Protein AF-0000000074056646 (afdb_homodimer)

Nearest PDB structures (foldseek):
  6ckj-assembly1_A  TM=7.928E-01  e=1.050E-10  Neisseria meningitidis
  6ifd-assembly2_C  TM=7.589E-01  e=8.535E-11  Vibrio cholerae
  6ifi-assembly1_B  TM=7.488E-01  e=2.287E-10  Vibrio cholerae
  1qwj-assembly2_D  TM=7.559E-01  e=3.289E-10  Mus musculus
  8sxv-assembly1_B  TM=5.810E-01  e=1.170E-05  Thermus thermophilus HB27

Organism: NCBI:txid44742

pLDDT: mean 87.41, std 14.79, range [32.69, 98.56]

Secondary structure (DSSP, 8-state):
-EEEEEEEEE-GGG-SSTTGGGSEETTEEHHHHHHHHHHTTS-GGGEEEEES-HHHHHHHHHHT-EEEE-TT----SS-HHHHTHHHHHHHTTTEEEEEEE-TT-TT--HHHHHHHHHHHHHHT-SEEEEEEEEEE-EEEEETTEEEESS---SS-TTSSS-EEEEEEEEEEEEEETHHHH-------SSS---------EEEEE--TT-----SHHHHHHHHHHHH--EEEEEE--BTTTBSHHHHHHHHHHHH--SSEEEEEE-TT-HHHHHHHHTTT-EEEE--SS-HHHHHHTT--SEEEEESS---HHHHHHHHHTT-EEEEES--SGGGGG-SEEEESS--SS---SSEEESGGG----HHHHSSPPPPPPSS--EEEEE-TTT-TT-HHHHHHHHHHHHHHHHT-EEEEEE-TT-TTHHHHHHHHHHHT-TTEEEEES-S-HHHHHTT-SEEEEESSTHHHHHHHHT--EEEEESSHHHHT--SSSGGGTEEEEEETTT--HHHHHHHHHHHTSHHHHHHHHHHHHT---TTHHHHHHHHHHHHHHTTT-/-EEEEEEEEE-GGG-SSTTGGGSEETTEEHHHHHHHHHHTTS-GGGEEEEES-HHHHHHHHHHT-EEEE-TT----SS-HHHHTHHHHHHHTTTEEEEEEE-TT-TT--HHHHHHHHHHHHHHT-SEEEEEEEEEE-EEEEETTEEEESS---SS-TTSSS-EEEEEEEEEEEEEETHHHH-------SSS---------EEEEE--TT-----SHHHHHHHHHHHH--EEEEEE--BTTTBSHHHHHHHHHHHH--SSEEEEEE-TT-HHHHHHHHTTT-EEEE--SS-HHHHHHTT--SEEEEESSPPPHHHHHHHHHTT-EEEEES--SGGGGG-SEEEESS--SS---SSEEESGGG----HHHHSSPPPPPPSS--EEEEE-TTT-TT-HHHHHHHHHHHHHHHHT-EEEEEE-TT-TTHHHHHHHHHHHT-TTEEEEES-S-HHHHHTT-SEEEEESSTHHHHHHHHT--EEEEESSHHHHT--SSSGGGTEEEEEETTT--HHHHHHHHHHHTSHHHHHHHHHHHHT---TTHHHHHHHHHHHHHHTTT-

Structure (mmCIF, N/CA/C/O backbone):
data_AF-0000000074056646-model_v1
#
loop_
_entity.id
_entity.type
_entity.pdbx_description
1 polymer "Cytidine 5'-phosphate N-acetylneuraminic acid synthetase"
#
loop_
_atom_site.group_PDB
_atom_site.id
_atom_site.type_symbol
_atom_site.label_atom_id
_atom_site.label_alt_id
_atom_site.label_comp_id
_atom_site.label_asym_id
_atom_site.label_entity_id
_atom_site.label_seq_id
_atom_site.pdbx_PDB_ins_code
_atom_site.Cartn_x
_atom_site.Cartn_y
_atom_site.Cartn_z
_atom_site.occupancy
_atom_site.B_iso_or_equiv
_atom_site.auth_seq_id
_atom_site.auth_comp_id
_atom_site.auth_asym_id
_atom_site.auth_atom_id
_atom_site.pdbx_PDB_model_num
ATOM 1 N N . MET A 1 1 ? -29.828 19 33.375 1 84.31 1 MET A N 1
ATOM 2 C CA . MET A 1 1 ? -28.641 18.203 33.094 1 84.31 1 MET A CA 1
ATOM 3 C C . MET A 1 1 ? -28.812 17.422 31.797 1 84.31 1 MET A C 1
ATOM 5 O O . MET A 1 1 ? -29.859 16.797 31.562 1 84.31 1 MET A O 1
ATOM 9 N N . LYS A 1 2 ? -27.891 17.656 30.875 1 93.75 2 LYS A N 1
ATOM 10 C CA . LYS A 1 2 ? -27.953 16.906 29.625 1 93.75 2 LYS A CA 1
ATOM 11 C C . LYS A 1 2 ? -27.547 15.453 29.812 1 93.75 2 LYS A C 1
ATOM 13 O O . LYS A 1 2 ? -26.891 15.109 30.797 1 93.75 2 LYS A O 1
ATOM 18 N N . GLU A 1 3 ? -27.984 14.664 28.953 1 94.12 3 GLU A N 1
ATOM 19 C CA . GLU A 1 3 ? -27.828 13.219 29.109 1 94.12 3 GLU A CA 1
ATOM 20 C C . GLU A 1 3 ? -26.359 12.812 28.938 1 94.12 3 GLU A C 1
ATOM 22 O O . GLU A 1 3 ? -25.812 12.117 29.797 1 94.12 3 GLU A O 1
ATOM 27 N N . ARG A 1 4 ? -25.812 13.219 27.812 1 95.88 4 ARG A N 1
ATOM 28 C CA . ARG A 1 4 ? -24.453 12.742 27.578 1 95.88 4 ARG A CA 1
ATOM 29 C C . ARG A 1 4 ? -23.625 13.766 26.812 1 95.88 4 ARG A C 1
ATOM 31 O O . ARG A 1 4 ? -24.188 14.625 26.125 1 95.88 4 ARG A O 1
ATOM 38 N N . CYS A 1 5 ? -22.297 13.703 26.984 1 97.5 5 CYS A N 1
ATOM 39 C CA . CYS A 1 5 ? -21.312 14.43 26.203 1 97.5 5 CYS A CA 1
ATOM 40 C C . CYS A 1 5 ? -20.234 13.5 25.672 1 97.5 5 CYS A C 1
ATOM 42 O O . CYS A 1 5 ? -20.156 12.336 26.078 1 97.5 5 CYS A O 1
ATOM 44 N N . ILE A 1 6 ? -19.516 13.961 24.672 1 98.19 6 ILE A N 1
ATOM 45 C CA . ILE A 1 6 ? -18.406 13.195 24.125 1 98.19 6 ILE A CA 1
ATOM 46 C C . ILE A 1 6 ? -17.094 13.969 24.328 1 98.19 6 ILE A C 1
ATOM 48 O O . ILE A 1 6 ? -17.031 15.164 24.062 1 98.19 6 ILE A O 1
ATOM 52 N N . VAL A 1 7 ? -16.125 13.305 24.859 1 97.88 7 VAL A N 1
ATOM 53 C CA . VAL A 1 7 ? -14.805 13.891 25.047 1 97.88 7 VAL A CA 1
ATOM 54 C C . VAL A 1 7 ? -13.781 13.141 24.203 1 97.88 7 VAL A C 1
ATOM 56 O O . VAL A 1 7 ? -13.75 11.914 24.188 1 97.88 7 VAL A O 1
ATOM 59 N N . ILE A 1 8 ? -12.953 13.852 23.453 1 97.38 8 ILE A N 1
ATOM 60 C CA . ILE A 1 8 ? -11.883 13.281 22.641 1 97.38 8 ILE A CA 1
ATOM 61 C C . ILE A 1 8 ? -10.531 13.789 23.141 1 97.38 8 ILE A C 1
ATOM 63 O O . ILE A 1 8 ? -10.156 14.93 22.875 1 97.38 8 ILE A O 1
ATOM 67 N N . PRO A 1 9 ? -9.844 12.992 23.859 1 95.5 9 PRO A N 1
ATOM 68 C CA . PRO A 1 9 ? -8.477 13.391 24.219 1 95.5 9 PRO A CA 1
ATOM 69 C C . PRO A 1 9 ? -7.523 13.352 23.016 1 95.5 9 PRO A C 1
ATOM 71 O O . PRO A 1 9 ? -7.398 12.32 22.359 1 95.5 9 PRO A O 1
ATOM 74 N N . ALA A 1 10 ? -6.922 14.414 22.719 1 94.69 10 ALA A N 1
ATOM 75 C CA . ALA A 1 10 ? -6.004 14.531 21.578 1 94.69 10 ALA A CA 1
ATOM 76 C C . ALA A 1 10 ? -4.711 15.227 22 1 94.69 10 ALA A C 1
ATOM 78 O O . ALA A 1 10 ? -4.527 16.422 21.734 1 94.69 10 ALA A O 1
ATOM 79 N N . ILE A 1 11 ? -3.855 14.461 22.562 1 92.19 11 ILE A N 1
ATOM 80 C CA . ILE A 1 11 ? -2.596 15 23.078 1 92.19 11 ILE A CA 1
ATOM 81 C C . ILE A 1 11 ? -1.459 14.641 22.125 1 92.19 11 ILE A C 1
ATOM 83 O O . ILE A 1 11 ? -1.054 13.477 22.047 1 92.19 11 ILE A O 1
ATOM 87 N N . LYS A 1 12 ? -0.835 15.547 21.453 1 87.19 12 LYS A N 1
ATOM 88 C CA . LYS A 1 12 ? 0.214 15.297 20.469 1 87.19 12 LYS A CA 1
ATOM 89 C C . LYS A 1 12 ? 1.461 14.719 21.125 1 87.19 12 LYS A C 1
ATOM 91 O O . LYS A 1 12 ? 2.121 13.844 20.562 1 87.19 12 LYS A O 1
ATOM 96 N N . LYS A 1 13 ? 1.748 15.125 22.344 1 77.94 13 LYS A N 1
ATOM 97 C CA . LYS A 1 13 ? 2.967 14.727 23.031 1 77.94 13 LYS A CA 1
ATOM 98 C C . LYS A 1 13 ? 2.93 13.242 23.391 1 77.94 13 LYS A C 1
ATOM 100 O O . LYS A 1 13 ? 3.969 12.641 23.672 1 77.94 13 LYS A O 1
ATOM 105 N N . ASN A 1 14 ? 1.774 12.656 23.359 1 71.94 14 ASN A N 1
ATOM 106 C CA . ASN A 1 14 ? 1.615 11.258 23.734 1 71.94 14 ASN A CA 1
ATOM 107 C C . ASN A 1 14 ? 1.487 10.359 22.516 1 71.94 14 ASN A C 1
ATOM 109 O O . ASN A 1 14 ? 1.26 9.156 22.641 1 71.94 14 ASN A O 1
ATOM 113 N N . ALA A 1 15 ? 1.748 10.961 21.391 1 73.19 15 ALA A N 1
ATOM 114 C CA . ALA A 1 15 ? 1.567 10.164 20.188 1 73.19 15 ALA A CA 1
ATOM 115 C C . ALA A 1 15 ? 2.783 9.273 19.922 1 73.19 15 ALA A C 1
ATOM 117 O O . ALA A 1 15 ? 3.904 9.625 20.297 1 73.19 15 ALA A O 1
ATOM 118 N N . VAL A 1 16 ? 2.527 8.125 19.375 1 79.25 16 VAL A N 1
ATOM 119 C CA . VAL A 1 16 ? 3.566 7.125 19.156 1 79.25 16 VAL A CA 1
ATOM 120 C C . VAL A 1 16 ? 4.242 7.387 17.812 1 79.25 16 VAL A C 1
ATOM 122 O O . VAL A 1 16 ? 5.445 7.156 17.656 1 79.25 16 VAL A O 1
ATOM 125 N N . ILE A 1 17 ? 3.496 7.816 16.875 1 86.88 17 ILE A N 1
ATOM 126 C CA . ILE A 1 17 ? 3.988 8.227 15.562 1 86.88 17 ILE A CA 1
ATOM 127 C C . ILE A 1 17 ? 4.039 9.75 15.484 1 86.88 17 ILE A C 1
ATOM 129 O O . ILE A 1 17 ? 3.146 10.43 15.992 1 86.88 17 ILE A O 1
ATOM 133 N N . PRO A 1 18 ? 5.117 10.242 14.844 1 83.94 18 PRO A N 1
ATOM 134 C CA . PRO A 1 18 ? 5.207 11.695 14.719 1 83.94 18 PRO A CA 1
ATOM 135 C C . PRO A 1 18 ? 3.953 12.312 14.094 1 83.94 18 PRO A C 1
ATOM 137 O O . PRO A 1 18 ? 3.549 11.922 13 1 83.94 18 PRO A O 1
ATOM 140 N N . ASP A 1 19 ? 3.35 13.258 14.836 1 88.62 19 ASP A N 1
ATOM 141 C CA . ASP A 1 19 ? 2.189 14.008 14.375 1 88.62 19 ASP A CA 1
ATOM 142 C C . ASP A 1 19 ? 1.026 13.078 14.039 1 88.62 19 ASP A C 1
ATOM 144 O O . ASP A 1 19 ? 0.239 13.359 13.133 1 88.62 19 ASP A O 1
ATOM 148 N N . GLN A 1 20 ? 0.941 12.102 14.758 1 91.44 20 GLN A N 1
ATOM 149 C CA . GLN A 1 20 ? -0.01 11.023 14.516 1 91.44 20 GLN A CA 1
ATOM 150 C C . GLN A 1 20 ? -1.428 11.57 14.352 1 91.44 20 GLN A C 1
ATOM 152 O O . GLN A 1 20 ? -2.119 11.234 13.391 1 91.44 20 GLN A O 1
ATOM 157 N N . LEU A 1 21 ? -1.844 12.43 15.18 1 93.56 21 LEU A N 1
ATOM 158 C CA . LEU A 1 21 ? -3.236 12.852 15.281 1 93.56 21 LEU A CA 1
ATOM 159 C C . LEU A 1 21 ? -3.625 13.734 14.102 1 93.56 21 LEU A C 1
ATOM 161 O O . LEU A 1 21 ? -4.805 13.828 13.75 1 93.56 21 LEU A O 1
ATOM 165 N N . VAL A 1 22 ? -2.619 14.391 13.508 1 92.81 22 VAL A N 1
ATOM 166 C CA . VAL A 1 22 ? -2.934 15.297 12.406 1 92.81 22 VAL A CA 1
ATOM 167 C C . VAL A 1 22 ? -2.393 14.727 11.102 1 92.81 22 VAL A C 1
ATOM 169 O O . VAL A 1 22 ? -2.332 15.422 10.086 1 92.81 22 VAL A O 1
ATOM 172 N N . LYS A 1 23 ? -1.97 13.484 11.156 1 92.75 23 LYS A N 1
ATOM 173 C CA . LYS A 1 23 ? -1.555 12.773 9.953 1 92.75 23 LYS A CA 1
ATOM 174 C C . LYS A 1 23 ? -2.754 12.164 9.234 1 92.75 23 LYS A C 1
ATOM 176 O O . LYS A 1 23 ? -3.691 11.68 9.875 1 92.75 23 LYS A O 1
ATOM 181 N N . LYS A 1 24 ? -2.68 12.172 7.949 1 93 24 LYS A N 1
ATOM 182 C CA . LYS A 1 24 ? -3.803 11.648 7.176 1 93 24 LYS A CA 1
ATOM 183 C C . LYS A 1 24 ? -3.707 10.133 7.031 1 93 24 LYS A C 1
ATOM 185 O O . LYS A 1 24 ? -2.674 9.609 6.609 1 93 24 LYS A O 1
ATOM 190 N N . LEU A 1 25 ? -4.695 9.492 7.496 1 94.38 25 LEU A N 1
ATOM 191 C CA . LEU A 1 25 ? -4.926 8.062 7.301 1 94.38 25 LEU A CA 1
ATOM 192 C C . LEU A 1 25 ? -6.039 7.824 6.281 1 94.38 25 LEU A C 1
ATOM 194 O O . LEU A 1 25 ? -7.203 8.125 6.551 1 94.38 25 LEU A O 1
ATOM 198 N N . ALA A 1 26 ? -5.652 7.273 5.148 1 92.5 26 ALA A N 1
ATOM 199 C CA . ALA A 1 26 ? -6.602 7.09 4.051 1 92.5 26 ALA A CA 1
ATOM 200 C C . ALA A 1 26 ? -7.285 8.406 3.689 1 92.5 26 ALA A C 1
ATOM 202 O O . ALA A 1 26 ? -8.508 8.461 3.559 1 92.5 26 ALA A O 1
ATOM 203 N N . GLY A 1 27 ? -6.559 9.461 3.732 1 90.06 27 GLY A N 1
ATOM 204 C CA . GLY A 1 27 ? -7.008 10.734 3.203 1 90.06 27 GLY A CA 1
ATOM 205 C C . GLY A 1 27 ? -7.605 11.648 4.262 1 90.06 27 GLY A C 1
ATOM 206 O O . GLY A 1 27 ? -7.855 12.828 4.008 1 90.06 27 GLY A O 1
ATOM 207 N N . VAL A 1 28 ? -7.816 11.141 5.465 1 93.31 28 VAL A N 1
ATOM 208 C CA . VAL A 1 28 ? -8.43 11.898 6.547 1 93.31 28 VAL A CA 1
ATOM 209 C C . VAL A 1 28 ? -7.566 11.797 7.805 1 93.31 28 VAL A C 1
ATOM 211 O O . VAL A 1 28 ? -7.059 10.719 8.133 1 93.31 28 VAL A O 1
ATOM 214 N N . THR A 1 29 ? -7.344 12.922 8.477 1 93.94 29 THR A N 1
ATOM 215 C CA . THR A 1 29 ? -6.527 12.867 9.68 1 93.94 29 THR A CA 1
ATOM 216 C C . THR A 1 29 ? -7.234 12.07 10.773 1 93.94 29 THR A C 1
ATOM 218 O O . THR A 1 29 ? -8.461 11.93 10.758 1 93.94 29 THR A O 1
ATOM 221 N N . LEU A 1 30 ? -6.477 11.547 11.711 1 95 30 LEU A N 1
ATOM 222 C CA . LEU A 1 30 ? -7.07 10.805 12.812 1 95 30 LEU A CA 1
ATOM 223 C C . LEU A 1 30 ? -8.047 11.672 13.602 1 95 30 LEU A C 1
ATOM 225 O O . LEU A 1 30 ? -9.125 11.219 13.977 1 95 30 LEU A O 1
ATOM 229 N N . MET A 1 31 ? -7.664 12.922 13.773 1 95.44 31 MET A N 1
ATOM 230 C CA . MET A 1 31 ? -8.5 13.836 14.547 1 95.44 31 MET A CA 1
ATOM 231 C C . MET A 1 31 ? -9.812 14.125 13.82 1 95.44 31 MET A C 1
ATOM 233 O O . MET A 1 31 ? -10.883 14.055 14.422 1 95.44 31 MET A O 1
ATOM 237 N N . GLU A 1 32 ? -9.703 14.414 12.609 1 94.88 32 GLU A N 1
ATOM 238 C CA . GLU A 1 32 ? -10.914 14.672 11.828 1 94.88 32 GLU A CA 1
ATOM 239 C C . GLU A 1 32 ? -11.836 13.461 11.82 1 94.88 32 GLU A C 1
ATOM 241 O O . GLU A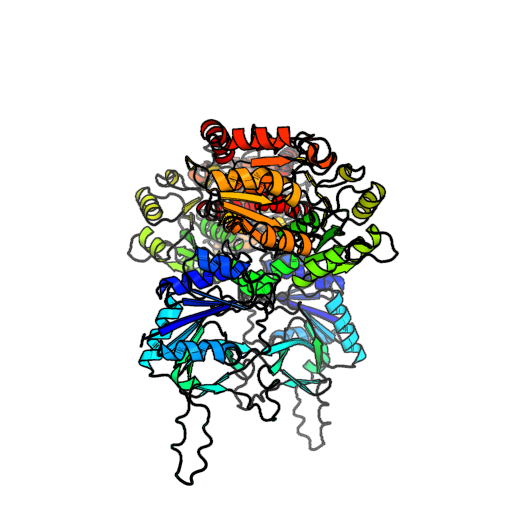 1 32 ? -13.055 13.602 11.914 1 94.88 32 GLU A O 1
ATOM 246 N N . ARG A 1 33 ? -11.281 12.336 11.703 1 95.62 33 ARG A N 1
ATOM 247 C CA . ARG A 1 33 ? -12.062 11.109 11.695 1 95.62 33 ARG A CA 1
ATOM 248 C C . ARG A 1 33 ? -12.812 10.93 13.016 1 95.62 33 ARG A C 1
ATOM 250 O O . ARG A 1 33 ? -14 10.578 13.016 1 95.62 33 ARG A O 1
ATOM 257 N N . ALA A 1 34 ? -12.133 11.117 14.086 1 96.44 34 ALA A N 1
ATOM 258 C CA . ALA A 1 34 ? -12.758 11.016 15.398 1 96.44 34 ALA A CA 1
ATOM 259 C C . ALA A 1 34 ? -13.883 12.031 15.555 1 96.44 34 ALA A C 1
ATOM 261 O O . ALA A 1 34 ? -14.961 11.703 16.062 1 96.44 34 ALA A O 1
ATOM 262 N N . ILE A 1 35 ? -13.672 13.242 15.109 1 97.44 35 ILE A N 1
ATOM 263 C CA . ILE A 1 35 ? -14.664 14.305 15.211 1 97.44 35 ILE A CA 1
ATOM 264 C C . ILE A 1 35 ? -15.883 13.953 14.359 1 97.44 35 ILE A C 1
ATOM 266 O O . ILE A 1 35 ? -17.016 14.133 14.781 1 97.44 35 ILE A O 1
ATOM 270 N N . HIS A 1 36 ? -15.625 13.453 13.172 1 96.19 36 HIS A N 1
ATOM 271 C CA . HIS A 1 36 ? -16.719 13.039 12.297 1 96.19 36 HIS A CA 1
ATOM 272 C C . HIS A 1 36 ? -17.578 11.969 12.953 1 96.19 36 HIS A C 1
ATOM 274 O O . HIS A 1 36 ? -18.812 12.031 12.906 1 96.19 36 HIS A O 1
ATOM 280 N N . THR A 1 37 ? -16.938 11.016 13.562 1 95.94 37 THR A N 1
ATOM 281 C CA . THR A 1 37 ? -17.641 9.953 14.266 1 95.94 37 THR A CA 1
ATOM 282 C C . THR A 1 37 ? -18.469 10.523 15.414 1 95.94 37 THR A C 1
ATOM 284 O O . THR A 1 37 ? -19.641 10.172 15.586 1 95.94 37 THR A O 1
ATOM 287 N N . ALA A 1 38 ? -17.891 11.406 16.141 1 97.5 38 ALA A N 1
ATOM 288 C CA . ALA A 1 38 ? -18.562 12.031 17.266 1 97.5 38 ALA A CA 1
ATOM 289 C C . ALA A 1 38 ? -19.766 12.859 16.797 1 97.5 38 ALA A C 1
ATOM 291 O O . ALA A 1 38 ? -20.844 12.781 17.375 1 97.5 38 ALA A O 1
ATOM 292 N N . ARG A 1 39 ? -19.578 13.594 15.75 1 97.06 39 ARG A N 1
ATOM 293 C CA . ARG A 1 39 ? -20.609 14.492 15.242 1 97.06 39 ARG A CA 1
ATOM 294 C C . ARG A 1 39 ? -21.797 13.703 14.672 1 97.06 39 ARG A C 1
ATOM 296 O O . ARG A 1 39 ? -22.906 14.227 14.586 1 97.06 39 ARG A O 1
ATOM 303 N N . ALA A 1 40 ? -21.547 12.531 14.305 1 96.38 40 ALA A N 1
ATOM 304 C CA . ALA A 1 40 ? -22.625 11.688 13.781 1 96.38 40 ALA A CA 1
ATOM 305 C C . ALA A 1 40 ? -23.578 11.266 14.891 1 96.38 40 ALA A C 1
ATOM 307 O O . ALA A 1 40 ? -24.719 10.883 14.617 1 96.38 40 ALA A O 1
ATOM 308 N N . VAL A 1 41 ? -23.172 11.359 16.156 1 96.44 41 VAL A N 1
ATOM 309 C CA . VAL A 1 41 ? -24 10.797 17.219 1 96.44 41 VAL A CA 1
ATOM 310 C C . VAL A 1 41 ? -24.359 11.898 18.219 1 96.44 41 VAL A C 1
ATOM 312 O O . VAL A 1 41 ? -25.219 11.695 19.078 1 96.44 41 VAL A O 1
ATOM 315 N N . ALA A 1 42 ? -23.703 13.078 18.109 1 96.25 42 ALA A N 1
ATOM 316 C CA . ALA A 1 42 ? -23.953 14.172 19.031 1 96.25 42 ALA A CA 1
ATOM 317 C C . ALA A 1 42 ? -23.766 15.523 18.359 1 96.25 42 ALA A C 1
ATOM 319 O O . ALA A 1 42 ? -22.969 15.648 17.422 1 96.25 42 ALA A O 1
ATOM 320 N N . PRO A 1 43 ? -24.531 16.5 18.844 1 96 43 PRO A N 1
ATOM 321 C CA . PRO A 1 43 ? -24.297 17.859 18.328 1 96 43 PRO A CA 1
ATOM 322 C C . PRO A 1 43 ? -22.922 18.406 18.719 1 96 43 PRO A C 1
ATOM 324 O O . PRO A 1 43 ? -22.359 18 19.734 1 96 43 PRO A O 1
ATOM 327 N N . GLY A 1 44 ? -22.406 19.328 18.016 1 95.38 44 GLY A N 1
ATOM 328 C CA . GLY A 1 44 ? -21.078 19.875 18.188 1 95.38 44 GLY A CA 1
ATOM 329 C C . GLY A 1 44 ? -20.859 20.5 19.562 1 95.38 44 GLY A C 1
ATOM 330 O O . GLY A 1 44 ? -19.766 20.438 20.109 1 95.38 44 GLY A O 1
ATOM 331 N N . GLU A 1 45 ? -21.875 21.047 20.094 1 94.38 45 GLU A N 1
ATOM 332 C CA . GLU A 1 45 ? -21.781 21.75 21.375 1 94.38 45 GLU A CA 1
ATOM 333 C C . GLU A 1 45 ? -21.562 20.75 22.516 1 94.38 45 GLU A C 1
ATOM 335 O O . GLU A 1 45 ? -21.109 21.141 23.594 1 94.38 45 GLU A O 1
ATOM 340 N N . ASP A 1 46 ? -21.938 19.516 22.281 1 97.25 46 ASP A N 1
ATOM 341 C CA . ASP A 1 46 ? -21.797 18.5 23.312 1 97.25 46 ASP A CA 1
ATOM 342 C C . ASP A 1 46 ? -20.516 17.672 23.109 1 97.25 46 ASP A C 1
ATOM 344 O O . ASP A 1 46 ? -20.344 16.625 23.719 1 97.25 46 ASP A O 1
ATOM 348 N N . ILE A 1 47 ? -19.656 18.094 22.203 1 98 47 ILE A N 1
ATOM 349 C CA . ILE A 1 47 ? -18.375 17.438 21.938 1 98 47 ILE A CA 1
ATOM 350 C C . ILE A 1 47 ? -17.234 18.359 22.391 1 98 47 ILE A C 1
ATOM 352 O O . ILE A 1 47 ? -17.203 19.531 22.047 1 98 47 ILE A O 1
ATOM 356 N N . VAL A 1 48 ? -16.328 17.797 23.141 1 97.56 48 VAL A N 1
ATOM 357 C CA . VAL A 1 48 ? -15.195 18.594 23.609 1 97.56 48 VAL A CA 1
ATOM 358 C C . VAL A 1 48 ? -13.891 17.844 23.328 1 97.56 48 VAL A C 1
ATOM 360 O O . VAL A 1 48 ? -13.75 16.672 23.688 1 97.56 48 VAL A O 1
ATOM 363 N N . VAL A 1 49 ? -12.953 18.531 22.719 1 97.56 49 VAL A N 1
ATOM 364 C CA . VAL A 1 49 ? -11.625 17.984 22.469 1 97.56 49 VAL A CA 1
ATOM 365 C C . VAL A 1 49 ? -10.633 18.562 23.469 1 97.56 49 VAL A C 1
ATOM 367 O O . VAL A 1 49 ? -10.562 19.766 23.656 1 97.56 49 VAL A O 1
ATOM 370 N N . LEU A 1 50 ? -9.984 17.672 24.188 1 96.81 50 LEU A N 1
ATOM 371 C CA . LEU A 1 50 ? -8.883 18.078 25.062 1 96.81 50 LEU A CA 1
ATOM 372 C C . LEU A 1 50 ? -7.547 17.969 24.328 1 96.81 50 LEU A C 1
ATOM 374 O O . LEU A 1 50 ? -7.164 16.875 23.906 1 96.81 50 LEU A O 1
ATOM 378 N N . THR A 1 51 ? -6.809 19.078 24.219 1 95.12 51 THR A N 1
ATOM 379 C CA . THR A 1 51 ? -5.621 19 23.375 1 95.12 51 THR A CA 1
ATOM 380 C C . THR A 1 51 ? -4.531 19.938 23.875 1 95.12 51 THR A C 1
ATOM 382 O O . THR A 1 51 ? -4.812 20.891 24.594 1 95.12 51 THR A O 1
ATOM 385 N N . ASP A 1 52 ? -3.328 19.609 23.562 1 92.5 52 ASP A N 1
ATOM 386 C CA . ASP A 1 52 ? -2.164 20.453 23.828 1 92.5 52 ASP A CA 1
ATOM 387 C C . ASP A 1 52 ? -1.714 21.188 22.578 1 92.5 52 ASP A C 1
ATOM 389 O O . ASP A 1 52 ? -0.673 21.844 22.562 1 92.5 52 ASP A O 1
ATOM 393 N N . SER A 1 53 ? -2.469 21.125 21.531 1 91.31 53 SER A N 1
ATOM 394 C CA . SER A 1 53 ? -2.002 21.578 20.219 1 91.31 53 SER A CA 1
ATOM 395 C C . SER A 1 53 ? -2.922 22.656 19.641 1 91.31 53 SER A C 1
ATOM 397 O O . SER A 1 53 ? -4.137 22.453 19.578 1 91.31 53 SER A O 1
ATOM 399 N N . GLN A 1 54 ? -2.264 23.734 19.203 1 89.75 54 GLN A N 1
ATOM 400 C CA . GLN A 1 54 ? -3.018 24.797 18.547 1 89.75 54 GLN A CA 1
ATOM 401 C C . GLN A 1 54 ? -3.572 24.312 17.203 1 89.75 54 GLN A C 1
ATOM 403 O O . GLN A 1 54 ? -4.676 24.688 16.812 1 89.75 54 GLN A O 1
ATOM 408 N N . GLU A 1 55 ? -2.812 23.547 16.594 1 90.06 55 GLU A N 1
ATOM 409 C CA . GLU A 1 55 ? -3.246 23 15.305 1 90.06 55 GLU A CA 1
ATOM 410 C C . GLU A 1 55 ? -4.543 22.203 15.461 1 90.06 55 GLU A C 1
ATOM 412 O O . GLU A 1 55 ? -5.465 22.359 14.656 1 90.06 55 GLU A O 1
ATOM 417 N N . ILE A 1 56 ? -4.621 21.406 16.453 1 94.06 56 ILE A N 1
ATOM 418 C CA . ILE A 1 56 ? -5.809 20.594 16.703 1 94.06 56 ILE A CA 1
ATOM 419 C C . ILE A 1 56 ? -6.973 21.5 17.109 1 94.06 56 ILE A C 1
ATOM 421 O O . ILE A 1 56 ? -8.117 21.281 16.703 1 94.06 56 ILE A O 1
ATOM 425 N N . SER A 1 57 ? -6.652 22.531 17.875 1 94.56 57 SER A N 1
ATOM 426 C CA . SER A 1 57 ? -7.688 23.5 18.234 1 94.56 57 SER A CA 1
ATOM 427 C C . SER A 1 57 ? -8.297 24.141 16.984 1 94.56 57 SER A C 1
ATOM 429 O O . SER A 1 57 ? -9.508 24.328 16.906 1 94.56 57 SER A O 1
ATOM 431 N N . LEU A 1 58 ? -7.445 24.406 16.047 1 92.94 58 LEU A N 1
ATOM 432 C CA . LEU A 1 58 ? -7.922 24.984 14.805 1 92.94 58 LEU A CA 1
ATOM 433 C C . LEU A 1 58 ? -8.836 24.016 14.062 1 92.94 58 LEU A C 1
ATOM 435 O O . LEU A 1 58 ? -9.875 24.422 13.531 1 92.94 58 LEU A O 1
ATOM 439 N N . ILE A 1 59 ? -8.484 22.766 14.039 1 92.56 59 ILE A N 1
ATOM 440 C CA . ILE A 1 59 ? -9.312 21.75 13.422 1 92.56 59 ILE A CA 1
ATOM 441 C C . ILE A 1 59 ? -10.688 21.719 14.094 1 92.56 59 ILE A C 1
ATOM 443 O O . ILE A 1 59 ? -11.711 21.609 13.414 1 92.56 59 ILE A O 1
ATOM 447 N N . CYS A 1 60 ? -10.719 21.828 15.367 1 94.75 60 CYS A N 1
ATOM 448 C CA . CYS A 1 60 ? -11.969 21.844 16.125 1 94.75 60 CYS A CA 1
ATOM 449 C C . CYS A 1 60 ? -12.836 23.031 15.734 1 94.75 60 CYS A C 1
ATOM 451 O O . CYS A 1 60 ? -14.031 22.891 15.492 1 94.75 60 CYS A O 1
ATOM 453 N N . GLU A 1 61 ? -12.195 24.172 15.672 1 92.44 61 GLU A N 1
ATOM 454 C CA . GLU A 1 61 ? -12.914 25.375 15.281 1 92.44 61 GLU A CA 1
ATOM 455 C C . GLU A 1 61 ? -13.562 25.219 13.906 1 92.44 61 GLU A C 1
ATOM 457 O O . GLU A 1 61 ? -14.742 25.531 13.727 1 92.44 61 GLU A O 1
ATOM 462 N N . ARG A 1 62 ? -12.82 24.688 13.047 1 91.31 62 ARG A N 1
ATOM 463 C CA . ARG A 1 62 ? -13.273 24.562 11.664 1 91.31 62 ARG A CA 1
ATOM 464 C C . ARG A 1 62 ? -14.367 23.5 11.539 1 91.31 62 ARG A C 1
ATOM 466 O O . ARG A 1 62 ? -15.195 23.562 10.625 1 91.31 62 ARG A O 1
ATOM 473 N N . THR A 1 63 ? -14.398 22.547 12.422 1 91.44 63 THR A N 1
ATOM 474 C CA . THR A 1 63 ? -15.383 21.484 12.359 1 91.44 63 THR A CA 1
ATOM 475 C C . THR A 1 63 ? -16.562 21.766 13.281 1 91.44 63 THR A C 1
ATOM 477 O O . THR A 1 63 ? -17.547 21.016 13.297 1 91.44 63 THR A O 1
ATOM 480 N N . GLY A 1 64 ? -16.5 22.75 14.008 1 91.75 64 GLY A N 1
ATOM 481 C CA . GLY A 1 64 ? -17.625 23.203 14.812 1 91.75 64 GLY A CA 1
ATOM 482 C C . GLY A 1 64 ? -17.781 22.422 16.109 1 91.75 64 GLY A C 1
ATOM 483 O O . GLY A 1 64 ? -18.891 22.156 16.547 1 91.75 64 GLY A O 1
ATOM 484 N N . VAL A 1 65 ? -16.656 21.969 16.672 1 96.19 65 VAL A N 1
ATOM 485 C CA . VAL A 1 65 ? -16.734 21.281 17.969 1 96.19 65 VAL A CA 1
ATOM 486 C C . VAL A 1 65 ? -15.969 22.078 19.016 1 96.19 65 VAL A C 1
ATOM 488 O O . VAL A 1 65 ? -15.125 22.906 18.688 1 96.19 65 VAL A O 1
ATOM 491 N N . GLY A 1 66 ? -16.359 21.875 20.281 1 95.75 66 GLY A N 1
ATOM 492 C CA . GLY A 1 66 ? -15.656 22.547 21.359 1 95.75 66 GLY A CA 1
ATOM 493 C C . GLY A 1 66 ? -14.281 21.969 21.641 1 95.75 66 GLY A C 1
ATOM 494 O O . GLY A 1 66 ? -13.977 20.859 21.203 1 95.75 66 GLY A O 1
ATOM 495 N N . PHE A 1 67 ? -13.414 22.812 22.281 1 95.88 67 PHE A N 1
ATOM 496 C CA . PHE A 1 67 ? -12.109 22.281 22.656 1 95.88 67 PHE A CA 1
ATOM 497 C C . PHE A 1 67 ? -11.586 22.969 23.922 1 95.88 67 PHE A C 1
ATOM 499 O O . PHE A 1 67 ? -12.039 24.062 24.266 1 95.88 67 PHE A O 1
ATOM 506 N N . HIS A 1 68 ? -10.859 22.266 24.641 1 95.31 68 HIS A N 1
ATOM 507 C CA . HIS A 1 68 ? -10.031 22.766 25.734 1 95.31 68 HIS A CA 1
ATOM 508 C C . HIS A 1 68 ? -8.547 22.656 25.406 1 95.31 68 HIS A C 1
ATOM 510 O O . HIS A 1 68 ? -8.008 21.547 25.359 1 95.31 68 HIS A O 1
ATOM 516 N N . TRP A 1 69 ? -7.934 23.797 25.188 1 93.06 69 TRP A N 1
ATOM 517 C CA . TRP A 1 69 ? -6.531 23.828 24.797 1 93.06 69 TRP A CA 1
ATOM 518 C C . TRP A 1 69 ? -5.641 24.203 25.984 1 93.06 69 TRP A C 1
ATOM 520 O O . TRP A 1 69 ? -5.902 25.188 26.672 1 93.06 69 TRP A O 1
ATOM 530 N N . ASN A 1 70 ? -4.707 23.344 26.234 1 91.12 70 ASN A N 1
ATOM 531 C CA . ASN A 1 70 ? -3.668 23.594 27.234 1 91.12 70 ASN A CA 1
ATOM 532 C C . ASN A 1 70 ? -2.295 23.156 26.734 1 91.12 70 ASN A C 1
ATOM 534 O O . ASN A 1 70 ? -2.033 21.953 26.609 1 91.12 70 ASN A O 1
ATOM 538 N N . LYS A 1 71 ? -1.428 24.094 26.578 1 86.38 71 LYS A N 1
ATOM 539 C CA . LYS A 1 71 ? -0.118 23.812 25.984 1 86.38 71 LYS A CA 1
ATOM 540 C C . LYS A 1 71 ? 0.716 22.922 26.891 1 86.38 71 LYS A C 1
ATOM 542 O O . LYS A 1 71 ? 1.62 22.219 26.422 1 86.38 71 LYS A O 1
ATOM 547 N N . ASP A 1 72 ? 0.395 22.875 28.125 1 86.5 72 ASP A N 1
ATOM 548 C CA . ASP A 1 72 ? 1.234 22.156 29.078 1 86.5 72 ASP A CA 1
ATOM 549 C C . ASP A 1 72 ? 0.632 20.797 29.422 1 86.5 72 ASP A C 1
ATOM 551 O O . ASP A 1 72 ? 1.143 20.094 30.297 1 86.5 72 ASP A O 1
ATOM 555 N N . LEU A 1 73 ? -0.432 20.531 28.766 1 87.75 73 LEU A N 1
ATOM 556 C CA . LEU A 1 73 ? -1.111 19.266 29.016 1 87.75 73 LEU A CA 1
ATOM 557 C C . LEU A 1 73 ? -0.208 18.078 28.672 1 87.75 73 LEU A C 1
ATOM 559 O O . LEU A 1 73 ? 0.453 18.094 27.625 1 87.75 73 LEU A O 1
ATOM 563 N N . ARG A 1 74 ? -0.033 17.109 29.609 1 83.25 74 ARG A N 1
ATOM 564 C CA . ARG A 1 74 ? 0.714 15.875 29.406 1 83.25 74 ARG A CA 1
ATOM 565 C C . ARG A 1 74 ? 0.092 14.727 30.188 1 83.25 74 ARG A C 1
ATOM 567 O O . ARG A 1 74 ? -0.21 14.859 31.375 1 83.25 74 ARG A O 1
ATOM 574 N N . PHE A 1 75 ? -0.142 13.719 29.422 1 83.31 75 PHE A N 1
ATOM 575 C CA . PHE A 1 75 ? -0.604 12.508 30.094 1 83.31 75 PHE A CA 1
ATOM 576 C C . PHE A 1 75 ? 0.577 11.672 30.562 1 83.31 75 PHE A C 1
ATOM 578 O O . PHE A 1 75 ? 1.521 11.438 29.812 1 83.31 75 PHE A O 1
ATOM 585 N N . THR A 1 76 ? 0.614 11.289 31.703 1 75.5 76 THR A N 1
ATOM 586 C CA . THR A 1 76 ? 1.741 10.562 32.281 1 75.5 76 THR A CA 1
ATOM 587 C C . THR A 1 76 ? 1.386 9.102 32.5 1 75.5 76 THR A C 1
ATOM 589 O O . THR A 1 76 ? 2.248 8.289 32.875 1 75.5 76 THR A O 1
ATOM 592 N N . SER A 1 77 ? 0.128 8.836 32.375 1 71.5 77 SER A N 1
ATOM 593 C CA . SER A 1 77 ? -0.301 7.457 32.562 1 71.5 77 SER A CA 1
ATOM 594 C C . SER A 1 77 ? -1.259 7.023 31.453 1 71.5 77 SER A C 1
ATOM 596 O O . SER A 1 77 ? -1.733 7.855 30.688 1 71.5 77 SER A O 1
ATOM 598 N N . LEU A 1 78 ? -1.463 5.781 31.469 1 70.5 78 LEU A N 1
ATOM 599 C CA . LEU A 1 78 ? -2.369 5.223 30.469 1 70.5 78 LEU A CA 1
ATOM 600 C C . LEU A 1 78 ? -3.816 5.301 30.938 1 70.5 78 LEU A C 1
ATOM 602 O O . LEU A 1 78 ? -4.742 4.992 30.188 1 70.5 78 LEU A O 1
ATOM 606 N N . ASP A 1 79 ? -3.936 5.695 32.125 1 78.56 79 ASP A N 1
ATOM 607 C CA . ASP A 1 79 ? -5.289 5.891 32.656 1 78.56 79 ASP A CA 1
ATOM 608 C C . ASP A 1 79 ? -5.855 7.238 32.219 1 78.56 79 ASP A C 1
ATOM 610 O O . ASP A 1 79 ? -5.719 8.242 32.906 1 78.56 79 ASP A O 1
ATOM 614 N N . ILE A 1 80 ? -6.578 7.23 31.234 1 84.81 80 ILE A N 1
ATOM 615 C CA . ILE A 1 80 ? -7.047 8.438 30.562 1 84.81 80 ILE A CA 1
ATOM 616 C C . ILE A 1 80 ? -8.086 9.141 31.422 1 84.81 80 ILE A C 1
ATOM 618 O O . ILE A 1 80 ? -8.148 10.367 31.453 1 84.81 80 ILE A O 1
ATOM 622 N N . VAL A 1 81 ? -8.836 8.383 32.156 1 86.62 81 VAL A N 1
ATOM 623 C CA . VAL A 1 81 ? -9.875 8.961 33 1 86.62 81 VAL A CA 1
ATOM 624 C C . VAL A 1 81 ? -9.242 9.75 34.125 1 86.62 81 VAL A C 1
ATOM 626 O O . VAL A 1 81 ? -9.656 10.875 34.438 1 86.62 81 VAL A O 1
ATOM 629 N N . ALA A 1 82 ? -8.234 9.102 34.625 1 84.31 82 ALA A N 1
ATOM 630 C CA . ALA A 1 82 ? -7.527 9.773 35.719 1 84.31 82 ALA A CA 1
ATOM 631 C C . ALA A 1 82 ? -6.863 11.062 35.219 1 84.31 82 ALA A C 1
ATOM 633 O O . ALA A 1 82 ? -6.871 12.078 35.938 1 84.31 82 ALA A O 1
ATOM 634 N N . GLU A 1 83 ? -6.383 11.039 34.062 1 86.06 83 GLU A N 1
ATOM 635 C CA . GLU A 1 83 ? -5.672 12.172 33.469 1 86.06 83 GLU A CA 1
ATOM 636 C C . GLU A 1 83 ? -6.633 13.312 33.156 1 86.06 83 GLU A C 1
ATOM 638 O O . GLU A 1 83 ? -6.25 14.484 33.188 1 86.06 83 GLU A O 1
ATOM 643 N N . MET A 1 84 ? -7.855 12.961 32.938 1 91.06 84 MET A N 1
ATOM 644 C CA . MET A 1 84 ? -8.836 13.961 32.531 1 91.06 84 MET A CA 1
ATOM 645 C C . MET A 1 84 ? -9.781 14.297 33.688 1 91.06 84 MET A C 1
ATOM 647 O O . MET A 1 84 ? -10.883 14.812 33.469 1 91.06 84 MET A O 1
ATOM 651 N N . ARG A 1 85 ? -9.469 14 34.812 1 88.75 85 ARG A N 1
ATOM 652 C CA . ARG A 1 85 ? -10.359 14.109 35.969 1 88.75 85 ARG A CA 1
ATOM 653 C C . ARG A 1 85 ? -10.906 15.523 36.125 1 88.75 85 ARG A C 1
ATOM 655 O O . ARG A 1 85 ? -12.094 15.711 36.375 1 88.75 85 ARG A O 1
ATOM 662 N N . ASP A 1 86 ? -10.031 16.531 35.938 1 89.19 86 ASP A N 1
ATOM 663 C CA . ASP A 1 86 ? -10.445 17.922 36.062 1 89.19 86 ASP A CA 1
ATOM 664 C C . ASP A 1 86 ? -11.508 18.297 35.031 1 89.19 86 ASP A C 1
ATOM 666 O O . ASP A 1 86 ? -12.547 18.859 35.375 1 89.19 86 ASP A O 1
ATOM 670 N N . LEU A 1 87 ? -11.203 17.969 33.875 1 92.81 87 LEU A N 1
ATOM 671 C CA . LEU A 1 87 ? -12.156 18.266 32.812 1 92.81 87 LEU A CA 1
ATOM 672 C C . LEU A 1 87 ? -13.469 17.516 33.031 1 92.81 87 LEU A C 1
ATOM 674 O O . LEU A 1 87 ? -14.547 18.109 32.906 1 92.81 87 LEU A O 1
ATOM 678 N N . LEU A 1 88 ? -13.422 16.25 33.406 1 93.5 88 LEU A N 1
ATOM 679 C CA . LEU A 1 88 ? -14.609 15.43 33.625 1 93.5 88 LEU A CA 1
ATOM 680 C C . LEU A 1 88 ? -15.422 15.945 34.812 1 93.5 88 LEU A C 1
ATOM 682 O O . LEU A 1 88 ? -16.656 15.891 34.781 1 93.5 88 LEU A O 1
ATOM 686 N N . GLY A 1 89 ? -14.734 16.391 35.781 1 91.19 89 GLY A N 1
ATOM 687 C CA . GLY A 1 89 ? -15.414 17.016 36.906 1 91.19 89 GLY A CA 1
ATOM 688 C C . GLY A 1 89 ? -16.234 18.219 36.5 1 91.19 89 GLY A C 1
ATOM 689 O O . GLY A 1 89 ? -17.375 18.391 36.969 1 91.19 89 GLY A O 1
ATOM 690 N N . ASP A 1 90 ? -15.672 19.016 35.688 1 92.5 90 ASP A N 1
ATOM 691 C CA . ASP A 1 90 ? -16.375 20.203 35.188 1 92.5 90 ASP A CA 1
ATOM 692 C C . ASP A 1 90 ? -17.594 19.812 34.375 1 92.5 90 ASP A C 1
ATOM 694 O O . ASP A 1 90 ? -18.656 20.422 34.469 1 92.5 90 ASP A O 1
ATOM 698 N N . LEU A 1 91 ? -17.469 18.797 33.625 1 93.94 91 LEU A N 1
ATOM 699 C CA . LEU A 1 91 ? -18.531 18.344 32.75 1 93.94 91 LEU A CA 1
ATOM 700 C C . LEU A 1 91 ? -19.656 17.703 33.562 1 93.94 91 LEU A C 1
ATOM 702 O O . LEU A 1 91 ? -20.812 17.719 33.125 1 93.94 91 LEU A O 1
ATOM 706 N N . ALA A 1 92 ? -19.328 17.156 34.656 1 93.19 92 ALA A N 1
ATOM 707 C CA . ALA A 1 92 ? -20.297 16.484 35.531 1 93.19 92 ALA A CA 1
ATOM 708 C C . ALA A 1 92 ? -21.391 17.438 36 1 93.19 92 ALA A C 1
ATOM 710 O O . ALA A 1 92 ? -22.484 17.016 36.406 1 93.19 92 ALA A O 1
ATOM 711 N N . ARG A 1 93 ? -21.125 18.703 35.969 1 92.31 93 ARG A N 1
ATOM 712 C CA . ARG A 1 93 ? -22.094 19.703 36.344 1 92.31 93 ARG A CA 1
ATOM 713 C C . ARG A 1 93 ? -23.172 19.875 35.281 1 92.31 93 ARG A C 1
ATOM 715 O O . ARG A 1 93 ? -24.281 20.344 35.594 1 92.31 93 ARG A O 1
ATOM 722 N N . ARG A 1 94 ? -22.891 19.469 34.156 1 94.88 94 ARG A N 1
ATOM 723 C CA . ARG A 1 94 ? -23.797 19.75 33.062 1 94.88 94 ARG A CA 1
ATOM 724 C C . ARG A 1 94 ? -24.328 18.453 32.438 1 94.88 94 ARG A C 1
ATOM 726 O O . ARG A 1 94 ? -25.406 18.438 31.844 1 94.88 94 ARG A O 1
ATOM 733 N N . TYR A 1 95 ? -23.578 17.375 32.562 1 96.31 95 TYR A N 1
ATOM 734 C CA . TYR A 1 95 ? -23.922 16.141 31.906 1 96.31 95 TYR A CA 1
ATOM 735 C C . TYR A 1 95 ? -23.984 14.977 32.906 1 96.31 95 TYR A C 1
ATOM 737 O O . TYR A 1 95 ? -23.281 14.984 33.906 1 96.31 95 TYR A O 1
ATOM 745 N N . GLU A 1 96 ? -24.812 13.961 32.594 1 95.81 96 GLU A N 1
ATOM 746 C CA . GLU A 1 96 ? -24.922 12.773 33.438 1 95.81 96 GLU A CA 1
ATOM 747 C C . GLU A 1 96 ? -23.875 11.727 33.062 1 95.81 96 GLU A C 1
ATOM 749 O O . GLU A 1 96 ? -23.312 11.062 33.938 1 95.81 96 GLU A O 1
ATOM 754 N N . HIS A 1 97 ? -23.719 11.523 31.766 1 96.5 97 HIS A N 1
ATOM 755 C CA . HIS A 1 97 ? -22.781 10.516 31.266 1 96.5 97 HIS A CA 1
ATOM 756 C C . HIS A 1 97 ? -21.766 11.141 30.328 1 96.5 97 HIS A C 1
ATOM 758 O O . HIS A 1 97 ? -22 12.219 29.766 1 96.5 97 HIS A O 1
ATOM 764 N N . CYS A 1 98 ? -20.609 10.461 30.203 1 96.94 98 CYS A N 1
ATOM 765 C CA . CYS A 1 98 ? -19.578 10.898 29.281 1 96.94 98 CYS A CA 1
ATOM 766 C C . CYS A 1 98 ? -19.078 9.734 28.422 1 96.94 98 CYS A C 1
ATOM 768 O O . CYS A 1 98 ? -18.859 8.633 28.922 1 96.94 98 CYS A O 1
ATOM 770 N N . ILE A 1 99 ? -19 9.984 27.141 1 97.38 99 ILE A N 1
ATOM 771 C CA . ILE A 1 99 ? -18.375 9.047 26.203 1 97.38 99 ILE A CA 1
ATOM 772 C C . ILE A 1 99 ? -16.984 9.555 25.828 1 97.38 99 ILE A C 1
ATOM 774 O O . ILE A 1 99 ? -16.844 10.656 25.281 1 97.38 99 ILE A O 1
ATOM 778 N N . ILE A 1 100 ? -16.016 8.812 26.125 1 96.25 100 ILE A N 1
ATOM 779 C CA . ILE A 1 100 ? -14.648 9.148 25.734 1 96.25 100 ILE A CA 1
ATOM 780 C C . ILE A 1 100 ? -14.273 8.398 24.469 1 96.25 100 ILE A C 1
ATOM 782 O O . ILE A 1 100 ? -14.25 7.164 24.453 1 96.25 100 ILE A O 1
ATOM 786 N N . LEU A 1 101 ? -14 9.141 23.453 1 95.56 101 LEU A N 1
ATOM 787 C CA . LEU A 1 101 ? -13.625 8.586 22.156 1 95.56 101 LEU A CA 1
ATOM 788 C C . LEU A 1 101 ? -12.141 8.805 21.891 1 95.56 101 LEU A C 1
ATOM 790 O O . LEU A 1 101 ? -11.641 9.93 22 1 95.56 101 LEU A O 1
ATOM 794 N N . ARG A 1 102 ? -11.469 7.77 21.516 1 93.19 102 ARG A N 1
ATOM 795 C CA . ARG A 1 102 ? -10.039 7.883 21.234 1 93.19 102 ARG A CA 1
ATOM 796 C C . ARG A 1 102 ? -9.789 8.039 19.734 1 93.19 102 ARG A C 1
ATOM 798 O O . ARG A 1 102 ? -10.188 7.188 18.938 1 93.19 102 ARG A O 1
ATOM 805 N N . ALA A 1 103 ? -9.016 9.07 19.406 1 94.56 103 ALA A N 1
ATOM 806 C CA . ALA A 1 103 ? -8.711 9.344 18.016 1 94.56 103 ALA A CA 1
ATOM 807 C C . ALA A 1 103 ? -7.727 8.32 17.453 1 94.56 103 ALA A C 1
ATOM 809 O O . ALA A 1 103 ? -7.645 8.125 16.234 1 94.56 103 ALA A O 1
ATOM 810 N N . SER A 1 104 ? -7.055 7.598 18.328 1 92.5 104 SER A N 1
ATOM 811 C CA . SER A 1 104 ? -6.047 6.625 17.906 1 92.5 104 SER A CA 1
ATOM 812 C C . SER A 1 104 ? -6.691 5.316 17.469 1 92.5 104 SER A C 1
ATOM 814 O O . SER A 1 104 ? -6 4.391 17.031 1 92.5 104 SER A O 1
ATOM 816 N N . CYS A 1 105 ? -8.031 5.195 17.594 1 92.94 105 CYS A N 1
ATOM 817 C CA . CYS A 1 105 ? -8.773 4.039 17.109 1 92.94 105 CYS A CA 1
ATOM 818 C C . CYS A 1 105 ? -9.672 4.422 15.938 1 92.94 105 CYS A C 1
ATOM 820 O O . CYS A 1 105 ? -10.891 4.5 16.094 1 92.94 105 CYS A O 1
ATOM 822 N N . PRO A 1 106 ? -9.102 4.477 14.781 1 94.44 106 PRO A N 1
ATOM 823 C CA . PRO A 1 106 ? -9.773 5.121 13.648 1 94.44 106 PRO A CA 1
ATOM 824 C C . PRO A 1 106 ? -10.859 4.242 13.031 1 94.44 106 PRO A C 1
ATOM 826 O O . PRO A 1 106 ? -11.648 4.719 12.211 1 94.44 106 PRO A O 1
ATOM 829 N N . LEU A 1 107 ? -10.977 2.984 13.391 1 93.81 107 LEU A N 1
ATOM 830 C CA . LEU A 1 107 ? -11.922 2.096 12.734 1 93.81 107 LEU A CA 1
ATOM 831 C C . LEU A 1 107 ? -13.273 2.121 13.445 1 93.81 107 LEU A C 1
ATOM 833 O O . LEU A 1 107 ? -14.242 1.52 12.969 1 93.81 107 LEU A O 1
ATOM 837 N N . LEU A 1 108 ? -13.344 2.766 14.594 1 92.88 108 LEU A N 1
ATOM 838 C CA . LEU A 1 108 ? -14.602 2.928 15.32 1 92.88 108 LEU A CA 1
ATOM 839 C C . LEU A 1 108 ? -15.602 3.73 14.492 1 92.88 108 LEU A C 1
ATOM 841 O O . LEU A 1 108 ? -15.258 4.766 13.922 1 92.88 108 LEU A O 1
ATOM 845 N N . THR A 1 109 ? -16.844 3.266 14.43 1 92.75 109 THR A N 1
ATOM 846 C CA . THR A 1 109 ? -17.875 3.949 13.656 1 92.75 109 THR A CA 1
ATOM 847 C C . THR A 1 109 ? -18.953 4.52 14.578 1 92.75 109 THR A C 1
ATOM 849 O O . THR A 1 109 ? -18.984 4.195 15.766 1 92.75 109 THR A O 1
ATOM 852 N N . TRP A 1 110 ? -19.734 5.359 13.945 1 94.38 110 TRP A N 1
ATOM 853 C CA . TRP A 1 110 ? -20.844 5.918 14.711 1 94.38 110 TRP A CA 1
ATOM 854 C C . TRP A 1 110 ? -21.812 4.824 15.148 1 94.38 110 TRP A C 1
ATOM 856 O O . TRP A 1 110 ? -22.453 4.926 16.203 1 94.38 110 TRP A O 1
ATOM 866 N N . VAL A 1 111 ? -21.906 3.746 14.367 1 94.06 111 VAL A N 1
ATOM 867 C CA . VAL A 1 111 ? -22.766 2.621 14.703 1 94.06 111 VAL A CA 1
ATOM 868 C C . VAL A 1 111 ? -22.281 1.954 15.984 1 94.06 111 VAL A C 1
ATOM 870 O O . VAL A 1 111 ? -23.078 1.592 16.859 1 94.06 111 VAL A O 1
ATOM 873 N N . ASP A 1 112 ? -20.953 1.81 16.078 1 93.19 112 ASP A N 1
ATOM 874 C CA . ASP A 1 112 ? -20.359 1.227 17.281 1 93.19 112 ASP A CA 1
ATOM 875 C C . ASP A 1 112 ? -20.688 2.07 18.516 1 93.19 112 ASP A C 1
ATOM 877 O O . ASP A 1 112 ? -21.016 1.532 19.562 1 93.19 112 ASP A O 1
ATOM 881 N N . VAL A 1 113 ? -20.562 3.371 18.359 1 95.25 113 VAL A N 1
ATOM 882 C CA . VAL A 1 113 ? -20.781 4.281 19.484 1 95.25 113 VAL A CA 1
ATOM 883 C C . VAL A 1 113 ? -22.234 4.199 19.938 1 95.25 113 VAL A C 1
ATOM 885 O O . VAL A 1 113 ? -22.5 4.066 21.141 1 95.25 113 VAL A O 1
ATOM 888 N N . GLU A 1 114 ? -23.172 4.172 19.016 1 96.19 114 GLU A N 1
ATOM 889 C CA . GLU A 1 114 ? -24.594 4.105 19.328 1 96.19 114 GLU A CA 1
ATOM 890 C C . GLU A 1 114 ? -24.953 2.76 19.953 1 96.19 114 GLU A C 1
ATOM 892 O O . GLU A 1 114 ? -25.734 2.699 20.906 1 96.19 114 GLU A O 1
ATOM 897 N N . ASP A 1 115 ? -24.406 1.785 19.359 1 95.25 115 ASP A N 1
ATOM 898 C CA . ASP A 1 115 ? -24.672 0.448 19.875 1 95.25 115 ASP A CA 1
ATOM 899 C C . ASP A 1 115 ? -24.141 0.289 21.297 1 95.25 115 ASP A C 1
ATOM 901 O O . ASP A 1 115 ? -24.812 -0.278 22.156 1 95.25 115 ASP A O 1
ATOM 905 N N . ALA A 1 116 ? -22.938 0.704 21.516 1 94.31 116 ALA A N 1
ATOM 906 C CA . ALA A 1 116 ? -22.344 0.662 22.859 1 94.31 116 ALA A CA 1
ATOM 907 C C . ALA A 1 116 ? -23.172 1.457 23.859 1 94.31 116 ALA A C 1
ATOM 909 O O . ALA A 1 116 ? -23.375 1.019 24.984 1 94.31 116 ALA A O 1
ATOM 910 N N . TRP A 1 117 ? -23.625 2.611 23.469 1 96.5 117 TRP A N 1
ATOM 911 C CA . TRP A 1 117 ? -24.453 3.461 24.328 1 96.5 117 TRP A CA 1
ATOM 912 C C . TRP A 1 117 ? -25.734 2.74 24.719 1 96.5 117 TRP A C 1
ATOM 914 O O . TRP A 1 117 ? -26.109 2.727 25.891 1 96.5 117 TRP A O 1
ATOM 924 N N . LYS A 1 118 ? -26.375 2.113 23.766 1 96.62 118 LYS A N 1
ATOM 925 C CA . LYS A 1 118 ? -27.609 1.367 24.016 1 96.62 118 LYS A CA 1
ATOM 926 C C . LYS A 1 118 ? -27.359 0.236 25 1 96.62 118 LYS A C 1
ATOM 928 O O . LYS A 1 118 ? -28.141 0.058 25.953 1 96.62 118 LYS A O 1
ATOM 933 N N . LYS A 1 119 ? -26.328 -0.41 24.828 1 94.94 119 LYS A N 1
ATOM 934 C CA . LYS A 1 119 ? -25.984 -1.52 25.719 1 94.94 119 LYS A CA 1
ATOM 935 C C . LYS A 1 119 ? -25.688 -1.021 27.125 1 94.94 119 LYS A C 1
ATOM 937 O O . LYS A 1 119 ? -26.062 -1.657 28.109 1 94.94 119 LYS A O 1
ATOM 942 N N . TYR A 1 120 ? -25 -0.035 27.219 1 94.31 120 TYR A N 1
ATOM 943 C CA . TYR A 1 120 ? -24.656 0.607 28.469 1 94.31 120 TYR A CA 1
ATOM 944 C C . TYR A 1 120 ? -25.906 0.986 29.25 1 94.31 120 TYR A C 1
ATOM 946 O O . TYR A 1 120 ? -26.016 0.688 30.453 1 94.31 120 TYR A O 1
ATOM 954 N N . LEU A 1 121 ? -26.875 1.559 28.562 1 95.38 121 LEU A N 1
ATOM 955 C CA . LEU A 1 121 ? -28.125 1.978 29.188 1 95.38 121 LEU A CA 1
ATOM 956 C C . LEU A 1 121 ? -28.969 0.77 29.594 1 95.38 121 LEU A C 1
ATOM 958 O O . LEU A 1 121 ? -29.516 0.726 30.703 1 95.38 121 LEU A O 1
ATOM 962 N N . GLU A 1 122 ? -29.016 -0.131 28.703 1 95.12 122 GLU A N 1
ATOM 963 C CA . GLU A 1 122 ? -29.828 -1.32 28.938 1 95.12 122 GLU A CA 1
ATOM 964 C C . GLU A 1 122 ? -29.312 -2.107 30.141 1 95.12 122 GLU A C 1
ATOM 966 O O . GLU A 1 122 ? -30.094 -2.658 30.922 1 95.12 122 GLU A O 1
ATOM 971 N N . ALA A 1 123 ? -28.062 -2.068 30.312 1 91.88 123 ALA A N 1
ATOM 972 C CA . ALA A 1 123 ? -27.453 -2.838 31.391 1 91.88 123 ALA A CA 1
ATOM 973 C C . ALA A 1 123 ? -27.484 -2.062 32.719 1 91.88 123 ALA A C 1
ATOM 975 O O . ALA A 1 123 ? -27.203 -2.621 33.781 1 91.88 123 ALA A O 1
ATOM 976 N N . GLY A 1 124 ? -27.844 -0.807 32.656 1 91.25 124 GLY A N 1
ATOM 977 C CA . GLY A 1 124 ? -27.734 0.019 33.844 1 91.25 124 GLY A CA 1
ATOM 978 C C . GLY A 1 124 ? -26.328 0.066 34.406 1 91.25 124 GLY A C 1
ATOM 979 O O . GLY A 1 124 ? -26.141 -0.049 35.625 1 91.25 124 GLY A O 1
ATOM 980 N N . ALA A 1 125 ? -25.359 0.1 33.5 1 90.81 125 ALA A N 1
ATOM 981 C CA . ALA A 1 125 ? -23.969 0.026 33.906 1 90.81 125 ALA A CA 1
ATOM 982 C C . ALA A 1 125 ? -23.453 1.378 34.406 1 90.81 125 ALA A C 1
ATOM 984 O O . ALA A 1 125 ? -24.094 2.408 34.156 1 90.81 125 ALA A O 1
ATOM 985 N N . ASP A 1 126 ? -22.344 1.251 35.125 1 89.5 126 ASP A N 1
ATOM 986 C CA . ASP A 1 126 ? -21.672 2.463 35.594 1 89.5 126 ASP A CA 1
ATOM 987 C C . ASP A 1 126 ? -20.578 2.875 34.594 1 89.5 126 ASP A C 1
ATOM 989 O O . ASP A 1 126 ? -20.234 4.059 34.5 1 89.5 126 ASP A O 1
ATOM 993 N N . SER A 1 127 ? -20.078 1.869 34 1 91.12 127 SER A N 1
ATOM 994 C CA . SER A 1 127 ? -19.062 2.141 32.969 1 91.12 127 SER A CA 1
ATOM 995 C C . SER A 1 127 ? -19.047 1.047 31.906 1 91.12 127 SER A C 1
ATOM 997 O O . SER A 1 127 ? -19.531 -0.063 32.125 1 91.12 127 SER A O 1
ATOM 999 N N . LEU A 1 128 ? -18.656 1.405 30.719 1 92.12 128 LEU A N 1
ATOM 1000 C CA . LEU A 1 128 ? -18.453 0.495 29.594 1 92.12 128 LEU A CA 1
ATOM 1001 C C . LEU A 1 128 ? -17.078 0.701 28.969 1 92.12 128 LEU A C 1
ATOM 1003 O O . LEU A 1 128 ? -16.641 1.839 28.781 1 92.12 128 LEU A O 1
ATOM 1007 N N . VAL A 1 129 ? -16.406 -0.447 28.75 1 87.75 129 VAL A N 1
ATOM 1008 C CA . VAL A 1 129 ? -15.094 -0.396 28.125 1 87.75 129 VAL A CA 1
ATOM 1009 C C . VAL A 1 129 ? -15.078 -1.327 26.906 1 87.75 129 VAL A C 1
ATOM 1011 O O . VAL A 1 129 ? -15.742 -2.363 26.906 1 87.75 129 VAL A O 1
ATOM 1014 N N . THR A 1 130 ? -14.305 -0.871 25.891 1 88.19 130 THR A N 1
ATOM 1015 C CA . THR A 1 130 ? -14.172 -1.71 24.703 1 88.19 130 THR A CA 1
ATOM 1016 C C . THR A 1 130 ? -13.07 -2.75 24.906 1 88.19 130 THR A C 1
ATOM 1018 O O . THR A 1 130 ? -12.016 -2.447 25.469 1 88.19 130 THR A O 1
ATOM 1021 N N . VAL A 1 131 ? -13.359 -3.99 24.422 1 82.31 131 VAL A N 1
ATOM 1022 C CA . VAL A 1 131 ? -12.414 -5.082 24.609 1 82.31 131 VAL A CA 1
ATOM 1023 C C . VAL A 1 131 ? -12.297 -5.898 23.328 1 82.31 131 VAL A C 1
ATOM 1025 O O . VAL A 1 131 ? -13.117 -5.758 22.422 1 82.31 131 VAL A O 1
ATOM 1028 N N . LYS A 1 132 ? -11.203 -6.633 23.234 1 79.38 132 LYS A N 1
ATOM 1029 C CA . LYS A 1 132 ? -10.992 -7.602 22.172 1 79.38 132 LYS A CA 1
ATOM 1030 C C . LYS A 1 132 ? -10.523 -8.945 22.719 1 79.38 132 LYS A C 1
ATOM 1032 O O . LYS A 1 132 ? -9.812 -8.992 23.719 1 79.38 132 LYS A O 1
ATOM 1037 N N . SER A 1 133 ? -10.969 -9.984 22.031 1 74.62 133 SER A N 1
ATOM 1038 C CA . SER A 1 133 ? -10.547 -11.328 22.406 1 74.62 133 SER A CA 1
ATOM 1039 C C . SER A 1 133 ? -9.242 -11.711 21.734 1 74.62 133 SER A C 1
ATOM 1041 O O . SER A 1 133 ? -9.07 -11.484 20.531 1 74.62 133 SER A O 1
ATOM 1043 N N . VAL A 1 134 ? -8.289 -12.172 22.547 1 69.69 134 VAL A N 1
ATOM 1044 C CA . VAL A 1 134 ? -7.008 -12.602 22 1 69.69 134 VAL A CA 1
ATOM 1045 C C . VAL A 1 134 ? -6.715 -14.039 22.438 1 69.69 134 VAL A C 1
ATOM 1047 O O . VAL A 1 134 ? -6.98 -14.414 23.578 1 69.69 134 VAL A O 1
ATOM 1050 N N . ARG A 1 135 ? -6.293 -14.812 21.484 1 64.44 135 ARG A N 1
ATOM 1051 C CA . ARG A 1 135 ? -5.859 -16.188 21.75 1 64.44 135 ARG A CA 1
ATOM 1052 C C . ARG A 1 135 ? -4.352 -16.328 21.562 1 64.44 135 ARG A C 1
ATOM 1054 O O . ARG A 1 135 ? -3.832 -16.062 20.469 1 64.44 135 ARG A O 1
ATOM 1061 N N . GLN A 1 136 ? -3.643 -16.5 22.609 1 62.12 136 GLN A N 1
ATOM 1062 C CA . GLN A 1 136 ? -2.195 -16.641 22.484 1 62.12 136 GLN A CA 1
ATOM 1063 C C . GLN A 1 136 ? -1.67 -17.734 23.422 1 62.12 136 GLN A C 1
ATOM 1065 O O . GLN A 1 136 ? -2.314 -18.078 24.406 1 62.12 136 GLN A O 1
ATOM 1070 N N . ARG A 1 137 ? -0.533 -18.422 22.953 1 59.88 137 ARG A N 1
ATOM 1071 C CA . ARG A 1 137 ? 0.24 -19.297 23.844 1 59.88 137 ARG A CA 1
ATOM 1072 C C . ARG A 1 137 ? 1.27 -18.5 24.625 1 59.88 137 ARG A C 1
ATOM 1074 O O . ARG A 1 137 ? 2.119 -17.812 24.047 1 59.88 137 ARG A O 1
ATOM 1081 N N . ILE A 1 138 ? 1.15 -18.5 25.891 1 60.62 138 ILE A N 1
ATOM 1082 C CA . ILE A 1 138 ? 1.96 -17.641 26.75 1 60.62 138 ILE A CA 1
ATOM 1083 C C . ILE A 1 138 ? 3.01 -18.484 27.469 1 60.62 138 ILE A C 1
ATOM 1085 O O . ILE A 1 138 ? 2.723 -19.594 27.922 1 60.62 138 ILE A O 1
ATOM 1089 N N . TRP A 1 139 ? 4.301 -18.062 27.266 1 59.59 139 TRP A N 1
ATOM 1090 C CA . TRP A 1 139 ? 5.406 -18.719 27.953 1 59.59 139 TRP A CA 1
ATOM 1091 C C . TRP A 1 139 ? 5.898 -17.859 29.125 1 59.59 139 TRP A C 1
ATOM 1093 O O . TRP A 1 139 ? 5.785 -16.641 29.109 1 59.59 139 TRP A O 1
ATOM 1103 N N . ASN A 1 140 ? 6.242 -18.5 30.203 1 58.34 140 ASN A N 1
ATOM 1104 C CA . ASN A 1 140 ? 6.918 -17.844 31.312 1 58.34 140 ASN A CA 1
ATOM 1105 C C . ASN A 1 140 ? 8.422 -18.094 31.281 1 58.34 140 ASN A C 1
ATOM 1107 O O . ASN A 1 140 ? 8.867 -19.172 30.922 1 58.34 140 ASN A O 1
ATOM 1111 N N . VAL A 1 141 ? 9.133 -16.984 31.391 1 56.78 141 VAL A N 1
ATOM 1112 C CA . VAL A 1 141 ? 10.586 -17.109 31.422 1 56.78 141 VAL A CA 1
ATOM 1113 C C . VAL A 1 141 ? 11.047 -17.469 32.844 1 56.78 141 VAL A C 1
ATOM 1115 O O . VAL A 1 141 ? 10.695 -16.781 33.781 1 56.78 141 VAL A O 1
ATOM 1118 N N . ARG A 1 142 ? 11.578 -18.625 33 1 54.59 142 ARG A N 1
ATOM 1119 C CA . ARG A 1 142 ? 12.266 -18.953 34.25 1 54.59 142 ARG A CA 1
ATOM 1120 C C . ARG A 1 142 ? 13.766 -19.078 34.031 1 54.59 142 ARG A C 1
ATOM 1122 O O . ARG A 1 142 ? 14.25 -20.109 33.562 1 54.59 142 ARG A O 1
ATOM 1129 N N . GLY A 1 143 ? 14.484 -18.125 34.312 1 55.53 143 GLY A N 1
ATOM 1130 C CA . GLY A 1 143 ? 15.914 -18.094 34.094 1 55.53 143 GLY A CA 1
ATOM 1131 C C . GLY A 1 143 ? 16.281 -18.062 32.625 1 55.53 143 GLY A C 1
ATOM 1132 O O . GLY A 1 143 ? 15.836 -17.172 31.891 1 55.53 143 GLY A O 1
ATOM 1133 N N . ASP A 1 144 ? 17.078 -19.062 32.281 1 59.78 144 ASP A N 1
ATOM 1134 C CA . ASP A 1 144 ? 17.531 -19.172 30.906 1 59.78 144 ASP A CA 1
ATOM 1135 C C . ASP A 1 144 ? 16.656 -20.156 30.109 1 59.78 144 ASP A C 1
ATOM 1137 O O . ASP A 1 144 ? 16.938 -20.453 28.953 1 59.78 144 ASP A O 1
ATOM 1141 N N . SER A 1 145 ? 15.688 -20.656 30.828 1 58.25 145 SER A N 1
ATOM 1142 C CA . SER A 1 145 ? 14.828 -21.672 30.219 1 58.25 145 SER A CA 1
ATOM 1143 C C . SER A 1 145 ? 13.383 -21.188 30.141 1 58.25 145 SER A C 1
ATOM 1145 O O . SER A 1 145 ? 12.984 -20.266 30.859 1 58.25 145 SER A O 1
ATOM 1147 N N . LEU A 1 146 ? 12.695 -21.594 29.141 1 59.97 146 LEU A N 1
ATOM 1148 C CA . LEU A 1 146 ? 11.281 -21.281 28.984 1 59.97 146 LEU A CA 1
ATOM 1149 C C . LEU A 1 146 ? 10.406 -22.359 29.609 1 59.97 146 LEU A C 1
ATOM 1151 O O . LEU A 1 146 ? 10.695 -23.547 29.484 1 59.97 146 LEU A O 1
ATOM 1155 N N . GLU A 1 147 ? 9.672 -22 30.578 1 56.56 147 GLU A N 1
ATOM 1156 C CA . GLU A 1 147 ? 8.656 -22.906 31.125 1 56.56 147 GLU A CA 1
ATOM 1157 C C . GLU A 1 147 ? 7.262 -22.516 30.625 1 56.56 147 GLU A C 1
ATOM 1159 O O . GLU A 1 147 ? 6.961 -21.328 30.469 1 56.56 147 GLU A O 1
ATOM 1164 N N . ARG A 1 148 ? 6.59 -23.516 30.141 1 53.12 148 ARG A N 1
ATOM 1165 C CA . ARG A 1 148 ? 5.23 -23.219 29.688 1 53.12 148 ARG A CA 1
ATOM 1166 C C . ARG A 1 148 ? 4.391 -22.641 30.828 1 53.12 148 ARG A C 1
ATOM 1168 O O . ARG A 1 148 ? 4.461 -23.125 31.969 1 53.12 148 ARG A O 1
ATOM 1175 N N . LEU A 1 149 ? 3.982 -21.453 30.844 1 45.16 149 LEU A N 1
ATOM 1176 C CA . LEU A 1 149 ? 3.213 -20.828 31.906 1 45.16 149 LEU A CA 1
ATOM 1177 C C . LEU A 1 149 ? 2.043 -21.719 32.312 1 45.16 149 LEU A C 1
ATOM 1179 O O . LEU A 1 149 ? 1.764 -21.875 33.5 1 45.16 149 LEU A O 1
ATOM 1183 N N . LEU A 1 150 ? 0.873 -21.734 31.594 1 40.91 150 LEU A N 1
ATOM 1184 C CA . LEU A 1 150 ? -0.33 -22.375 32.125 1 40.91 150 LEU A CA 1
ATOM 1185 C C . LEU A 1 150 ? -0.225 -23.891 32.031 1 40.91 150 LEU A C 1
ATOM 1187 O O . LEU A 1 150 ? 0.115 -24.438 30.984 1 40.91 150 LEU A O 1
ATOM 1191 N N . ASP A 1 151 ? 0.112 -24.453 33.094 1 38.25 151 ASP A N 1
ATOM 1192 C CA . ASP A 1 151 ? -0.016 -25.891 33.312 1 38.25 151 ASP A CA 1
ATOM 1193 C C . ASP A 1 151 ? -1.249 -26.453 32.625 1 38.25 151 ASP A C 1
ATOM 1195 O O . ASP A 1 151 ? -2.357 -25.953 32.781 1 38.25 151 ASP A O 1
ATOM 1199 N N . CYS A 1 152 ? -1.138 -27 31.406 1 36.47 152 CYS A N 1
ATOM 1200 C CA . CYS A 1 152 ? -2.217 -27.875 30.953 1 36.47 152 CYS A CA 1
ATOM 1201 C C . CYS A 1 152 ? -2.742 -28.719 32.094 1 36.47 152 CYS A C 1
ATOM 1203 O O . CYS A 1 152 ? -2.16 -29.766 32.438 1 36.47 152 CYS A O 1
ATOM 1205 N N . ALA A 1 153 ? -3.227 -28.156 33.094 1 32.91 153 ALA A N 1
ATOM 1206 C CA . ALA A 1 153 ? -3.744 -29.109 34.062 1 32.91 153 ALA A CA 1
ATOM 1207 C C . ALA A 1 153 ? -4.508 -30.25 33.406 1 32.91 153 ALA A C 1
ATOM 1209 O O . ALA A 1 153 ? -4.527 -31.375 33.875 1 32.91 153 ALA A O 1
ATOM 1210 N N . THR A 1 154 ? -5.789 -29.859 32.844 1 33.06 154 THR A N 1
ATOM 1211 C CA . THR A 1 154 ? -6.684 -30.969 32.562 1 33.06 154 THR A CA 1
ATOM 1212 C C . THR A 1 154 ? -6.133 -31.812 31.422 1 33.06 154 THR A C 1
ATOM 1214 O O . THR A 1 154 ? -5.363 -31.328 30.594 1 33.06 154 THR A O 1
ATOM 1217 N N . GLY A 1 155 ? -6.191 -33.156 31.422 1 32.81 155 GLY A N 1
ATOM 1218 C CA . GLY A 1 155 ? -5.941 -34.406 30.672 1 32.81 155 GLY A CA 1
ATOM 1219 C C . GLY A 1 155 ? -6.027 -34.219 29.172 1 32.81 155 GLY A C 1
ATOM 1220 O O . GLY A 1 155 ? -5.781 -35.156 28.406 1 32.81 155 GLY A O 1
ATOM 1221 N N . GLU A 1 156 ? -7.129 -33.562 28.656 1 33.66 156 GLU A N 1
ATOM 1222 C CA . GLU A 1 156 ? -7.309 -33.844 27.25 1 33.66 156 GLU A CA 1
ATOM 1223 C C . GLU A 1 156 ? -6.246 -33.156 26.391 1 33.66 156 GLU A C 1
ATOM 1225 O O . GLU A 1 156 ? -5.973 -31.969 26.578 1 33.66 156 GLU A O 1
ATOM 1230 N N . ALA A 1 157 ? -5.328 -33.875 25.797 1 35.34 157 ALA A N 1
ATOM 1231 C CA . ALA A 1 157 ? -4.184 -33.688 24.922 1 35.34 157 ALA A CA 1
ATOM 1232 C C . ALA A 1 157 ? -4.352 -32.406 24.078 1 35.34 157 ALA A C 1
ATOM 1234 O O . ALA A 1 157 ? -3.369 -31.75 23.75 1 35.34 157 ALA A O 1
ATOM 1235 N N . GLY A 1 158 ? -5.531 -32.125 23.406 1 37.69 158 GLY A N 1
ATOM 1236 C CA . GLY A 1 158 ? -5.758 -31.188 22.312 1 37.69 158 GLY A CA 1
ATOM 1237 C C . GLY A 1 158 ? -5.719 -29.734 22.75 1 37.69 158 GLY A C 1
ATOM 1238 O O . GLY A 1 158 ? -5.617 -28.828 21.906 1 37.69 158 GLY A O 1
ATOM 1239 N N . ALA A 1 159 ? -6.438 -29.203 23.906 1 38.84 159 ALA A N 1
ATOM 1240 C CA . ALA A 1 159 ? -6.887 -27.875 24.312 1 38.84 159 ALA A CA 1
ATOM 1241 C C . ALA A 1 159 ? -5.766 -27.109 25 1 38.84 159 ALA A C 1
ATOM 1243 O O . ALA A 1 159 ? -5.996 -26.031 25.578 1 38.84 159 ALA A O 1
ATOM 1244 N N . CYS A 1 160 ? -4.789 -27.562 25.469 1 41.34 160 CYS A N 1
ATOM 1245 C CA . CYS A 1 160 ? -3.812 -27 26.406 1 41.34 160 CYS A CA 1
ATOM 1246 C C . CYS A 1 160 ? -3.168 -25.75 25.828 1 41.34 160 CYS A C 1
ATOM 1248 O O . CYS A 1 160 ? -2.43 -25.047 26.531 1 41.34 160 CYS A O 1
ATOM 1250 N N . GLY A 1 161 ? -3.098 -25.438 24.516 1 48.34 161 GLY A N 1
ATOM 1251 C CA . GLY A 1 161 ? -2.055 -24.578 23.969 1 48.34 161 GLY A CA 1
ATOM 1252 C C . GLY A 1 161 ? -2.439 -23.109 23.953 1 48.34 161 GLY A C 1
ATOM 1253 O O . GLY A 1 161 ? -1.647 -22.25 24.344 1 48.34 161 GLY A O 1
ATOM 1254 N N . GLU A 1 162 ? -3.539 -22.781 23.406 1 57.88 162 GLU A N 1
ATOM 1255 C CA . GLU A 1 162 ? -3.859 -21.359 23.234 1 57.88 162 GLU A CA 1
ATOM 1256 C C . GLU A 1 162 ? -4.844 -20.891 24.297 1 57.88 162 GLU A C 1
ATOM 1258 O O . GLU A 1 162 ? -5.809 -21.594 24.609 1 57.88 162 GLU A O 1
ATOM 1263 N N . GLU A 1 163 ? -4.484 -20 25.219 1 61.31 163 GLU A N 1
ATOM 1264 C CA . GLU A 1 163 ? -5.383 -19.344 26.172 1 61.31 163 GLU A CA 1
ATOM 1265 C C . GLU A 1 163 ? -6.059 -18.125 25.547 1 61.31 163 GLU A C 1
ATOM 1267 O O . GLU A 1 163 ? -5.43 -17.391 24.781 1 61.31 163 GLU A O 1
ATOM 1272 N N . GLN A 1 164 ? -7.402 -18.141 25.703 1 65.25 164 GLN A N 1
ATOM 1273 C CA . GLN A 1 164 ? -8.164 -16.969 25.25 1 65.25 164 GLN A CA 1
ATOM 1274 C C . GLN A 1 164 ? -8.305 -15.938 26.359 1 65.25 164 GLN A C 1
ATOM 1276 O O . GLN A 1 164 ? -8.664 -16.281 27.5 1 65.25 164 GLN A O 1
ATOM 1281 N N . PHE A 1 165 ? -7.855 -14.75 26.203 1 69.31 165 PHE A N 1
ATOM 1282 C CA . PHE A 1 165 ? -8.055 -13.68 27.172 1 69.31 165 PHE A CA 1
ATOM 1283 C C . PHE A 1 165 ? -8.523 -12.398 26.484 1 69.31 165 PHE A C 1
ATOM 1285 O O . PHE A 1 165 ? -8.469 -12.297 25.266 1 69.31 165 PHE A O 1
ATOM 1292 N N . LEU A 1 166 ? -9.133 -11.508 27.375 1 73.75 166 LEU A N 1
ATOM 1293 C CA . LEU A 1 166 ? -9.648 -10.242 26.859 1 73.75 166 LEU A CA 1
ATOM 1294 C C . LEU A 1 166 ? -8.656 -9.109 27.109 1 73.75 166 LEU A C 1
ATOM 1296 O O . LEU A 1 166 ? -8.062 -9.031 28.188 1 73.75 166 LEU A O 1
ATOM 1300 N N . VAL A 1 167 ? -8.492 -8.383 26.078 1 75.44 167 VAL A N 1
ATOM 1301 C CA . VAL A 1 167 ? -7.629 -7.211 26.188 1 75.44 167 VAL A CA 1
ATOM 1302 C C . VAL A 1 167 ? -8.438 -5.945 25.906 1 75.44 167 VAL A C 1
ATOM 1304 O O . VAL A 1 167 ? -9.312 -5.938 25.031 1 75.44 167 VAL A O 1
ATOM 1307 N N . GLU A 1 168 ? -8.141 -4.926 26.719 1 76.56 168 GLU A N 1
ATOM 1308 C CA . GLU A 1 168 ? -8.812 -3.648 26.484 1 76.56 168 GLU A CA 1
ATOM 1309 C C . GLU A 1 168 ? -8.312 -2.98 25.219 1 76.56 168 GLU A C 1
ATOM 1311 O O . GLU A 1 168 ? -7.105 -2.926 24.969 1 76.56 168 GLU A O 1
ATOM 1316 N N . SER A 1 169 ? -9.258 -2.516 24.359 1 76.88 169 SER A N 1
ATOM 1317 C CA . SER A 1 169 ? -8.883 -1.812 23.125 1 76.88 169 SER A CA 1
ATOM 1318 C C . SER A 1 169 ? -8.867 -0.302 23.344 1 76.88 169 SER A C 1
ATOM 1320 O O . SER A 1 169 ? -8.289 0.439 22.547 1 76.88 169 SER A O 1
ATOM 1322 N N . ARG A 1 170 ? -9.477 0.191 24.375 1 78.06 170 ARG A N 1
ATOM 1323 C CA . ARG A 1 170 ? -9.469 1.587 24.797 1 78.06 170 ARG A CA 1
ATOM 1324 C C . ARG A 1 170 ? -10.055 2.49 23.719 1 78.06 170 ARG A C 1
ATOM 1326 O O . ARG A 1 170 ? -9.742 3.682 23.656 1 78.06 170 ARG A O 1
ATOM 1333 N N . ALA A 1 171 ? -10.852 1.948 22.812 1 87.94 171 ALA A N 1
ATOM 1334 C CA . ALA A 1 171 ? -11.422 2.727 21.719 1 87.94 171 ALA A CA 1
ATOM 1335 C C . ALA A 1 171 ? -12.508 3.672 22.234 1 87.94 171 ALA A C 1
ATOM 1337 O O . ALA A 1 171 ? -12.633 4.797 21.75 1 87.94 171 ALA A O 1
ATOM 1338 N N . LEU A 1 172 ? -13.203 3.174 23.125 1 91.94 172 LEU A N 1
ATOM 1339 C CA . LEU A 1 172 ? -14.375 3.881 23.641 1 91.94 172 LEU A CA 1
ATOM 1340 C C . LEU A 1 172 ? -14.609 3.541 25.109 1 91.94 172 LEU A C 1
ATOM 1342 O O . LEU A 1 172 ? -14.5 2.379 25.5 1 91.94 172 LEU A O 1
ATOM 1346 N N . ILE A 1 173 ? -14.789 4.559 25.922 1 92.56 173 ILE A N 1
ATOM 1347 C CA . ILE A 1 173 ? -15.156 4.402 27.328 1 92.56 173 ILE A CA 1
ATOM 1348 C C . ILE A 1 173 ? -16.422 5.215 27.625 1 92.56 173 ILE A C 1
ATOM 1350 O O . ILE A 1 173 ? -16.531 6.367 27.203 1 92.56 173 ILE A O 1
ATOM 1354 N N . ILE A 1 174 ? -17.359 4.598 28.25 1 95.44 174 ILE A N 1
ATOM 1355 C CA . ILE A 1 174 ? -18.547 5.301 28.734 1 95.44 174 ILE A CA 1
ATOM 1356 C C . ILE A 1 174 ? -18.594 5.262 30.25 1 95.44 174 ILE A C 1
ATOM 1358 O O . ILE A 1 174 ? -18.297 4.227 30.859 1 95.44 174 ILE A O 1
ATOM 1362 N N . LEU A 1 175 ? -18.875 6.367 30.797 1 93.69 175 LEU A N 1
ATOM 1363 C CA . LEU A 1 175 ? -18.922 6.348 32.25 1 93.69 175 LEU A CA 1
ATOM 1364 C C . LEU A 1 175 ? -19.969 7.328 32.781 1 93.69 175 LEU A C 1
ATOM 1366 O O . LEU A 1 175 ? -20.297 8.305 32.094 1 93.69 175 LEU A O 1
ATOM 1370 N N . ARG A 1 176 ? -20.469 7.023 33.906 1 94 176 ARG A N 1
ATOM 1371 C CA . ARG A 1 176 ? -21.312 7.934 34.688 1 94 176 ARG A CA 1
ATOM 1372 C C . ARG A 1 176 ? -20.469 8.977 35.406 1 94 176 ARG A C 1
ATOM 1374 O O . ARG A 1 176 ? -19.594 8.625 36.219 1 94 176 ARG A O 1
ATOM 1381 N N . LEU A 1 177 ? -20.75 10.203 35.156 1 92.81 177 LEU A N 1
ATOM 1382 C CA . LEU A 1 177 ? -19.875 11.258 35.656 1 92.81 177 LEU A CA 1
ATOM 1383 C C . LEU A 1 177 ? -20.031 11.445 37.156 1 92.81 177 LEU A C 1
ATOM 1385 O O . LEU A 1 177 ? -19.094 11.883 37.844 1 92.81 177 LEU A O 1
ATOM 1389 N N . ALA A 1 178 ? -21.141 11.078 37.719 1 86.31 178 ALA A N 1
ATOM 1390 C CA . ALA A 1 178 ? -21.391 11.211 39.156 1 86.31 178 ALA A CA 1
ATOM 1391 C C . ALA A 1 178 ? -20.422 10.367 39.969 1 86.31 178 ALA A C 1
ATOM 1393 O O . ALA A 1 178 ? -20.156 10.664 41.125 1 86.31 178 ALA A O 1
ATOM 1394 N N . LEU A 1 179 ? -19.922 9.344 39.312 1 81.12 179 LEU A N 1
ATOM 1395 C CA . LEU A 1 179 ? -19.016 8.438 40 1 81.12 179 LEU A CA 1
ATOM 1396 C C . LEU A 1 179 ? -17.672 9.109 40.281 1 81.12 179 LEU A C 1
ATOM 1398 O O . LEU A 1 179 ? -16.906 8.648 41.125 1 81.12 179 LEU A O 1
ATOM 1402 N N . LEU A 1 180 ? -17.344 10.086 39.562 1 78 180 LEU A N 1
ATOM 1403 C CA . LEU A 1 180 ? -16.047 10.742 39.688 1 78 180 LEU A CA 1
ATOM 1404 C C . LEU A 1 180 ? -16.062 11.734 40.844 1 78 180 LEU A C 1
ATOM 1406 O O . LEU A 1 180 ? -15.008 12.094 41.375 1 78 180 LEU A O 1
ATOM 1410 N N . ARG A 1 181 ? -17.188 12.266 41.25 1 65.25 181 ARG A N 1
ATOM 1411 C CA . ARG A 1 181 ? -17.312 13.219 42.344 1 65.25 181 ARG A CA 1
ATOM 1412 C C . ARG A 1 181 ? -17.062 12.539 43.688 1 65.25 181 ARG A C 1
ATOM 1414 O O . ARG A 1 181 ? -16.641 13.18 44.625 1 65.25 181 ARG A O 1
ATOM 1421 N N . GLU A 1 182 ? -17.547 11.32 43.812 1 56.03 182 GLU A N 1
ATOM 1422 C CA . GLU A 1 182 ? -17.516 10.719 45.156 1 56.03 182 GLU A CA 1
ATOM 1423 C C . GLU A 1 182 ? -16.094 10.445 45.625 1 56.03 182 GLU A C 1
ATOM 1425 O O . GLU A 1 182 ? -15.398 9.602 45.031 1 56.03 182 GLU A O 1
ATOM 1430 N N . THR A 1 183 ? -15.422 11.492 45.812 1 47 183 THR A N 1
ATOM 1431 C CA . THR A 1 183 ? -14.219 11.328 46.625 1 47 183 THR A CA 1
ATOM 1432 C C . THR A 1 183 ? -14.477 10.352 47.781 1 47 183 THR A C 1
ATOM 1434 O O . THR A 1 183 ? -15.523 10.414 48.438 1 47 183 THR A O 1
ATOM 1437 N N . PRO A 1 184 ? -13.781 9.258 47.781 1 40.97 184 PRO A N 1
ATOM 1438 C CA . PRO A 1 184 ? -13.992 8.516 49.031 1 40.97 184 PRO A CA 1
ATOM 1439 C C . PRO A 1 184 ? -14.016 9.422 50.25 1 40.97 184 PRO A C 1
ATOM 1441 O O . PRO A 1 184 ? -13.031 10.102 50.531 1 40.97 184 PRO A O 1
ATOM 1444 N N . GLN A 1 185 ? -14.992 10.227 50.406 1 35.22 185 GLN A N 1
ATOM 1445 C CA . GLN A 1 185 ? -15.047 10.844 51.75 1 35.22 185 GLN A CA 1
ATOM 1446 C C . GLN A 1 185 ? -14.883 9.797 52.844 1 35.22 185 GLN A C 1
ATOM 1448 O O . GLN A 1 185 ? -15.641 8.82 52.906 1 35.22 185 GLN A O 1
ATOM 1453 N N . VAL A 1 186 ? -13.68 9.719 53.344 1 34.72 186 VAL A N 1
ATOM 1454 C CA . VAL A 1 186 ? -13.422 9.062 54.625 1 34.72 186 VAL A CA 1
ATOM 1455 C C . VAL A 1 186 ? -14.43 9.539 55.688 1 34.72 186 VAL A C 1
ATOM 1457 O O . VAL A 1 186 ? -14.32 10.656 56.188 1 34.72 186 VAL A O 1
ATOM 1460 N N . VAL A 1 187 ? -15.703 9.422 55.469 1 33.38 187 VAL A N 1
ATOM 1461 C CA . VAL A 1 187 ? -16.484 9.688 56.656 1 33.38 187 VAL A CA 1
ATOM 1462 C C . VAL A 1 187 ? -16.094 8.711 57.75 1 33.38 187 VAL A C 1
ATOM 1464 O O . VAL A 1 187 ? -16.125 7.496 57.562 1 33.38 187 VAL A O 1
ATOM 1467 N N . SER A 1 188 ? -15.344 9.172 58.75 1 32.97 188 SER A N 1
ATOM 1468 C CA . SER A 1 188 ? -14.914 8.57 60 1 32.97 188 SER A CA 1
ATOM 1469 C C . SER A 1 188 ? -16.094 7.941 60.75 1 32.97 188 SER A C 1
ATOM 1471 O O . SER A 1 188 ? -15.93 7.387 61.844 1 32.97 188 SER A O 1
ATOM 1473 N N . GLY A 1 189 ? -17.359 8.492 60.656 1 34.91 189 GLY A N 1
ATOM 1474 C CA . GLY A 1 189 ? -18.172 8 61.75 1 34.91 189 GLY A CA 1
ATOM 1475 C C . GLY A 1 189 ? -18.516 6.527 61.625 1 34.91 189 GLY A C 1
ATOM 1476 O O . GLY A 1 189 ? -18.406 5.949 60.562 1 34.91 189 GLY A O 1
ATOM 1477 N N . PRO A 1 190 ? -18.719 5.773 62.844 1 35.19 190 PRO A N 1
ATOM 1478 C CA . PRO A 1 190 ? -18.938 4.332 63 1 35.19 190 PRO A CA 1
ATOM 1479 C C . PRO A 1 190 ? -20 3.797 62.031 1 35.19 190 PRO A C 1
ATOM 1481 O O . PRO A 1 190 ? -20.375 2.627 62.125 1 35.19 190 PRO A O 1
ATOM 1484 N N . GLY A 1 191 ? -20.875 4.676 61.656 1 34.41 191 GLY A N 1
ATOM 1485 C CA . GLY A 1 191 ? -21.938 3.998 60.938 1 34.41 191 GLY A CA 1
ATOM 1486 C C . GLY A 1 191 ? -21.484 3.385 59.625 1 34.41 191 GLY A C 1
ATOM 1487 O O . GLY A 1 191 ? -20.562 3.879 59 1 34.41 191 GLY A O 1
ATOM 1488 N N . ARG A 1 192 ? -21.891 2.045 59.5 1 37.31 192 ARG A N 1
ATOM 1489 C CA . ARG A 1 192 ? -21.609 1.179 58.344 1 37.31 192 ARG A CA 1
ATOM 1490 C C . ARG A 1 192 ? -21.812 1.919 57.031 1 37.31 192 ARG A C 1
ATOM 1492 O O . ARG A 1 192 ? -22.938 2.307 56.719 1 37.31 192 ARG A O 1
ATOM 1499 N N . ALA A 1 193 ? -20.984 2.738 56.75 1 38.03 193 ALA A N 1
ATOM 1500 C CA . ALA A 1 193 ? -21.016 3.4 55.469 1 38.03 193 ALA A CA 1
ATOM 1501 C C . ALA A 1 193 ? -21.469 2.439 54.375 1 38.03 193 ALA A C 1
ATOM 1503 O O . ALA A 1 193 ? -21.062 1.278 54.344 1 38.03 193 ALA A O 1
ATOM 1504 N N . PRO A 1 194 ? -22.734 2.648 53.75 1 39.25 194 PRO A N 1
ATOM 1505 C CA . PRO A 1 194 ? -23.141 1.682 52.75 1 39.25 194 PRO A CA 1
ATOM 1506 C C . PRO A 1 194 ? -21.969 1.264 51.844 1 39.25 194 PRO A C 1
ATOM 1508 O O . PRO A 1 194 ? -21.062 2.053 51.594 1 39.25 194 PRO A O 1
ATOM 1511 N N . GLU A 1 195 ? -21.516 0.059 52 1 43.09 195 GLU A N 1
ATOM 1512 C CA . GLU A 1 195 ? -20.516 -0.512 51.125 1 43.09 195 GLU A CA 1
ATOM 1513 C C . GLU A 1 195 ? -20.672 0.002 49.688 1 43.09 195 GLU A C 1
ATOM 1515 O O . GLU A 1 195 ? -21.781 -0.045 49.125 1 43.09 195 GLU A O 1
ATOM 1520 N N . PRO A 1 196 ? -19.953 0.971 49.281 1 47.84 196 PRO A N 1
ATOM 1521 C CA . PRO A 1 196 ? -20.047 1.463 47.906 1 47.84 196 PRO A CA 1
ATOM 1522 C C . PRO A 1 196 ? -20.312 0.35 46.875 1 47.84 196 PRO A C 1
ATOM 1524 O O . PRO A 1 196 ? -19.734 -0.736 47 1 47.84 196 PRO A O 1
ATOM 1527 N N . ARG A 1 197 ? -21.562 0.114 46.438 1 54.69 197 ARG A N 1
ATOM 1528 C CA . ARG A 1 197 ? -21.875 -0.845 45.375 1 54.69 197 ARG A CA 1
ATOM 1529 C C . ARG A 1 197 ? -20.75 -0.9 44.344 1 54.69 197 ARG A C 1
ATOM 1531 O O . ARG A 1 197 ? -20.172 0.132 44 1 54.69 197 ARG A O 1
ATOM 1538 N N . PRO A 1 198 ? -20.219 -2.047 44.156 1 63.38 198 PRO A N 1
ATOM 1539 C CA . PRO A 1 198 ? -19.156 -2.189 43.156 1 63.38 198 PRO A CA 1
ATOM 1540 C C . PRO A 1 198 ? -19.578 -1.676 41.781 1 63.38 198 PRO A C 1
ATOM 1542 O O . PRO A 1 198 ? -20.719 -1.87 41.375 1 63.38 198 PRO A O 1
ATOM 1545 N N . ASN A 1 199 ? -18.797 -0.719 41.188 1 75.62 199 ASN A N 1
ATOM 1546 C CA . ASN A 1 199 ? -19.031 -0.164 39.875 1 75.62 199 ASN A CA 1
ATOM 1547 C C . ASN A 1 199 ? -19.234 -1.264 38.844 1 75.62 199 ASN A C 1
ATOM 1549 O O . ASN A 1 199 ? -18.453 -2.207 38.75 1 75.62 199 ASN A O 1
ATOM 1553 N N . LYS A 1 200 ? -20.406 -1.368 38.281 1 85.31 200 LYS A N 1
ATOM 1554 C CA . LYS A 1 200 ? -20.719 -2.316 37.219 1 85.31 200 LYS A CA 1
ATOM 1555 C C . LYS A 1 200 ? -20.062 -1.907 35.906 1 85.31 200 LYS A C 1
ATOM 1557 O O . LYS A 1 200 ? -20.5 -0.965 35.25 1 85.31 200 LYS A O 1
ATOM 1562 N N . VAL A 1 201 ? -19.062 -2.607 35.625 1 86.5 201 VAL A N 1
ATOM 1563 C CA . VAL A 1 201 ? -18.344 -2.357 34.375 1 86.5 201 VAL A CA 1
ATOM 1564 C C . VAL A 1 201 ? -18.688 -3.436 33.344 1 86.5 201 VAL A C 1
ATOM 1566 O O . VAL A 1 201 ? -18.562 -4.629 33.625 1 86.5 201 VAL A O 1
ATOM 1569 N N . ILE A 1 202 ? -19.141 -3.035 32.125 1 88.44 202 ILE A N 1
ATOM 1570 C CA . ILE A 1 202 ? -19.5 -4.016 31.109 1 88.44 202 ILE A CA 1
ATOM 1571 C C . ILE A 1 202 ? -18.562 -3.893 29.906 1 88.44 202 ILE A C 1
ATOM 1573 O O . ILE A 1 202 ? -18.031 -2.812 29.641 1 88.44 202 ILE A O 1
ATOM 1577 N N . PRO A 1 203 ? -18.312 -5.016 29.219 1 88.31 203 PRO A N 1
ATOM 1578 C CA . PRO A 1 203 ? -17.469 -4.988 28.016 1 88.31 203 PRO A CA 1
ATOM 1579 C C . PRO A 1 203 ? -18.281 -4.742 26.75 1 88.31 203 PRO A C 1
ATOM 1581 O O . PRO A 1 203 ? -19.453 -5.109 26.672 1 88.31 203 PRO A O 1
ATOM 1584 N N . TYR A 1 204 ? -17.703 -4.055 25.891 1 89 204 TYR A N 1
ATOM 1585 C CA . TYR A 1 204 ? -18.172 -3.959 24.516 1 89 204 TYR A CA 1
ATOM 1586 C C . TYR A 1 204 ? -17.156 -4.539 23.531 1 89 204 TYR A C 1
ATOM 1588 O O . TYR A 1 204 ? -16.031 -4.051 23.453 1 89 204 TYR A O 1
ATOM 1596 N N . PHE A 1 205 ? -17.516 -5.566 22.875 1 85.31 205 PHE A N 1
ATOM 1597 C CA . PHE A 1 205 ? -16.609 -6.285 22 1 85.31 205 PHE A CA 1
ATOM 1598 C C . PHE A 1 205 ? -16.547 -5.625 20.625 1 85.31 205 PHE A C 1
ATOM 1600 O O . PHE A 1 205 ? -17.578 -5.449 19.984 1 85.31 205 PHE A O 1
ATOM 1607 N N . LEU A 1 206 ? -15.281 -5.184 20.406 1 83.06 206 LEU A N 1
ATOM 1608 C CA . LEU A 1 206 ? -15.023 -4.664 19.062 1 83.06 206 LEU A CA 1
ATOM 1609 C C . LEU A 1 206 ? -14.273 -5.691 18.219 1 83.06 206 LEU A C 1
ATOM 1611 O O . LEU A 1 206 ? -13.406 -6.402 18.734 1 83.06 206 LEU A O 1
ATOM 1615 N N . ASN A 1 207 ? -14.797 -6.426 17.391 1 69.81 207 ASN A N 1
ATOM 1616 C CA . ASN A 1 207 ? -14.156 -7.43 16.547 1 69.81 207 ASN A CA 1
ATOM 1617 C C . ASN A 1 207 ? -12.914 -6.863 15.859 1 69.81 207 ASN A C 1
ATOM 1619 O O . ASN A 1 207 ? -12.023 -6.328 16.516 1 69.81 207 ASN A O 1
ATOM 1623 N N . GLU A 1 208 ? -12.75 -6.918 14.625 1 69.38 208 GLU A N 1
ATOM 1624 C CA . GLU A 1 208 ? -11.602 -6.547 13.797 1 69.38 208 GLU A CA 1
ATOM 1625 C C . GLU A 1 208 ? -11.414 -5.035 13.766 1 69.38 208 GLU A C 1
ATOM 1627 O O . GLU A 1 208 ? -10.367 -4.543 13.328 1 69.38 208 GLU A O 1
ATOM 1632 N N . ARG A 1 209 ? -12.234 -4.422 14.516 1 77.81 209 ARG A N 1
ATOM 1633 C CA . ARG A 1 209 ? -12.172 -2.969 14.406 1 77.81 209 ARG A CA 1
ATOM 1634 C C . ARG A 1 209 ? -11.508 -2.359 15.641 1 77.81 209 ARG A C 1
ATOM 1636 O O . ARG A 1 209 ? -11.305 -1.145 15.703 1 77.81 209 ARG A O 1
ATOM 1643 N N . ALA A 1 210 ? -11.188 -3.236 16.5 1 78.94 210 ALA A N 1
ATOM 1644 C CA . ALA A 1 210 ? -10.609 -2.732 17.734 1 78.94 210 ALA A CA 1
ATOM 1645 C C . ALA A 1 210 ? -9.094 -2.586 17.625 1 78.94 210 ALA A C 1
ATOM 1647 O O . ALA A 1 210 ? -8.336 -3.293 18.281 1 78.94 210 ALA A O 1
ATOM 1648 N N . ILE A 1 211 ? -8.641 -1.734 16.734 1 86.81 211 ILE A N 1
ATOM 1649 C CA . ILE A 1 211 ? -7.195 -1.553 16.594 1 86.81 211 ILE A CA 1
ATOM 1650 C C . ILE A 1 211 ? -6.805 -0.15 17.047 1 86.81 211 ILE A C 1
ATOM 1652 O O . ILE A 1 211 ? -7.281 0.846 16.5 1 86.81 211 ILE A O 1
ATOM 1656 N N . GLU A 1 212 ? -6.016 -0.102 18.078 1 88.31 212 GLU A N 1
ATOM 1657 C CA . GLU A 1 212 ? -5.383 1.141 18.5 1 88.31 212 GLU A CA 1
ATOM 1658 C C . GLU A 1 212 ? -4.035 1.345 17.812 1 88.31 212 GLU A C 1
ATOM 1660 O O . GLU A 1 212 ? -3.193 0.444 17.812 1 88.31 212 GLU A O 1
ATOM 1665 N N . ILE A 1 213 ? -3.834 2.494 17.297 1 91.12 213 ILE A N 1
ATOM 1666 C CA . ILE A 1 213 ? -2.561 2.77 16.641 1 91.12 213 ILE A CA 1
ATOM 1667 C C . ILE A 1 213 ? -1.471 2.971 17.688 1 91.12 213 ILE A C 1
ATOM 1669 O O . ILE A 1 213 ? -1.456 3.986 18.391 1 91.12 213 ILE A O 1
ATOM 1673 N N . GLN A 1 214 ? -0.61 2.016 17.75 1 86.69 214 GLN A N 1
ATOM 1674 C CA . GLN A 1 214 ? 0.507 2.072 18.688 1 86.69 214 GLN A CA 1
ATOM 1675 C C . GLN A 1 214 ? 1.842 2.119 17.953 1 86.69 214 GLN A C 1
ATOM 1677 O O . GLN A 1 214 ? 2.904 2.115 18.578 1 86.69 214 GLN A O 1
ATOM 1682 N N . GLY A 1 215 ? 1.725 2.137 16.719 1 89.44 215 GLY A N 1
ATOM 1683 C CA . GLY A 1 215 ? 2.887 2.205 15.844 1 89.44 215 GLY A CA 1
ATOM 1684 C C . GLY A 1 215 ? 2.531 2.168 14.375 1 89.44 215 GLY A C 1
ATOM 1685 O O . GLY A 1 215 ? 1.353 2.146 14.016 1 89.44 215 GLY A O 1
ATOM 1686 N N . TYR A 1 216 ? 3.557 2.129 13.602 1 90.81 216 TYR A N 1
ATOM 1687 C CA . TYR A 1 216 ? 3.328 2.182 12.164 1 90.81 216 TYR A CA 1
ATOM 1688 C C . TYR A 1 216 ? 2.65 0.909 11.672 1 90.81 216 TYR A C 1
ATOM 1690 O O . TYR A 1 216 ? 1.876 0.941 10.711 1 90.81 216 TYR A O 1
ATOM 1698 N N . GLN A 1 217 ? 2.883 -0.24 12.289 1 90.62 217 GLN A N 1
ATOM 1699 C CA . GLN A 1 217 ? 2.244 -1.484 11.867 1 90.62 217 GLN A CA 1
ATOM 1700 C C . GLN A 1 217 ? 0.727 -1.39 11.984 1 90.62 217 GLN A C 1
ATOM 1702 O O . GLN A 1 217 ? 0.003 -1.771 11.062 1 90.62 217 GLN A O 1
ATOM 1707 N N . ASP A 1 218 ? 0.32 -0.846 13.109 1 91.56 218 ASP A N 1
ATOM 1708 C CA . ASP A 1 218 ? -1.114 -0.631 13.273 1 91.56 218 ASP A CA 1
ATOM 1709 C C . ASP A 1 218 ? -1.645 0.365 12.25 1 91.56 218 ASP A C 1
ATOM 1711 O O . ASP A 1 218 ? -2.744 0.194 11.719 1 91.56 218 ASP A O 1
ATOM 1715 N N . TRP A 1 219 ? -0.792 1.388 12.039 1 94.31 219 TRP A N 1
ATOM 1716 C CA . TRP A 1 219 ? -1.166 2.395 11.055 1 94.31 219 TRP A CA 1
ATOM 1717 C C . TRP A 1 219 ? -1.423 1.756 9.695 1 94.31 219 TRP A C 1
ATOM 1719 O O . TRP A 1 219 ? -2.453 2.014 9.062 1 94.31 219 TRP A O 1
ATOM 1729 N N . TRP A 1 220 ? -0.58 0.849 9.305 1 94.56 220 TRP A N 1
ATOM 1730 C CA . TRP A 1 220 ? -0.671 0.211 7.996 1 94.56 220 TRP A CA 1
ATOM 1731 C C . TRP A 1 220 ? -1.916 -0.666 7.906 1 94.56 220 TRP A C 1
ATOM 1733 O O . TRP A 1 220 ? -2.604 -0.674 6.883 1 94.56 220 TRP A O 1
ATOM 1743 N N . ILE A 1 221 ? -2.197 -1.351 8.945 1 94.06 221 ILE A N 1
ATOM 1744 C CA . ILE A 1 221 ? -3.365 -2.223 8.969 1 94.06 221 ILE A CA 1
ATOM 1745 C C . ILE A 1 221 ? -4.637 -1.387 8.836 1 94.06 221 ILE A C 1
ATOM 1747 O O . ILE A 1 221 ? -5.504 -1.692 8.016 1 94.06 221 ILE A O 1
ATOM 1751 N N . CYS A 1 222 ? -4.688 -0.308 9.617 1 94.44 222 CYS A N 1
ATOM 1752 C CA . CYS A 1 222 ? -5.871 0.545 9.586 1 94.44 222 CYS A CA 1
ATOM 1753 C C . CYS A 1 222 ? -6.055 1.176 8.211 1 94.44 222 CYS A C 1
ATOM 1755 O O . CYS A 1 222 ? -7.18 1.277 7.715 1 94.44 222 CYS A O 1
ATOM 1757 N N . GLU A 1 223 ? -4.969 1.571 7.664 1 94.56 223 GLU A N 1
ATOM 1758 C CA . GLU A 1 223 ? -5.039 2.18 6.34 1 94.56 223 GLU A CA 1
ATOM 1759 C C . GLU A 1 223 ? -5.598 1.2 5.312 1 94.56 223 GLU A C 1
ATOM 1761 O O . GLU A 1 223 ? -6.469 1.557 4.516 1 94.56 223 GLU A O 1
ATOM 1766 N N . ARG A 1 224 ? -5.121 -0.025 5.312 1 93.81 224 ARG A N 1
ATOM 1767 C CA . ARG A 1 224 ? -5.582 -1.049 4.379 1 93.81 224 ARG A CA 1
ATOM 1768 C C . ARG A 1 224 ? -7.055 -1.375 4.609 1 93.81 224 ARG A C 1
ATOM 1770 O O . ARG A 1 224 ? -7.816 -1.521 3.652 1 93.81 224 ARG A O 1
ATOM 1777 N N . LEU A 1 225 ? -7.422 -1.47 5.844 1 93.38 225 LEU A N 1
ATOM 1778 C CA . LEU A 1 225 ? -8.805 -1.808 6.164 1 93.38 225 LEU A CA 1
ATOM 1779 C C . LEU A 1 225 ? -9.75 -0.698 5.723 1 93.38 225 LEU A C 1
ATOM 1781 O O . LEU A 1 225 ? -10.852 -0.973 5.234 1 93.38 225 LEU A O 1
ATOM 1785 N N . LEU A 1 226 ? -9.312 0.551 5.883 1 93.25 226 LEU A N 1
ATOM 1786 C CA . LEU A 1 226 ? -10.148 1.687 5.508 1 93.25 226 LEU A CA 1
ATOM 1787 C C . LEU A 1 226 ? -10.273 1.794 3.99 1 93.25 226 LEU A C 1
ATOM 1789 O O . LEU A 1 226 ? -11.289 2.268 3.479 1 93.25 226 LEU A O 1
ATOM 1793 N N . ARG A 1 227 ? -9.242 1.312 3.285 1 93.25 227 ARG A N 1
ATOM 1794 C CA . ARG A 1 227 ? -9.242 1.412 1.83 1 93.25 227 ARG A CA 1
ATOM 1795 C C . ARG A 1 227 ? -9.773 0.134 1.191 1 93.25 227 ARG A C 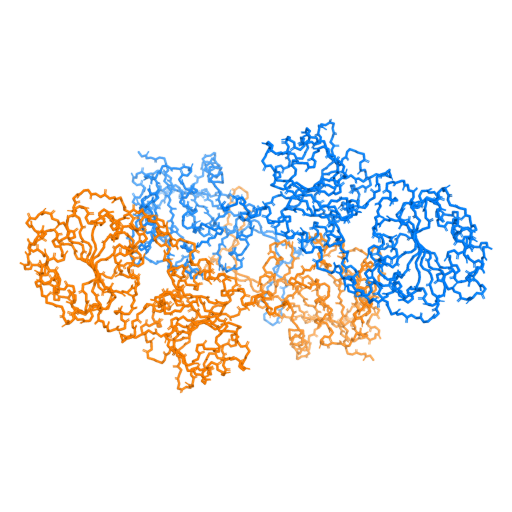1
ATOM 1797 O O . ARG A 1 227 ? -9.906 0.054 -0.032 1 93.25 227 ARG A O 1
ATOM 1804 N N . ARG A 1 228 ? -10.055 -0.851 1.946 1 93.19 228 ARG A N 1
ATOM 1805 C CA . ARG A 1 228 ? -10.469 -2.164 1.461 1 93.19 228 ARG A CA 1
ATOM 1806 C C . ARG A 1 228 ? -11.82 -2.088 0.753 1 93.19 228 ARG A C 1
ATOM 1808 O O . ARG A 1 228 ? -12.75 -1.452 1.25 1 93.19 228 ARG A O 1
ATOM 1815 N N . ARG A 1 229 ? -11.906 -2.662 -0.41 1 95.94 229 ARG A N 1
ATOM 1816 C CA . ARG A 1 229 ? -13.117 -2.754 -1.223 1 95.94 229 ARG A CA 1
ATOM 1817 C C . ARG A 1 229 ? -13.508 -4.207 -1.459 1 95.94 229 ARG A C 1
ATOM 1819 O O . ARG A 1 229 ? -12.812 -5.125 -1.021 1 95.94 229 ARG A O 1
ATOM 1826 N N . HIS A 1 230 ? -14.688 -4.398 -1.949 1 97 230 HIS A N 1
ATOM 1827 C CA . HIS A 1 230 ? -15.195 -5.746 -2.164 1 97 230 HIS A CA 1
ATOM 1828 C C . HIS A 1 230 ? -15.227 -6.094 -3.648 1 97 230 HIS A C 1
ATOM 1830 O O . HIS A 1 230 ? -16 -5.504 -4.41 1 97 230 HIS A O 1
ATOM 1836 N N . VAL A 1 231 ? -14.398 -7.051 -4.055 1 97.88 231 VAL A N 1
ATOM 1837 C CA . VAL A 1 231 ? -14.344 -7.543 -5.426 1 97.88 231 VAL A CA 1
ATOM 1838 C C . VAL A 1 231 ? -15.102 -8.867 -5.535 1 97.88 231 VAL A C 1
ATOM 1840 O O . VAL A 1 231 ? -14.789 -9.828 -4.828 1 97.88 231 VAL A O 1
ATOM 1843 N N . VAL A 1 232 ? -16.047 -8.906 -6.391 1 98.31 232 VAL A N 1
ATOM 1844 C CA . VAL A 1 232 ? -16.859 -10.117 -6.574 1 98.31 232 VAL A CA 1
ATOM 1845 C C . VAL A 1 232 ? -16.578 -10.711 -7.953 1 98.31 232 VAL A C 1
ATOM 1847 O O . VAL A 1 232 ? -16.766 -10.047 -8.977 1 98.31 232 VAL A O 1
ATOM 1850 N N . PHE A 1 233 ? -16.125 -11.93 -7.965 1 98.06 233 PHE A N 1
ATOM 1851 C CA . PHE A 1 233 ? -15.922 -12.672 -9.203 1 98.06 233 PHE A CA 1
ATOM 1852 C C . PHE A 1 233 ? -17.141 -13.516 -9.539 1 98.06 233 PHE A C 1
ATOM 1854 O O . PHE A 1 233 ? -17.594 -14.32 -8.719 1 98.06 233 PHE A O 1
ATOM 1861 N N . VAL A 1 234 ? -17.688 -13.289 -10.68 1 97.69 234 VAL A N 1
ATOM 1862 C CA . VAL A 1 234 ? -18.812 -14.094 -11.156 1 97.69 234 VAL A CA 1
ATOM 1863 C C . VAL A 1 234 ? -18.344 -15.07 -12.227 1 97.69 234 VAL A C 1
ATOM 1865 O O . VAL A 1 234 ? -17.859 -14.656 -13.281 1 97.69 234 VAL A O 1
ATOM 1868 N N . VAL A 1 235 ? -18.531 -16.328 -11.945 1 95.38 235 VAL A N 1
ATOM 1869 C CA . VAL A 1 235 ? -17.969 -17.312 -12.859 1 95.38 235 VAL A CA 1
ATOM 1870 C C . VAL A 1 235 ? -18.984 -18.406 -13.148 1 95.38 235 VAL A C 1
ATOM 1872 O O . VAL A 1 235 ? -19.953 -18.578 -12.398 1 95.38 235 VAL A O 1
ATOM 1875 N N . ALA A 1 236 ? -18.766 -18.984 -14.273 1 89 236 ALA A N 1
ATOM 1876 C CA . ALA A 1 236 ? -19.5 -20.188 -14.664 1 89 236 ALA A CA 1
ATOM 1877 C C . ALA A 1 236 ? -18.547 -21.328 -14.977 1 89 236 ALA A C 1
ATOM 1879 O O . ALA A 1 236 ? -17.484 -21.125 -15.57 1 89 236 ALA A O 1
ATOM 1880 N N . GLY A 1 237 ? -18.812 -22.5 -14.43 1 79.31 237 GLY A N 1
ATOM 1881 C CA . GLY A 1 237 ? -18.031 -23.703 -14.695 1 79.31 237 GLY A CA 1
ATOM 1882 C C . GLY A 1 237 ? -18.859 -24.969 -14.695 1 79.31 237 GLY A C 1
ATOM 1883 O O . GLY A 1 237 ? -19.281 -25.438 -13.641 1 79.31 237 GLY A O 1
ATOM 1884 N N . TYR A 1 238 ? -19.156 -25.453 -15.797 1 76.44 238 TYR A N 1
ATOM 1885 C CA . TYR A 1 238 ? -19.844 -26.719 -16.031 1 76.44 238 TYR A CA 1
ATOM 1886 C C . TYR A 1 238 ? -19.359 -27.375 -17.312 1 76.44 238 TYR A C 1
ATOM 1888 O O . TYR A 1 238 ? -18.625 -26.766 -18.094 1 76.44 238 TYR A O 1
ATOM 1896 N N . PRO A 1 239 ? -19.516 -28.562 -17.531 1 68.56 239 PRO A N 1
ATOM 1897 C CA . PRO A 1 239 ? -18.906 -29.328 -18.609 1 68.56 239 PRO A CA 1
ATOM 1898 C C . PRO A 1 239 ? -19.047 -28.641 -19.969 1 68.56 239 PRO A C 1
ATOM 1900 O O . PRO A 1 239 ? -18.109 -28.656 -20.766 1 68.56 239 PRO A O 1
ATOM 1903 N N . ALA A 1 240 ? -20.109 -27.984 -20.281 1 68.44 240 ALA A N 1
ATOM 1904 C CA . ALA A 1 240 ? -20.344 -27.391 -21.594 1 68.44 240 ALA A CA 1
ATOM 1905 C C . ALA A 1 240 ? -19.469 -26.141 -21.781 1 68.44 240 ALA A C 1
ATOM 1907 O O . ALA A 1 240 ? -18.984 -25.891 -22.891 1 68.44 240 ALA A O 1
ATOM 1908 N N . ILE A 1 241 ? -19.234 -25.438 -20.734 1 73.25 241 ILE A N 1
ATOM 1909 C CA . ILE A 1 241 ? -18.5 -24.172 -20.844 1 73.25 241 ILE A CA 1
ATOM 1910 C C . ILE A 1 241 ? -17.031 -24.406 -20.484 1 73.25 241 ILE A C 1
ATOM 1912 O O . ILE A 1 241 ? -16.156 -23.656 -20.938 1 73.25 241 ILE A O 1
ATOM 1916 N N . GLY A 1 242 ? -16.75 -25.406 -19.703 1 73.19 242 GLY A N 1
ATOM 1917 C CA . GLY A 1 242 ? -15.375 -25.688 -19.297 1 73.19 242 GLY A CA 1
ATOM 1918 C C . GLY A 1 242 ? -14.977 -24.969 -18.016 1 73.19 242 GLY A C 1
ATOM 1919 O O . GLY A 1 242 ? -15.789 -24.281 -17.391 1 73.19 242 GLY A O 1
ATOM 1920 N N . MET A 1 243 ? -13.719 -25.156 -17.578 1 78.62 243 MET A N 1
ATOM 1921 C CA . MET A 1 243 ? -13.227 -24.641 -16.312 1 78.62 243 MET A CA 1
ATOM 1922 C C . MET A 1 243 ? -12.242 -23.5 -16.531 1 78.62 243 MET A C 1
ATOM 1924 O O . MET A 1 243 ? -11.719 -22.938 -15.562 1 78.62 243 MET A O 1
ATOM 1928 N N . GLY A 1 244 ? -11.984 -23.156 -17.734 1 81.38 244 GLY A N 1
ATOM 1929 C CA . GLY A 1 244 ? -11.008 -22.125 -18.047 1 81.38 244 GLY A CA 1
ATOM 1930 C C . GLY A 1 244 ? -11.297 -20.797 -17.391 1 81.38 244 GLY A C 1
ATOM 1931 O O . GLY A 1 244 ? -10.398 -20.141 -16.859 1 81.38 244 GLY A O 1
ATOM 1932 N N . HIS A 1 245 ? -12.578 -20.438 -17.328 1 86.5 245 HIS A N 1
ATOM 1933 C CA . HIS A 1 245 ? -12.992 -19.172 -16.734 1 86.5 245 HIS A CA 1
ATOM 1934 C C . HIS A 1 245 ? -12.789 -19.172 -15.219 1 86.5 245 HIS A C 1
ATOM 1936 O O . HIS A 1 245 ? -12.391 -18.172 -14.633 1 86.5 245 HIS A O 1
ATOM 1942 N N . VAL A 1 246 ? -13.062 -20.297 -14.641 1 87.81 246 VAL A N 1
ATOM 1943 C CA . VAL A 1 246 ? -12.898 -20.438 -13.195 1 87.81 246 VAL A CA 1
ATOM 1944 C C . VAL A 1 246 ? -11.422 -20.297 -12.828 1 87.81 246 VAL A C 1
ATOM 1946 O O . VAL A 1 246 ? -11.07 -19.547 -11.906 1 87.81 246 VAL A O 1
ATOM 1949 N N . PHE A 1 247 ? -10.609 -20.922 -13.602 1 85.62 247 PHE A N 1
ATOM 1950 C CA . PHE A 1 247 ? -9.18 -20.906 -13.297 1 85.62 247 PHE A CA 1
ATOM 1951 C C . PHE A 1 247 ? -8.594 -19.516 -13.508 1 85.62 247 PHE A C 1
ATOM 1953 O O . PHE A 1 247 ? -7.723 -19.078 -12.75 1 85.62 247 PHE A O 1
ATOM 1960 N N . ARG A 1 248 ? -9.07 -18.859 -14.523 1 90.69 248 ARG A N 1
ATOM 1961 C CA . ARG A 1 248 ? -8.609 -17.484 -14.727 1 90.69 248 ARG A CA 1
ATOM 1962 C C . ARG A 1 248 ? -9.023 -16.594 -13.562 1 90.69 248 ARG A C 1
ATOM 1964 O O . ARG A 1 248 ? -8.211 -15.812 -13.055 1 90.69 248 ARG A O 1
ATOM 1971 N N . ALA A 1 249 ? -10.25 -16.719 -13.195 1 93.88 249 ALA A N 1
ATOM 1972 C CA . ALA A 1 249 ? -10.75 -15.906 -12.086 1 93.88 249 ALA A CA 1
ATOM 1973 C C . ALA A 1 249 ? -9.945 -16.172 -10.812 1 93.88 249 ALA A C 1
ATOM 1975 O O . ALA A 1 249 ? -9.602 -15.234 -10.094 1 93.88 249 ALA A O 1
ATOM 1976 N N . LEU A 1 250 ? -9.641 -17.422 -10.617 1 91.62 250 LEU A N 1
ATOM 1977 C CA . LEU A 1 250 ? -8.859 -17.797 -9.445 1 91.62 250 LEU A CA 1
ATOM 1978 C C . LEU A 1 250 ? -7.453 -17.203 -9.531 1 91.62 250 LEU A C 1
ATOM 1980 O O . LEU A 1 250 ? -6.914 -16.734 -8.523 1 91.62 250 LEU A O 1
ATOM 1984 N N . MET A 1 251 ? -6.926 -17.25 -10.656 1 92.62 251 MET A N 1
ATOM 1985 C CA . MET A 1 251 ? -5.59 -16.703 -10.875 1 92.62 251 MET A CA 1
ATOM 1986 C C . MET A 1 251 ? -5.57 -15.195 -10.602 1 92.62 251 MET A C 1
ATOM 1988 O O . MET A 1 251 ? -4.648 -14.695 -9.953 1 92.62 251 MET A O 1
ATOM 1992 N N . LEU A 1 252 ? -6.551 -14.531 -11.055 1 95.44 252 LEU A N 1
ATOM 1993 C CA . LEU A 1 252 ? -6.648 -13.094 -10.82 1 95.44 252 LEU A CA 1
ATOM 1994 C C . LEU A 1 252 ? -6.883 -12.789 -9.352 1 95.44 252 LEU A C 1
ATOM 1996 O O . LEU A 1 252 ? -6.25 -11.891 -8.781 1 95.44 252 LEU A O 1
ATOM 2000 N N . ALA A 1 253 ? -7.77 -13.539 -8.734 1 95.19 253 ALA A N 1
ATOM 2001 C CA . ALA A 1 253 ? -8.062 -13.375 -7.316 1 95.19 253 ALA A CA 1
ATOM 2002 C C . ALA A 1 253 ? -6.812 -13.586 -6.469 1 95.19 253 ALA A C 1
ATOM 2004 O O . ALA A 1 253 ? -6.602 -12.891 -5.477 1 95.19 253 ALA A O 1
ATOM 2005 N N . HIS A 1 254 ? -6.027 -14.492 -6.922 1 93.31 254 HIS A N 1
ATOM 2006 C CA . HIS A 1 254 ? -4.773 -14.828 -6.25 1 93.31 254 HIS A CA 1
ATOM 2007 C C . HIS A 1 254 ? -3.869 -13.609 -6.129 1 93.31 254 HIS A C 1
ATOM 2009 O O . HIS A 1 254 ? -3.135 -13.469 -5.148 1 93.31 254 HIS A O 1
ATOM 2015 N N . GLU A 1 255 ? -3.961 -12.727 -7.027 1 94 255 GLU A N 1
ATOM 2016 C CA . GLU A 1 255 ? -3.078 -11.562 -7.082 1 94 255 GLU A CA 1
ATOM 2017 C C . GLU A 1 255 ? -3.598 -10.438 -6.195 1 94 255 GLU A C 1
ATOM 2019 O O . GLU A 1 255 ? -2.879 -9.477 -5.922 1 94 255 GLU A O 1
ATOM 2024 N N . ILE A 1 256 ? -4.781 -10.539 -5.777 1 94.06 256 ILE A N 1
ATOM 2025 C CA . ILE A 1 256 ? -5.402 -9.461 -5.023 1 94.06 256 ILE A CA 1
ATOM 2026 C C . ILE A 1 256 ? -5.395 -9.805 -3.533 1 94.06 256 ILE A C 1
ATOM 2028 O O . ILE A 1 256 ? -6.117 -10.695 -3.088 1 94.06 256 ILE A O 1
ATOM 2032 N N . THR A 1 257 ? -4.641 -9.086 -2.748 1 92.5 257 THR A N 1
ATOM 2033 C CA . THR A 1 257 ? -4.539 -9.359 -1.319 1 92.5 257 THR A CA 1
ATOM 2034 C C . THR A 1 257 ? -5.098 -8.195 -0.506 1 92.5 257 THR A C 1
ATOM 2036 O O . THR A 1 257 ? -5.344 -8.328 0.694 1 92.5 257 THR A O 1
ATOM 2039 N N . SER A 1 258 ? -5.305 -7.09 -1.12 1 92.38 258 SER A N 1
ATOM 2040 C CA . SER A 1 258 ? -5.652 -5.863 -0.41 1 92.38 258 SER A CA 1
ATOM 2041 C C . SER A 1 258 ? -7.164 -5.711 -0.272 1 92.38 258 SER A C 1
ATOM 2043 O O . SER A 1 258 ? -7.645 -4.879 0.499 1 92.38 258 SER A O 1
ATOM 2045 N N . HIS A 1 259 ? -7.941 -6.445 -1.006 1 94.88 259 HIS A N 1
ATOM 2046 C CA . HIS A 1 259 ? -9.391 -6.297 -1.026 1 94.88 259 HIS A CA 1
ATOM 2047 C C . HIS A 1 259 ? -10.086 -7.605 -0.654 1 94.88 259 HIS A C 1
ATOM 2049 O O . HIS A 1 259 ? -9.461 -8.672 -0.685 1 94.88 259 HIS A O 1
ATOM 2055 N N . LYS A 1 260 ? -11.305 -7.484 -0.22 1 94 260 LYS A N 1
ATOM 2056 C CA . LYS A 1 260 ? -12.141 -8.656 0.038 1 94 260 LYS A CA 1
ATOM 2057 C C . LYS A 1 260 ? -12.586 -9.305 -1.266 1 94 260 LYS A C 1
ATOM 2059 O O . LYS A 1 260 ? -12.961 -8.617 -2.217 1 94 260 LYS A O 1
ATOM 2064 N N . ILE A 1 261 ? -12.516 -10.648 -1.319 1 95.69 261 ILE A N 1
ATOM 2065 C CA . ILE A 1 261 ? -12.883 -11.367 -2.535 1 95.69 261 ILE A CA 1
ATOM 2066 C C . ILE A 1 261 ? -14.023 -12.336 -2.238 1 95.69 261 ILE A C 1
ATOM 2068 O O . ILE A 1 261 ? -13.992 -13.062 -1.242 1 95.69 261 ILE A O 1
ATOM 2072 N N . THR A 1 262 ? -15.023 -12.328 -3.014 1 96.31 262 THR A N 1
ATOM 2073 C CA . THR A 1 262 ? -16.109 -13.305 -2.996 1 96.31 262 THR A CA 1
ATOM 2074 C C . THR A 1 262 ? -16.359 -13.844 -4.398 1 96.31 262 THR A C 1
ATOM 2076 O O . THR A 1 262 ? -16.328 -13.102 -5.379 1 96.31 262 THR A O 1
ATOM 2079 N N . PHE A 1 263 ? -16.594 -15.156 -4.469 1 96.62 263 PHE A N 1
ATOM 2080 C CA . PHE A 1 263 ? -16.969 -15.773 -5.734 1 96.62 263 PHE A CA 1
ATOM 2081 C C . PHE A 1 263 ? -18.453 -16.062 -5.793 1 96.62 263 PHE A C 1
ATOM 2083 O O . PHE A 1 263 ? -19.047 -16.547 -4.82 1 96.62 263 PHE A O 1
ATOM 2090 N N . VAL A 1 264 ? -19.078 -15.68 -6.867 1 96.75 264 VAL A N 1
ATOM 2091 C CA . VAL A 1 264 ? -20.453 -16.062 -7.156 1 96.75 264 VAL A CA 1
ATOM 2092 C C . VAL A 1 264 ? -20.484 -17.016 -8.359 1 96.75 264 VAL A C 1
ATOM 2094 O O . VAL A 1 264 ? -19.984 -16.672 -9.438 1 96.75 264 VAL A O 1
ATOM 2097 N N . CYS A 1 265 ? -21 -18.172 -8.164 1 94.56 265 CYS A N 1
ATOM 2098 C CA . CYS A 1 265 ? -21.109 -19.156 -9.227 1 94.56 265 CYS A CA 1
ATOM 2099 C C . CYS A 1 265 ? -22.547 -19.234 -9.75 1 94.56 265 CYS A C 1
ATOM 2101 O O . CYS A 1 265 ? -23.5 -19.188 -8.977 1 94.56 265 CYS A O 1
ATOM 2103 N N . THR A 1 266 ? -22.625 -19.359 -11.031 1 92.56 266 THR A N 1
ATOM 2104 C CA . THR A 1 266 ? -23.953 -19.5 -11.617 1 92.56 266 THR A CA 1
ATOM 2105 C C . THR A 1 266 ? -24.609 -20.797 -11.156 1 92.56 266 THR A C 1
ATOM 2107 O O . THR A 1 266 ? -23.938 -21.688 -10.625 1 92.56 266 THR A O 1
ATOM 2110 N N . ARG A 1 267 ? -25.859 -20.984 -11.414 1 87.06 267 ARG A N 1
ATOM 2111 C CA . ARG A 1 267 ? -26.688 -22.062 -10.875 1 87.06 267 ARG A CA 1
ATOM 2112 C C . ARG A 1 267 ? -26.172 -23.422 -11.328 1 87.06 267 ARG A C 1
ATOM 2114 O O . ARG A 1 267 ? -26.141 -24.375 -10.539 1 87.06 267 ARG A O 1
ATOM 2121 N N . GLU A 1 268 ? -25.656 -23.562 -12.523 1 84.06 268 GLU A N 1
ATOM 2122 C CA . GLU A 1 268 ? -25.266 -24.844 -13.102 1 84.06 268 GLU A CA 1
ATOM 2123 C C . GLU A 1 268 ? -23.797 -25.156 -12.812 1 84.06 268 GLU A C 1
ATOM 2125 O O . GLU A 1 268 ? -23.297 -26.188 -13.25 1 84.06 268 GLU A O 1
ATOM 2130 N N . SER A 1 269 ? -23.188 -24.391 -12.008 1 84.38 269 SER A N 1
ATOM 2131 C CA . SER A 1 269 ? -21.734 -24.438 -11.922 1 84.38 269 SER A CA 1
ATOM 2132 C C . SER A 1 269 ? -21.281 -25.234 -10.695 1 84.38 269 SER A C 1
ATOM 2134 O O . SER A 1 269 ? -20.484 -24.75 -9.891 1 84.38 269 SER A O 1
ATOM 2136 N N . GLU A 1 270 ? -21.562 -26.453 -10.562 1 79.88 270 GLU A N 1
ATOM 2137 C CA . GLU A 1 270 ? -21.188 -27.297 -9.422 1 79.88 270 GLU A CA 1
ATOM 2138 C C . GLU A 1 270 ? -19.688 -27.547 -9.398 1 79.88 270 GLU A C 1
ATOM 2140 O O . GLU A 1 270 ? -19.062 -27.484 -8.336 1 79.88 270 GLU A O 1
ATOM 2145 N N . LEU A 1 271 ? -19.172 -27.828 -10.516 1 76.62 271 LEU A N 1
ATOM 2146 C CA . LEU A 1 271 ? -17.75 -28.094 -10.609 1 76.62 271 LEU A CA 1
ATOM 2147 C C . LEU A 1 271 ? -16.938 -26.875 -10.188 1 76.62 271 LEU A C 1
ATOM 2149 O O . LEU A 1 271 ? -15.914 -27.016 -9.508 1 76.62 271 LEU A O 1
ATOM 2153 N N . ALA A 1 272 ? -17.391 -25.75 -10.57 1 80.19 272 ALA A N 1
ATOM 2154 C CA . ALA A 1 272 ? -16.719 -24.516 -10.195 1 80.19 272 ALA A CA 1
ATOM 2155 C C . ALA A 1 272 ? -16.703 -24.344 -8.68 1 80.19 272 ALA A C 1
ATOM 2157 O O . ALA A 1 272 ? -15.672 -23.953 -8.117 1 80.19 272 ALA A O 1
ATOM 2158 N N . VAL A 1 273 ? -17.719 -24.641 -8.062 1 81.62 273 VAL A N 1
ATOM 2159 C CA . VAL A 1 273 ? -17.844 -24.484 -6.613 1 81.62 273 VAL A CA 1
ATOM 2160 C C . VAL A 1 273 ? -16.797 -25.344 -5.906 1 81.62 273 VAL A C 1
ATOM 2162 O O . VAL A 1 273 ? -16.125 -24.891 -4.992 1 81.62 273 VAL A O 1
ATOM 2165 N N . GLU A 1 274 ? -16.656 -26.453 -6.363 1 79.56 274 GLU A N 1
ATOM 2166 C CA . GLU A 1 274 ? -15.703 -27.375 -5.738 1 79.56 274 GLU A CA 1
ATOM 2167 C C . GLU A 1 274 ? -14.266 -26.859 -5.891 1 79.56 274 GLU A C 1
ATOM 2169 O O . GLU A 1 274 ? -13.492 -26.891 -4.938 1 79.56 274 GLU A O 1
ATOM 2174 N N . SER A 1 275 ? -13.992 -26.469 -7.051 1 78.38 275 SER A N 1
ATOM 2175 C CA . SER A 1 275 ? -12.641 -26 -7.336 1 78.38 275 SER A CA 1
ATOM 2176 C C . SER A 1 275 ? -12.305 -24.75 -6.516 1 78.38 275 SER A C 1
ATOM 2178 O O . SER A 1 275 ? -11.188 -24.625 -6.008 1 78.38 275 SER A O 1
ATOM 2180 N N . ILE A 1 276 ? -13.234 -23.906 -6.363 1 83.5 276 ILE A N 1
ATOM 2181 C CA . ILE A 1 276 ? -13.023 -22.656 -5.648 1 83.5 276 ILE A CA 1
ATOM 2182 C C . ILE A 1 276 ? -12.961 -22.922 -4.148 1 83.5 276 ILE A C 1
ATOM 2184 O O . ILE A 1 276 ? -12.156 -22.312 -3.436 1 83.5 276 ILE A O 1
ATOM 2188 N N . ALA A 1 277 ? -13.75 -23.781 -3.693 1 76.69 277 ALA A N 1
ATOM 2189 C CA . ALA A 1 277 ? -13.773 -24.141 -2.279 1 76.69 277 ALA A CA 1
ATOM 2190 C C . ALA A 1 277 ? -12.422 -24.703 -1.834 1 76.69 277 ALA A C 1
ATOM 2192 O O . ALA A 1 277 ? -11.977 -24.438 -0.712 1 76.69 277 ALA A O 1
ATOM 2193 N N . ARG A 1 278 ? -11.836 -25.312 -2.746 1 73.25 278 ARG A N 1
ATOM 2194 C CA . ARG A 1 278 ? -10.531 -25.906 -2.451 1 73.25 278 ARG A CA 1
ATOM 2195 C C . ARG A 1 278 ? -9.484 -24.828 -2.201 1 73.25 278 ARG A C 1
ATOM 2197 O O . ARG A 1 278 ? -8.477 -25.078 -1.53 1 73.25 278 ARG A O 1
ATOM 2204 N N . LYS A 1 279 ? -9.773 -23.719 -2.676 1 78.62 279 LYS A N 1
ATOM 2205 C CA . LYS A 1 279 ? -8.805 -22.641 -2.527 1 78.62 279 LYS A CA 1
ATOM 2206 C C . LYS A 1 279 ? -9.18 -21.703 -1.378 1 78.62 279 LYS A C 1
ATOM 2208 O O . LYS A 1 279 ? -8.539 -20.672 -1.174 1 78.62 279 LYS A O 1
ATOM 2213 N N . ASP A 1 280 ? -10.203 -21.984 -0.595 1 78.81 280 ASP A N 1
ATOM 2214 C CA . ASP A 1 280 ? -10.602 -21.328 0.652 1 78.81 280 ASP A CA 1
ATOM 2215 C C . ASP A 1 280 ? -11.102 -19.906 0.4 1 78.81 280 ASP A C 1
ATOM 2217 O O . ASP A 1 280 ? -10.836 -19 1.191 1 78.81 280 ASP A O 1
ATOM 2221 N N . TYR A 1 281 ? -11.672 -19.672 -0.785 1 87.56 281 TYR A N 1
ATOM 2222 C CA . TYR A 1 281 ? -12.359 -18.422 -1.038 1 87.56 281 TYR A CA 1
ATOM 2223 C C . TYR A 1 281 ? -13.828 -18.516 -0.625 1 87.56 281 TYR A C 1
ATOM 2225 O O . TYR A 1 281 ? -14.406 -19.594 -0.606 1 87.56 281 TYR A O 1
ATOM 2233 N N . ARG A 1 282 ? -14.344 -17.359 -0.247 1 89.81 282 ARG A N 1
ATOM 2234 C CA . ARG A 1 282 ? -15.781 -17.312 -0.014 1 89.81 282 ARG A CA 1
ATOM 2235 C C . ARG A 1 282 ? -16.562 -17.516 -1.312 1 89.81 282 ARG A C 1
ATOM 2237 O O . ARG A 1 282 ? -16.266 -16.875 -2.324 1 89.81 282 ARG A O 1
ATOM 2244 N N . ILE A 1 283 ? -17.562 -18.469 -1.25 1 93.38 283 ILE A N 1
ATOM 2245 C CA . ILE A 1 283 ? -18.297 -18.812 -2.459 1 93.38 283 ILE A CA 1
ATOM 2246 C C . ILE A 1 283 ? -19.797 -18.719 -2.186 1 93.38 283 ILE A C 1
ATOM 2248 O O . ILE A 1 283 ? -20.266 -19.125 -1.117 1 93.38 283 ILE A O 1
ATOM 2252 N N . VAL A 1 284 ? -20.5 -18.094 -3.111 1 94.06 284 VAL A N 1
ATOM 2253 C CA . VAL A 1 284 ? -21.969 -18.031 -3.102 1 94.06 284 VAL A CA 1
ATOM 2254 C C . VAL A 1 284 ? -22.516 -18.609 -4.402 1 94.06 284 VAL A C 1
ATOM 2256 O O . VAL A 1 284 ? -22.109 -18.203 -5.492 1 94.06 284 VAL A O 1
ATOM 2259 N N . ARG A 1 285 ? -23.344 -19.547 -4.281 1 93 285 ARG A N 1
ATOM 2260 C CA . ARG A 1 285 ? -23.984 -20.109 -5.465 1 93 285 ARG A CA 1
ATOM 2261 C C . ARG A 1 285 ? -25.312 -19.422 -5.746 1 93 285 ARG A C 1
ATOM 2263 O O . ARG A 1 285 ? -26.094 -19.156 -4.828 1 93 285 ARG A O 1
ATOM 2270 N N . GLN A 1 286 ? -25.516 -19.25 -7.035 1 93.19 286 GLN A N 1
ATOM 2271 C CA . GLN A 1 286 ? -26.781 -18.625 -7.438 1 93.19 286 GLN A CA 1
ATOM 2272 C C . GLN A 1 286 ? -27.969 -19.516 -7.098 1 93.19 286 GLN A C 1
ATOM 2274 O O . GLN A 1 286 ? -27.969 -20.703 -7.422 1 93.19 286 GLN A O 1
ATOM 2279 N N . GLY A 1 287 ? -28.922 -18.875 -6.434 1 89.19 287 GLY A N 1
ATOM 2280 C CA . GLY A 1 287 ? -30.156 -19.594 -6.164 1 89.19 287 GLY A CA 1
ATOM 2281 C C . GLY A 1 287 ? -31.172 -19.453 -7.277 1 89.19 287 GLY A C 1
ATOM 2282 O O . GLY A 1 287 ? -30.828 -19.594 -8.453 1 89.19 287 GLY A O 1
ATOM 2283 N N . HIS A 1 288 ? -32.469 -19.297 -6.918 1 90.19 288 HIS A N 1
ATOM 2284 C CA . HIS A 1 288 ? -33.562 -19.172 -7.867 1 90.19 288 HIS A CA 1
ATOM 2285 C C . HIS A 1 288 ? -33.688 -17.734 -8.367 1 90.19 288 HIS A C 1
ATOM 2287 O O . HIS A 1 288 ? -34.312 -17.5 -9.398 1 90.19 288 HIS A O 1
ATOM 2293 N N . GLU A 1 289 ? -33.062 -16.859 -7.738 1 91.56 289 GLU A N 1
ATOM 2294 C CA . GLU A 1 289 ? -33.156 -15.445 -8.094 1 91.56 289 GLU A CA 1
ATOM 2295 C C . GLU A 1 289 ? -32.312 -15.125 -9.312 1 91.56 289 GLU A C 1
ATOM 2297 O O . GLU A 1 289 ? -31.578 -15.984 -9.805 1 91.56 289 GLU A O 1
ATOM 2302 N N . ASP A 1 290 ? -32.5 -13.898 -9.805 1 94.06 290 ASP A N 1
ATOM 2303 C CA . ASP A 1 290 ? -31.656 -13.414 -10.906 1 94.06 290 ASP A CA 1
ATOM 2304 C C . ASP A 1 290 ? -30.203 -13.273 -10.477 1 94.06 290 ASP A C 1
ATOM 2306 O O . ASP A 1 290 ? -29.922 -12.945 -9.32 1 94.06 290 ASP A O 1
ATOM 2310 N N . LEU A 1 291 ? -29.344 -13.555 -11.344 1 95.69 291 LEU A N 1
ATOM 2311 C CA . LEU A 1 291 ? -27.922 -13.508 -11.062 1 95.69 291 LEU A CA 1
ATOM 2312 C C . LEU A 1 291 ? -27.516 -12.148 -10.5 1 95.69 291 LEU A C 1
ATOM 2314 O O . LEU A 1 291 ? -26.75 -12.078 -9.539 1 95.69 291 LEU A O 1
ATOM 2318 N N . ALA A 1 292 ? -28.078 -11.102 -11.078 1 97.12 292 ALA A N 1
ATOM 2319 C CA . ALA A 1 292 ? -27.75 -9.75 -10.641 1 97.12 292 ALA A CA 1
ATOM 2320 C C . ALA A 1 292 ? -28.094 -9.547 -9.172 1 97.12 292 ALA A C 1
ATOM 2322 O O . ALA A 1 292 ? -27.359 -8.883 -8.438 1 97.12 292 ALA A O 1
ATOM 2323 N N . ASP A 1 293 ? -29.156 -10.094 -8.75 1 96.62 293 ASP A N 1
ATOM 2324 C CA . ASP A 1 293 ? -29.594 -9.961 -7.359 1 96.62 293 ASP A CA 1
ATOM 2325 C C . ASP A 1 293 ? -28.625 -10.672 -6.418 1 96.62 293 ASP A C 1
ATOM 2327 O O . ASP A 1 293 ? -28.297 -10.156 -5.348 1 96.62 293 ASP A O 1
ATOM 2331 N N . THR A 1 294 ? -28.234 -11.828 -6.82 1 96.62 294 THR A N 1
ATOM 2332 C CA . THR A 1 294 ? -27.281 -12.586 -6.023 1 96.62 294 THR A CA 1
ATOM 2333 C C . THR A 1 294 ? -25.969 -11.812 -5.887 1 96.62 294 THR A C 1
ATOM 2335 O O . THR A 1 294 ? -25.391 -11.758 -4.801 1 96.62 294 THR A O 1
ATOM 2338 N N . VAL A 1 295 ? -25.562 -11.219 -6.941 1 97.88 295 VAL A N 1
ATOM 2339 C CA . VAL A 1 295 ? -24.312 -10.469 -6.965 1 97.88 295 VAL A CA 1
ATOM 2340 C C . VAL A 1 295 ? -24.453 -9.219 -6.102 1 97.88 295 VAL A C 1
ATOM 2342 O O . VAL A 1 295 ? -23.594 -8.953 -5.25 1 97.88 295 VAL A O 1
ATOM 2345 N N . LEU A 1 296 ? -25.516 -8.461 -6.281 1 97.31 296 LEU A N 1
ATOM 2346 C CA . LEU A 1 296 ? -25.703 -7.195 -5.586 1 97.31 296 LEU A CA 1
ATOM 2347 C C . LEU A 1 296 ? -25.891 -7.422 -4.09 1 97.31 296 LEU A C 1
ATOM 2349 O O . LEU A 1 296 ? -25.594 -6.543 -3.281 1 97.31 296 LEU A O 1
ATOM 2353 N N . ALA A 1 297 ? -26.391 -8.625 -3.727 1 96.56 297 ALA A N 1
ATOM 2354 C CA . ALA A 1 297 ? -26.547 -8.961 -2.316 1 96.56 297 ALA A CA 1
ATOM 2355 C C . ALA A 1 297 ? -25.203 -8.977 -1.598 1 96.56 297 ALA A C 1
ATOM 2357 O O . ALA A 1 297 ? -25.141 -8.844 -0.373 1 96.56 297 ALA A O 1
ATOM 2358 N N . GLN A 1 298 ? -24.125 -9.133 -2.361 1 96.62 298 GLN A N 1
ATOM 2359 C CA . GLN A 1 298 ? -22.797 -9.141 -1.76 1 96.62 298 GLN A CA 1
ATOM 2360 C C . GLN A 1 298 ? -22.266 -7.719 -1.59 1 96.62 298 GLN A C 1
ATOM 2362 O O . GLN A 1 298 ? -21.172 -7.52 -1.054 1 96.62 298 GLN A O 1
ATOM 2367 N N . ARG A 1 299 ? -22.922 -6.676 -2.111 1 96.31 299 ARG A N 1
ATOM 2368 C CA . ARG A 1 299 ? -22.547 -5.27 -2.041 1 96.31 299 ARG A CA 1
ATOM 2369 C C . ARG A 1 299 ? -21.172 -5.039 -2.652 1 96.31 299 ARG A C 1
ATOM 2371 O O . ARG A 1 299 ? -20.281 -4.488 -2 1 96.31 299 ARG A O 1
ATOM 2378 N N . PRO A 1 300 ? -21.016 -5.367 -3.934 1 97.69 300 PRO A N 1
ATOM 2379 C CA . PRO A 1 300 ? -19.719 -5.273 -4.586 1 97.69 300 PRO A CA 1
ATOM 2380 C C . PRO A 1 300 ? -19.344 -3.844 -4.965 1 97.69 300 PRO A C 1
ATOM 2382 O O . PRO A 1 300 ? -20.219 -3.041 -5.297 1 97.69 300 PRO A O 1
ATOM 2385 N N . ASP A 1 301 ? -18.016 -3.5 -4.82 1 97.19 301 ASP A N 1
ATOM 2386 C CA . ASP A 1 301 ? -17.484 -2.287 -5.426 1 97.19 301 ASP A CA 1
ATOM 2387 C C . ASP A 1 301 ? -17.031 -2.545 -6.867 1 97.19 301 ASP A C 1
ATOM 2389 O O . ASP A 1 301 ? -17.125 -1.654 -7.715 1 97.19 301 ASP A O 1
ATOM 2393 N N . LEU A 1 302 ? -16.578 -3.748 -7.113 1 97.88 302 LEU A N 1
ATOM 2394 C CA . LEU A 1 302 ? -16.125 -4.199 -8.422 1 97.88 302 LEU A CA 1
ATOM 2395 C C . LEU A 1 302 ? -16.641 -5.605 -8.719 1 97.88 302 LEU A C 1
ATOM 2397 O O . LEU A 1 302 ? -16.547 -6.496 -7.875 1 97.88 302 LEU A O 1
ATOM 2401 N N . VAL A 1 303 ? -17.234 -5.777 -9.844 1 98.56 303 VAL A N 1
ATOM 2402 C CA . VAL A 1 303 ? -17.703 -7.086 -10.289 1 98.56 303 VAL A CA 1
ATOM 2403 C C . VAL A 1 303 ? -16.891 -7.547 -11.492 1 98.56 303 VAL A C 1
ATOM 2405 O O . VAL A 1 303 ? -16.766 -6.824 -12.484 1 98.56 303 VAL A O 1
ATOM 2408 N N . VAL A 1 304 ? -16.297 -8.688 -11.398 1 98.44 304 VAL A N 1
ATOM 2409 C CA . VAL A 1 304 ? -15.539 -9.289 -12.484 1 98.44 304 VAL A CA 1
ATOM 2410 C C . VAL A 1 304 ? -16.328 -10.453 -13.086 1 98.44 304 VAL A C 1
ATOM 2412 O O . VAL A 1 304 ? -16.422 -11.523 -12.477 1 98.44 304 VAL A O 1
ATOM 2415 N N . ASN A 1 305 ? -16.844 -10.211 -14.227 1 97.94 305 ASN A N 1
ATOM 2416 C CA . ASN A 1 305 ? -17.625 -11.242 -14.914 1 97.94 305 ASN A CA 1
ATOM 2417 C C . ASN A 1 305 ? -16.734 -12.094 -15.828 1 97.94 305 ASN A C 1
ATOM 2419 O O . ASN A 1 305 ? -16.141 -11.586 -16.766 1 97.94 305 ASN A O 1
ATOM 2423 N N . ASP A 1 306 ? -16.719 -13.344 -15.555 1 94.56 306 ASP A N 1
ATOM 2424 C CA . ASP A 1 306 ? -15.953 -14.281 -16.375 1 94.56 306 ASP A CA 1
ATOM 2425 C C . ASP A 1 306 ? -16.766 -15.531 -16.688 1 94.56 306 ASP A C 1
ATOM 2427 O O . ASP A 1 306 ? -16.438 -16.625 -16.25 1 94.56 306 ASP A O 1
ATOM 2431 N N . PHE A 1 307 ? -17.828 -15.281 -17.422 1 90.56 307 PHE A N 1
ATOM 2432 C CA . PHE A 1 307 ? -18.703 -16.375 -17.828 1 90.56 307 PHE A CA 1
ATOM 2433 C C . PHE A 1 307 ? -19.203 -16.172 -19.25 1 90.56 307 PHE A C 1
ATOM 2435 O O . PHE A 1 307 ? -20.375 -16.453 -19.547 1 90.56 307 PHE A O 1
ATOM 2442 N N . LEU A 1 308 ? -18.344 -15.523 -20.016 1 87.5 308 LEU A N 1
ATOM 2443 C CA . LEU A 1 308 ? -18.547 -15.297 -21.453 1 87.5 308 LEU A CA 1
ATOM 2444 C C . LEU A 1 308 ? -19.469 -14.094 -21.672 1 87.5 308 LEU A C 1
ATOM 2446 O O . LEU A 1 308 ? -19.172 -12.992 -21.219 1 87.5 308 LEU A O 1
ATOM 2450 N N . ASN A 1 309 ? -20.656 -14.219 -22.312 1 90.88 309 ASN A N 1
ATOM 2451 C CA . ASN A 1 309 ? -21.469 -13.086 -22.734 1 90.88 309 ASN A CA 1
ATOM 2452 C C . ASN A 1 309 ? -22.422 -12.641 -21.625 1 90.88 309 ASN A C 1
ATOM 2454 O O . ASN A 1 309 ? -23.141 -13.461 -21.047 1 90.88 309 ASN A O 1
ATOM 2458 N N . THR A 1 310 ? -22.453 -11.375 -21.438 1 94.94 310 THR A N 1
ATOM 2459 C CA . THR A 1 310 ? -23.391 -10.789 -20.484 1 94.94 310 THR A CA 1
ATOM 2460 C C . THR A 1 310 ? -24.547 -10.117 -21.203 1 94.94 310 THR A C 1
ATOM 2462 O O . THR A 1 310 ? -24.406 -9.664 -22.344 1 94.94 310 THR A O 1
ATOM 2465 N N . GLY A 1 311 ? -25.703 -10.156 -20.547 1 96.06 311 GLY A N 1
ATOM 2466 C CA . GLY A 1 311 ? -26.859 -9.445 -21.062 1 96.06 311 GLY A CA 1
ATOM 2467 C C . GLY A 1 311 ? -26.891 -7.984 -20.641 1 96.06 311 GLY A C 1
ATOM 2468 O O . GLY A 1 311 ? -26.328 -7.617 -19.609 1 96.06 311 GLY A O 1
ATOM 2469 N N . ALA A 1 312 ? -27.578 -7.18 -21.438 1 96.62 312 ALA A N 1
ATOM 2470 C CA . ALA A 1 312 ? -27.688 -5.758 -21.141 1 96.62 312 ALA A CA 1
ATOM 2471 C C . ALA A 1 312 ? -28.438 -5.531 -19.828 1 96.62 312 ALA A C 1
ATOM 2473 O O . ALA A 1 312 ? -28.031 -4.695 -19.016 1 96.62 312 ALA A O 1
ATOM 2474 N N . ALA A 1 313 ? -29.438 -6.312 -19.625 1 96.5 313 ALA A N 1
ATOM 2475 C CA . ALA A 1 313 ? -30.25 -6.152 -18.422 1 96.5 313 ALA A CA 1
ATOM 2476 C C . ALA A 1 313 ? -29.422 -6.461 -17.172 1 96.5 313 ALA A C 1
ATOM 2478 O O . ALA A 1 313 ? -29.516 -5.746 -16.172 1 96.5 313 ALA A O 1
ATOM 2479 N N . TYR A 1 314 ? -28.672 -7.406 -17.266 1 96.75 314 TYR A N 1
ATOM 2480 C CA . TYR A 1 314 ? -27.812 -7.82 -16.172 1 96.75 314 TYR A CA 1
ATOM 2481 C C . TYR A 1 314 ? -26.797 -6.727 -15.82 1 96.75 314 TYR A C 1
ATOM 2483 O O . TYR A 1 314 ? -26.672 -6.336 -14.664 1 96.75 314 TYR A O 1
ATOM 2491 N N . MET A 1 315 ? -26.188 -6.176 -16.75 1 97.81 315 MET A N 1
ATOM 2492 C CA . MET A 1 315 ? -25.156 -5.156 -16.547 1 97.81 315 MET A CA 1
ATOM 2493 C C . MET A 1 315 ? -25.766 -3.848 -16.062 1 97.81 315 MET A C 1
ATOM 2495 O O . MET A 1 315 ? -25.188 -3.16 -15.227 1 97.81 315 MET A O 1
ATOM 2499 N N . GLU A 1 316 ? -26.906 -3.477 -16.625 1 97.38 316 GLU A N 1
ATOM 2500 C CA . GLU A 1 316 ? -27.609 -2.266 -16.188 1 97.38 316 GLU A CA 1
ATOM 2501 C C . GLU A 1 316 ? -27.953 -2.326 -14.711 1 97.38 316 GLU A C 1
ATOM 2503 O O . GLU A 1 316 ? -27.828 -1.333 -13.992 1 97.38 316 GLU A O 1
ATOM 2508 N N . ARG A 1 317 ? -28.375 -3.424 -14.297 1 97.12 317 ARG A N 1
ATOM 2509 C CA . ARG A 1 317 ? -28.734 -3.609 -12.891 1 97.12 317 ARG A CA 1
ATOM 2510 C C . ARG A 1 317 ? -27.5 -3.445 -12 1 97.12 317 ARG A C 1
ATOM 2512 O O . ARG A 1 317 ? -27.578 -2.82 -10.938 1 97.12 317 ARG A O 1
ATOM 2519 N N . LEU A 1 318 ? -26.406 -4.012 -12.367 1 97.69 318 LEU A N 1
ATOM 2520 C CA . LEU A 1 318 ? -25.188 -3.893 -11.586 1 97.69 318 LEU A CA 1
ATOM 2521 C C . LEU A 1 318 ? -24.734 -2.438 -11.5 1 97.69 318 LEU A C 1
ATOM 2523 O O . LEU A 1 318 ? -24.344 -1.962 -10.43 1 97.69 318 LEU A O 1
ATOM 2527 N N . ARG A 1 319 ? -24.844 -1.75 -12.609 1 95.81 319 ARG A N 1
ATOM 2528 C CA . ARG A 1 319 ? -24.453 -0.342 -12.648 1 95.81 319 ARG A CA 1
ATOM 2529 C C . ARG A 1 319 ? -25.375 0.502 -11.766 1 95.81 319 ARG A C 1
ATOM 2531 O O . ARG A 1 319 ? -24.906 1.394 -11.055 1 95.81 319 ARG A O 1
ATOM 2538 N N . ALA A 1 320 ? -26.578 0.211 -11.867 1 96 320 ALA A N 1
ATOM 2539 C CA . ALA A 1 320 ? -27.547 0.927 -11.039 1 96 320 ALA A CA 1
ATOM 2540 C C . ALA A 1 320 ? -27.266 0.699 -9.555 1 96 320 ALA A C 1
ATOM 2542 O O . ALA A 1 320 ? -27.547 1.57 -8.727 1 96 320 ALA A O 1
ATOM 2543 N N . GLY A 1 321 ? -26.75 -0.445 -9.305 1 95.62 321 GLY A N 1
ATOM 2544 C CA . GLY A 1 321 ? -26.391 -0.76 -7.934 1 95.62 321 GLY A CA 1
ATOM 2545 C C . GLY A 1 321 ? -25.094 -0.118 -7.492 1 95.62 321 GLY A C 1
ATOM 2546 O O . GLY A 1 321 ? -24.703 -0.225 -6.324 1 95.62 321 GLY A O 1
ATOM 2547 N N . GLY A 1 322 ? -24.344 0.532 -8.43 1 94 322 GLY A N 1
ATOM 2548 C CA . GLY A 1 322 ? -23.141 1.285 -8.086 1 94 322 GLY A CA 1
ATOM 2549 C C . GLY A 1 322 ? -21.859 0.504 -8.312 1 94 322 GLY A C 1
ATOM 2550 O O . GLY A 1 322 ? -20.781 0.981 -7.988 1 94 322 GLY A O 1
ATOM 2551 N N . ALA A 1 323 ? -21.984 -0.682 -8.82 1 95.88 323 ALA A N 1
ATOM 2552 C CA . ALA A 1 323 ? -20.797 -1.513 -8.992 1 95.88 323 ALA A CA 1
ATOM 2553 C C . ALA A 1 323 ? -20.094 -1.183 -10.305 1 95.88 323 ALA A C 1
ATOM 2555 O O . ALA A 1 323 ? -20.734 -0.938 -11.328 1 95.88 323 ALA A O 1
ATOM 2556 N N . ARG A 1 324 ? -18.781 -1.12 -10.305 1 97 324 ARG A N 1
ATOM 2557 C CA . ARG A 1 324 ? -17.984 -1.123 -11.531 1 97 324 ARG A CA 1
ATOM 2558 C C . ARG A 1 324 ? -17.828 -2.539 -12.078 1 97 324 ARG A C 1
ATOM 2560 O O . ARG A 1 324 ? -17.812 -3.504 -11.312 1 97 324 ARG A O 1
ATOM 2567 N N . CYS A 1 325 ? -17.688 -2.67 -13.367 1 97.94 325 CYS A N 1
ATOM 2568 C CA . CYS A 1 325 ? -17.703 -4.008 -13.945 1 97.94 325 CYS A CA 1
ATOM 2569 C C . CYS A 1 325 ? -16.531 -4.223 -14.883 1 97.94 325 CYS A C 1
ATOM 2571 O O . CYS A 1 325 ? -16.188 -3.344 -15.68 1 97.94 325 CYS A O 1
ATOM 2573 N N . VAL A 1 326 ? -15.914 -5.352 -14.766 1 98.12 326 VAL A N 1
ATOM 2574 C CA . VAL A 1 326 ? -14.906 -5.867 -15.688 1 98.12 326 VAL A CA 1
ATOM 2575 C C . VAL A 1 326 ? -15.383 -7.184 -16.297 1 98.12 326 VAL A C 1
ATOM 2577 O O . VAL A 1 326 ? -15.766 -8.109 -15.57 1 98.12 326 VAL A O 1
ATOM 2580 N N . ASN A 1 327 ? -15.398 -7.242 -17.562 1 97.38 327 ASN A N 1
ATOM 2581 C CA . ASN A 1 327 ? -15.844 -8.453 -18.25 1 97.38 327 ASN A CA 1
ATOM 2582 C C . ASN A 1 327 ? -14.703 -9.125 -19 1 97.38 327 ASN A C 1
ATOM 2584 O O . ASN A 1 327 ? -13.914 -8.453 -19.672 1 97.38 327 ASN A O 1
ATOM 2588 N N . PHE A 1 328 ? -14.703 -10.414 -18.875 1 94.81 328 PHE A N 1
ATOM 2589 C CA . PHE A 1 328 ? -13.719 -11.188 -19.625 1 94.81 328 PHE A CA 1
ATOM 2590 C C . PHE A 1 328 ? -14.391 -11.961 -20.75 1 94.81 328 PHE A C 1
ATOM 2592 O O . PHE A 1 328 ? -15.406 -12.625 -20.531 1 94.81 328 PHE A O 1
ATOM 2599 N N . GLU A 1 329 ? -13.812 -11.875 -21.969 1 89.25 329 GLU A N 1
ATOM 2600 C CA . GLU A 1 329 ? -14.258 -12.594 -23.156 1 89.25 329 GLU A CA 1
ATOM 2601 C C . GLU A 1 329 ? -15.75 -12.391 -23.391 1 89.25 329 GLU A C 1
ATOM 2603 O O . GLU A 1 329 ? -16.484 -13.352 -23.672 1 89.25 329 GLU A O 1
ATOM 2608 N N . ASP A 1 330 ? -16.172 -11.188 -23.188 1 91.31 330 ASP A N 1
ATOM 2609 C CA . ASP A 1 330 ? -17.578 -10.82 -23.344 1 91.31 330 ASP A CA 1
ATOM 2610 C C . ASP A 1 330 ? -17.828 -10.133 -24.688 1 91.31 330 ASP A C 1
ATOM 2612 O O . ASP A 1 330 ? -17.312 -9.039 -24.922 1 91.31 330 ASP A O 1
ATOM 2616 N N . GLU A 1 331 ? -18.609 -10.758 -25.453 1 87.19 331 GLU A N 1
ATOM 2617 C CA . GLU A 1 331 ? -19 -10.172 -26.734 1 87.19 331 GLU A CA 1
ATOM 2618 C C . GLU A 1 331 ? -20.516 -10 -26.797 1 87.19 331 GLU A C 1
ATOM 2620 O O . GLU A 1 331 ? -21.078 -9.836 -27.891 1 87.19 331 GLU A O 1
ATOM 2625 N N . GLY A 1 332 ? -21.172 -10.055 -25.688 1 91.56 332 GLY A N 1
ATOM 2626 C CA . GLY A 1 332 ? -22.625 -9.906 -25.625 1 91.56 332 GLY A CA 1
ATOM 2627 C C . GLY A 1 332 ? -23.062 -8.461 -25.547 1 91.56 332 GLY A C 1
ATOM 2628 O O . GLY A 1 332 ? -22.234 -7.547 -25.547 1 91.56 332 GLY A O 1
ATOM 2629 N N . PRO A 1 333 ? -24.312 -8.305 -25.484 1 94.38 333 PRO A N 1
ATOM 2630 C CA . PRO A 1 333 ? -24.875 -6.953 -25.438 1 94.38 333 PRO A CA 1
ATOM 2631 C C . PRO A 1 333 ? -24.484 -6.191 -24.172 1 94.38 333 PRO A C 1
ATOM 2633 O O . PRO A 1 333 ? -24.469 -4.957 -24.172 1 94.38 333 PRO A O 1
ATOM 2636 N N . GLY A 1 334 ? -24.141 -6.859 -23.172 1 95.75 334 GLY A N 1
ATOM 2637 C CA . GLY A 1 334 ? -23.766 -6.207 -21.922 1 95.75 334 GLY A CA 1
ATOM 2638 C C . GLY A 1 334 ? -22.344 -5.664 -21.922 1 95.75 334 GLY A C 1
ATOM 2639 O O . GLY A 1 334 ? -21.984 -4.859 -21.062 1 95.75 334 GLY A O 1
ATOM 2640 N N . ALA A 1 335 ? -21.578 -6.051 -22.844 1 93.75 335 ALA A N 1
ATOM 2641 C CA . ALA A 1 335 ? -20.172 -5.66 -22.922 1 93.75 335 ALA A CA 1
ATOM 2642 C C . ALA A 1 335 ? -20.016 -4.145 -23.016 1 93.75 335 ALA A C 1
ATOM 2644 O O . ALA A 1 335 ? -19.078 -3.568 -22.453 1 93.75 335 ALA A O 1
ATOM 2645 N N . ALA A 1 336 ? -20.922 -3.5 -23.609 1 93.44 336 ALA A N 1
ATOM 2646 C CA . ALA A 1 336 ? -20.875 -2.059 -23.828 1 93.44 336 ALA A CA 1
ATOM 2647 C C . ALA A 1 336 ? -21.047 -1.291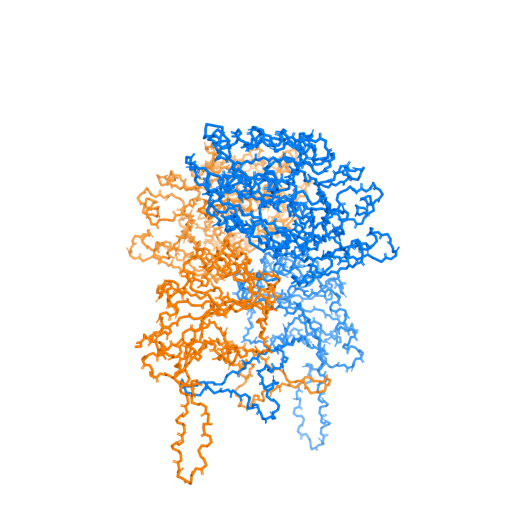 -22.531 1 93.44 336 ALA A C 1
ATOM 2649 O O . ALA A 1 336 ? -20.688 -0.118 -22.438 1 93.44 336 ALA A O 1
ATOM 2650 N N . LEU A 1 337 ? -21.609 -1.924 -21.578 1 95.62 337 LEU A N 1
ATOM 2651 C CA . LEU A 1 337 ? -21.906 -1.258 -20.312 1 95.62 337 LEU A CA 1
ATOM 2652 C C . LEU A 1 337 ? -20.812 -1.519 -19.281 1 95.62 337 LEU A C 1
ATOM 2654 O O . LEU A 1 337 ? -20.828 -0.962 -18.188 1 95.62 337 LEU A O 1
ATOM 2658 N N . ALA A 1 338 ? -19.828 -2.334 -19.609 1 96.5 338 ALA A N 1
ATOM 2659 C CA . ALA A 1 338 ? -18.719 -2.627 -18.688 1 96.5 338 ALA A CA 1
ATOM 2660 C C . ALA A 1 338 ? -17.719 -1.474 -18.656 1 96.5 338 ALA A C 1
ATOM 2662 O O . ALA A 1 338 ? -17.594 -0.721 -19.625 1 96.5 338 ALA A O 1
ATOM 2663 N N . ASN A 1 339 ? -17.078 -1.285 -17.516 1 96.5 339 ASN A N 1
ATOM 2664 C CA . ASN A 1 339 ? -16.016 -0.289 -17.406 1 96.5 339 ASN A CA 1
ATOM 2665 C C . ASN A 1 339 ? -14.742 -0.738 -18.125 1 96.5 339 ASN A C 1
ATOM 2667 O O . ASN A 1 339 ? -13.961 0.093 -18.594 1 96.5 339 ASN A O 1
ATOM 2671 N N . LEU A 1 340 ? -14.531 -2.027 -18.203 1 96.5 340 LEU A N 1
ATOM 2672 C CA . LEU A 1 340 ? -13.383 -2.643 -18.859 1 96.5 340 LEU A CA 1
ATOM 2673 C C . LEU A 1 340 ? -13.734 -4.023 -19.391 1 96.5 340 LEU A C 1
ATOM 2675 O O . LEU A 1 340 ? -14.375 -4.816 -18.703 1 96.5 340 LEU A O 1
ATOM 2679 N N . VAL A 1 341 ? -13.414 -4.305 -20.609 1 96 341 VAL A N 1
ATOM 2680 C CA . VAL A 1 341 ? -13.547 -5.625 -21.203 1 96 341 VAL A CA 1
ATOM 2681 C C . VAL A 1 341 ? -12.18 -6.137 -21.641 1 96 341 VAL A C 1
ATOM 2683 O O . VAL A 1 341 ? -11.43 -5.438 -22.328 1 96 341 VAL A O 1
ATOM 2686 N N . VAL A 1 342 ? -11.859 -7.301 -21.203 1 94.88 342 VAL A N 1
ATOM 2687 C CA . VAL A 1 342 ? -10.578 -7.906 -21.547 1 94.88 342 VAL A CA 1
ATOM 2688 C C . VAL A 1 342 ? -10.812 -9.133 -22.438 1 94.88 342 VAL A C 1
ATOM 2690 O O . VAL A 1 342 ? -11.414 -10.117 -21.984 1 94.88 342 VAL A O 1
ATOM 2693 N N . ASN A 1 343 ? -10.359 -9.078 -23.625 1 90.38 343 ASN A N 1
ATOM 2694 C CA . ASN A 1 343 ? -10.477 -10.172 -24.578 1 90.38 343 ASN A CA 1
ATOM 2695 C C . ASN A 1 343 ? -9.109 -10.586 -25.125 1 90.38 343 ASN A C 1
ATOM 2697 O O . ASN A 1 343 ? -8.688 -10.109 -26.188 1 90.38 343 ASN A O 1
ATOM 2701 N N . ALA A 1 344 ? -8.594 -11.492 -24.484 1 87.62 344 ALA A N 1
ATOM 2702 C CA . ALA A 1 344 ? -7.254 -11.898 -24.906 1 87.62 344 ALA A CA 1
ATOM 2703 C C . ALA A 1 344 ? -7.309 -12.805 -26.125 1 87.62 344 ALA A C 1
ATOM 2705 O O . ALA A 1 344 ? -6.387 -12.812 -26.953 1 87.62 344 ALA A O 1
ATOM 2706 N N . LEU A 1 345 ? -8.352 -13.562 -26.297 1 82.19 345 LEU A N 1
ATOM 2707 C CA . LEU A 1 345 ? -8.406 -14.609 -27.297 1 82.19 345 LEU A CA 1
ATOM 2708 C C . LEU A 1 345 ? -9 -14.086 -28.594 1 82.19 345 LEU A C 1
ATOM 2710 O O . LEU A 1 345 ? -8.805 -14.672 -29.672 1 82.19 345 LEU A O 1
ATOM 2714 N N . TYR A 1 346 ? -9.797 -13.023 -28.438 1 74.56 346 TYR A N 1
ATOM 2715 C CA . TYR A 1 346 ? -10.5 -12.516 -29.609 1 74.56 346 TYR A CA 1
ATOM 2716 C C . TYR A 1 346 ? -9.828 -11.25 -30.141 1 74.56 346 TYR A C 1
ATOM 2718 O O . TYR A 1 346 ? -9.602 -10.305 -29.391 1 74.56 346 TYR A O 1
ATOM 2726 N N . GLU A 1 347 ? -9.211 -11.305 -31.297 1 66.88 347 GLU A N 1
ATOM 2727 C CA . GLU A 1 347 ? -8.531 -10.133 -31.844 1 66.88 347 GLU A CA 1
ATOM 2728 C C . GLU A 1 347 ? -9.477 -9.305 -32.719 1 66.88 347 GLU A C 1
ATOM 2730 O O . GLU A 1 347 ? -9.031 -8.578 -33.594 1 66.88 347 GLU A O 1
ATOM 2735 N N . SER A 1 348 ? -10.711 -9.438 -32.562 1 60.25 348 SER A N 1
ATOM 2736 C CA . SER A 1 348 ? -11.586 -8.805 -33.531 1 60.25 348 SER A CA 1
ATOM 2737 C C . SER A 1 348 ? -11.5 -7.281 -33.469 1 60.25 348 SER A C 1
ATOM 2739 O O . SER A 1 348 ? -11.82 -6.582 -34.438 1 60.25 348 SER A O 1
ATOM 2741 N N . GLY A 1 349 ? -10.961 -6.73 -32.344 1 62.56 349 GLY A N 1
ATOM 2742 C CA . GLY A 1 349 ? -11.125 -5.285 -32.312 1 62.56 349 GLY A CA 1
ATOM 2743 C C . GLY A 1 349 ? -9.883 -4.551 -31.859 1 62.56 349 GLY A C 1
ATOM 2744 O O . GLY A 1 349 ? -8.844 -5.172 -31.609 1 62.56 349 GLY A O 1
ATOM 2745 N N . ARG A 1 350 ? -9.859 -3.184 -32.094 1 69.75 350 ARG A N 1
ATOM 2746 C CA . ARG A 1 350 ? -8.812 -2.281 -31.625 1 69.75 350 ARG A CA 1
ATOM 2747 C C . ARG A 1 350 ? -8.969 -1.998 -30.141 1 69.75 350 ARG A C 1
ATOM 2749 O O . ARG A 1 350 ? -10.086 -1.78 -29.656 1 69.75 350 ARG A O 1
ATOM 2756 N N . THR A 1 351 ? -7.867 -2.266 -29.5 1 77.44 351 THR A N 1
ATOM 2757 C CA . THR A 1 351 ? -7.816 -1.947 -28.078 1 77.44 351 THR A CA 1
ATOM 2758 C C . THR A 1 351 ? -8.211 -0.495 -27.844 1 77.44 351 THR A C 1
ATOM 2760 O O . THR A 1 351 ? -7.809 0.399 -28.594 1 77.44 351 THR A O 1
ATOM 2763 N N . THR A 1 352 ? -9.18 -0.297 -27.031 1 83 352 THR A N 1
ATOM 2764 C CA . THR A 1 352 ? -9.578 1.019 -26.547 1 83 352 THR A CA 1
ATOM 2765 C C . THR A 1 352 ? -9.414 1.104 -25.031 1 83 352 THR A C 1
ATOM 2767 O O . THR A 1 352 ? -8.875 0.189 -24.406 1 83 352 THR A O 1
ATOM 2770 N N . GLU A 1 353 ? -9.719 2.271 -24.547 1 82.81 353 GLU A N 1
ATOM 2771 C CA . GLU A 1 353 ? -9.625 2.463 -23.109 1 82.81 353 GLU A CA 1
ATOM 2772 C C . GLU A 1 353 ? -10.516 1.479 -22.359 1 82.81 353 GLU A C 1
ATOM 2774 O O . GLU A 1 353 ? -10.148 0.985 -21.281 1 82.81 353 GLU A O 1
ATOM 2779 N N . ARG A 1 354 ? -11.57 1.13 -22.953 1 90 354 ARG A N 1
ATOM 2780 C CA . ARG A 1 354 ? -12.531 0.261 -22.281 1 90 354 ARG A CA 1
ATOM 2781 C C . ARG A 1 354 ? -12.375 -1.184 -22.75 1 90 354 ARG A C 1
ATOM 2783 O O . ARG A 1 354 ? -12.82 -2.109 -22.062 1 90 354 ARG A O 1
ATOM 2790 N N . LEU A 1 355 ? -11.805 -1.359 -23.906 1 90.94 355 LEU A N 1
ATOM 2791 C CA . LEU A 1 355 ? -11.617 -2.697 -24.453 1 90.94 355 LEU A CA 1
ATOM 2792 C C . LEU A 1 355 ? -10.133 -3.008 -24.625 1 90.94 355 LEU A C 1
ATOM 2794 O O . LEU A 1 355 ? -9.43 -2.301 -25.359 1 90.94 355 LEU A O 1
ATOM 2798 N N . ARG A 1 356 ? -9.656 -4 -23.953 1 92.25 356 ARG A N 1
ATOM 2799 C CA . ARG A 1 356 ? -8.281 -4.48 -24.078 1 92.25 356 ARG A CA 1
ATOM 2800 C C . ARG A 1 356 ? -8.242 -5.859 -24.719 1 92.25 356 ARG A C 1
ATOM 2802 O O . ARG A 1 356 ? -8.688 -6.844 -24.125 1 92.25 356 ARG A O 1
ATOM 2809 N N . CYS A 1 357 ? -7.68 -5.922 -25.953 1 90 357 CYS A N 1
ATOM 2810 C CA . CYS A 1 357 ? -7.707 -7.168 -26.703 1 90 357 CYS A CA 1
ATOM 2811 C C . CYS A 1 357 ? -6.305 -7.574 -27.141 1 90 357 CYS A C 1
ATOM 2813 O O . CYS A 1 357 ? -5.418 -6.723 -27.266 1 90 357 CYS A O 1
ATOM 2815 N N . GLY A 1 358 ? -6.188 -8.914 -27.234 1 89.19 358 GLY A N 1
ATOM 2816 C CA . GLY A 1 358 ? -4.953 -9.414 -27.828 1 89.19 358 GLY A CA 1
ATOM 2817 C C . GLY A 1 358 ? -4.078 -10.148 -26.828 1 89.19 358 GLY A C 1
ATOM 2818 O O . GLY A 1 358 ? -4.414 -10.234 -25.641 1 89.19 358 GLY A O 1
ATOM 2819 N N . ALA A 1 359 ? -2.988 -10.617 -27.344 1 90.69 359 ALA A N 1
ATOM 2820 C CA . ALA A 1 359 ? -2.092 -11.5 -26.609 1 90.69 359 ALA A CA 1
ATOM 2821 C C . ALA A 1 359 ? -1.447 -10.766 -25.438 1 90.69 359 ALA A C 1
ATOM 2823 O O . ALA A 1 359 ? -1.081 -11.391 -24.438 1 90.69 359 ALA A O 1
ATOM 2824 N N . ASP A 1 360 ? -1.401 -9.469 -25.5 1 91.56 360 ASP A N 1
ATOM 2825 C CA . ASP A 1 360 ? -0.778 -8.656 -24.453 1 91.56 360 ASP A CA 1
ATOM 2826 C C . ASP A 1 360 ? -1.6 -8.695 -23.172 1 91.56 360 ASP A C 1
ATOM 2828 O O . ASP A 1 360 ? -1.127 -8.281 -22.109 1 91.56 360 ASP A O 1
ATOM 2832 N N . TYR A 1 361 ? -2.779 -9.258 -23.25 1 93.31 361 TYR A N 1
ATOM 2833 C CA . TYR A 1 361 ? -3.658 -9.273 -22.094 1 93.31 361 TYR A CA 1
ATOM 2834 C C . TYR A 1 361 ? -3.98 -10.695 -21.656 1 93.31 361 TYR A C 1
ATOM 2836 O O . TYR A 1 361 ? -4.902 -10.922 -20.875 1 93.31 361 TYR A O 1
ATOM 2844 N N . PHE A 1 362 ? -3.234 -11.625 -22.266 1 93.5 362 PHE A N 1
ATOM 2845 C CA . PHE A 1 362 ? -3.322 -13 -21.781 1 93.5 362 PHE A CA 1
ATOM 2846 C C . PHE A 1 362 ? -2.619 -13.156 -20.438 1 93.5 362 PHE A C 1
ATOM 2848 O O . PHE A 1 362 ? -1.439 -12.82 -20.312 1 93.5 362 PHE A O 1
ATOM 2855 N N . CYS A 1 363 ? -3.344 -13.68 -19.484 1 94.19 363 CYS A N 1
ATOM 2856 C CA . CYS A 1 363 ? -2.777 -13.844 -18.156 1 94.19 363 CYS A CA 1
ATOM 2857 C C . CYS A 1 363 ? -2.061 -15.188 -18.031 1 94.19 363 CYS A C 1
ATOM 2859 O O . CYS A 1 363 ? -2.703 -16.234 -17.953 1 94.19 363 CYS A O 1
ATOM 2861 N N . LEU A 1 364 ? -0.781 -15.094 -17.984 1 94.69 364 LEU A N 1
ATOM 2862 C CA . LEU A 1 364 ? 0.062 -16.281 -17.859 1 94.69 364 LEU A CA 1
ATOM 2863 C C . LEU A 1 364 ? 0.06 -16.812 -16.438 1 94.69 364 LEU A C 1
ATOM 2865 O O . LEU A 1 364 ? 0.2 -16.047 -15.484 1 94.69 364 LEU A O 1
ATOM 2869 N N . ARG A 1 365 ? -0.136 -18.125 -16.234 1 91.5 365 ARG A N 1
ATOM 2870 C CA . ARG A 1 365 ? -0.088 -18.734 -14.922 1 91.5 365 ARG A CA 1
ATOM 2871 C C . ARG A 1 365 ? 1.302 -18.609 -14.305 1 91.5 365 ARG A C 1
ATOM 2873 O O . ARG A 1 365 ? 2.307 -18.625 -15.016 1 91.5 365 ARG A O 1
ATOM 2880 N N . ASP A 1 366 ? 1.424 -18.625 -13.047 1 89.94 366 ASP A N 1
ATOM 2881 C CA . ASP A 1 366 ? 2.658 -18.375 -12.305 1 89.94 366 ASP A CA 1
ATOM 2882 C C . ASP A 1 366 ? 3.688 -19.469 -12.57 1 89.94 366 ASP A C 1
ATOM 2884 O O . ASP A 1 366 ? 4.891 -19.203 -12.625 1 89.94 366 ASP A O 1
ATOM 2888 N N . GLU A 1 367 ? 3.246 -20.672 -12.727 1 90 367 GLU A N 1
ATOM 2889 C CA . GLU A 1 367 ? 4.176 -21.781 -12.906 1 90 367 GLU A CA 1
ATOM 2890 C C . GLU A 1 367 ? 5.039 -21.578 -14.148 1 90 367 GLU A C 1
ATOM 2892 O O . GLU A 1 367 ? 6.145 -22.125 -14.242 1 90 367 GLU A O 1
ATOM 2897 N N . PHE A 1 368 ? 4.496 -20.797 -15.102 1 94.12 368 PHE A N 1
ATOM 2898 C CA . PHE A 1 368 ? 5.211 -20.609 -16.359 1 94.12 368 PHE A CA 1
ATOM 2899 C C . PHE A 1 368 ? 6.219 -19.469 -16.25 1 94.12 368 PHE A C 1
ATOM 2901 O O . PHE A 1 368 ? 7.16 -19.375 -17.031 1 94.12 368 PHE A O 1
ATOM 2908 N N . VAL A 1 369 ? 6.059 -18.594 -15.305 1 89.94 369 VAL A N 1
ATOM 2909 C CA . VAL A 1 369 ? 6.965 -17.469 -15.109 1 89.94 369 VAL A CA 1
ATOM 2910 C C . VAL A 1 369 ? 8.336 -17.984 -14.688 1 89.94 369 VAL A C 1
ATOM 2912 O O . VAL A 1 369 ? 9.367 -17.5 -15.164 1 89.94 369 VAL A O 1
ATOM 2915 N N . ASP A 1 370 ? 8.359 -19.047 -13.914 1 86.12 370 ASP A N 1
ATOM 2916 C CA . ASP A 1 370 ? 9.617 -19.562 -13.391 1 86.12 370 ASP A CA 1
ATOM 2917 C C . ASP A 1 370 ? 10.094 -20.766 -14.211 1 86.12 370 ASP A C 1
ATOM 2919 O O . ASP A 1 370 ? 11.117 -21.375 -13.891 1 86.12 370 ASP A O 1
ATOM 2923 N N . ALA A 1 371 ? 9.375 -21.078 -15.234 1 93.19 371 ALA A N 1
ATOM 2924 C CA . ALA A 1 371 ? 9.727 -22.234 -16.062 1 93.19 371 ALA A CA 1
ATOM 2925 C C . ALA A 1 371 ? 10.891 -21.922 -16.984 1 93.19 371 ALA A C 1
ATOM 2927 O O . ALA A 1 371 ? 11.102 -20.766 -17.359 1 93.19 371 ALA A O 1
ATOM 2928 N N . ARG A 1 372 ? 11.633 -22.953 -17.266 1 92.62 372 ARG A N 1
ATOM 2929 C CA . ARG A 1 372 ? 12.703 -22.812 -18.25 1 92.62 372 ARG A CA 1
ATOM 2930 C C . ARG A 1 372 ? 12.148 -22.875 -19.672 1 92.62 372 ARG A C 1
ATOM 2932 O O . ARG A 1 372 ? 11.586 -23.906 -20.062 1 92.62 372 ARG A O 1
ATOM 2939 N N . ARG A 1 373 ? 12.312 -21.875 -20.438 1 96.19 373 ARG A N 1
ATOM 2940 C CA . ARG A 1 373 ? 11.867 -21.859 -21.828 1 96.19 373 ARG A CA 1
ATOM 2941 C C . ARG A 1 373 ? 12.727 -22.797 -22.672 1 96.19 373 ARG A C 1
ATOM 2943 O O . ARG A 1 373 ? 13.938 -22.891 -22.484 1 96.19 373 ARG A O 1
ATOM 2950 N N . ASN A 1 374 ? 12.094 -23.375 -23.609 1 97.44 374 ASN A N 1
ATOM 2951 C CA . ASN A 1 374 ? 12.75 -24.469 -24.344 1 97.44 374 ASN A CA 1
ATOM 2952 C C . ASN A 1 374 ? 13.719 -23.922 -25.391 1 97.44 374 ASN A C 1
ATOM 2954 O O . ASN A 1 374 ? 13.391 -23 -26.125 1 97.44 374 ASN A O 1
ATOM 2958 N N . PRO A 1 375 ? 14.906 -24.5 -25.453 1 96.38 375 PRO A N 1
ATOM 2959 C CA . PRO A 1 375 ? 15.789 -24.219 -26.578 1 96.38 375 PRO A CA 1
ATOM 2960 C C . PRO A 1 375 ? 15.375 -24.938 -27.859 1 96.38 375 PRO A C 1
ATOM 2962 O O . PRO A 1 375 ? 14.555 -25.859 -27.812 1 96.38 375 PRO A O 1
ATOM 2965 N N . LEU A 1 376 ? 15.906 -24.453 -28.984 1 96.19 376 LEU A N 1
ATOM 2966 C CA . LEU A 1 376 ? 15.664 -25.141 -30.25 1 96.19 376 LEU A CA 1
ATOM 2967 C C . LEU A 1 376 ? 16.625 -26.312 -30.422 1 96.19 376 LEU A C 1
ATOM 2969 O O . LEU A 1 376 ? 17.844 -26.125 -30.406 1 96.19 376 LEU A O 1
ATOM 2973 N N . ARG A 1 377 ? 16.062 -27.469 -30.531 1 95.19 377 ARG A N 1
ATOM 2974 C CA . ARG A 1 377 ? 16.844 -28.656 -30.844 1 95.19 377 ARG A CA 1
ATOM 2975 C C . ARG A 1 377 ? 16.734 -29.016 -32.312 1 95.19 377 ARG A C 1
ATOM 2977 O O . ARG A 1 377 ? 15.664 -28.875 -32.938 1 95.19 377 ARG A O 1
ATOM 2984 N N . PRO A 1 378 ? 17.797 -29.531 -32.812 1 93.94 378 PRO A N 1
ATOM 2985 C CA . PRO A 1 378 ? 17.734 -29.859 -34.25 1 93.94 378 PRO A CA 1
ATOM 2986 C C . PRO A 1 378 ? 16.734 -30.969 -34.562 1 93.94 378 PRO A C 1
ATOM 2988 O O . PRO A 1 378 ? 15.992 -30.875 -35.531 1 93.94 378 PRO A O 1
ATOM 2991 N N . ASP A 1 379 ? 16.75 -32 -33.719 1 95.38 379 ASP A N 1
ATOM 2992 C CA . ASP A 1 379 ? 15.812 -33.094 -33.906 1 95.38 379 ASP A CA 1
ATOM 2993 C C . ASP A 1 379 ? 14.727 -33.094 -32.844 1 95.38 379 ASP A C 1
ATOM 2995 O O . ASP A 1 379 ? 14.977 -32.719 -31.688 1 95.38 379 ASP A O 1
ATOM 2999 N N . VAL A 1 380 ? 13.578 -33.531 -33.281 1 97.31 380 VAL A N 1
ATOM 3000 C CA . VAL A 1 380 ? 12.469 -33.656 -32.344 1 97.31 380 VAL A CA 1
ATOM 3001 C C . VAL A 1 380 ? 12.672 -34.906 -31.469 1 97.31 380 VAL A C 1
ATOM 3003 O O . VAL A 1 380 ? 12.828 -36 -31.969 1 97.31 380 VAL A O 1
ATOM 3006 N N . ARG A 1 381 ? 12.703 -34.688 -30.234 1 97.5 381 ARG A N 1
ATOM 3007 C CA . ARG A 1 381 ? 12.867 -35.781 -29.297 1 97.5 381 ARG A CA 1
ATOM 3008 C C . ARG A 1 381 ? 11.586 -36.062 -28.516 1 97.5 381 ARG A C 1
ATOM 3010 O O . ARG A 1 381 ? 11.305 -37.188 -28.141 1 97.5 381 ARG A O 1
ATOM 3017 N N . THR A 1 382 ? 10.906 -35.031 -28.297 1 98.12 382 THR A N 1
ATOM 3018 C CA . THR A 1 382 ? 9.703 -35.156 -27.484 1 98.12 382 THR A CA 1
ATOM 3019 C C . THR A 1 382 ? 8.547 -34.375 -28.094 1 98.12 382 THR A C 1
ATOM 3021 O O . THR A 1 382 ? 8.711 -33.188 -28.422 1 98.12 382 THR A O 1
ATOM 3024 N N . VAL A 1 383 ? 7.375 -35.031 -28.234 1 98.5 383 VAL A N 1
ATOM 3025 C CA . VAL A 1 383 ? 6.145 -34.406 -28.703 1 98.5 383 VAL A CA 1
ATOM 3026 C C . VAL A 1 383 ? 5.121 -34.375 -27.562 1 98.5 383 VAL A C 1
ATOM 3028 O O . VAL A 1 383 ? 4.844 -35.375 -26.938 1 98.5 383 VAL A O 1
ATOM 3031 N N . LEU A 1 384 ? 4.633 -33.156 -27.266 1 98.44 384 LEU A N 1
ATOM 3032 C CA . LEU A 1 384 ? 3.578 -33 -26.266 1 98.44 384 LEU A CA 1
ATOM 3033 C C . LEU A 1 384 ? 2.203 -33.031 -26.938 1 98.44 384 LEU A C 1
ATOM 3035 O O . LEU A 1 384 ? 1.953 -32.281 -27.891 1 98.44 384 LEU A O 1
ATOM 3039 N N . LEU A 1 385 ? 1.384 -33.875 -26.5 1 97.94 385 LEU A N 1
ATOM 3040 C CA . LEU A 1 385 ? 0.012 -34 -26.984 1 97.94 385 LEU A CA 1
ATOM 3041 C C . LEU A 1 385 ? -0.982 -33.656 -25.891 1 97.94 385 LEU A C 1
ATOM 3043 O O . LEU A 1 385 ? -1.027 -34.281 -24.844 1 97.94 385 LEU A O 1
ATOM 3047 N N . THR A 1 386 ? -1.771 -32.531 -26.062 1 95.56 386 THR A N 1
ATOM 3048 C CA . THR A 1 386 ? -2.729 -32.125 -25.047 1 95.56 386 THR A CA 1
ATOM 3049 C C . THR A 1 386 ? -3.922 -31.422 -25.688 1 95.56 386 THR A C 1
ATOM 3051 O O . THR A 1 386 ? -3.748 -30.5 -26.484 1 95.56 386 THR A O 1
ATOM 3054 N N . PHE A 1 387 ? -5.109 -31.812 -25.453 1 92.12 387 PHE A N 1
ATOM 3055 C CA . PHE A 1 387 ? -6.312 -31.234 -26.047 1 92.12 387 PHE A CA 1
ATOM 3056 C C . PHE A 1 387 ? -7.23 -30.672 -24.969 1 92.12 387 PHE A C 1
ATOM 3058 O O . PHE A 1 387 ? -8.453 -30.828 -25.031 1 92.12 387 PHE A O 1
ATOM 3065 N N . GLY A 1 388 ? -6.621 -30.078 -23.891 1 80.5 388 GLY A N 1
ATOM 3066 C CA . GLY A 1 388 ? -7.359 -29.328 -22.891 1 80.5 388 GLY A CA 1
ATOM 3067 C C . GLY A 1 388 ? -7.879 -30.188 -21.766 1 80.5 388 GLY A C 1
ATOM 3068 O O . GLY A 1 388 ? -7.43 -31.312 -21.578 1 80.5 388 GLY A O 1
ATOM 3069 N N . GLY A 1 389 ? -8.867 -29.625 -21.016 1 76.81 389 GLY A N 1
ATOM 3070 C CA . GLY A 1 389 ? -9.344 -30.234 -19.781 1 76.81 389 GLY A CA 1
ATOM 3071 C C . GLY A 1 389 ? -10.344 -31.344 -20.016 1 76.81 389 GLY A C 1
ATOM 3072 O O . GLY A 1 389 ? -10.359 -32.344 -19.266 1 76.81 389 GLY A O 1
ATOM 3073 N N . THR A 1 390 ? -11.117 -31.266 -21 1 77.19 390 THR A N 1
ATOM 3074 C CA . THR A 1 390 ? -12.203 -32.219 -21.141 1 77.19 390 THR A CA 1
ATOM 3075 C C . THR A 1 390 ? -11.969 -33.125 -22.359 1 77.19 390 THR A C 1
ATOM 3077 O O . THR A 1 390 ? -12.211 -34.344 -22.297 1 77.19 390 THR A O 1
ATOM 3080 N N . ASP A 1 391 ? -11.484 -32.594 -23.594 1 86.19 391 ASP A N 1
ATOM 3081 C CA . ASP A 1 391 ? -11.281 -33.344 -24.828 1 86.19 391 ASP A CA 1
ATOM 3082 C C . ASP A 1 391 ? -12.445 -34.312 -25.062 1 86.19 391 ASP A C 1
ATOM 3084 O O . ASP A 1 391 ? -12.234 -35.531 -25.234 1 86.19 391 ASP A O 1
ATOM 3088 N N . GLN A 1 392 ? -13.625 -33.75 -25.094 1 79.19 392 GLN A N 1
ATOM 3089 C CA . GLN A 1 392 ? -14.875 -34.5 -25.156 1 79.19 392 GLN A CA 1
ATOM 3090 C C . GLN A 1 392 ? -14.875 -35.469 -26.344 1 79.19 392 GLN A C 1
ATOM 3092 O O . GLN A 1 392 ? -15.414 -36.562 -26.266 1 79.19 392 GLN A O 1
ATOM 3097 N N . ARG A 1 393 ? -14.258 -35.156 -27.438 1 84.69 393 ARG A N 1
ATOM 3098 C CA . ARG A 1 393 ? -14.305 -35.938 -28.656 1 84.69 393 ARG A CA 1
ATOM 3099 C C . ARG A 1 393 ? -13.117 -36.906 -28.734 1 84.69 393 ARG A C 1
ATOM 3101 O O . ARG A 1 393 ? -12.883 -37.531 -29.766 1 84.69 393 ARG A O 1
ATOM 3108 N N . ASP A 1 394 ? -12.352 -36.969 -27.75 1 92 394 ASP A N 1
ATOM 3109 C CA . ASP A 1 394 ? -11.195 -37.875 -27.641 1 92 394 ASP A CA 1
ATOM 3110 C C . ASP A 1 394 ? -10.211 -37.625 -28.781 1 92 394 ASP A C 1
ATOM 3112 O O . ASP A 1 394 ? -9.789 -38.562 -29.453 1 92 394 ASP A O 1
ATOM 3116 N N . CYS A 1 395 ? -9.953 -36.406 -29.047 1 93.19 395 CYS A N 1
ATOM 3117 C CA . CYS A 1 395 ? -8.977 -36.031 -30.062 1 93.19 395 CYS A CA 1
ATOM 3118 C C . CYS A 1 395 ? -7.598 -36.594 -29.734 1 93.19 395 CYS A C 1
ATOM 3120 O O . CYS A 1 395 ? -6.824 -36.938 -30.641 1 93.19 395 CYS A O 1
ATOM 3122 N N . SER A 1 396 ? -7.332 -36.75 -28.516 1 95.81 396 SER A N 1
ATOM 3123 C CA . SER A 1 396 ? -6.055 -37.312 -28.062 1 95.81 396 SER A CA 1
ATOM 3124 C C . SER A 1 396 ? -5.809 -38.688 -28.656 1 95.81 396 SER A C 1
ATOM 3126 O O . SER A 1 396 ? -4.727 -38.969 -29.172 1 95.81 396 SER A O 1
ATOM 3128 N N . ARG A 1 397 ? -6.82 -39.531 -28.609 1 96.19 397 ARG A N 1
ATOM 3129 C CA . ARG A 1 397 ? -6.699 -40.875 -29.125 1 96.19 397 ARG A CA 1
ATOM 3130 C C . ARG A 1 397 ? -6.484 -40.875 -30.625 1 96.19 397 ARG A C 1
ATOM 3132 O O . ARG A 1 397 ? -5.605 -41.562 -31.141 1 96.19 397 ARG A O 1
ATOM 3139 N N . ARG A 1 398 ? -7.258 -40.094 -31.281 1 96.25 398 ARG A N 1
ATOM 3140 C CA . ARG A 1 398 ? -7.168 -40.031 -32.719 1 96.25 398 ARG A CA 1
ATOM 3141 C C . ARG A 1 398 ? -5.773 -39.594 -33.156 1 96.25 398 ARG A C 1
ATOM 3143 O O . ARG A 1 398 ? -5.152 -40.25 -34 1 96.25 398 ARG A O 1
ATOM 3150 N N . ILE A 1 399 ? -5.332 -38.531 -32.594 1 97.19 399 ILE A N 1
ATOM 3151 C CA . ILE A 1 399 ? -4.043 -37.969 -33 1 97.19 399 ILE A CA 1
ATOM 3152 C C . ILE A 1 399 ? -2.922 -38.938 -32.625 1 97.19 399 ILE A C 1
ATOM 3154 O O . ILE A 1 399 ? -1.986 -39.156 -33.375 1 97.19 399 ILE A O 1
ATOM 3158 N N . LEU A 1 400 ? -3.025 -39.5 -31.453 1 97.81 400 LEU A N 1
ATOM 3159 C CA . LEU A 1 400 ? -2.021 -40.469 -31.016 1 97.81 400 LEU A CA 1
ATOM 3160 C C . LEU A 1 400 ? -1.899 -41.625 -32.031 1 97.81 400 LEU A C 1
ATOM 3162 O O . LEU A 1 400 ? -0.791 -42 -32.406 1 97.81 400 LEU A O 1
ATOM 3166 N N . ASP A 1 401 ? -3.004 -42.094 -32.469 1 97.19 401 ASP A N 1
ATOM 3167 C CA . ASP A 1 401 ? -3.008 -43.219 -33.406 1 97.19 401 ASP A CA 1
ATOM 3168 C C . ASP A 1 401 ? -2.318 -42.844 -34.719 1 97.19 401 ASP A C 1
ATOM 3170 O O . ASP A 1 401 ? -1.703 -43.688 -35.375 1 97.19 401 ASP A O 1
ATOM 3174 N N . ILE A 1 402 ? -2.484 -41.656 -35.062 1 97.25 402 ILE A N 1
ATOM 3175 C CA . ILE A 1 402 ? -1.942 -41.156 -36.344 1 97.25 402 ILE A CA 1
ATOM 3176 C C . ILE A 1 402 ? -0.431 -40.969 -36.219 1 97.25 402 ILE A C 1
ATOM 3178 O O . ILE A 1 402 ? 0.322 -41.375 -37.125 1 97.25 402 ILE A O 1
ATOM 3182 N N . ILE A 1 403 ? 0.05 -40.469 -35.094 1 97.56 403 ILE A N 1
ATOM 3183 C CA . ILE A 1 403 ? 1.44 -40.031 -35.062 1 97.56 403 ILE A CA 1
ATOM 3184 C C . ILE A 1 403 ? 2.305 -41.125 -34.406 1 97.56 403 ILE A C 1
ATOM 3186 O O . ILE A 1 403 ? 3.527 -41.125 -34.594 1 97.56 403 ILE A O 1
ATOM 3190 N N . GLU A 1 404 ? 1.717 -42 -33.625 1 97.56 404 GLU A N 1
ATOM 3191 C CA . GLU A 1 404 ? 2.453 -42.969 -32.844 1 97.56 404 GLU A CA 1
ATOM 3192 C C . GLU A 1 404 ? 3.365 -43.812 -33.719 1 97.56 404 GLU A C 1
ATOM 3194 O O . GLU A 1 404 ? 4.543 -44 -33.406 1 97.56 404 GLU A O 1
ATOM 3199 N N . PRO A 1 405 ? 2.896 -44.344 -34.812 1 96.69 405 PRO A N 1
ATOM 3200 C CA . PRO A 1 405 ? 3.785 -45.156 -35.656 1 96.69 405 PRO A CA 1
ATOM 3201 C C . PRO A 1 405 ? 4.988 -44.344 -36.188 1 96.69 405 PRO A C 1
ATOM 3203 O O . PRO A 1 405 ? 6.086 -44.906 -36.312 1 96.69 405 PRO A O 1
ATOM 3206 N N . ILE A 1 406 ? 4.777 -43.188 -36.469 1 97.19 406 ILE A N 1
ATOM 3207 C CA . ILE A 1 406 ? 5.852 -42.312 -36.969 1 97.19 406 ILE A CA 1
ATOM 3208 C C . ILE A 1 406 ? 6.848 -42.062 -35.844 1 97.19 406 ILE A C 1
ATOM 3210 O O . ILE A 1 406 ? 8.055 -42.188 -36.031 1 97.19 406 ILE A O 1
ATOM 3214 N N . CYS A 1 407 ? 6.359 -41.75 -34.688 1 97.69 407 CYS A N 1
ATOM 3215 C CA . CYS A 1 407 ? 7.199 -41.469 -33.531 1 97.69 407 CYS A CA 1
ATOM 3216 C C . CYS A 1 407 ? 8.008 -42.688 -33.125 1 97.69 407 CYS A C 1
ATOM 3218 O O . CYS A 1 407 ? 9.188 -42.594 -32.781 1 97.69 407 CYS A O 1
ATOM 3220 N N . ARG A 1 408 ? 7.371 -43.844 -33.188 1 96.56 408 ARG A N 1
ATOM 3221 C CA . ARG A 1 408 ? 8.055 -45.094 -32.875 1 96.56 408 ARG A CA 1
ATOM 3222 C C . ARG A 1 408 ? 9.211 -45.312 -33.844 1 96.56 408 ARG A C 1
ATOM 3224 O O . ARG A 1 408 ? 10.312 -45.688 -33.438 1 96.56 408 ARG A O 1
ATOM 3231 N N . ALA A 1 409 ? 8.953 -45.031 -35.094 1 96.12 409 ALA A N 1
ATOM 3232 C CA . ALA A 1 409 ? 9.961 -45.25 -36.125 1 96.12 409 ALA A CA 1
ATOM 3233 C C . ALA A 1 409 ? 11.141 -44.312 -35.938 1 96.12 409 ALA A C 1
ATOM 3235 O O . ALA A 1 409 ? 12.289 -44.688 -36.219 1 96.12 409 ALA A O 1
ATOM 3236 N N . TYR A 1 410 ? 10.93 -43.156 -35.469 1 95.94 410 TYR A N 1
ATOM 3237 C CA . TYR A 1 410 ? 11.969 -42.125 -35.375 1 95.94 410 TYR A CA 1
ATOM 3238 C C . TYR A 1 410 ? 12.523 -42.062 -33.969 1 95.94 410 TYR A C 1
ATOM 3240 O O . TYR A 1 410 ? 13.438 -41.281 -33.688 1 95.94 410 TYR A O 1
ATOM 3248 N N . GLY A 1 411 ? 11.977 -42.781 -33.031 1 96.81 411 GLY A N 1
ATOM 3249 C CA . GLY A 1 411 ? 12.422 -42.781 -31.656 1 96.81 411 GLY A CA 1
ATOM 3250 C C . GLY A 1 411 ? 12.016 -41.5 -30.906 1 96.81 411 GLY A C 1
ATOM 3251 O O . GLY A 1 411 ? 12.789 -41 -30.094 1 96.81 411 GLY A O 1
ATOM 3252 N N . ILE A 1 412 ? 10.852 -40.969 -31.25 1 97.94 412 ILE A N 1
ATOM 3253 C CA . ILE A 1 412 ? 10.344 -39.75 -30.641 1 97.94 412 ILE A CA 1
ATOM 3254 C C . ILE A 1 412 ? 9.422 -40.094 -29.469 1 97.94 412 ILE A C 1
ATOM 3256 O O . ILE A 1 412 ? 8.516 -40.906 -29.625 1 97.94 412 ILE A O 1
ATOM 3260 N N . SER A 1 413 ? 9.742 -39.5 -28.328 1 98.19 413 SER A N 1
ATOM 3261 C CA . SER A 1 413 ? 8.875 -39.719 -27.172 1 98.19 413 SER A CA 1
ATOM 3262 C C . SER A 1 413 ? 7.602 -38.875 -27.281 1 98.19 413 SER A C 1
ATOM 3264 O O . SER A 1 413 ? 7.633 -37.75 -27.766 1 98.19 413 SER A O 1
ATOM 3266 N N . VAL A 1 414 ? 6.449 -39.469 -26.828 1 98.25 414 VAL A N 1
ATOM 3267 C CA . VAL A 1 414 ? 5.164 -38.781 -26.844 1 98.25 414 VAL A CA 1
ATOM 3268 C C . VAL A 1 414 ? 4.668 -38.594 -25.406 1 98.25 414 VAL A C 1
ATOM 3270 O O . VAL A 1 414 ? 4.445 -39.562 -24.688 1 98.25 414 VAL A O 1
ATOM 3273 N N . ARG A 1 415 ? 4.539 -37.344 -24.969 1 98 415 ARG A N 1
ATOM 3274 C CA . ARG A 1 415 ? 3.922 -37 -23.703 1 98 415 ARG A CA 1
ATOM 3275 C C . ARG A 1 415 ? 2.451 -36.625 -23.891 1 98 415 ARG A C 1
ATOM 3277 O O . ARG A 1 415 ? 2.133 -35.562 -24.375 1 98 415 ARG A O 1
ATOM 3284 N N . LEU A 1 416 ? 1.653 -37.562 -23.516 1 97.88 416 LEU A N 1
ATOM 3285 C CA . LEU A 1 416 ? 0.213 -37.344 -23.625 1 97.88 416 LEU A CA 1
ATOM 3286 C C . LEU A 1 416 ? -0.369 -36.875 -22.312 1 97.88 416 LEU A C 1
ATOM 3288 O O . LEU A 1 416 ? -0.288 -37.562 -21.297 1 97.88 416 LEU A O 1
ATOM 3292 N N . VAL A 1 417 ? -0.938 -35.625 -22.281 1 96 417 VAL A N 1
ATOM 3293 C CA . VAL A 1 417 ? -1.491 -35.031 -21.062 1 96 417 VAL A CA 1
ATOM 3294 C C . VAL A 1 417 ? -2.986 -34.781 -21.25 1 96 417 VAL A C 1
ATOM 3296 O O . VAL A 1 417 ? -3.402 -34.125 -22.188 1 96 417 VAL A O 1
ATOM 3299 N N . ALA A 1 418 ? -3.762 -35.344 -20.359 1 93.25 418 ALA A N 1
ATOM 3300 C CA . ALA A 1 418 ? -5.207 -35.125 -20.375 1 93.25 418 ALA A CA 1
ATOM 3301 C C . ALA A 1 418 ? -5.66 -34.406 -19.094 1 93.25 418 ALA A C 1
ATOM 3303 O O . ALA A 1 418 ? -5.02 -34.531 -18.047 1 93.25 418 ALA A O 1
ATOM 3304 N N . GLY A 1 419 ? -6.719 -33.656 -19.219 1 84.19 419 GLY A N 1
ATOM 3305 C CA . GLY A 1 419 ? -7.238 -32.938 -18.078 1 84.19 419 GLY A CA 1
ATOM 3306 C C . GLY A 1 419 ? -8.148 -33.781 -17.188 1 84.19 419 GLY A C 1
ATOM 3307 O O . GLY A 1 419 ? -8.414 -34.938 -17.5 1 84.19 419 GLY A O 1
ATOM 3308 N N . PRO A 1 420 ? -8.57 -33.188 -16.141 1 78.38 420 PRO A N 1
ATOM 3309 C CA . PRO A 1 420 ? -9.406 -33.906 -15.18 1 78.38 420 PRO A CA 1
ATOM 3310 C C . PRO A 1 420 ? -10.781 -34.281 -15.742 1 78.38 420 PRO A C 1
ATOM 3312 O O . PRO A 1 420 ? -11.398 -35.25 -15.305 1 78.38 420 PRO A O 1
ATOM 3315 N N . GLY A 1 421 ? -11.227 -33.594 -16.703 1 77.25 421 GLY A N 1
ATOM 3316 C CA . GLY A 1 421 ? -12.523 -33.844 -17.297 1 77.25 421 GLY A CA 1
ATOM 3317 C C . GLY A 1 421 ? -12.469 -34.844 -18.438 1 77.25 421 GLY A C 1
ATOM 3318 O O . GLY A 1 421 ? -13.469 -35.094 -19.109 1 77.25 421 GLY A O 1
ATOM 3319 N N . TYR A 1 422 ? -11.367 -35.438 -18.703 1 87.12 422 TYR A N 1
ATOM 3320 C CA . TYR A 1 422 ? -11.188 -36.438 -19.766 1 87.12 422 TYR A CA 1
ATOM 3321 C C . TYR A 1 422 ? -11.93 -37.719 -19.453 1 87.12 422 TYR A C 1
ATOM 3323 O O . TYR A 1 422 ? -11.469 -38.531 -18.641 1 87.12 422 TYR A O 1
ATOM 3331 N N . ALA A 1 423 ? -13.016 -38 -20.141 1 85.62 423 ALA A N 1
ATOM 3332 C CA . ALA A 1 423 ? -13.922 -39.094 -19.844 1 85.62 423 ALA A CA 1
ATOM 3333 C C . ALA A 1 423 ? -13.359 -40.406 -20.344 1 85.62 423 ALA A C 1
ATOM 3335 O O . ALA A 1 423 ? -13.805 -41.5 -19.938 1 85.62 423 ALA A O 1
ATOM 3336 N N . HIS A 1 424 ? -12.328 -40.406 -21.203 1 93.31 424 HIS A N 1
ATOM 3337 C CA . HIS A 1 424 ? -11.828 -41.625 -21.875 1 93.31 424 HIS A CA 1
ATOM 3338 C C . HIS A 1 424 ? -10.547 -42.125 -21.219 1 93.31 424 HIS A C 1
ATOM 3340 O O . HIS A 1 424 ? -9.742 -42.781 -21.875 1 93.31 424 HIS A O 1
ATOM 3346 N N . LYS A 1 425 ? -10.367 -41.781 -20.016 1 94.38 425 LYS A N 1
ATOM 3347 C CA . LYS A 1 425 ? -9.117 -42.125 -19.328 1 94.38 425 LYS A CA 1
ATOM 3348 C C . LYS A 1 425 ? -8.867 -43.625 -19.344 1 94.38 425 LYS A C 1
ATOM 3350 O O . LYS A 1 425 ? -7.801 -44.094 -19.75 1 94.38 425 LYS A O 1
ATOM 3355 N N . GLU A 1 426 ? -9.812 -44.406 -18.922 1 95.5 426 GLU A N 1
ATOM 3356 C CA . GLU A 1 426 ? -9.672 -45.875 -18.828 1 95.5 426 GLU A CA 1
ATOM 3357 C C . GLU A 1 426 ? -9.43 -46.5 -20.203 1 95.5 426 GLU A C 1
ATOM 3359 O O . GLU A 1 426 ? -8.586 -47.375 -20.359 1 95.5 426 GLU A O 1
ATOM 3364 N N . ALA A 1 427 ? -10.227 -45.969 -21.125 1 96.06 427 ALA A N 1
ATOM 3365 C CA . ALA A 1 427 ? -10.062 -46.469 -22.5 1 96.06 427 ALA A CA 1
ATOM 3366 C C . ALA A 1 427 ? -8.664 -46.125 -23.031 1 96.06 427 ALA A C 1
ATOM 3368 O O . ALA A 1 427 ? -8.062 -46.938 -23.734 1 96.06 427 ALA A O 1
ATOM 3369 N N . MET A 1 428 ? -8.195 -44.969 -22.75 1 96.5 428 MET A N 1
ATOM 3370 C CA . MET A 1 428 ? -6.859 -44.562 -23.188 1 96.5 428 MET A CA 1
ATOM 3371 C C . MET A 1 428 ? -5.785 -45.438 -22.547 1 96.5 428 MET A C 1
ATOM 3373 O O . MET A 1 428 ? -4.871 -45.906 -23.234 1 96.5 428 MET A O 1
ATOM 3377 N N . GLU A 1 429 ? -5.906 -45.719 -21.266 1 96.38 429 GLU A N 1
ATOM 3378 C CA . GLU A 1 429 ? -4.949 -46.562 -20.562 1 96.38 429 GLU A CA 1
ATOM 3379 C C . GLU A 1 429 ? -4.926 -47.969 -21.141 1 96.38 429 GLU A C 1
ATOM 3381 O O . GLU A 1 429 ? -3.859 -48.562 -21.312 1 96.38 429 GLU A O 1
ATOM 3386 N N . ALA A 1 430 ? -6.117 -48.469 -21.406 1 96.69 430 ALA A N 1
ATOM 3387 C CA . ALA A 1 430 ? -6.215 -49.781 -22.031 1 96.69 430 ALA A CA 1
ATOM 3388 C C . ALA A 1 430 ? -5.543 -49.781 -23.406 1 96.69 430 ALA A C 1
ATOM 3390 O O . ALA A 1 430 ? -4.859 -50.75 -23.766 1 96.69 430 ALA A O 1
ATOM 3391 N N . HIS A 1 431 ? -5.824 -48.75 -24.109 1 96.81 431 HIS A N 1
ATOM 3392 C CA . HIS A 1 431 ? -5.238 -48.625 -25.438 1 96.81 431 HIS A CA 1
ATOM 3393 C C . HIS A 1 431 ? -3.715 -48.594 -25.359 1 96.81 431 HIS A C 1
ATOM 3395 O O . HIS A 1 431 ? -3.041 -49.219 -26.172 1 96.81 431 HIS A O 1
ATOM 3401 N N . LEU A 1 432 ? -3.164 -47.875 -24.453 1 96.56 432 LEU A N 1
ATOM 3402 C CA . LEU A 1 432 ? -1.72 -47.75 -24.312 1 96.56 432 LEU A CA 1
ATOM 3403 C C . LEU A 1 432 ? -1.083 -49.062 -23.906 1 96.56 432 LEU A C 1
ATOM 3405 O O . LEU A 1 432 ? 0.032 -49.375 -24.328 1 96.56 432 LEU A O 1
ATOM 3409 N N . ARG A 1 433 ? -1.773 -49.781 -23.031 1 95.81 433 ARG A N 1
ATOM 3410 C CA . ARG A 1 433 ? -1.287 -51.125 -22.656 1 95.81 433 ARG A CA 1
ATOM 3411 C C . ARG A 1 433 ? -1.161 -52.031 -23.859 1 95.81 433 ARG A C 1
ATOM 3413 O O . ARG A 1 433 ? -0.191 -52.781 -23.984 1 95.81 433 ARG A O 1
ATOM 3420 N N . LYS A 1 434 ? -2.115 -51.906 -24.703 1 95.69 434 LYS A N 1
ATOM 3421 C CA . LYS A 1 434 ? -2.113 -52.75 -25.906 1 95.69 434 LYS A CA 1
ATOM 3422 C C . LYS A 1 434 ? -1.02 -52.281 -26.875 1 95.69 434 LYS A C 1
ATOM 3424 O O . LYS A 1 434 ? -0.426 -53.125 -27.578 1 95.69 434 LYS A O 1
ATOM 3429 N N . LEU A 1 435 ? -0.9 -51 -26.953 1 94.12 435 LEU A N 1
ATOM 3430 C CA . LEU A 1 435 ? 0.105 -50.438 -27.844 1 94.12 435 LEU A CA 1
ATOM 3431 C C . LEU A 1 435 ? 1.506 -50.906 -27.438 1 94.12 435 LEU A C 1
ATOM 3433 O O . LEU A 1 435 ? 2.387 -51.031 -28.297 1 94.12 435 LEU A O 1
ATOM 3437 N N . GLU A 1 436 ? 1.808 -51.125 -26.125 1 94.19 436 GLU A N 1
ATOM 3438 C CA . GLU A 1 436 ? 3.076 -51.562 -25.562 1 94.19 436 GLU A CA 1
ATOM 3439 C C . GLU A 1 436 ? 4.242 -50.719 -26.094 1 94.19 436 GLU A C 1
ATOM 3441 O O . GLU A 1 436 ? 5.242 -51.281 -26.562 1 94.19 436 GLU A O 1
ATOM 3446 N N . ASN A 1 437 ? 4.094 -49.5 -26.266 1 95.62 437 ASN A N 1
ATOM 3447 C CA . ASN A 1 437 ? 5.129 -48.594 -26.703 1 95.62 437 ASN A CA 1
ATOM 3448 C C . ASN A 1 437 ? 5.695 -47.781 -25.516 1 95.62 437 ASN A C 1
ATOM 3450 O O . ASN A 1 437 ? 5.027 -46.906 -24.984 1 95.62 437 ASN A O 1
ATOM 3454 N N . PRO A 1 438 ? 6.879 -48.031 -25.094 1 95.19 438 PRO A N 1
ATOM 3455 C CA . PRO A 1 438 ? 7.465 -47.375 -23.922 1 95.19 438 PRO A CA 1
ATOM 3456 C C . PRO A 1 438 ? 7.746 -45.906 -24.156 1 95.19 438 PRO A C 1
ATOM 3458 O O . PRO A 1 438 ? 8.047 -45.156 -23.203 1 95.19 438 PRO A O 1
ATOM 3461 N N . LEU A 1 439 ? 7.609 -45.406 -25.328 1 96.88 439 LEU A N 1
ATOM 3462 C CA . LEU A 1 439 ? 7.906 -44.031 -25.641 1 96.88 439 LEU A CA 1
ATOM 3463 C C . LEU A 1 439 ? 6.699 -43.125 -25.359 1 96.88 439 LEU A C 1
ATOM 3465 O O . LEU A 1 439 ? 6.801 -41.906 -25.406 1 96.88 439 LEU A O 1
ATOM 3469 N N . VAL A 1 440 ? 5.594 -43.75 -25.094 1 97.69 440 VAL A N 1
ATOM 3470 C CA . VAL A 1 440 ? 4.379 -42.969 -24.844 1 97.69 440 VAL A CA 1
ATOM 3471 C C . VAL A 1 440 ? 4.102 -42.906 -23.344 1 97.69 440 VAL A C 1
ATOM 3473 O O . VAL A 1 440 ? 3.953 -43.938 -22.688 1 97.69 440 VAL A O 1
ATOM 3476 N N . GLU A 1 441 ? 4.137 -41.75 -22.844 1 96.31 441 GLU A N 1
ATOM 3477 C CA . GLU A 1 441 ? 3.807 -41.5 -21.438 1 96.31 441 GLU A CA 1
ATOM 3478 C C . GLU A 1 441 ? 2.484 -40.75 -21.297 1 96.31 441 GLU A C 1
ATOM 3480 O O . GLU A 1 441 ? 2.279 -39.719 -21.922 1 96.31 441 GLU A O 1
ATOM 3485 N N . PHE A 1 442 ? 1.6 -41.312 -20.453 1 96.38 442 PHE A N 1
ATOM 3486 C CA . PHE A 1 442 ? 0.28 -40.719 -20.25 1 96.38 442 PHE A CA 1
ATOM 3487 C C . PHE A 1 442 ? 0.164 -40.125 -18.859 1 96.38 442 PHE A C 1
ATOM 3489 O O . PHE A 1 442 ? 0.4 -40.812 -17.859 1 96.38 442 PHE A O 1
ATOM 3496 N N . THR A 1 443 ? -0.088 -38.812 -18.797 1 94.69 443 THR A N 1
ATOM 3497 C CA . THR A 1 443 ? -0.32 -38.094 -17.547 1 94.69 443 THR A CA 1
ATOM 3498 C C . THR A 1 443 ? -1.736 -37.531 -17.5 1 94.69 443 THR A C 1
ATOM 3500 O O . THR A 1 443 ? -2.168 -36.844 -18.422 1 94.69 443 THR A O 1
ATOM 3503 N N . TRP A 1 444 ? -2.449 -37.875 -16.484 1 92.12 444 TRP A N 1
ATOM 3504 C CA . TRP A 1 444 ? -3.822 -37.406 -16.312 1 92.12 444 TRP A CA 1
ATOM 3505 C C . TRP A 1 444 ? -3.926 -36.438 -15.148 1 92.12 444 TRP A C 1
ATOM 3507 O O . TRP A 1 444 ? -3.377 -36.688 -14.07 1 92.12 444 TRP A O 1
ATOM 3517 N N . ALA A 1 445 ? -4.582 -35.312 -15.336 1 84.75 445 ALA A N 1
ATOM 3518 C CA . ALA A 1 445 ? -4.953 -34.312 -14.32 1 84.75 445 ALA A CA 1
ATOM 3519 C C . ALA A 1 445 ? -3.729 -33.812 -13.562 1 84.75 445 ALA A C 1
ATOM 3521 O O . ALA A 1 445 ? -3.707 -33.812 -12.328 1 84.75 445 ALA A O 1
ATOM 3522 N N . THR A 1 446 ? -2.785 -33.312 -14.305 1 85.94 446 THR A N 1
ATOM 3523 C CA . THR A 1 446 ? -1.591 -32.75 -13.68 1 85.94 446 THR A CA 1
ATOM 3524 C C . THR A 1 446 ? -1.812 -31.297 -13.305 1 85.94 446 THR A C 1
ATOM 3526 O O . THR A 1 446 ? -2.518 -30.578 -14.008 1 85.94 446 THR A O 1
ATOM 3529 N N . ASN A 1 447 ? -1.195 -30.906 -12.172 1 81.81 447 ASN A N 1
ATOM 3530 C CA . ASN A 1 447 ? -1.246 -29.5 -11.75 1 81.81 447 ASN A CA 1
ATOM 3531 C C . ASN A 1 447 ? 0.037 -28.766 -12.109 1 81.81 447 ASN A C 1
ATOM 3533 O O . ASN A 1 447 ? 0.244 -27.625 -11.68 1 81.81 447 ASN A O 1
ATOM 3537 N N . VAL A 1 448 ? 0.87 -29.453 -12.945 1 88.88 448 VAL A N 1
ATOM 3538 C CA . VAL A 1 448 ? 2.133 -28.828 -13.32 1 88.88 448 VAL A CA 1
ATOM 3539 C C . VAL A 1 448 ? 2.328 -28.922 -14.836 1 88.88 448 VAL A C 1
ATOM 3541 O O . VAL A 1 448 ? 3.299 -29.531 -15.297 1 88.88 448 VAL A O 1
ATOM 3544 N N . MET A 1 449 ? 1.594 -28.219 -15.539 1 91.62 449 MET A N 1
ATOM 3545 C CA . MET A 1 449 ? 1.629 -28.25 -17 1 91.62 449 MET A CA 1
ATOM 3546 C C . MET A 1 449 ? 2.947 -27.688 -17.531 1 91.62 449 MET A C 1
ATOM 3548 O O . MET A 1 449 ? 3.434 -28.125 -18.578 1 91.62 449 MET A O 1
ATOM 3552 N N . SER A 1 450 ? 3.535 -26.688 -16.828 1 94.44 450 SER A N 1
ATOM 3553 C CA . SER A 1 450 ? 4.801 -26.109 -17.25 1 94.44 450 SER A CA 1
ATOM 3554 C C . SER A 1 450 ? 5.898 -27.172 -17.328 1 94.44 450 SER A C 1
ATOM 3556 O O . SER A 1 450 ? 6.695 -27.172 -18.266 1 94.44 450 SER A O 1
ATOM 3558 N N . ARG A 1 451 ? 5.863 -28.078 -16.375 1 93.12 451 ARG A N 1
ATOM 3559 C CA . ARG A 1 451 ? 6.84 -29.156 -16.359 1 93.12 451 ARG A CA 1
ATOM 3560 C C . ARG A 1 451 ? 6.664 -30.062 -17.578 1 93.12 451 ARG A C 1
ATOM 3562 O O . ARG A 1 451 ? 7.641 -30.562 -18.125 1 93.12 451 ARG A O 1
ATOM 3569 N N . MET A 1 452 ? 5.418 -30.266 -17.953 1 94.38 452 MET A N 1
ATOM 3570 C CA . MET A 1 452 ? 5.117 -31.094 -19.109 1 94.38 452 MET A CA 1
ATOM 3571 C C . MET A 1 452 ? 5.609 -30.438 -20.391 1 94.38 452 MET A C 1
ATOM 3573 O O . MET A 1 452 ? 5.996 -31.125 -21.344 1 94.38 452 MET A O 1
ATOM 3577 N N . MET A 1 453 ? 5.594 -29.141 -20.391 1 96.81 453 MET A N 1
ATOM 3578 C CA . MET A 1 453 ? 5.992 -28.406 -21.578 1 96.81 453 MET A CA 1
ATOM 3579 C C . MET A 1 453 ? 7.508 -28.297 -21.672 1 96.81 453 MET A C 1
ATOM 3581 O O . MET A 1 453 ? 8.062 -28.188 -22.766 1 96.81 453 MET A O 1
ATOM 3585 N N . GLU A 1 454 ? 8.156 -28.281 -20.5 1 96.12 454 GLU A N 1
ATOM 3586 C CA . GLU A 1 454 ? 9.617 -28.219 -20.484 1 96.12 454 GLU A CA 1
ATOM 3587 C C . GLU A 1 454 ? 10.227 -29.422 -21.203 1 96.12 454 GLU A C 1
ATOM 3589 O O . GLU A 1 454 ? 9.836 -30.562 -20.953 1 96.12 454 GLU A O 1
ATOM 3594 N N . GLY A 1 455 ? 11.094 -29.172 -22.125 1 95.19 455 GLY A N 1
ATOM 3595 C CA . GLY A 1 455 ? 11.781 -30.234 -22.844 1 95.19 455 GLY A CA 1
ATOM 3596 C C . GLY A 1 455 ? 11.023 -30.719 -24.078 1 95.19 455 GLY A C 1
ATOM 3597 O O . GLY A 1 455 ? 11.547 -31.516 -24.859 1 95.19 455 GLY A O 1
ATOM 3598 N N . ALA A 1 456 ? 9.805 -30.234 -24.281 1 97.62 456 ALA A N 1
ATOM 3599 C CA . ALA A 1 456 ? 9.062 -30.594 -25.484 1 97.62 456 ALA A CA 1
ATOM 3600 C C . ALA A 1 456 ? 9.578 -29.828 -26.703 1 97.62 456 ALA A C 1
ATOM 3602 O O . ALA A 1 456 ? 9.906 -28.656 -26.609 1 97.62 456 ALA A O 1
ATOM 3603 N N . ASP A 1 457 ? 9.641 -30.547 -27.812 1 97.94 457 ASP A N 1
ATOM 3604 C CA . ASP A 1 457 ? 10.148 -29.938 -29.031 1 97.94 457 ASP A CA 1
ATOM 3605 C C . ASP A 1 457 ? 9.008 -29.547 -29.969 1 97.94 457 ASP A C 1
ATOM 3607 O O . ASP A 1 457 ? 9.18 -28.703 -30.844 1 97.94 457 ASP A O 1
ATOM 3611 N N . LEU A 1 458 ? 7.996 -30.219 -29.828 1 98.06 458 LEU A N 1
ATOM 3612 C CA . LEU A 1 458 ? 6.797 -30.016 -30.641 1 98.06 458 LEU A CA 1
ATOM 3613 C C . LEU A 1 458 ? 5.539 -30.297 -29.828 1 98.06 458 LEU A C 1
ATOM 3615 O O . LEU A 1 458 ? 5.547 -31.172 -28.953 1 98.06 458 LEU A O 1
ATOM 3619 N N . ALA A 1 459 ? 4.492 -29.516 -30.125 1 98.44 459 ALA A N 1
ATOM 3620 C CA . ALA A 1 459 ? 3.236 -29.75 -29.422 1 98.44 459 ALA A CA 1
ATOM 3621 C C . ALA A 1 459 ? 2.074 -29.906 -30.391 1 98.44 459 ALA A C 1
ATOM 3623 O O . ALA A 1 459 ? 2.1 -29.328 -31.484 1 98.44 459 ALA A O 1
ATOM 3624 N N . ILE A 1 460 ? 1.147 -30.688 -30.062 1 98.06 460 ILE A N 1
ATOM 3625 C CA . ILE A 1 460 ? -0.134 -30.812 -30.75 1 98.06 460 ILE A CA 1
ATOM 3626 C C . ILE A 1 460 ? -1.273 -30.562 -29.766 1 98.06 460 ILE A C 1
ATOM 3628 O O . ILE A 1 460 ? -1.405 -31.266 -28.766 1 98.06 460 ILE A O 1
ATOM 3632 N N . CYS A 1 461 ? -2.031 -29.562 -30 1 95.94 461 CYS A N 1
ATOM 3633 C CA . CYS A 1 461 ? -3.025 -29.172 -29.016 1 95.94 461 CYS A CA 1
ATOM 3634 C C . CYS A 1 461 ? -4.227 -28.5 -29.672 1 95.94 461 CYS A C 1
ATOM 3636 O O . CYS A 1 461 ? -4.293 -28.422 -30.906 1 95.94 461 CYS A O 1
ATOM 3638 N N . SER A 1 462 ? -5.195 -28.172 -28.875 1 92.31 462 SER A N 1
ATOM 3639 C CA . SER A 1 462 ? -6.355 -27.438 -29.359 1 92.31 462 SER A CA 1
ATOM 3640 C C . SER A 1 462 ? -6.066 -25.938 -29.438 1 92.31 462 SER A C 1
ATOM 3642 O O . SER A 1 462 ? -5.016 -25.484 -28.969 1 92.31 462 SER A O 1
ATOM 3644 N N . ALA A 1 463 ? -7 -25.234 -30.062 1 89.31 463 ALA A N 1
ATOM 3645 C CA . ALA A 1 463 ? -6.816 -23.812 -30.281 1 89.31 463 ALA A CA 1
ATOM 3646 C C . ALA A 1 463 ? -7.348 -23 -29.109 1 89.31 463 ALA A C 1
ATOM 3648 O O . ALA A 1 463 ? -8.047 -22 -29.297 1 89.31 463 ALA A O 1
ATOM 3649 N N . GLY A 1 464 ? -7.062 -23.453 -27.891 1 85.88 464 GLY A N 1
ATOM 3650 C CA . GLY A 1 464 ? -7.477 -22.75 -26.688 1 85.88 464 GLY A CA 1
ATOM 3651 C C . GLY A 1 464 ? -6.371 -21.922 -26.078 1 85.88 464 GLY A C 1
ATOM 3652 O O . GLY A 1 464 ? -5.551 -21.344 -26.797 1 85.88 464 GLY A O 1
ATOM 3653 N N . ARG A 1 465 ? -6.398 -21.797 -24.781 1 87.38 465 ARG A N 1
ATOM 3654 C CA . ARG A 1 465 ? -5.465 -20.953 -24.047 1 87.38 465 ARG A CA 1
ATOM 3655 C C . ARG A 1 465 ? -4.078 -21.578 -24 1 87.38 465 ARG A C 1
ATOM 3657 O O . ARG A 1 465 ? -3.078 -20.891 -23.812 1 87.38 465 ARG A O 1
ATOM 3664 N N . THR A 1 466 ? -4.02 -22.828 -24.234 1 91.62 466 THR A N 1
ATOM 3665 C CA . THR A 1 466 ? -2.773 -23.578 -24.156 1 91.62 466 THR A CA 1
ATOM 3666 C C . THR A 1 466 ? -1.756 -23.062 -25.172 1 91.62 466 THR A C 1
ATOM 3668 O O . THR A 1 466 ? -0.549 -23.094 -24.922 1 91.62 466 THR A O 1
ATOM 3671 N N . VAL A 1 467 ? -2.232 -22.531 -26.266 1 94.31 467 VAL A N 1
ATOM 3672 C CA . VAL A 1 467 ? -1.341 -22.062 -27.328 1 94.31 467 VAL A CA 1
ATOM 3673 C C . VAL A 1 467 ? -0.483 -20.906 -26.812 1 94.31 467 VAL A C 1
ATOM 3675 O O . VAL A 1 467 ? 0.682 -20.781 -27.188 1 94.31 467 VAL A O 1
ATOM 3678 N N . TYR A 1 468 ? -1.021 -20.094 -25.922 1 94.75 468 TYR A N 1
ATOM 3679 C CA . TYR A 1 468 ? -0.265 -18.969 -25.375 1 94.75 468 TYR A CA 1
ATOM 3680 C C . TYR A 1 468 ? 0.843 -19.469 -24.453 1 94.75 468 TYR A C 1
ATOM 3682 O O . TYR A 1 468 ? 1.959 -18.938 -24.469 1 94.75 468 TYR A O 1
ATOM 3690 N N . GLU A 1 469 ? 0.549 -20.438 -23.734 1 95.31 469 GLU A N 1
ATOM 3691 C CA . GLU A 1 469 ? 1.539 -21.047 -22.844 1 95.31 469 GLU A CA 1
ATOM 3692 C C . GLU A 1 469 ? 2.658 -21.719 -23.641 1 95.31 469 GLU A C 1
ATOM 3694 O O . GLU A 1 469 ? 3.836 -21.562 -23.297 1 95.31 469 GLU A O 1
ATOM 3699 N N . LEU A 1 470 ? 2.254 -22.359 -24.672 1 97.19 470 LEU A N 1
ATOM 3700 C CA . LEU A 1 470 ? 3.232 -23 -25.547 1 97.19 470 LEU A CA 1
ATOM 3701 C C . LEU A 1 470 ? 4.133 -21.953 -26.203 1 97.19 470 LEU A C 1
ATOM 3703 O O . LEU A 1 470 ? 5.352 -22.125 -26.25 1 97.19 470 LEU A O 1
ATOM 3707 N N . ALA A 1 471 ? 3.484 -20.922 -26.688 1 97.38 471 ALA A N 1
ATOM 3708 C CA . ALA A 1 471 ? 4.262 -19.859 -27.312 1 97.38 471 ALA A CA 1
ATOM 3709 C C . ALA A 1 471 ? 5.254 -19.25 -26.328 1 97.38 471 ALA A C 1
ATOM 3711 O O . ALA A 1 471 ? 6.418 -19.031 -26.672 1 97.38 471 ALA A O 1
ATOM 3712 N N . HIS A 1 472 ? 4.801 -19.031 -25.125 1 97.25 472 HIS A N 1
ATOM 3713 C CA . HIS A 1 472 ? 5.68 -18.5 -24.094 1 97.25 472 HIS A CA 1
ATOM 3714 C C . HIS A 1 472 ? 6.852 -19.453 -23.828 1 97.25 472 HIS A C 1
ATOM 3716 O O . HIS A 1 472 ? 7.984 -19 -23.625 1 97.25 472 HIS A O 1
ATOM 3722 N N . MET A 1 473 ? 6.613 -20.734 -23.875 1 97.69 473 MET A N 1
ATOM 3723 C CA . MET A 1 473 ? 7.609 -21.75 -23.562 1 97.69 473 MET A CA 1
ATOM 3724 C C . MET A 1 473 ? 8.453 -22.078 -24.797 1 97.69 473 MET A C 1
ATOM 3726 O O . MET A 1 473 ? 9.383 -22.875 -24.734 1 97.69 473 MET A O 1
ATOM 3730 N N . ARG A 1 474 ? 8.148 -21.469 -25.938 1 97.94 474 ARG A N 1
ATOM 3731 C CA . ARG A 1 474 ? 8.852 -21.656 -27.203 1 97.94 474 ARG A CA 1
ATOM 3732 C C . ARG A 1 474 ? 8.727 -23.109 -27.688 1 97.94 474 ARG A C 1
ATOM 3734 O O . ARG A 1 474 ? 9.727 -23.75 -28.016 1 97.94 474 ARG A O 1
ATOM 3741 N N . VAL A 1 475 ? 7.484 -23.531 -27.734 1 98.25 475 VAL A N 1
ATOM 3742 C CA . VAL A 1 475 ? 7.188 -24.875 -28.25 1 98.25 475 VAL A CA 1
ATOM 3743 C C . VAL A 1 475 ? 6.328 -24.75 -29.5 1 98.25 475 VAL A C 1
ATOM 3745 O O . VAL A 1 475 ? 5.102 -24.672 -29.422 1 98.25 475 VAL A O 1
ATOM 3748 N N . PRO A 1 476 ? 6.973 -24.859 -30.641 1 97.94 476 PRO A N 1
ATOM 3749 C CA . PRO A 1 476 ? 6.16 -24.859 -31.859 1 97.94 476 PRO A CA 1
ATOM 3750 C C . PRO A 1 476 ? 5.074 -25.938 -31.828 1 97.94 476 PRO A C 1
ATOM 3752 O O . PRO A 1 476 ? 5.23 -26.953 -31.156 1 97.94 476 PRO A O 1
ATOM 3755 N N . GLY A 1 477 ? 3.979 -25.641 -32.562 1 96.62 477 GLY A N 1
ATOM 3756 C CA . GLY A 1 477 ? 2.904 -26.609 -32.406 1 96.62 477 GLY A CA 1
ATOM 3757 C C . GLY A 1 477 ? 1.986 -26.703 -33.594 1 96.62 477 GLY A C 1
ATOM 3758 O O . GLY A 1 477 ? 2.002 -25.828 -34.469 1 96.62 477 GLY A O 1
ATOM 3759 N N . MET A 1 478 ? 1.343 -27.859 -33.719 1 96.62 478 MET A N 1
ATOM 3760 C CA . MET A 1 478 ? 0.202 -28.109 -34.594 1 96.62 478 MET A CA 1
ATOM 3761 C C . MET A 1 478 ? -1.111 -27.969 -33.844 1 96.62 478 MET A C 1
ATOM 3763 O O . MET A 1 478 ? -1.27 -28.547 -32.75 1 96.62 478 MET A O 1
ATOM 3767 N N . VAL A 1 479 ? -2.01 -27.172 -34.375 1 96.75 479 VAL A N 1
ATOM 3768 C CA . VAL A 1 479 ? -3.195 -26.828 -33.594 1 96.75 479 VAL A CA 1
ATOM 3769 C C . VAL A 1 479 ? -4.453 -27.219 -34.375 1 96.75 479 VAL A C 1
ATOM 3771 O O . VAL A 1 479 ? -4.559 -26.969 -35.562 1 96.75 479 VAL A O 1
ATOM 3774 N N . LEU A 1 480 ? -5.305 -27.875 -33.719 1 94.81 480 LEU A N 1
ATOM 3775 C CA . LEU A 1 480 ? -6.621 -28.234 -34.25 1 94.81 480 LEU A CA 1
ATOM 3776 C C . LEU A 1 480 ? -7.727 -27.641 -33.375 1 94.81 480 LEU A C 1
ATOM 3778 O O . LEU A 1 480 ? -7.625 -27.641 -32.125 1 94.81 480 LEU A O 1
ATOM 3782 N N . ALA A 1 481 ? -8.797 -27.141 -33.969 1 91.62 481 ALA A N 1
ATOM 3783 C CA . ALA A 1 481 ? -9.891 -26.531 -33.219 1 91.62 481 ALA A CA 1
ATOM 3784 C C . ALA A 1 481 ? -10.984 -27.547 -32.938 1 91.62 481 ALA A C 1
ATOM 3786 O O . ALA A 1 481 ? -11.32 -28.375 -33.781 1 91.62 481 ALA A O 1
ATOM 3787 N N . HIS A 1 482 ? -11.492 -27.453 -31.734 1 84.94 482 HIS A N 1
ATOM 3788 C CA . HIS A 1 482 ? -12.586 -28.328 -31.359 1 84.94 482 HIS A CA 1
ATOM 3789 C C . HIS A 1 482 ? -13.883 -27.938 -32.031 1 84.94 482 HIS A C 1
ATOM 3791 O O . HIS A 1 482 ? -14.695 -28.797 -32.375 1 84.94 482 HIS A O 1
ATOM 3797 N N . HIS A 1 483 ? -14.164 -26.594 -32.062 1 82.5 483 HIS A N 1
ATOM 3798 C CA . HIS A 1 483 ? -15.398 -26.031 -32.594 1 82.5 483 HIS A CA 1
ATOM 3799 C C . HIS A 1 483 ? -15.133 -24.734 -33.344 1 82.5 483 HIS A C 1
ATOM 3801 O O . HIS A 1 483 ? -14.008 -24.219 -33.312 1 82.5 483 HIS A O 1
ATOM 3807 N N . GLU A 1 484 ? -16.156 -24.297 -33.875 1 83.12 484 GLU A N 1
ATOM 3808 C CA . GLU A 1 484 ? -16.062 -23.125 -34.719 1 83.12 484 GLU A CA 1
ATOM 3809 C C . GLU A 1 484 ? -15.602 -21.906 -33.938 1 83.12 484 GLU A C 1
ATOM 3811 O O . GLU A 1 484 ? -14.836 -21.078 -34.469 1 83.12 484 GLU A O 1
ATOM 3816 N N . ARG A 1 485 ? -15.984 -21.812 -32.781 1 76.69 485 ARG A N 1
ATOM 3817 C CA . ARG A 1 485 ? -15.609 -20.672 -31.969 1 76.69 485 ARG A CA 1
ATOM 3818 C C . ARG A 1 485 ? -14.102 -20.656 -31.703 1 76.69 485 ARG A C 1
ATOM 3820 O O . ARG A 1 485 ? -13.469 -19.609 -31.766 1 76.69 485 ARG A O 1
ATOM 3827 N N . GLU A 1 486 ? -13.594 -21.812 -31.469 1 81.81 486 GLU A N 1
ATOM 3828 C CA . GLU A 1 486 ? -12.156 -21.938 -31.234 1 81.81 486 GLU A CA 1
ATOM 3829 C C . GLU A 1 486 ? -11.359 -21.625 -32.5 1 81.81 486 GLU A C 1
ATOM 3831 O O . GLU A 1 486 ? -10.242 -21.109 -32.406 1 81.81 486 GLU A O 1
ATOM 3836 N N . ALA A 1 487 ? -11.992 -21.922 -33.594 1 85.44 487 ALA A N 1
ATOM 3837 C CA . ALA A 1 487 ? -11.328 -21.672 -34.875 1 85.44 487 ALA A CA 1
ATOM 3838 C C . ALA A 1 487 ? -11.156 -20.172 -35.125 1 85.44 487 ALA A C 1
ATOM 3840 O O . ALA A 1 487 ? -10.32 -19.766 -35.938 1 85.44 487 ALA A O 1
ATOM 3841 N N . ARG A 1 488 ? -11.867 -19.438 -34.344 1 80.5 488 ARG A N 1
ATOM 3842 C CA . ARG A 1 488 ? -11.812 -17.984 -34.5 1 80.5 488 ARG A CA 1
ATOM 3843 C C . ARG A 1 488 ? -10.648 -17.391 -33.719 1 80.5 488 ARG A C 1
ATOM 3845 O O . ARG A 1 488 ? -10.328 -16.203 -33.875 1 80.5 488 ARG A O 1
ATOM 3852 N N . HIS A 1 489 ? -10.047 -18.188 -32.969 1 84.38 489 HIS A N 1
ATOM 3853 C CA . HIS A 1 489 ? -8.852 -17.703 -32.281 1 84.38 489 HIS A CA 1
ATOM 3854 C C . HIS A 1 489 ? -7.68 -17.562 -33.25 1 84.38 489 HIS A C 1
ATOM 3856 O O . HIS A 1 489 ? -7.145 -18.562 -33.719 1 84.38 489 HIS A O 1
ATOM 3862 N N . THR A 1 490 ? -7.207 -16.406 -33.438 1 85.81 490 THR A N 1
ATOM 3863 C CA . THR A 1 490 ? -6.281 -16.141 -34.531 1 85.81 490 THR A CA 1
ATOM 3864 C C . THR A 1 490 ? -4.836 -16.188 -34.031 1 85.81 490 THR A C 1
ATOM 3866 O O . THR A 1 490 ? -3.902 -16.031 -34.844 1 85.81 490 THR A O 1
ATOM 3869 N N . PHE A 1 491 ? -4.641 -16.469 -32.812 1 91.94 491 PHE A N 1
ATOM 3870 C CA . PHE A 1 491 ? -3.275 -16.484 -32.281 1 91.94 491 PHE A CA 1
ATOM 3871 C C . PHE A 1 491 ? -2.516 -17.703 -32.781 1 91.94 491 PHE A C 1
ATOM 3873 O O . PHE A 1 491 ? -1.343 -17.609 -33.156 1 91.94 491 PHE A O 1
ATOM 3880 N N . ALA A 1 492 ? -3.203 -18.828 -32.875 1 92.75 492 ALA A N 1
ATOM 3881 C CA . ALA A 1 492 ? -2.568 -20.094 -33.25 1 92.75 492 ALA A CA 1
ATOM 3882 C C . ALA A 1 492 ? -2.348 -20.156 -34.75 1 92.75 492 ALA A C 1
ATOM 3884 O O . ALA A 1 492 ? -2.895 -21.031 -35.438 1 92.75 492 ALA A O 1
ATOM 3885 N N . ARG A 1 493 ? -1.535 -19.266 -35.25 1 93.81 493 ARG A N 1
ATOM 3886 C CA . ARG A 1 493 ? -1.214 -19.156 -36.656 1 93.81 493 ARG A CA 1
ATOM 3887 C C . ARG A 1 493 ? 0.295 -19.141 -36.875 1 93.81 493 ARG A C 1
ATOM 3889 O O . ARG A 1 493 ? 1.065 -19 -35.938 1 93.81 493 ARG A O 1
ATOM 3896 N N . PRO A 1 494 ? 0.692 -19.281 -38.094 1 94.75 494 PRO A N 1
ATOM 3897 C CA . PRO A 1 494 ? 2.127 -19.344 -38.406 1 94.75 494 PRO A CA 1
ATOM 3898 C C . PRO A 1 494 ? 2.891 -18.125 -37.906 1 94.75 494 PRO A C 1
ATOM 3900 O O . PRO A 1 494 ? 4.047 -18.234 -37.5 1 94.75 494 PRO A O 1
ATOM 3903 N N . ARG A 1 495 ? 2.277 -17.016 -37.844 1 94.44 495 ARG A N 1
ATOM 3904 C CA . ARG A 1 495 ? 2.936 -15.781 -37.406 1 94.44 495 ARG A CA 1
ATOM 3905 C C . ARG A 1 495 ? 3.348 -15.867 -35.938 1 94.44 495 ARG A C 1
ATOM 3907 O O . ARG A 1 495 ? 4.227 -15.133 -35.469 1 94.44 495 ARG A O 1
ATOM 3914 N N . ASN A 1 496 ? 2.719 -16.766 -35.219 1 95.69 496 ASN A N 1
ATOM 3915 C CA . ASN A 1 496 ? 3.055 -16.938 -33.812 1 95.69 496 ASN A CA 1
ATOM 3916 C C . ASN A 1 496 ? 3.633 -18.328 -33.562 1 95.69 496 ASN A C 1
ATOM 3918 O O . ASN A 1 496 ? 3.66 -18.781 -32.406 1 95.69 496 ASN A O 1
ATOM 3922 N N . GLY A 1 497 ? 3.953 -19.016 -34.625 1 96.94 497 GLY A N 1
ATOM 3923 C CA . GLY A 1 497 ? 4.703 -20.25 -34.5 1 96.94 497 GLY A CA 1
ATOM 3924 C C . GLY A 1 497 ? 3.82 -21.469 -34.406 1 96.94 497 GLY A C 1
ATOM 3925 O O . GLY A 1 497 ? 4.18 -22.453 -33.75 1 96.94 497 GLY A O 1
ATOM 3926 N N . PHE A 1 498 ? 2.68 -21.422 -35.031 1 97.5 498 PHE A N 1
ATOM 3927 C CA . PHE A 1 498 ? 1.775 -22.578 -35 1 97.5 498 PHE A CA 1
ATOM 3928 C C . PHE A 1 498 ? 1.288 -22.922 -36.406 1 97.5 498 PHE A C 1
ATOM 3930 O O . PHE A 1 498 ? 1.103 -22.031 -37.25 1 97.5 498 PHE A O 1
ATOM 3937 N N . ALA A 1 499 ? 1.165 -24.188 -36.656 1 97 499 ALA A N 1
ATOM 3938 C CA . ALA A 1 499 ? 0.487 -24.672 -37.844 1 97 499 ALA A CA 1
ATOM 3939 C C . ALA A 1 499 ? -0.973 -25.016 -37.562 1 97 499 ALA A C 1
ATOM 3941 O O . ALA A 1 499 ? -1.264 -26.016 -36.906 1 97 499 ALA A O 1
ATOM 3942 N N . PHE A 1 500 ? -1.82 -24.172 -38.031 1 95.81 500 PHE A N 1
ATOM 3943 C CA . PHE A 1 500 ? -3.242 -24.438 -37.844 1 95.81 500 PHE A CA 1
ATOM 3944 C C . PHE A 1 500 ? -3.74 -25.438 -38.875 1 95.81 500 PHE A C 1
ATOM 3946 O O . PHE A 1 500 ? -3.691 -25.172 -40.094 1 95.81 500 PHE A O 1
ATOM 3953 N N . VAL A 1 501 ? -4.246 -26.562 -38.406 1 95.31 501 VAL A N 1
ATOM 3954 C CA . VAL A 1 501 ? -4.594 -27.672 -39.281 1 95.31 501 VAL A CA 1
ATOM 3955 C C . VAL A 1 501 ? -6.055 -27.547 -39.719 1 95.31 501 VAL A C 1
ATOM 3957 O O . VAL A 1 501 ? -6.398 -27.828 -40.875 1 95.31 501 VAL A O 1
ATOM 3960 N N . GLY A 1 502 ? -6.906 -27.141 -38.781 1 92.69 502 GLY A N 1
ATOM 3961 C CA . GLY A 1 502 ? -8.32 -27 -39.094 1 92.69 502 GLY A CA 1
ATOM 3962 C C . GLY A 1 502 ? -9.219 -27.484 -37.969 1 92.69 502 GLY A C 1
ATOM 3963 O O . GLY A 1 502 ? -8.773 -27.625 -36.812 1 92.69 502 GLY A O 1
ATOM 3964 N N . LEU A 1 503 ? -10.523 -27.656 -38.312 1 92.5 503 LEU A N 1
ATOM 3965 C CA . LEU A 1 503 ? -11.5 -28.203 -37.375 1 92.5 503 LEU A CA 1
ATOM 3966 C C . LEU A 1 503 ? -11.359 -29.719 -37.281 1 92.5 503 LEU A C 1
ATOM 3968 O O . LEU A 1 503 ? -11.344 -30.422 -38.281 1 92.5 503 LEU A O 1
ATOM 3972 N N . MET A 1 504 ? -11.312 -30.141 -36.094 1 88.06 504 MET A N 1
ATOM 3973 C CA . MET A 1 504 ? -11.016 -31.531 -35.812 1 88.06 504 MET A CA 1
ATOM 3974 C C . MET A 1 504 ? -11.969 -32.469 -36.562 1 88.06 504 MET A C 1
ATOM 3976 O O . MET A 1 504 ? -11.555 -33.531 -37.031 1 88.06 504 MET A O 1
ATOM 3980 N N . ASP A 1 505 ? -13.211 -32.062 -36.656 1 87.81 505 ASP A N 1
ATOM 3981 C CA . ASP A 1 505 ? -14.211 -32.938 -37.25 1 87.81 505 ASP A CA 1
ATOM 3982 C C . ASP A 1 505 ? -14.195 -32.844 -38.781 1 87.81 505 ASP A C 1
ATOM 3984 O O . ASP A 1 505 ? -14.812 -33.656 -39.469 1 87.81 505 ASP A O 1
ATOM 3988 N N . ARG A 1 506 ? -13.438 -31.938 -39.344 1 90.94 506 ARG A N 1
ATOM 3989 C CA . ARG A 1 506 ? -13.477 -31.703 -40.781 1 90.94 506 ARG A CA 1
ATOM 3990 C C . ARG A 1 506 ? -12.148 -32.062 -41.406 1 90.94 506 ARG A C 1
ATOM 3992 O O . ARG A 1 506 ? -12.047 -32.125 -42.656 1 90.94 506 ARG A O 1
ATOM 3999 N N . VAL A 1 507 ? -11.195 -32.281 -40.625 1 92.94 507 VAL A N 1
ATOM 4000 C CA . VAL A 1 507 ? -9.867 -32.562 -41.188 1 92.94 507 VAL A CA 1
ATOM 4001 C C . VAL A 1 507 ? -9.625 -34.062 -41.25 1 92.94 507 VAL A C 1
ATOM 4003 O O . VAL A 1 507 ? -9.992 -34.812 -40.344 1 92.94 507 VAL A O 1
ATOM 4006 N N . ASP A 1 508 ? -9.078 -34.5 -42.344 1 93.31 508 ASP A N 1
ATOM 4007 C CA . ASP A 1 508 ? -8.82 -35.938 -42.5 1 93.31 508 ASP A CA 1
ATOM 4008 C C . ASP A 1 508 ? -7.469 -36.312 -41.906 1 93.31 508 ASP A C 1
ATOM 4010 O O . ASP A 1 508 ? -6.629 -35.438 -41.656 1 93.31 508 ASP A O 1
ATOM 4014 N N . ASP A 1 509 ? -7.242 -37.594 -41.75 1 96 509 ASP A N 1
ATOM 4015 C CA . ASP A 1 509 ? -6.059 -38.156 -41.094 1 96 509 ASP A CA 1
ATOM 4016 C C . ASP A 1 509 ? -4.809 -37.938 -41.938 1 96 509 ASP A C 1
ATOM 4018 O O . ASP A 1 509 ? -3.717 -37.719 -41.406 1 96 509 ASP A O 1
ATOM 4022 N N . VAL A 1 510 ? -4.969 -37.969 -43.188 1 96.12 510 VAL A N 1
ATOM 4023 C CA . VAL A 1 510 ? -3.842 -37.812 -44.094 1 96.12 510 VAL A CA 1
ATOM 4024 C C . VAL A 1 510 ? -3.26 -36.406 -43.969 1 96.12 510 VAL A C 1
ATOM 4026 O O . VAL A 1 510 ? -2.039 -36.219 -43.906 1 96.12 510 VAL A O 1
ATOM 4029 N N . LYS A 1 511 ? -4.164 -35.5 -43.844 1 96.12 511 LYS A N 1
ATOM 4030 C CA . LYS A 1 511 ? -3.717 -34.125 -43.688 1 96.12 511 LYS A CA 1
ATOM 4031 C C . LYS A 1 511 ? -2.975 -33.938 -42.375 1 96.12 511 LYS A C 1
ATOM 4033 O O . LYS A 1 511 ? -1.935 -33.281 -42.344 1 96.12 511 LYS A O 1
ATOM 4038 N N . ILE A 1 512 ? -3.496 -34.469 -41.344 1 96.75 512 ILE A N 1
ATOM 4039 C CA . ILE A 1 512 ? -2.871 -34.406 -40.031 1 96.75 512 ILE A CA 1
ATOM 4040 C C . ILE A 1 512 ? -1.476 -35.031 -40.094 1 96.75 512 ILE A C 1
ATOM 4042 O O . ILE A 1 512 ? -0.508 -34.406 -39.594 1 96.75 512 ILE A O 1
ATOM 4046 N N . ARG A 1 513 ? -1.365 -36.156 -40.719 1 97.25 513 ARG A N 1
ATOM 4047 C CA . ARG A 1 513 ? -0.093 -36.844 -40.844 1 97.25 513 ARG A CA 1
ATOM 4048 C C . ARG A 1 513 ? 0.917 -36.031 -41.625 1 97.25 513 ARG A C 1
ATOM 4050 O O . ARG A 1 513 ? 2.078 -35.906 -41.219 1 97.25 513 ARG A O 1
ATOM 4057 N N . ASN A 1 514 ? 0.458 -35.438 -42.688 1 96.94 514 ASN A N 1
ATOM 4058 C CA . ASN A 1 514 ? 1.345 -34.625 -43.531 1 96.94 514 ASN A CA 1
ATOM 4059 C C . ASN A 1 514 ? 1.875 -33.406 -42.781 1 96.94 514 ASN A C 1
ATOM 4061 O O . ASN A 1 514 ? 3.055 -33.062 -42.906 1 96.94 514 ASN A O 1
ATOM 4065 N N . VAL A 1 515 ? 1.009 -32.781 -42.094 1 96.88 515 VAL A N 1
ATOM 4066 C CA . VAL A 1 515 ? 1.421 -31.594 -41.344 1 96.88 515 VAL A CA 1
ATOM 4067 C C . VAL A 1 515 ? 2.408 -32 -40.25 1 96.88 515 VAL A C 1
ATOM 4069 O O . VAL A 1 515 ? 3.396 -31.297 -40.031 1 96.88 515 VAL A O 1
ATOM 4072 N N . PHE A 1 516 ? 2.166 -33.125 -39.656 1 97.38 516 PHE A N 1
ATOM 4073 C CA . PHE A 1 516 ? 3.064 -33.625 -38.625 1 97.38 516 PHE A CA 1
ATOM 4074 C C . PHE A 1 516 ? 4.457 -33.875 -39.188 1 97.38 516 PHE A C 1
ATOM 4076 O O . PHE A 1 516 ? 5.457 -33.438 -38.594 1 97.38 516 PHE A O 1
ATOM 4083 N N . LEU A 1 517 ? 4.473 -34.531 -40.25 1 97 517 LEU A N 1
ATOM 4084 C CA . LEU A 1 517 ? 5.746 -34.812 -40.906 1 97 517 LEU A CA 1
ATOM 4085 C C . LEU A 1 517 ? 6.465 -33.531 -41.281 1 97 517 LEU A C 1
ATOM 4087 O O . LEU A 1 517 ? 7.688 -33.406 -41.156 1 97 517 LEU A O 1
ATOM 4091 N N . ALA A 1 518 ? 5.711 -32.594 -41.719 1 96.44 518 ALA A N 1
ATOM 4092 C CA . ALA A 1 518 ? 6.293 -31.312 -42.094 1 96.44 518 ALA A CA 1
ATOM 4093 C C . ALA A 1 518 ? 6.879 -30.609 -40.844 1 96.44 518 ALA A C 1
ATOM 4095 O O . ALA A 1 518 ? 7.922 -29.969 -40.938 1 96.44 518 ALA A O 1
ATOM 4096 N N . MET A 1 519 ? 6.262 -30.766 -39.719 1 96.81 519 MET A N 1
ATOM 4097 C CA . MET A 1 519 ? 6.676 -30.109 -38.5 1 96.81 519 MET A CA 1
ATOM 4098 C C . MET A 1 519 ? 7.922 -30.781 -37.906 1 96.81 519 MET A C 1
ATOM 4100 O O . MET A 1 519 ? 8.609 -30.188 -37.062 1 96.81 519 MET A O 1
ATOM 4104 N N . LEU A 1 520 ? 8.227 -31.969 -38.344 1 96.25 520 LEU A N 1
ATOM 4105 C CA . LEU A 1 520 ? 9.422 -32.656 -37.875 1 96.25 520 LEU A CA 1
ATOM 4106 C C . LEU A 1 520 ? 10.672 -32.094 -38.531 1 96.25 520 LEU A C 1
ATOM 4108 O O . LEU A 1 520 ? 11.789 -32.312 -38.062 1 96.25 520 LEU A O 1
ATOM 4112 N N . LYS A 1 521 ? 10.391 -31.359 -39.625 1 95 521 LYS A N 1
ATOM 4113 C CA . LYS A 1 521 ? 11.523 -30.75 -40.312 1 95 521 LYS A CA 1
ATOM 4114 C C . LYS A 1 521 ? 12.078 -29.578 -39.5 1 95 521 LYS A C 1
ATOM 4116 O O . LYS A 1 521 ? 11.32 -28.734 -39.031 1 95 521 LYS A O 1
ATOM 4121 N N . GLN A 1 522 ? 13.336 -29.531 -39.469 1 94.06 522 GLN A N 1
ATOM 4122 C CA . GLN A 1 522 ? 14.008 -28.547 -38.625 1 94.06 522 GLN A CA 1
ATOM 4123 C C . GLN A 1 522 ? 13.758 -27.125 -39.125 1 94.06 522 GLN A C 1
ATOM 4125 O O . GLN A 1 522 ? 13.57 -26.203 -38.344 1 94.06 522 GLN A O 1
ATOM 4130 N N . ALA A 1 523 ? 13.781 -26.953 -40.375 1 95.12 523 ALA A N 1
ATOM 4131 C CA . ALA A 1 523 ? 13.656 -25.625 -40.938 1 95.12 523 ALA A CA 1
ATOM 4132 C C . ALA A 1 523 ? 12.344 -24.953 -40.531 1 95.12 523 ALA A C 1
ATOM 4134 O O . ALA A 1 523 ? 12.32 -23.797 -40.156 1 95.12 523 ALA A O 1
ATOM 4135 N N . ARG A 1 524 ? 11.352 -25.672 -40.625 1 94.94 524 ARG A N 1
ATOM 4136 C CA . ARG A 1 524 ? 10.039 -25.141 -40.281 1 94.94 524 ARG A CA 1
ATOM 4137 C C . ARG A 1 524 ? 9.938 -24.891 -38.781 1 94.94 524 ARG A C 1
ATOM 4139 O O . ARG A 1 524 ? 9.469 -23.828 -38.375 1 94.94 524 ARG A O 1
ATOM 4146 N N . ARG A 1 525 ? 10.383 -25.75 -38.031 1 96.31 525 ARG A N 1
ATOM 4147 C CA . ARG A 1 525 ? 10.328 -25.594 -36.562 1 96.31 525 ARG A CA 1
ATOM 4148 C C . ARG A 1 525 ? 11.156 -24.406 -36.094 1 96.31 525 ARG A C 1
ATOM 4150 O O . ARG A 1 525 ? 10.758 -23.688 -35.188 1 96.31 525 ARG A O 1
ATOM 4157 N N . ALA A 1 526 ? 12.281 -24.297 -36.719 1 97.19 526 ALA A N 1
ATOM 4158 C CA . ALA A 1 526 ? 13.164 -23.172 -36.375 1 97.19 526 ALA A CA 1
ATOM 4159 C C . ALA A 1 526 ? 12.477 -21.844 -36.625 1 97.19 526 ALA A C 1
ATOM 4161 O O . ALA A 1 526 ? 12.609 -20.906 -35.812 1 97.19 526 ALA A O 1
ATOM 4162 N N . ARG A 1 527 ? 11.812 -21.75 -37.719 1 97.06 527 ARG A N 1
ATOM 4163 C CA . ARG A 1 527 ? 11.078 -20.531 -38.031 1 97.06 527 ARG A CA 1
ATOM 4164 C C . ARG A 1 527 ? 10 -20.25 -36.969 1 97.06 527 ARG A C 1
ATOM 4166 O O . ARG A 1 527 ? 9.844 -19.125 -36.531 1 97.06 527 ARG A O 1
ATOM 4173 N N . PHE A 1 528 ? 9.336 -21.25 -36.625 1 97.75 528 PHE A N 1
ATOM 4174 C CA . PHE A 1 528 ? 8.281 -21.125 -35.625 1 97.75 528 PHE A CA 1
ATOM 4175 C C . PHE A 1 528 ? 8.859 -20.781 -34.281 1 97.75 528 PHE A C 1
ATOM 4177 O O . PHE A 1 528 ? 8.344 -19.906 -33.562 1 97.75 528 PHE A O 1
ATOM 4184 N N . TRP A 1 529 ? 9.891 -21.406 -33.938 1 97.5 529 TRP A N 1
ATOM 4185 C CA . TRP A 1 529 ? 10.578 -21.156 -32.688 1 97.5 529 TRP A CA 1
ATOM 4186 C C . TRP A 1 529 ? 11.031 -19.703 -32.594 1 97.5 529 TRP A C 1
ATOM 4188 O O . TRP A 1 529 ? 10.859 -19.062 -31.547 1 97.5 529 TRP A O 1
ATOM 4198 N N . GLU A 1 530 ? 11.578 -19.172 -33.625 1 97.56 530 GLU A N 1
ATOM 4199 C CA . GLU A 1 530 ? 12.055 -17.781 -33.656 1 97.56 530 GLU A CA 1
ATOM 4200 C C . GLU A 1 530 ? 10.914 -16.797 -33.438 1 97.56 530 GLU A C 1
ATOM 4202 O O . GLU A 1 530 ? 11.094 -15.789 -32.75 1 97.56 530 GLU A O 1
ATOM 4207 N N . ARG A 1 531 ? 9.828 -17.125 -34 1 97.31 531 ARG A N 1
ATOM 4208 C CA . ARG A 1 531 ? 8.656 -16.281 -33.812 1 97.31 531 ARG A CA 1
ATOM 4209 C C . ARG A 1 531 ? 8.203 -16.281 -32.344 1 97.31 531 ARG A C 1
ATOM 4211 O O . ARG A 1 531 ? 7.84 -15.25 -31.797 1 97.31 531 ARG A O 1
ATOM 4218 N N . GLN A 1 532 ? 8.258 -17.391 -31.766 1 97.75 532 GLN A N 1
ATOM 4219 C CA . GLN A 1 532 ? 7.832 -17.531 -30.391 1 97.75 532 GLN A CA 1
ATOM 4220 C C . GLN A 1 532 ? 8.859 -16.922 -29.422 1 97.75 532 GLN A C 1
ATOM 4222 O O . GLN A 1 532 ? 8.5 -16.422 -28.359 1 97.75 532 GLN A O 1
ATOM 4227 N N . ASN A 1 533 ? 10.078 -17 -29.812 1 96.75 533 ASN A N 1
ATOM 4228 C CA . ASN A 1 533 ? 11.156 -16.438 -29 1 96.75 533 ASN A CA 1
ATOM 4229 C C . ASN A 1 533 ? 10.992 -14.93 -28.812 1 96.75 533 ASN A C 1
ATOM 4231 O O . ASN A 1 533 ? 11.523 -14.352 -27.859 1 96.75 533 ASN A O 1
ATOM 4235 N N . ARG A 1 534 ? 10.211 -14.281 -29.625 1 95.38 534 ARG A N 1
ATOM 4236 C CA . ARG A 1 534 ? 9.984 -12.844 -29.562 1 95.38 534 ARG A CA 1
ATOM 4237 C C . ARG A 1 534 ? 8.828 -12.516 -28.609 1 95.38 534 ARG A C 1
ATOM 4239 O O . ARG A 1 534 ? 8.594 -11.352 -28.281 1 95.38 534 ARG A O 1
ATOM 4246 N N . LEU A 1 535 ? 8.188 -13.508 -28.172 1 95.31 535 LEU A N 1
ATOM 4247 C CA . LEU A 1 535 ? 7.008 -13.305 -27.344 1 95.31 535 LEU A CA 1
ATOM 4248 C C . LEU A 1 535 ? 7.348 -13.492 -25.859 1 95.31 535 LEU A C 1
ATOM 4250 O O . LEU A 1 535 ? 8.148 -14.359 -25.516 1 95.31 535 LEU A O 1
ATOM 4254 N N . ASP A 1 536 ? 6.785 -12.602 -24.984 1 94.25 536 ASP A N 1
ATOM 4255 C CA . ASP A 1 536 ? 6.914 -12.688 -23.531 1 94.25 536 ASP A CA 1
ATOM 4256 C C . ASP A 1 536 ? 5.641 -12.211 -22.844 1 94.25 536 ASP A C 1
ATOM 4258 O O . ASP A 1 536 ? 5.258 -11.047 -22.969 1 94.25 536 ASP A O 1
ATOM 4262 N N . PHE A 1 537 ? 5.023 -13.094 -22.094 1 95.62 537 PHE A N 1
ATOM 4263 C CA . PHE A 1 537 ? 3.738 -12.758 -21.5 1 95.62 537 PHE A CA 1
ATOM 4264 C C . PHE A 1 537 ? 3.871 -12.562 -20 1 95.62 537 PHE A C 1
ATOM 4266 O O . PHE A 1 537 ? 2.869 -12.461 -19.281 1 95.62 537 PHE A O 1
ATOM 4273 N N . THR A 1 538 ? 5.035 -12.422 -19.391 1 94.25 538 THR A N 1
ATOM 4274 C CA . THR A 1 538 ? 5.309 -12.422 -17.969 1 94.25 538 THR A CA 1
ATOM 4275 C C . THR A 1 538 ? 4.664 -11.219 -17.281 1 94.25 538 THR A C 1
ATOM 4277 O O . THR A 1 538 ? 4.191 -11.312 -16.156 1 94.25 538 THR A O 1
ATOM 4280 N N . ALA A 1 539 ? 4.555 -10.156 -17.906 1 93.62 539 ALA A N 1
ATOM 4281 C CA . ALA A 1 539 ? 4.086 -8.914 -17.297 1 93.62 539 ALA A CA 1
ATOM 4282 C C . ALA A 1 539 ? 2.58 -8.742 -17.484 1 93.62 539 ALA A C 1
ATOM 4284 O O . ALA A 1 539 ? 1.977 -7.836 -16.906 1 93.62 539 ALA A O 1
ATOM 4285 N N . ASN A 1 540 ? 1.925 -9.609 -18.281 1 95.56 540 ASN A N 1
ATOM 4286 C CA . ASN A 1 540 ? 0.546 -9.414 -18.719 1 95.56 540 ASN A CA 1
ATOM 4287 C C . ASN A 1 540 ? -0.425 -9.445 -17.547 1 95.56 540 ASN A C 1
ATOM 4289 O O . ASN A 1 540 ? -1.283 -8.57 -17.422 1 95.56 540 ASN A O 1
ATOM 4293 N N . LYS A 1 541 ? -0.276 -10.43 -16.734 1 95.5 541 LYS A N 1
ATOM 4294 C CA . LYS A 1 541 ? -1.204 -10.617 -15.625 1 95.5 541 LYS A CA 1
ATOM 4295 C C . LYS A 1 541 ? -1.204 -9.406 -14.703 1 95.5 541 LYS A C 1
ATOM 4297 O O . LYS A 1 541 ? -2.266 -8.906 -14.32 1 95.5 541 LYS A O 1
ATOM 4302 N N . ALA A 1 542 ? -0.023 -8.969 -14.352 1 93.94 542 ALA A N 1
ATOM 4303 C CA . ALA A 1 542 ? 0.1 -7.785 -13.508 1 93.94 542 ALA A CA 1
ATOM 4304 C C . ALA A 1 542 ? -0.562 -6.574 -14.156 1 93.94 542 ALA A C 1
ATOM 4306 O O . ALA A 1 542 ? -1.196 -5.766 -13.477 1 93.94 542 ALA A O 1
ATOM 4307 N N . ARG A 1 543 ? -0.395 -6.438 -15.406 1 94.75 543 ARG A N 1
ATOM 4308 C CA . ARG A 1 543 ? -1.006 -5.352 -16.172 1 94.75 543 ARG A CA 1
ATOM 4309 C C . ARG A 1 543 ? -2.527 -5.402 -16.062 1 94.75 543 ARG A C 1
ATOM 4311 O O . ARG A 1 543 ? -3.17 -4.391 -15.781 1 94.75 543 ARG A O 1
ATOM 4318 N N . VAL A 1 544 ? -3.07 -6.578 -16.312 1 96.44 544 VAL A N 1
ATOM 4319 C CA . VAL A 1 544 ? -4.52 -6.75 -16.281 1 96.44 544 VAL A CA 1
ATOM 4320 C C . VAL A 1 544 ? -5.047 -6.457 -14.883 1 96.44 544 VAL A C 1
ATOM 4322 O O . VAL A 1 544 ? -6.027 -5.73 -14.719 1 96.44 544 VAL A O 1
ATOM 4325 N N . VAL A 1 545 ? -4.418 -6.977 -13.883 1 96.5 545 VAL A N 1
ATOM 4326 C CA . VAL A 1 545 ? -4.824 -6.754 -12.5 1 96.5 545 VAL A CA 1
ATOM 4327 C C . VAL A 1 545 ? -4.75 -5.266 -12.172 1 96.5 545 VAL A C 1
ATOM 4329 O O . VAL A 1 545 ? -5.637 -4.723 -11.516 1 96.5 545 VAL A O 1
ATOM 4332 N N . GLY A 1 546 ? -3.654 -4.621 -12.625 1 94.75 546 GLY A N 1
ATOM 4333 C CA . GLY A 1 546 ? -3.527 -3.184 -12.438 1 94.75 546 GLY A CA 1
ATOM 4334 C C . GLY A 1 546 ? -4.684 -2.398 -13.023 1 94.75 546 GLY A C 1
ATOM 4335 O O . GLY A 1 546 ? -5.227 -1.5 -12.375 1 94.75 546 GLY A O 1
ATOM 4336 N N . LEU A 1 547 ? -5.09 -2.758 -14.188 1 95.19 547 LEU A N 1
ATOM 4337 C CA . LEU A 1 547 ? -6.207 -2.098 -14.852 1 95.19 547 LEU A CA 1
ATOM 4338 C C . LEU A 1 547 ? -7.5 -2.295 -14.07 1 95.19 547 LEU A C 1
ATOM 4340 O O . LEU A 1 547 ? -8.297 -1.361 -13.93 1 95.19 547 LEU A O 1
ATOM 4344 N N . MET A 1 548 ? -7.703 -3.479 -13.57 1 95.94 548 MET A N 1
ATOM 4345 C CA . MET A 1 548 ? -8.898 -3.795 -12.789 1 95.94 548 MET A CA 1
ATOM 4346 C C . MET A 1 548 ? -8.953 -2.955 -11.516 1 95.94 548 MET A C 1
ATOM 4348 O O . MET A 1 548 ? -9.969 -2.324 -11.227 1 95.94 548 MET A O 1
ATOM 4352 N N . LEU A 1 549 ? -7.879 -2.906 -10.828 1 94.44 549 LEU A N 1
ATOM 4353 C CA . LEU A 1 549 ? -7.848 -2.254 -9.523 1 94.44 549 LEU A CA 1
ATOM 4354 C C . LEU A 1 549 ? -7.875 -0.736 -9.672 1 94.44 549 LEU A C 1
ATOM 4356 O O . LEU A 1 549 ? -8.352 -0.029 -8.781 1 94.44 549 LEU A O 1
ATOM 4360 N N . ASP A 1 550 ? -7.336 -0.209 -10.781 1 93.06 550 ASP A N 1
ATOM 4361 C CA . ASP A 1 550 ? -7.402 1.222 -11.062 1 93.06 550 ASP A CA 1
ATOM 4362 C C . ASP A 1 550 ? -8.852 1.711 -11.086 1 93.06 550 ASP A C 1
ATOM 4364 O O . ASP A 1 550 ? -9.125 2.875 -10.789 1 93.06 550 ASP A O 1
ATOM 4368 N N . LEU A 1 551 ? -9.758 0.876 -11.438 1 94 551 LEU A N 1
ATOM 4369 C CA . LEU A 1 551 ? -11.172 1.235 -11.492 1 94 551 LEU A CA 1
ATOM 4370 C C . LEU A 1 551 ? -11.711 1.538 -10.094 1 94 551 LEU A C 1
ATOM 4372 O O . LEU A 1 551 ? -12.711 2.24 -9.953 1 94 551 LEU A O 1
ATOM 4376 N N . LEU A 1 552 ? -11.102 0.924 -9.102 1 92 552 LEU A N 1
ATOM 4377 C CA . LEU A 1 552 ? -11.531 1.146 -7.727 1 92 552 LEU A CA 1
ATOM 4378 C C . LEU A 1 552 ? -11 2.475 -7.203 1 92 552 LEU A C 1
ATOM 4380 O O . LEU A 1 552 ? -11.602 3.084 -6.316 1 92 552 LEU A O 1
ATOM 4384 N N . ASP A 1 553 ? -9.773 2.967 -7.633 1 80.25 553 ASP A N 1
ATOM 4385 C CA . ASP A 1 553 ? -9.133 4.188 -7.148 1 80.25 553 ASP A CA 1
ATOM 4386 C C . ASP A 1 553 ? -9.766 5.426 -7.773 1 80.25 553 ASP A C 1
ATOM 4388 O O . ASP A 1 553 ? -9.805 6.492 -7.156 1 80.25 553 ASP A O 1
ATOM 4392 N N . ARG A 1 554 ? -10.203 5.445 -9 1 64.5 554 ARG A N 1
ATOM 4393 C CA . ARG A 1 554 ? -10.75 6.598 -9.711 1 64.5 554 ARG A CA 1
ATOM 4394 C C . ARG A 1 554 ? -12.031 7.094 -9.039 1 64.5 554 ARG A C 1
ATOM 4396 O O . ARG A 1 554 ? -12.391 8.266 -9.172 1 64.5 554 ARG A O 1
ATOM 4403 N N . ASP A 1 555 ? -12.664 6.301 -8.406 1 53.53 555 ASP A N 1
ATOM 4404 C CA . ASP A 1 555 ? -13.867 6.789 -7.742 1 53.53 555 ASP A CA 1
ATOM 4405 C C . ASP A 1 555 ? -13.516 7.734 -6.594 1 53.53 555 ASP A C 1
ATOM 4407 O O . ASP A 1 555 ? -14.305 8.617 -6.25 1 53.53 555 ASP A O 1
ATOM 4411 N N . GLU A 1 556 ? -12.383 7.566 -5.984 1 46.53 556 GLU A N 1
ATOM 4412 C CA . GLU A 1 556 ? -12.062 8.398 -4.828 1 46.53 556 GLU A CA 1
ATOM 4413 C C . GLU A 1 556 ? -11.562 9.773 -5.258 1 46.53 556 GLU A C 1
ATOM 4415 O O . GLU A 1 556 ? -11.602 10.727 -4.473 1 46.53 556 GLU A O 1
ATOM 4420 N N . ALA A 1 557 ? -11.055 9.969 -6.438 1 39.16 557 ALA A N 1
ATOM 4421 C CA . ALA A 1 557 ? -10.648 11.297 -6.879 1 39.16 557 ALA A CA 1
ATOM 4422 C C . ALA A 1 557 ? -11.844 12.109 -7.371 1 39.16 557 ALA A C 1
ATOM 4424 O O . ALA A 1 557 ? -12.719 11.578 -8.055 1 39.16 557 ALA A O 1
ATOM 4425 N N . MET B 1 1 ? 27.469 -39.375 10.266 1 84.19 1 MET B N 1
ATOM 4426 C CA . MET B 1 1 ? 26.281 -38.594 10.555 1 84.19 1 MET B CA 1
ATOM 4427 C C . MET B 1 1 ? 26.531 -37.094 10.312 1 84.19 1 MET B C 1
ATOM 4429 O O . MET B 1 1 ? 27.562 -36.562 10.742 1 84.19 1 MET B O 1
ATOM 4433 N N . LYS B 1 2 ? 25.719 -36.531 9.469 1 93.81 2 LYS B N 1
ATOM 4434 C CA . LYS B 1 2 ? 25.875 -35.094 9.203 1 93.81 2 LYS B CA 1
ATOM 4435 C C . LYS B 1 2 ? 25.391 -34.281 10.391 1 93.81 2 LYS B C 1
ATOM 4437 O O . LYS B 1 2 ? 24.609 -34.75 11.219 1 93.81 2 LYS B O 1
ATOM 4442 N N . GLU B 1 3 ? 25.875 -33.125 10.461 1 94.12 3 GLU B N 1
ATOM 4443 C CA . GLU B 1 3 ? 25.625 -32.281 11.633 1 94.12 3 GLU B CA 1
ATOM 4444 C C . GLU B 1 3 ? 24.172 -31.828 11.68 1 94.12 3 GLU B C 1
ATOM 4446 O O . GLU B 1 3 ? 23.5 -31.984 12.703 1 94.12 3 GLU B O 1
ATOM 4451 N N . ARG B 1 4 ? 23.766 -31.203 10.586 1 95.88 4 ARG B N 1
ATOM 4452 C CA . ARG B 1 4 ? 22.422 -30.656 10.664 1 95.88 4 ARG B CA 1
ATOM 4453 C C . ARG B 1 4 ? 21.734 -30.719 9.305 1 95.88 4 ARG B C 1
ATOM 4455 O O . ARG B 1 4 ? 22.391 -30.797 8.266 1 95.88 4 ARG B O 1
ATOM 4462 N N . CYS B 1 5 ? 20.375 -30.75 9.344 1 97.44 5 CYS B N 1
ATOM 4463 C CA . CYS B 1 5 ? 19.516 -30.578 8.18 1 97.44 5 CYS B CA 1
ATOM 4464 C C . CYS B 1 5 ? 18.453 -29.531 8.438 1 97.44 5 CYS B C 1
ATOM 4466 O O . CYS B 1 5 ? 18.281 -29.078 9.57 1 97.44 5 CYS B O 1
ATOM 4468 N N . ILE B 1 6 ? 17.875 -29.047 7.359 1 98.12 6 ILE B N 1
ATOM 4469 C CA . ILE B 1 6 ? 16.781 -28.078 7.465 1 98.12 6 ILE B CA 1
ATOM 4470 C C . ILE B 1 6 ? 15.5 -28.672 6.891 1 98.12 6 ILE B C 1
ATOM 4472 O O . ILE B 1 6 ? 15.516 -29.25 5.801 1 98.12 6 ILE B O 1
ATOM 4476 N N . VAL B 1 7 ? 14.461 -28.594 7.633 1 97.88 7 VAL B N 1
ATOM 4477 C CA . VAL B 1 7 ? 13.148 -29.047 7.18 1 97.88 7 VAL B CA 1
ATOM 4478 C C . VAL B 1 7 ? 12.188 -27.875 7.082 1 97.88 7 VAL B C 1
ATOM 4480 O O . VAL B 1 7 ? 12.102 -27.062 8 1 97.88 7 VAL B O 1
ATOM 4483 N N . ILE B 1 8 ? 11.461 -27.75 5.984 1 97.38 8 ILE B N 1
ATOM 4484 C CA . ILE B 1 8 ? 10.461 -26.703 5.773 1 97.38 8 ILE B CA 1
ATOM 4485 C C . ILE B 1 8 ? 9.086 -27.344 5.578 1 97.38 8 ILE B C 1
ATOM 4487 O O . ILE B 1 8 ? 8.789 -27.891 4.508 1 97.38 8 ILE B O 1
ATOM 4491 N N . PRO B 1 9 ? 8.305 -27.328 6.574 1 95.44 9 PRO B N 1
ATOM 4492 C CA . PRO B 1 9 ? 6.93 -27.797 6.363 1 95.44 9 PRO B CA 1
ATOM 4493 C C . PRO B 1 9 ? 6.105 -26.828 5.52 1 95.44 9 PRO B C 1
ATOM 4495 O O . PRO B 1 9 ? 6.004 -25.641 5.855 1 95.44 9 PRO B O 1
ATOM 4498 N N . ALA B 1 10 ? 5.582 -27.266 4.457 1 94.62 10 ALA B N 1
ATOM 4499 C CA . ALA B 1 10 ? 4.789 -26.438 3.541 1 94.62 10 ALA B CA 1
ATOM 4500 C C . ALA B 1 10 ? 3.498 -27.156 3.15 1 94.62 10 ALA B C 1
ATOM 4502 O O . ALA B 1 10 ? 3.4 -27.719 2.061 1 94.62 10 ALA B O 1
ATOM 4503 N N . ILE B 1 11 ? 2.549 -27.031 4.008 1 92.19 11 ILE B N 1
ATOM 4504 C CA . ILE B 1 11 ? 1.272 -27.719 3.803 1 92.19 11 ILE B CA 1
ATOM 4505 C C . ILE B 1 11 ? 0.223 -26.703 3.34 1 92.19 11 ILE B C 1
ATOM 4507 O O . ILE B 1 11 ? -0.222 -25.859 4.121 1 92.19 11 ILE B O 1
ATOM 4511 N N . LYS B 1 12 ? -0.284 -26.766 2.154 1 87.25 12 LYS B N 1
ATOM 4512 C CA . LYS B 1 12 ? -1.235 -25.812 1.596 1 87.25 12 LYS B CA 1
ATOM 4513 C C . LYS B 1 12 ? -2.57 -25.875 2.334 1 87.25 12 LYS B C 1
ATOM 4515 O O . LYS B 1 12 ? -3.205 -24.844 2.559 1 87.25 12 LYS B O 1
ATOM 4520 N N . LYS B 1 13 ? -2.963 -27.031 2.783 1 78 13 LYS B N 1
ATOM 4521 C CA . LYS B 1 13 ? -4.262 -27.234 3.416 1 78 13 LYS B CA 1
ATOM 4522 C C . LYS B 1 13 ? -4.328 -26.531 4.773 1 78 13 LYS B C 1
ATOM 4524 O O . LYS B 1 13 ? -5.418 -26.297 5.301 1 78 13 LYS B O 1
ATOM 4529 N N . ASN B 1 14 ? -3.203 -26.172 5.301 1 72.38 14 ASN B N 1
ATOM 4530 C CA . ASN B 1 14 ? -3.146 -25.547 6.617 1 72.38 14 ASN B CA 1
ATOM 4531 C C . ASN B 1 14 ? -2.928 -24.047 6.516 1 72.38 14 ASN B C 1
ATOM 4533 O O . ASN B 1 14 ? -2.768 -23.375 7.531 1 72.38 14 ASN B O 1
ATOM 4537 N N . ALA B 1 15 ? -3.043 -23.594 5.309 1 74.06 15 ALA B N 1
ATOM 4538 C CA . ALA B 1 15 ? -2.777 -22.156 5.145 1 74.06 15 ALA B CA 1
ATOM 4539 C C . ALA B 1 15 ? -3.998 -21.328 5.52 1 74.06 15 ALA B C 1
ATOM 4541 O O . ALA B 1 15 ? -5.137 -21.797 5.395 1 74.06 15 ALA B O 1
ATOM 4542 N N . VAL B 1 16 ? -3.75 -20.172 6.062 1 79.62 16 VAL B N 1
ATOM 4543 C CA . VAL B 1 16 ? -4.805 -19.297 6.555 1 79.62 16 VAL B CA 1
ATOM 4544 C C . VAL B 1 16 ? -5.328 -18.422 5.414 1 79.62 16 VAL B C 1
ATOM 4546 O O . VAL B 1 16 ? -6.52 -18.094 5.367 1 79.62 16 VAL B O 1
ATOM 4549 N N . ILE B 1 17 ? -4.477 -18.031 4.559 1 86.94 17 ILE B N 1
ATOM 4550 C CA . ILE B 1 17 ? -4.816 -17.281 3.35 1 86.94 17 ILE B CA 1
ATOM 4551 C C . ILE B 1 17 ? -4.785 -18.219 2.145 1 86.94 17 ILE B C 1
ATOM 4553 O O . ILE B 1 17 ? -3.918 -19.094 2.051 1 86.94 17 ILE B O 1
ATOM 4557 N N . PRO B 1 18 ? -5.766 -18.016 1.254 1 83.88 18 PRO B N 1
ATOM 4558 C CA . PRO B 1 18 ? -5.77 -18.875 0.068 1 83.88 18 PRO B CA 1
ATOM 4559 C C . PRO B 1 18 ? -4.434 -18.875 -0.672 1 83.88 18 PRO B C 1
ATOM 4561 O O . PRO B 1 18 ? -3.941 -17.797 -1.052 1 83.88 18 PRO B O 1
ATOM 4564 N N . ASP B 1 19 ? -3.863 -20.078 -0.848 1 88.62 19 ASP B N 1
ATOM 4565 C CA . ASP B 1 19 ? -2.627 -20.281 -1.6 1 88.62 19 ASP B CA 1
ATOM 4566 C C . ASP B 1 19 ? -1.481 -19.469 -0.993 1 88.62 19 ASP B C 1
ATOM 4568 O O . ASP B 1 19 ? -0.591 -19.016 -1.71 1 88.62 19 ASP B O 1
ATOM 4572 N N . GLN B 1 20 ? -1.513 -19.375 0.216 1 91.38 20 GLN B N 1
ATOM 4573 C CA . GLN B 1 20 ? -0.592 -18.531 0.969 1 91.38 20 GLN B CA 1
ATOM 4574 C C . GLN B 1 20 ? 0.857 -18.828 0.601 1 91.38 20 GLN B C 1
ATOM 4576 O O . GLN B 1 20 ? 1.629 -17.922 0.298 1 91.38 20 GLN B O 1
ATOM 4581 N N . LEU B 1 21 ? 1.223 -20.031 0.528 1 93.56 21 LEU B N 1
ATOM 4582 C CA . LEU B 1 21 ? 2.615 -20.453 0.421 1 93.56 21 LEU B CA 1
ATOM 4583 C C . LEU B 1 21 ? 3.166 -20.172 -0.971 1 93.56 21 LEU B C 1
ATOM 4585 O O . LEU B 1 21 ? 4.379 -20.031 -1.146 1 93.56 21 LEU B O 1
ATOM 4589 N N . VAL B 1 22 ? 2.25 -20.109 -1.946 1 92.81 22 VAL B N 1
ATOM 4590 C CA . VAL B 1 22 ? 2.723 -19.891 -3.309 1 92.81 22 VAL B CA 1
ATOM 4591 C C . VAL B 1 22 ? 2.295 -18.5 -3.785 1 92.81 22 VAL B C 1
ATOM 4593 O O . VAL B 1 22 ? 2.379 -18.188 -4.977 1 92.81 22 VAL B O 1
ATOM 4596 N N . LYS B 1 23 ? 1.811 -17.719 -2.861 1 92.75 23 LYS B N 1
ATOM 4597 C CA . LYS B 1 23 ? 1.49 -16.312 -3.145 1 92.75 23 LYS B CA 1
ATOM 4598 C C . LYS B 1 23 ? 2.73 -15.43 -3.033 1 92.75 23 LYS B C 1
ATOM 4600 O O . LYS B 1 23 ? 3.576 -15.648 -2.162 1 92.75 23 LYS B O 1
ATOM 4605 N N . LYS B 1 24 ? 2.783 -14.461 -3.885 1 93.06 24 LYS B N 1
ATOM 4606 C CA . LYS B 1 24 ? 3.953 -13.594 -3.875 1 93.06 24 LYS B CA 1
ATOM 4607 C C . LYS B 1 24 ? 3.803 -12.484 -2.834 1 93.06 24 LYS B C 1
ATOM 4609 O O . LYS B 1 24 ? 2.801 -11.766 -2.822 1 93.06 24 LYS B O 1
ATOM 4614 N N . LEU B 1 25 ? 4.707 -12.469 -1.941 1 94.38 25 LEU B N 1
ATOM 4615 C CA . LEU B 1 25 ? 4.891 -11.398 -0.97 1 94.38 25 LEU B CA 1
ATOM 4616 C C . LEU B 1 25 ? 6.086 -10.523 -1.339 1 94.38 25 LEU B C 1
ATOM 4618 O O . LEU B 1 25 ? 7.23 -10.984 -1.279 1 94.38 25 LEU B O 1
ATOM 4622 N N . ALA B 1 26 ? 5.793 -9.289 -1.697 1 92.5 26 ALA B N 1
ATOM 4623 C CA . ALA B 1 26 ? 6.836 -8.383 -2.172 1 92.5 26 ALA B CA 1
ATOM 4624 C C . ALA B 1 26 ? 7.613 -9.008 -3.328 1 92.5 26 ALA B C 1
ATOM 4626 O O . ALA B 1 26 ? 8.852 -9 -3.332 1 92.5 26 ALA B O 1
ATOM 4627 N N . GLY B 1 27 ? 6.941 -9.695 -4.18 1 90.06 27 GLY B N 1
ATOM 4628 C CA . GLY B 1 27 ? 7.5 -10.156 -5.438 1 90.06 27 GLY B CA 1
ATOM 4629 C C . GLY B 1 27 ? 8.023 -11.578 -5.371 1 90.06 27 GLY B C 1
ATOM 4630 O O . GLY B 1 27 ? 8.359 -12.172 -6.402 1 90.06 27 GLY B O 1
ATOM 4631 N N . VAL B 1 28 ? 8.094 -12.156 -4.184 1 93.31 28 VAL B N 1
ATOM 4632 C CA . VAL B 1 28 ? 8.633 -13.5 -3.992 1 93.31 28 VAL B CA 1
ATOM 4633 C C . VAL B 1 28 ? 7.641 -14.344 -3.191 1 93.31 28 VAL B C 1
ATOM 4635 O O . VAL B 1 28 ? 7.051 -13.867 -2.219 1 93.31 28 VAL B O 1
ATOM 4638 N N . THR B 1 29 ? 7.398 -15.578 -3.627 1 93.94 29 THR B N 1
ATOM 4639 C CA . THR B 1 29 ? 6.461 -16.406 -2.883 1 93.94 29 THR B CA 1
ATOM 4640 C C . THR B 1 29 ? 7.016 -16.75 -1.5 1 93.94 29 THR B C 1
ATOM 4642 O O . THR B 1 29 ? 8.227 -16.703 -1.283 1 93.94 29 THR B O 1
ATOM 4645 N N . LEU B 1 30 ? 6.145 -17.078 -0.583 1 94.94 30 LEU B N 1
ATOM 4646 C CA . LEU B 1 30 ? 6.586 -17.438 0.758 1 94.94 30 LEU B CA 1
ATOM 4647 C C . LEU B 1 30 ? 7.512 -18.656 0.712 1 94.94 30 LEU B C 1
ATOM 4649 O O . LEU B 1 30 ? 8.523 -18.688 1.414 1 94.94 30 LEU B O 1
ATOM 4653 N N . MET B 1 31 ? 7.176 -19.578 -0.16 1 95.44 31 MET B N 1
ATOM 4654 C CA . MET B 1 31 ? 7.969 -20.797 -0.263 1 95.44 31 MET B CA 1
ATOM 4655 C C . MET B 1 31 ? 9.359 -20.5 -0.814 1 95.44 31 MET B C 1
ATOM 4657 O O . MET B 1 31 ? 10.359 -20.969 -0.263 1 95.44 31 MET B O 1
ATOM 4661 N N . GLU B 1 32 ? 9.391 -19.781 -1.835 1 94.81 32 GLU B N 1
ATOM 4662 C CA . GLU B 1 32 ? 10.68 -19.422 -2.412 1 94.81 32 GLU B CA 1
ATOM 4663 C C . GLU B 1 32 ? 11.539 -18.672 -1.408 1 94.81 32 GLU B C 1
ATOM 4665 O O . GLU B 1 32 ? 12.75 -18.891 -1.323 1 94.81 32 GLU B O 1
ATOM 4670 N N . ARG B 1 33 ? 10.945 -17.812 -0.689 1 95.56 33 ARG B N 1
ATOM 4671 C CA . ARG B 1 33 ? 11.672 -17.047 0.314 1 95.56 33 ARG B CA 1
ATOM 4672 C C . ARG B 1 33 ? 12.273 -17.953 1.376 1 95.56 33 ARG B C 1
ATOM 4674 O O . ARG B 1 33 ? 13.438 -17.781 1.762 1 95.56 33 ARG B O 1
ATOM 4681 N N . ALA B 1 34 ? 11.5 -18.844 1.861 1 96.38 34 ALA B N 1
ATOM 4682 C CA . ALA B 1 34 ? 11.984 -19.797 2.859 1 96.38 34 ALA B CA 1
ATOM 4683 C C . ALA B 1 34 ? 13.133 -20.641 2.309 1 96.38 34 ALA B C 1
ATOM 4685 O O . ALA B 1 34 ? 14.125 -20.859 2.998 1 96.38 34 ALA B O 1
ATOM 4686 N N . ILE B 1 35 ? 13.016 -21.094 1.092 1 97.38 35 ILE B N 1
ATOM 4687 C CA . ILE B 1 35 ? 14.039 -21.906 0.462 1 97.38 35 ILE B CA 1
ATOM 4688 C C . ILE B 1 35 ? 15.32 -21.094 0.293 1 97.38 35 ILE B C 1
ATOM 4690 O O . ILE B 1 35 ? 16.422 -21.594 0.547 1 97.38 35 ILE B O 1
ATOM 4694 N N . HIS B 1 36 ? 15.164 -19.859 -0.134 1 96.12 36 HIS B N 1
ATOM 4695 C CA . HIS B 1 36 ? 16.328 -18.984 -0.279 1 96.12 36 HIS B CA 1
ATOM 4696 C C . HIS B 1 36 ? 17.062 -18.812 1.047 1 96.12 36 HIS B C 1
ATOM 4698 O O . HIS B 1 36 ? 18.281 -18.875 1.094 1 96.12 36 HIS B O 1
ATOM 4704 N N . THR B 1 37 ? 16.312 -18.609 2.1 1 95.94 37 THR B N 1
ATOM 4705 C CA . THR B 1 37 ? 16.891 -18.484 3.43 1 95.94 37 THR B CA 1
ATOM 4706 C C . THR B 1 37 ? 17.625 -19.766 3.83 1 95.94 37 THR B C 1
ATOM 4708 O O . THR B 1 37 ? 18.75 -19.719 4.324 1 95.94 37 THR B O 1
ATOM 4711 N N . ALA B 1 38 ? 17.016 -20.859 3.566 1 97.5 38 ALA B N 1
ATOM 4712 C CA . ALA B 1 38 ? 17.594 -22.141 3.896 1 97.5 38 ALA B CA 1
ATOM 4713 C C . ALA B 1 38 ? 18.875 -22.391 3.092 1 97.5 38 ALA B C 1
ATOM 4715 O O . ALA B 1 38 ? 19.891 -22.844 3.641 1 97.5 38 ALA B O 1
ATOM 4716 N N . ARG B 1 39 ? 18.828 -22.078 1.845 1 97.06 39 ARG B N 1
ATOM 4717 C CA . ARG B 1 39 ? 19.953 -22.344 0.944 1 97.06 39 ARG B CA 1
ATOM 4718 C C . ARG B 1 39 ? 21.141 -21.453 1.287 1 97.06 39 ARG B C 1
ATOM 4720 O O . ARG B 1 39 ? 22.281 -21.797 0.951 1 97.06 39 ARG B O 1
ATOM 4727 N N . ALA B 1 40 ? 20.891 -20.391 1.901 1 96.31 40 ALA B N 1
ATOM 4728 C CA . ALA B 1 40 ? 21.969 -19.5 2.307 1 96.31 40 ALA B CA 1
ATOM 4729 C C . ALA B 1 40 ? 22.781 -20.094 3.445 1 96.31 40 ALA B C 1
ATOM 4731 O O . ALA B 1 40 ? 23.922 -19.703 3.674 1 96.31 40 ALA B O 1
ATOM 4732 N N . VAL B 1 41 ? 22.25 -21.094 4.156 1 96.38 41 VAL B N 1
ATOM 4733 C CA . VAL B 1 41 ? 22.938 -21.578 5.352 1 96.38 41 VAL B CA 1
ATOM 4734 C C . VAL B 1 41 ? 23.25 -23.062 5.211 1 96.38 41 VAL B C 1
ATOM 4736 O O . VAL B 1 41 ? 23.984 -23.625 6.016 1 96.38 41 VAL B O 1
ATOM 4739 N N . ALA B 1 42 ? 22.641 -23.719 4.188 1 96.25 42 ALA B N 1
ATOM 4740 C CA . ALA B 1 42 ? 22.859 -25.141 3.994 1 96.25 42 ALA B CA 1
ATOM 4741 C C . ALA B 1 42 ? 22.812 -25.516 2.514 1 96.25 42 ALA B C 1
ATOM 4743 O O . ALA B 1 42 ? 22.109 -24.859 1.729 1 96.25 42 ALA B O 1
ATOM 4744 N N . PRO B 1 43 ? 23.547 -26.578 2.172 1 95.94 43 PRO B N 1
ATOM 4745 C CA . PRO B 1 43 ? 23.438 -27.062 0.795 1 95.94 43 PRO B CA 1
ATOM 4746 C C . PRO B 1 43 ? 22.062 -27.641 0.49 1 95.94 43 PRO B C 1
ATOM 4748 O O . PRO B 1 43 ? 21.375 -28.109 1.397 1 95.94 43 PRO B O 1
ATOM 4751 N N . GLY B 1 44 ? 21.656 -27.672 -0.708 1 95.25 44 GLY B N 1
ATOM 4752 C CA . GLY B 1 44 ? 20.344 -28.109 -1.149 1 95.25 44 GLY B CA 1
ATOM 4753 C C . GLY B 1 44 ? 20.031 -29.531 -0.75 1 95.25 44 GLY B C 1
ATOM 4754 O O . GLY B 1 44 ? 18.875 -29.859 -0.454 1 95.25 44 GLY B O 1
ATOM 4755 N N . GLU B 1 45 ? 21 -30.344 -0.728 1 94.31 45 GLU B N 1
ATOM 4756 C CA . GLU B 1 45 ? 20.812 -31.766 -0.422 1 94.31 45 GLU B CA 1
ATOM 4757 C C . GLU B 1 45 ? 20.422 -31.969 1.041 1 94.31 45 GLU B C 1
ATOM 4759 O O . GLU B 1 45 ? 19.891 -33 1.406 1 94.31 45 GLU B O 1
ATOM 4764 N N . ASP B 1 46 ? 20.766 -31 1.858 1 97.19 46 ASP B N 1
ATOM 4765 C CA . ASP B 1 46 ? 20.484 -31.094 3.287 1 97.19 46 ASP B CA 1
ATOM 4766 C C . ASP B 1 46 ? 19.203 -30.344 3.643 1 97.19 46 ASP B C 1
ATOM 4768 O O . ASP B 1 46 ? 18.922 -30.109 4.82 1 97.19 46 ASP B O 1
ATOM 4772 N N . ILE B 1 47 ? 18.453 -29.891 2.654 1 97.94 47 ILE B N 1
ATOM 4773 C CA . ILE B 1 47 ? 17.188 -29.203 2.846 1 97.94 47 ILE B CA 1
ATOM 4774 C C . ILE B 1 47 ? 16.047 -30.094 2.334 1 97.94 47 ILE B C 1
ATOM 4776 O O . ILE B 1 47 ? 16.109 -30.609 1.215 1 97.94 47 ILE B O 1
ATOM 4780 N N . VAL B 1 48 ? 15.039 -30.25 3.143 1 97.56 48 VAL B N 1
ATOM 4781 C CA . VAL B 1 48 ? 13.906 -31.062 2.744 1 97.56 48 VAL B CA 1
ATOM 4782 C C . VAL B 1 48 ? 12.602 -30.312 2.992 1 97.56 48 VAL B C 1
ATOM 4784 O O . VAL B 1 48 ? 12.367 -29.812 4.094 1 97.56 48 VAL B O 1
ATOM 4787 N N . VAL B 1 49 ? 11.766 -30.25 1.979 1 97.5 49 VAL B N 1
ATOM 4788 C CA . VAL B 1 49 ? 10.445 -29.641 2.092 1 97.5 49 VAL B CA 1
ATOM 4789 C C . VAL B 1 49 ? 9.375 -30.719 2.215 1 97.5 49 VAL B C 1
ATOM 4791 O O . VAL B 1 49 ? 9.344 -31.672 1.415 1 97.5 49 VAL B O 1
ATOM 4794 N N . LEU B 1 50 ? 8.625 -30.656 3.275 1 96.81 50 LEU B N 1
ATOM 4795 C CA . LEU B 1 50 ? 7.465 -31.516 3.42 1 96.81 50 LEU B CA 1
ATOM 4796 C C . LEU B 1 50 ? 6.207 -30.828 2.902 1 96.81 50 LEU B C 1
ATOM 4798 O O . LEU B 1 50 ? 5.816 -29.781 3.408 1 96.81 50 LEU B O 1
ATOM 4802 N N . THR B 1 51 ? 5.527 -31.453 1.913 1 95.12 51 THR B N 1
ATOM 4803 C CA . THR B 1 51 ? 4.43 -30.703 1.312 1 95.12 51 THR B CA 1
ATOM 4804 C C . THR B 1 51 ? 3.338 -31.641 0.815 1 95.12 51 THR B C 1
ATOM 4806 O O . THR B 1 51 ? 3.59 -32.844 0.586 1 95.12 51 THR B O 1
ATOM 4809 N N . ASP B 1 52 ? 2.162 -31.141 0.729 1 92.44 52 ASP B N 1
ATOM 4810 C CA . ASP B 1 52 ? 1.019 -31.844 0.151 1 92.44 52 ASP B CA 1
ATOM 4811 C C . ASP B 1 52 ? 0.737 -31.344 -1.269 1 92.44 52 ASP B C 1
ATOM 4813 O O . ASP B 1 52 ? -0.264 -31.734 -1.875 1 92.44 52 ASP B O 1
ATOM 4817 N N . SER B 1 53 ? 1.586 -30.562 -1.83 1 91.38 53 SER B N 1
ATOM 4818 C CA . SER B 1 53 ? 1.279 -29.859 -3.068 1 91.38 53 SER B CA 1
ATOM 4819 C C . SER B 1 53 ? 2.301 -30.172 -4.156 1 91.38 53 SER B C 1
ATOM 4821 O O . SER B 1 53 ? 3.508 -30.047 -3.936 1 91.38 53 SER B O 1
ATOM 4823 N N . GLN B 1 54 ? 1.747 -30.516 -5.32 1 89.75 54 GLN B N 1
ATOM 4824 C CA . GLN B 1 54 ? 2.613 -30.75 -6.473 1 89.75 54 GLN B CA 1
ATOM 4825 C C . GLN B 1 54 ? 3.279 -29.453 -6.926 1 89.75 54 GLN B C 1
ATOM 4827 O O . GLN B 1 54 ? 4.434 -29.453 -7.359 1 89.75 54 GLN B O 1
ATOM 4832 N N . GLU B 1 55 ? 2.549 -28.453 -6.828 1 90.12 55 GLU B N 1
ATOM 4833 C CA . GLU B 1 55 ? 3.084 -27.156 -7.203 1 90.12 55 GLU B CA 1
ATOM 4834 C C . GLU B 1 55 ? 4.32 -26.812 -6.375 1 90.12 55 GLU B C 1
ATOM 4836 O O . GLU B 1 55 ? 5.328 -26.344 -6.918 1 90.12 55 GLU B O 1
ATOM 4841 N N . ILE B 1 56 ? 4.258 -27.031 -5.113 1 94.06 56 ILE B N 1
ATOM 4842 C CA . ILE B 1 56 ? 5.379 -26.75 -4.223 1 94.06 56 ILE B CA 1
ATOM 4843 C C . ILE B 1 56 ? 6.531 -27.703 -4.52 1 94.06 56 ILE B C 1
ATOM 4845 O O . ILE B 1 56 ? 7.699 -27.297 -4.488 1 94.06 56 ILE B O 1
ATOM 4849 N N . SER B 1 57 ? 6.188 -28.938 -4.832 1 94.56 57 SER B N 1
ATOM 4850 C CA . SER B 1 57 ? 7.227 -29.875 -5.227 1 94.56 57 SER B CA 1
ATOM 4851 C C . SER B 1 57 ? 7.992 -29.391 -6.449 1 94.56 57 SER B C 1
ATOM 4853 O O . SER B 1 57 ? 9.211 -29.531 -6.52 1 94.56 57 SER B O 1
ATOM 4855 N N . LEU B 1 58 ? 7.25 -28.828 -7.348 1 92.94 58 LEU B N 1
ATOM 4856 C CA . LEU B 1 58 ? 7.879 -28.297 -8.547 1 92.94 58 LEU B CA 1
ATOM 4857 C C . LEU B 1 58 ? 8.82 -27.141 -8.203 1 92.94 58 LEU B C 1
ATOM 4859 O O . LEU B 1 58 ? 9.922 -27.062 -8.75 1 92.94 58 LEU B O 1
ATOM 4863 N N . ILE B 1 59 ? 8.406 -26.297 -7.316 1 92.5 59 ILE B N 1
ATOM 4864 C CA . ILE B 1 59 ? 9.25 -25.188 -6.859 1 92.5 59 ILE B CA 1
ATOM 4865 C C . ILE B 1 59 ? 10.539 -25.734 -6.262 1 92.5 59 ILE B C 1
ATOM 4867 O O . ILE B 1 59 ? 11.625 -25.203 -6.512 1 92.5 59 ILE B O 1
ATOM 4871 N N . CYS B 1 60 ? 10.445 -26.781 -5.516 1 94.69 60 CYS B N 1
ATOM 4872 C CA . CYS B 1 60 ? 11.609 -27.422 -4.902 1 94.69 60 CYS B CA 1
ATOM 4873 C C . CYS B 1 60 ? 12.562 -27.953 -5.969 1 94.69 60 CYS B C 1
ATOM 4875 O O . CYS B 1 60 ? 13.773 -27.719 -5.891 1 94.69 60 CYS B O 1
ATOM 4877 N N . GLU B 1 61 ? 12 -28.609 -6.938 1 92.38 61 GLU B N 1
ATOM 4878 C CA . GLU B 1 61 ? 12.812 -29.141 -8.023 1 92.38 61 GLU B CA 1
ATOM 4879 C C . GLU B 1 61 ? 13.586 -28.031 -8.727 1 92.38 61 GLU B C 1
ATOM 4881 O O . GLU B 1 61 ? 14.789 -28.156 -8.969 1 92.38 61 GLU B O 1
ATOM 4886 N N . ARG B 1 62 ? 12.891 -27 -8.953 1 91.25 62 ARG B N 1
ATOM 4887 C CA . ARG B 1 62 ? 13.477 -25.891 -9.711 1 91.25 62 ARG B CA 1
ATOM 4888 C C . ARG B 1 62 ? 14.531 -25.156 -8.891 1 91.25 62 ARG B C 1
ATOM 4890 O O . ARG B 1 62 ? 15.453 -24.562 -9.445 1 91.25 62 ARG B O 1
ATOM 4897 N N . THR B 1 63 ? 14.438 -25.203 -7.59 1 91.38 63 THR B N 1
ATOM 4898 C CA . THR B 1 63 ? 15.367 -24.5 -6.723 1 91.38 63 THR B CA 1
ATOM 4899 C C . THR B 1 63 ? 16.469 -25.438 -6.223 1 91.38 63 THR B C 1
ATOM 4901 O O . THR B 1 63 ? 17.391 -25 -5.547 1 91.38 63 THR B O 1
ATOM 4904 N N . GLY B 1 64 ? 16.359 -26.625 -6.492 1 91.69 64 GLY B N 1
ATOM 4905 C CA . GLY B 1 64 ? 17.422 -27.578 -6.199 1 91.69 64 GLY B CA 1
ATOM 4906 C C . GLY B 1 64 ? 17.406 -28.062 -4.762 1 91.69 64 GLY B C 1
ATOM 4907 O O . GLY B 1 64 ? 18.453 -28.266 -4.156 1 91.69 64 GLY B O 1
ATOM 4908 N N . VAL B 1 65 ? 16.219 -28.125 -4.148 1 96.12 65 VAL B N 1
ATOM 4909 C CA . VAL B 1 65 ? 16.125 -28.656 -2.789 1 96.12 65 VAL B CA 1
ATOM 4910 C C . VAL B 1 65 ? 15.297 -29.938 -2.781 1 96.12 65 VAL B C 1
ATOM 4912 O O . VAL B 1 65 ? 14.539 -30.203 -3.717 1 96.12 65 VAL B O 1
ATOM 4915 N N . GLY B 1 66 ? 15.539 -30.766 -1.783 1 95.69 66 GLY B N 1
ATOM 4916 C CA . GLY B 1 66 ? 14.766 -31.984 -1.656 1 95.69 66 GLY B CA 1
ATOM 4917 C C . GLY B 1 66 ? 13.344 -31.75 -1.173 1 95.69 66 GLY B C 1
ATOM 4918 O O . GLY B 1 66 ? 13.039 -30.672 -0.653 1 95.69 66 GLY B O 1
ATOM 4919 N N . PHE B 1 67 ? 12.453 -32.75 -1.484 1 95.88 67 PHE B N 1
ATOM 4920 C CA . PHE B 1 67 ? 11.094 -32.625 -0.967 1 95.88 67 PHE B CA 1
ATOM 4921 C C . PHE B 1 67 ? 10.484 -34 -0.723 1 95.88 67 PHE B C 1
ATOM 4923 O O . PHE B 1 67 ? 10.945 -35 -1.275 1 95.88 67 PHE B O 1
ATOM 4930 N N . HIS B 1 68 ? 9.648 -34.062 0.207 1 95.25 68 HIS B N 1
ATOM 4931 C CA . HIS B 1 68 ? 8.742 -35.156 0.456 1 95.25 68 HIS B CA 1
ATOM 4932 C C . HIS B 1 68 ? 7.297 -34.781 0.179 1 95.25 68 HIS B C 1
ATOM 4934 O O . HIS B 1 68 ? 6.711 -33.969 0.926 1 95.25 68 HIS B O 1
ATOM 4940 N N . TRP B 1 69 ? 6.754 -35.344 -0.899 1 93.06 69 TRP B N 1
ATOM 4941 C CA . TRP B 1 69 ? 5.402 -35 -1.322 1 93.06 69 TRP B CA 1
ATOM 4942 C C . TRP B 1 69 ? 4.414 -36.094 -0.929 1 93.06 69 TRP B C 1
ATOM 4944 O O . TRP B 1 69 ? 4.648 -37.281 -1.194 1 93.06 69 TRP B O 1
ATOM 4954 N N . ASN B 1 70 ? 3.428 -35.656 -0.21 1 91.19 70 ASN B N 1
ATOM 4955 C CA . ASN B 1 70 ? 2.303 -36.531 0.135 1 91.19 70 ASN B CA 1
ATOM 4956 C C . ASN B 1 70 ? 0.972 -35.781 0.005 1 91.19 70 ASN B C 1
ATOM 4958 O O . ASN B 1 70 ? 0.67 -34.906 0.799 1 91.19 70 ASN B O 1
ATOM 4962 N N . LYS B 1 71 ? 0.168 -36.25 -0.9 1 86.44 71 LYS B N 1
ATOM 4963 C CA . LYS B 1 71 ? -1.084 -35.562 -1.212 1 86.44 71 LYS B CA 1
ATOM 4964 C C . LYS B 1 71 ? -2.047 -35.625 -0.03 1 86.44 71 LYS B C 1
ATOM 4966 O O . LYS B 1 71 ? -2.928 -34.75 0.098 1 86.44 71 LYS B O 1
ATOM 4971 N N . ASP B 1 72 ? -1.856 -36.531 0.835 1 86.38 72 ASP B N 1
ATOM 4972 C CA . ASP B 1 72 ? -2.82 -36.75 1.911 1 86.38 72 ASP B CA 1
ATOM 4973 C C . ASP B 1 72 ? -2.32 -36.125 3.221 1 86.38 72 ASP B C 1
ATOM 4975 O O . ASP B 1 72 ? -2.955 -36.281 4.266 1 86.38 72 ASP B O 1
ATOM 4979 N N . LEU B 1 73 ? -1.212 -35.531 3.107 1 87.69 73 LEU B N 1
ATOM 4980 C CA . LEU B 1 73 ? -0.619 -34.906 4.293 1 87.69 73 LEU B CA 1
ATOM 4981 C C . LEU B 1 73 ? -1.533 -33.812 4.859 1 87.69 73 LEU B C 1
ATOM 4983 O O . LEU B 1 73 ? -2.088 -33.031 4.109 1 87.69 73 LEU B O 1
ATOM 4987 N N . ARG B 1 74 ? -1.856 -33.875 6.18 1 83.12 74 ARG B N 1
ATOM 4988 C CA . ARG B 1 74 ? -2.629 -32.875 6.898 1 83.12 74 ARG B CA 1
ATOM 4989 C C . ARG B 1 74 ? -2.143 -32.719 8.336 1 83.12 74 ARG B C 1
ATOM 4991 O O . ARG B 1 74 ? -1.953 -33.719 9.031 1 83.12 74 ARG B O 1
ATOM 4998 N N . PHE B 1 75 ? -1.872 -31.531 8.633 1 83 75 PHE B N 1
ATOM 4999 C CA . PHE B 1 75 ? -1.536 -31.266 10.023 1 83 75 PHE B CA 1
ATOM 5000 C C . PHE B 1 75 ? -2.795 -31.016 10.844 1 83 75 PHE B C 1
ATOM 5002 O O . PHE B 1 75 ? -3.666 -30.234 10.445 1 83 75 PHE B O 1
ATOM 5009 N N . THR B 1 76 ? -2.975 -31.625 11.859 1 75.38 76 THR B N 1
ATOM 5010 C CA . THR B 1 76 ? -4.188 -31.531 12.672 1 75.38 76 THR B CA 1
ATOM 5011 C C . THR B 1 76 ? -3.926 -30.75 13.953 1 75.38 76 THR B C 1
ATOM 5013 O O . THR B 1 76 ? -4.855 -30.438 14.695 1 75.38 76 THR B O 1
ATOM 5016 N N . SER B 1 77 ? -2.658 -30.547 14.203 1 71.25 77 SER B N 1
ATOM 5017 C CA . SER B 1 77 ? -2.316 -29.797 15.414 1 71.25 77 SER B CA 1
ATOM 5018 C C . SER B 1 77 ? -1.27 -28.734 15.117 1 71.25 77 SER B C 1
ATOM 5020 O O . SER B 1 77 ? -0.677 -28.719 14.039 1 71.25 77 SER B O 1
ATOM 5022 N N . LEU B 1 78 ? -1.135 -27.938 16.078 1 70.44 78 LEU B N 1
ATOM 5023 C CA . LEU B 1 78 ? -0.155 -26.859 15.945 1 70.44 78 LEU B CA 1
ATOM 5024 C C . LEU B 1 78 ? 1.235 -27.344 16.344 1 70.44 78 LEU B C 1
ATOM 5026 O O . LEU B 1 78 ? 2.219 -26.609 16.188 1 70.44 78 LEU B O 1
ATOM 5030 N N . ASP B 1 79 ? 1.241 -28.516 16.828 1 78.31 79 ASP B N 1
ATOM 5031 C CA . ASP B 1 79 ? 2.541 -29.094 17.156 1 78.31 79 ASP B CA 1
ATOM 5032 C C . ASP B 1 79 ? 3.211 -29.656 15.906 1 78.31 79 ASP B C 1
ATOM 5034 O O . ASP B 1 79 ? 3.051 -30.844 15.602 1 78.31 79 ASP B O 1
ATOM 5038 N N . ILE B 1 80 ? 4.02 -28.953 15.359 1 84.62 80 ILE B N 1
ATOM 5039 C CA . ILE B 1 80 ? 4.613 -29.266 14.062 1 84.62 80 ILE B CA 1
ATOM 5040 C C . ILE B 1 80 ? 5.594 -30.422 14.195 1 84.62 80 ILE B C 1
ATOM 5042 O O . ILE B 1 80 ? 5.707 -31.25 13.297 1 84.62 80 ILE B O 1
ATOM 5046 N N . VAL B 1 81 ? 6.23 -30.516 15.312 1 86.56 81 VAL B N 1
ATOM 5047 C CA . VAL B 1 81 ? 7.203 -31.578 15.531 1 86.56 81 VAL B CA 1
ATOM 5048 C C . VAL B 1 81 ? 6.488 -32.938 15.617 1 86.56 81 VAL B C 1
ATOM 5050 O O . VAL B 1 81 ? 6.922 -33.906 15 1 86.56 81 VAL B O 1
ATOM 5053 N N . ALA B 1 82 ? 5.406 -32.812 16.312 1 84.12 82 ALA B N 1
ATOM 5054 C CA . ALA B 1 82 ? 4.621 -34.062 16.438 1 84.12 82 ALA B CA 1
ATOM 5055 C C . ALA B 1 82 ? 4.074 -34.5 15.078 1 84.12 82 ALA B C 1
ATOM 5057 O O . ALA B 1 82 ? 4.062 -35.688 14.766 1 84.12 82 ALA B O 1
ATOM 5058 N N . GLU B 1 83 ? 3.721 -33.562 14.297 1 85.94 83 GLU B N 1
ATOM 5059 C CA . GLU B 1 83 ? 3.129 -33.844 12.992 1 85.94 83 GLU B CA 1
ATOM 5060 C C . GLU B 1 83 ? 4.172 -34.375 12.016 1 85.94 83 GLU B C 1
ATOM 5062 O O . GLU B 1 83 ? 3.842 -35.156 11.109 1 85.94 83 GLU B O 1
ATOM 5067 N N . MET B 1 84 ? 5.395 -34.062 12.281 1 90.94 84 MET B N 1
ATOM 5068 C CA . MET B 1 84 ? 6.457 -34.469 11.359 1 90.94 84 MET B CA 1
ATOM 5069 C C . MET B 1 84 ? 7.297 -35.594 11.953 1 90.94 84 MET B C 1
ATOM 5071 O O . MET B 1 84 ? 8.43 -35.812 11.523 1 90.94 84 MET B O 1
ATOM 5075 N N . ARG B 1 85 ? 6.848 -36.25 12.875 1 88.56 85 ARG B N 1
ATOM 5076 C CA . ARG B 1 85 ? 7.617 -37.25 13.633 1 88.56 85 ARG B CA 1
ATOM 5077 C C . ARG B 1 85 ? 8.211 -38.281 12.711 1 88.56 85 ARG B C 1
ATOM 5079 O O . ARG B 1 85 ? 9.375 -38.688 12.867 1 88.56 85 ARG B O 1
ATOM 5086 N N . ASP B 1 86 ? 7.41 -38.75 11.734 1 89 86 ASP B N 1
ATOM 5087 C CA . ASP B 1 86 ? 7.867 -39.812 10.828 1 89 86 ASP B CA 1
ATOM 5088 C C . ASP B 1 86 ? 9.047 -39.312 9.984 1 89 86 ASP B C 1
ATOM 5090 O O . ASP B 1 86 ? 10.07 -40 9.891 1 89 86 ASP B O 1
ATOM 5094 N N . LEU B 1 87 ? 8.852 -38.188 9.445 1 92.69 87 LEU B N 1
ATOM 5095 C CA . LEU B 1 87 ? 9.93 -37.625 8.633 1 92.69 87 LEU B CA 1
ATOM 5096 C C . LEU B 1 87 ? 11.172 -37.375 9.477 1 92.69 87 LEU B C 1
ATOM 5098 O O . LEU B 1 87 ? 12.281 -37.719 9.062 1 92.69 87 LEU B O 1
ATOM 5102 N N . LEU B 1 88 ? 11.031 -36.844 10.672 1 93.31 88 LEU B N 1
ATOM 5103 C CA . LEU B 1 88 ? 12.148 -36.531 11.547 1 93.31 88 LEU B CA 1
ATOM 5104 C C . LEU B 1 88 ? 12.859 -37.781 12.008 1 93.31 88 LEU B C 1
ATOM 5106 O O . LEU B 1 88 ? 14.078 -37.812 12.164 1 93.31 88 LEU B O 1
ATOM 5110 N N . GLY B 1 89 ? 12.094 -38.781 12.234 1 91.12 89 GLY B N 1
ATOM 5111 C CA . GLY B 1 89 ? 12.68 -40.062 12.57 1 91.12 89 GLY B CA 1
ATOM 5112 C C . GLY B 1 89 ? 13.594 -40.594 11.484 1 91.12 89 GLY B C 1
ATOM 5113 O O . GLY B 1 89 ? 14.68 -41.125 11.773 1 91.12 89 GLY B O 1
ATOM 5114 N N . ASP B 1 90 ? 13.156 -40.469 10.297 1 92.5 90 ASP B N 1
ATOM 5115 C CA . ASP B 1 90 ? 13.961 -40.906 9.156 1 92.5 90 ASP B CA 1
ATOM 5116 C C . ASP B 1 90 ? 15.234 -40.094 9.039 1 92.5 90 ASP B C 1
ATOM 5118 O O . ASP B 1 90 ? 16.312 -40.625 8.758 1 92.5 90 ASP B O 1
ATOM 5122 N N . LEU B 1 91 ? 15.133 -38.875 9.312 1 93.88 91 LEU B N 1
ATOM 5123 C CA . LEU B 1 91 ? 16.266 -37.969 9.18 1 93.88 91 LEU B CA 1
ATOM 5124 C C . LEU B 1 91 ? 17.266 -38.188 10.305 1 93.88 91 LEU B C 1
ATOM 5126 O O . LEU B 1 91 ? 18.469 -37.938 10.133 1 93.88 91 LEU B O 1
ATOM 5130 N N . ALA B 1 92 ? 16.812 -38.656 11.406 1 93.19 92 ALA B N 1
ATOM 5131 C CA . ALA B 1 92 ? 17.656 -38.906 12.57 1 93.19 92 ALA B CA 1
ATOM 5132 C C . ALA B 1 92 ? 18.734 -39.938 12.25 1 93.19 92 ALA B C 1
ATOM 5134 O O . ALA B 1 92 ? 19.75 -40.031 12.945 1 93.19 92 ALA B O 1
ATOM 5135 N N . ARG B 1 93 ? 18.516 -40.719 11.258 1 92.19 93 ARG B N 1
ATOM 5136 C CA . ARG B 1 93 ? 19.484 -41.75 10.852 1 92.19 93 ARG B CA 1
ATOM 5137 C C . ARG B 1 93 ? 20.688 -41.094 10.156 1 92.19 93 ARG B C 1
ATOM 5139 O O . ARG B 1 93 ? 21.766 -41.688 10.102 1 92.19 93 ARG B O 1
ATOM 5146 N N . ARG B 1 94 ? 20.5 -39.969 9.727 1 94.94 94 ARG B N 1
ATOM 5147 C CA . ARG B 1 94 ? 21.531 -39.375 8.891 1 94.94 94 ARG B CA 1
ATOM 5148 C C . ARG B 1 94 ? 22.062 -38.062 9.523 1 94.94 94 ARG B C 1
ATOM 5150 O O . ARG B 1 94 ? 23.188 -37.656 9.25 1 94.94 94 ARG B O 1
ATOM 5157 N N . TYR B 1 95 ? 21.234 -37.438 10.32 1 96.25 95 TYR B N 1
ATOM 5158 C CA . TYR B 1 95 ? 21.594 -36.125 10.852 1 96.25 95 TYR B CA 1
ATOM 5159 C C . TYR B 1 95 ? 21.516 -36.125 12.375 1 96.25 95 TYR B C 1
ATOM 5161 O O . TYR B 1 95 ? 20.703 -36.844 12.961 1 96.25 95 TYR B O 1
ATOM 5169 N N . GLU B 1 96 ? 22.312 -35.25 13.016 1 95.81 96 GLU B N 1
ATOM 5170 C CA . GLU B 1 96 ? 22.297 -35.094 14.469 1 95.81 96 GLU B CA 1
ATOM 5171 C C . GLU B 1 96 ? 21.25 -34.094 14.914 1 95.81 96 GLU B C 1
ATOM 5173 O O . GLU B 1 96 ? 20.578 -34.281 15.922 1 95.81 96 GLU B O 1
ATOM 5178 N N . HIS B 1 97 ? 21.219 -32.969 14.219 1 96.44 97 HIS B N 1
ATOM 5179 C CA . HIS B 1 97 ? 20.297 -31.891 14.555 1 96.44 97 HIS B CA 1
ATOM 5180 C C . HIS B 1 97 ? 19.391 -31.547 13.367 1 96.44 97 HIS B C 1
ATOM 5182 O O . HIS B 1 97 ? 19.734 -31.844 12.219 1 96.44 97 HIS B O 1
ATOM 5188 N N . CYS B 1 98 ? 18.234 -30.969 13.688 1 96.88 98 CYS B N 1
ATOM 5189 C CA . CYS B 1 98 ? 17.312 -30.5 12.656 1 96.88 98 CYS B CA 1
ATOM 5190 C C . CYS B 1 98 ? 16.859 -29.078 12.922 1 96.88 98 CYS B C 1
ATOM 5192 O O . CYS B 1 98 ? 16.547 -28.719 14.055 1 96.88 98 CYS B O 1
ATOM 5194 N N . ILE B 1 99 ? 16.922 -28.266 11.906 1 97.31 99 ILE B N 1
ATOM 5195 C CA . ILE B 1 99 ? 16.344 -26.922 11.938 1 97.31 99 ILE B CA 1
ATOM 5196 C C . ILE B 1 99 ? 15.031 -26.891 11.172 1 97.31 99 ILE B C 1
ATOM 5198 O O . ILE B 1 99 ? 15 -27.203 9.977 1 97.31 99 ILE B O 1
ATOM 5202 N N . ILE B 1 100 ? 14.016 -26.594 11.82 1 96.12 100 ILE B N 1
ATOM 5203 C CA . ILE B 1 100 ? 12.711 -26.469 11.18 1 96.12 100 ILE B CA 1
ATOM 5204 C C . ILE B 1 100 ? 12.43 -24.984 10.883 1 96.12 100 ILE B C 1
ATOM 5206 O O . ILE B 1 100 ? 12.352 -24.172 11.797 1 96.12 100 ILE B O 1
ATOM 5210 N N . LEU B 1 101 ? 12.297 -24.703 9.633 1 95.5 101 LEU B N 1
ATOM 5211 C CA . LEU B 1 101 ? 12.023 -23.344 9.172 1 95.5 101 LEU B CA 1
ATOM 5212 C C . LEU B 1 101 ? 10.594 -23.203 8.68 1 95.5 101 LEU B C 1
ATOM 5214 O O . LEU B 1 101 ? 10.141 -24 7.855 1 95.5 101 LEU B O 1
ATOM 5218 N N . ARG B 1 102 ? 9.914 -22.219 9.148 1 93.06 102 ARG B N 1
ATOM 5219 C CA . ARG B 1 102 ? 8.531 -22.016 8.734 1 93.06 102 ARG B CA 1
ATOM 5220 C C . ARG B 1 102 ? 8.438 -20.984 7.613 1 93.06 102 ARG B C 1
ATOM 5222 O O . ARG B 1 102 ? 8.883 -19.844 7.781 1 93.06 102 ARG B O 1
ATOM 5229 N N . ALA B 1 103 ? 7.75 -21.375 6.551 1 94.56 103 ALA B N 1
ATOM 5230 C CA . ALA B 1 103 ? 7.609 -20.484 5.402 1 94.56 103 ALA B CA 1
ATOM 5231 C C . ALA B 1 103 ? 6.645 -19.344 5.707 1 94.56 103 ALA B C 1
ATOM 5233 O O . ALA B 1 103 ? 6.684 -18.297 5.055 1 94.56 103 ALA B O 1
ATOM 5234 N N . SER B 1 104 ? 5.859 -19.484 6.754 1 92.5 104 SER B N 1
ATOM 5235 C CA . SER B 1 104 ? 4.855 -18.484 7.109 1 92.5 104 SER B CA 1
ATOM 5236 C C . SER B 1 104 ? 5.48 -17.328 7.879 1 92.5 104 SER B C 1
ATOM 5238 O O . SER B 1 104 ? 4.797 -16.359 8.227 1 92.5 104 SER B O 1
ATOM 5240 N N . CYS B 1 105 ? 6.793 -17.406 8.188 1 93 105 CYS B N 1
ATOM 5241 C CA . CYS B 1 105 ? 7.531 -16.312 8.82 1 93 105 CYS B CA 1
ATOM 5242 C C . CYS B 1 105 ? 8.562 -15.727 7.863 1 93 105 CYS B C 1
ATOM 5244 O O . CYS B 1 105 ? 9.758 -15.945 8.023 1 93 105 CYS B O 1
ATOM 5246 N N . PRO B 1 106 ? 8.117 -14.867 7.008 1 94.44 106 PRO B N 1
ATOM 5247 C CA . PRO B 1 106 ? 8.93 -14.461 5.855 1 94.44 106 PRO B CA 1
ATOM 5248 C C . PRO B 1 106 ? 10.031 -13.469 6.23 1 94.44 106 PRO B C 1
ATOM 5250 O O . PRO B 1 106 ? 10.922 -13.211 5.422 1 94.44 106 PRO B O 1
ATOM 5253 N N . LEU B 1 107 ? 10.047 -12.93 7.434 1 93.75 107 LEU B N 1
ATOM 5254 C CA . LEU B 1 107 ? 11.016 -11.898 7.773 1 93.75 107 LEU B CA 1
ATOM 5255 C C . LEU B 1 107 ? 12.281 -12.516 8.352 1 93.75 107 LEU B C 1
ATOM 5257 O O . LEU B 1 107 ? 13.266 -11.812 8.602 1 93.75 107 LEU B O 1
ATOM 5261 N N . LEU B 1 108 ? 12.273 -13.812 8.609 1 92.75 108 LEU B N 1
ATOM 5262 C CA . LEU B 1 108 ? 13.453 -14.523 9.086 1 92.75 108 LEU B CA 1
ATOM 5263 C C . LEU B 1 108 ? 14.57 -14.484 8.047 1 92.75 108 LEU B C 1
ATOM 5265 O O . LEU B 1 108 ? 14.328 -14.719 6.863 1 92.75 108 LEU B O 1
ATOM 5269 N N . THR B 1 109 ? 15.773 -14.18 8.484 1 92.62 109 THR B N 1
ATOM 5270 C CA . THR B 1 109 ? 16.906 -14.094 7.57 1 92.62 109 THR B CA 1
ATOM 5271 C C . THR B 1 109 ? 17.906 -15.219 7.852 1 92.62 109 THR B C 1
ATOM 5273 O O . THR B 1 109 ? 17.812 -15.898 8.875 1 92.62 109 THR B O 1
ATOM 5276 N N . TRP B 1 110 ? 18.797 -15.328 6.879 1 94.31 110 TRP B N 1
ATOM 5277 C CA . TRP B 1 110 ? 19.859 -16.328 7.07 1 94.31 110 TRP B CA 1
ATOM 5278 C C . TRP B 1 110 ? 20.719 -15.977 8.273 1 94.31 110 TRP B C 1
ATOM 5280 O O . TRP B 1 110 ? 21.25 -16.875 8.945 1 94.31 110 TRP B O 1
ATOM 5290 N N . VAL B 1 111 ? 20.844 -14.695 8.586 1 94.06 111 VAL B N 1
ATOM 5291 C CA . VAL B 1 111 ? 21.609 -14.25 9.742 1 94.06 111 VAL B CA 1
ATOM 5292 C C . VAL B 1 111 ? 20.969 -14.75 11.031 1 94.06 111 VAL B C 1
ATOM 5294 O O . VAL B 1 111 ? 21.656 -15.203 11.945 1 94.06 111 VAL B O 1
ATOM 5297 N N . ASP B 1 112 ? 19.625 -14.664 11.062 1 92.94 112 ASP B N 1
ATOM 5298 C CA . ASP B 1 112 ? 18.891 -15.156 12.227 1 92.94 112 ASP B CA 1
ATOM 5299 C C . ASP B 1 112 ? 19.125 -16.656 12.422 1 92.94 112 ASP B C 1
ATOM 5301 O O . ASP B 1 112 ? 19.328 -17.109 13.547 1 92.94 112 ASP B O 1
ATOM 5305 N N . VAL B 1 113 ? 19.078 -17.391 11.328 1 95.12 113 VAL B N 1
ATOM 5306 C CA . VAL B 1 113 ? 19.219 -18.844 11.398 1 95.12 113 VAL B CA 1
ATOM 5307 C C . VAL B 1 113 ? 20.609 -19.203 11.906 1 95.12 113 VAL B C 1
ATOM 5309 O O . VAL B 1 113 ? 20.75 -20.031 12.805 1 95.12 113 VAL B O 1
ATOM 5312 N N . GLU B 1 114 ? 21.641 -18.531 11.414 1 96.06 114 GLU B N 1
ATOM 5313 C CA . GLU B 1 114 ? 23.016 -18.797 11.812 1 96.06 114 GLU B CA 1
ATOM 5314 C C . GLU B 1 114 ? 23.25 -18.391 13.266 1 96.06 114 GLU B C 1
ATOM 5316 O O . GLU B 1 114 ? 23.922 -19.109 14.016 1 96.06 114 GLU B O 1
ATOM 5321 N N . ASP B 1 115 ? 22.703 -17.281 13.57 1 95.19 115 ASP B N 1
ATOM 5322 C CA . ASP B 1 115 ? 22.859 -16.812 14.938 1 95.19 115 ASP B CA 1
ATOM 5323 C C . ASP B 1 115 ? 22.172 -17.75 15.93 1 95.19 115 ASP B C 1
ATOM 5325 O O . ASP B 1 115 ? 22.719 -18.062 16.984 1 95.19 115 ASP B O 1
ATOM 5329 N N . ALA B 1 116 ? 20.984 -18.141 15.633 1 94.25 116 ALA B N 1
ATOM 5330 C CA . ALA B 1 116 ? 20.25 -19.078 16.469 1 94.25 116 ALA B CA 1
ATOM 5331 C C . ALA B 1 116 ? 21.016 -20.391 16.609 1 94.25 116 ALA B C 1
ATOM 5333 O O . ALA B 1 116 ? 21.078 -20.969 17.688 1 94.25 116 ALA B O 1
ATOM 5334 N N . TRP B 1 117 ? 21.562 -20.891 15.531 1 96.5 117 TRP B N 1
ATOM 5335 C CA . TRP B 1 117 ? 22.344 -22.125 15.531 1 96.5 117 TRP B CA 1
ATOM 5336 C C . TRP B 1 117 ? 23.547 -22.016 16.469 1 96.5 117 TRP B C 1
ATOM 5338 O O . TRP B 1 117 ? 23.797 -22.906 17.281 1 96.5 117 TRP B O 1
ATOM 5348 N N . LYS B 1 118 ? 24.25 -20.906 16.375 1 96.62 118 LYS B N 1
ATOM 5349 C CA . LYS B 1 118 ? 25.406 -20.656 17.234 1 96.62 118 LYS B CA 1
ATOM 5350 C C . LYS B 1 118 ? 25.016 -20.656 18.703 1 96.62 118 LYS B C 1
ATOM 5352 O O . LYS B 1 118 ? 25.672 -21.281 19.531 1 96.62 118 LYS B O 1
ATOM 5357 N N . LYS B 1 119 ? 23.953 -20.047 18.969 1 94.94 119 LYS B N 1
ATOM 5358 C CA . LYS B 1 119 ? 23.484 -19.969 20.344 1 94.94 119 LYS B CA 1
ATOM 5359 C C . LYS B 1 119 ? 23.062 -21.344 20.859 1 94.94 119 LYS B C 1
ATOM 5361 O O . LYS B 1 119 ? 23.312 -21.688 22.016 1 94.94 119 LYS B O 1
ATOM 5366 N N . TYR B 1 120 ? 22.438 -22.031 20.109 1 94.38 120 TYR B N 1
ATOM 5367 C CA . TYR B 1 120 ? 21.984 -23.391 20.406 1 94.38 120 TYR B CA 1
ATOM 5368 C C . TYR B 1 120 ? 23.156 -24.297 20.75 1 94.38 120 TYR B C 1
ATOM 5370 O O . TYR B 1 120 ? 23.125 -25 21.75 1 94.38 120 TYR B O 1
ATOM 5378 N N . LEU B 1 121 ? 24.219 -24.188 19.969 1 95.31 121 LEU B N 1
ATOM 5379 C CA . LEU B 1 121 ? 25.422 -25 20.188 1 95.31 121 LEU B CA 1
ATOM 5380 C C . LEU B 1 121 ? 26.156 -24.547 21.453 1 95.31 121 LEU B C 1
ATOM 5382 O O . LEU B 1 121 ? 26.578 -25.375 22.25 1 95.31 121 LEU B O 1
ATOM 5386 N N . GLU B 1 122 ? 26.25 -23.281 21.547 1 95.06 122 GLU B N 1
ATOM 5387 C CA . GLU B 1 122 ? 26.969 -22.719 22.688 1 95.06 122 GLU B CA 1
ATOM 5388 C C . GLU B 1 122 ? 26.297 -23.094 24 1 95.06 122 GLU B C 1
ATOM 5390 O O . GLU B 1 122 ? 26.969 -23.359 25 1 95.06 122 GLU B O 1
ATOM 5395 N N . ALA B 1 123 ? 25.062 -23.188 23.969 1 91.81 123 ALA B N 1
ATOM 5396 C CA . ALA B 1 123 ? 24.297 -23.469 25.188 1 91.81 123 ALA B CA 1
ATOM 5397 C C . ALA B 1 123 ? 24.219 -24.969 25.453 1 91.81 123 ALA B C 1
ATOM 5399 O O . ALA B 1 123 ? 23.812 -25.391 26.531 1 91.81 123 ALA B O 1
ATOM 5400 N N . GLY B 1 124 ? 24.656 -25.75 24.516 1 91.19 124 GLY B N 1
ATOM 5401 C CA . GLY B 1 124 ? 24.469 -27.188 24.656 1 91.19 124 GLY B CA 1
ATOM 5402 C C . GLY B 1 124 ? 23.016 -27.578 24.844 1 91.19 124 GLY B C 1
ATOM 5403 O O . GLY B 1 124 ? 22.688 -28.406 25.688 1 91.19 124 GLY B O 1
ATOM 5404 N N . ALA B 1 125 ? 22.141 -26.875 24.125 1 90.75 125 ALA B N 1
ATOM 5405 C CA . ALA B 1 125 ? 20.703 -27.062 24.297 1 90.75 125 ALA B CA 1
ATOM 5406 C C . ALA B 1 125 ? 20.219 -28.312 23.562 1 90.75 125 ALA B C 1
ATOM 5408 O O . ALA B 1 125 ? 20.922 -28.844 22.703 1 90.75 125 ALA B O 1
ATOM 5409 N N . ASP B 1 126 ? 19.031 -28.719 24.016 1 89.5 126 ASP B N 1
ATOM 5410 C CA . ASP B 1 126 ? 18.359 -29.812 23.328 1 89.5 126 ASP B CA 1
ATOM 5411 C C . ASP B 1 126 ? 17.391 -29.297 22.266 1 89.5 126 ASP B C 1
ATOM 5413 O O . ASP B 1 126 ? 17.125 -29.969 21.281 1 89.5 126 ASP B O 1
ATOM 5417 N N . SER B 1 127 ? 16.922 -28.141 22.562 1 91.06 127 SER B N 1
ATOM 5418 C CA . SER B 1 127 ? 16.031 -27.516 21.594 1 91.06 127 SER B CA 1
ATOM 5419 C C . SER B 1 127 ? 16.062 -25.984 21.734 1 91.06 127 SER B C 1
ATOM 5421 O O . SER B 1 127 ? 16.469 -25.469 22.766 1 91.06 127 SER B O 1
ATOM 5423 N N . LEU B 1 128 ? 15.82 -25.312 20.656 1 92.12 128 LEU B N 1
ATOM 5424 C CA . LEU B 1 128 ? 15.695 -23.859 20.578 1 92.12 128 LEU B CA 1
ATOM 5425 C C . LEU B 1 128 ? 14.398 -23.453 19.875 1 92.12 128 LEU B C 1
ATOM 5427 O O . LEU B 1 128 ? 14.039 -24.047 18.859 1 92.12 128 LEU B O 1
ATOM 5431 N N . VAL B 1 129 ? 13.695 -22.516 20.531 1 87.75 129 VAL B N 1
ATOM 5432 C CA . VAL B 1 129 ? 12.461 -22 19.953 1 87.75 129 VAL B CA 1
ATOM 5433 C C . VAL B 1 129 ? 12.523 -20.484 19.859 1 87.75 129 VAL B C 1
ATOM 5435 O O . VAL B 1 129 ? 13.133 -19.828 20.719 1 87.75 129 VAL B O 1
ATOM 5438 N N . THR B 1 130 ? 11.883 -19.984 18.781 1 88.19 130 THR B N 1
ATOM 5439 C CA . THR B 1 130 ? 11.836 -18.531 18.641 1 88.19 130 THR B CA 1
ATOM 5440 C C . THR B 1 130 ? 10.68 -17.953 19.438 1 88.19 130 THR B C 1
ATOM 5442 O O . THR B 1 130 ? 9.586 -18.516 19.469 1 88.19 130 THR B O 1
ATOM 5445 N N . VAL B 1 131 ? 10.961 -16.797 20.094 1 82.31 131 VAL B N 1
ATOM 5446 C CA . VAL B 1 131 ? 9.945 -16.172 20.953 1 82.31 131 VAL B CA 1
ATOM 5447 C C . VAL B 1 131 ? 9.922 -14.672 20.719 1 82.31 131 VAL B C 1
ATOM 5449 O O . VAL B 1 131 ? 10.844 -14.117 20.109 1 82.31 131 VAL B O 1
ATOM 5452 N N . LYS B 1 132 ? 8.812 -14.062 21.094 1 79.31 132 LYS B N 1
ATOM 5453 C CA . LYS B 1 132 ? 8.672 -12.609 21.109 1 79.31 132 LYS B CA 1
ATOM 5454 C C . LYS B 1 132 ? 8.086 -12.125 22.438 1 79.31 132 LYS B C 1
ATOM 5456 O O . LYS B 1 132 ? 7.27 -12.812 23.047 1 79.31 132 LYS B O 1
ATOM 5461 N N . SER B 1 133 ? 8.555 -10.938 22.828 1 74.38 133 SER B N 1
ATOM 5462 C CA . SER B 1 133 ? 8.031 -10.328 24.031 1 74.38 133 SER B CA 1
ATOM 5463 C C . SER B 1 133 ? 6.785 -9.492 23.75 1 74.38 133 SER B C 1
ATOM 5465 O O . SER B 1 133 ? 6.75 -8.734 22.781 1 74.38 133 SER B O 1
ATOM 5467 N N . VAL B 1 134 ? 5.723 -9.766 24.531 1 69.69 134 VAL B N 1
ATOM 5468 C CA . VAL B 1 134 ? 4.484 -9.008 24.359 1 69.69 134 VAL B CA 1
ATOM 5469 C C . VAL B 1 134 ? 4.082 -8.375 25.688 1 69.69 134 VAL B C 1
ATOM 5471 O O . VAL B 1 134 ? 4.211 -9 26.75 1 69.69 134 VAL B O 1
ATOM 5474 N N . ARG B 1 135 ? 3.756 -7.125 25.625 1 64.06 135 ARG B N 1
ATOM 5475 C CA . ARG B 1 135 ? 3.23 -6.418 26.781 1 64.06 135 ARG B CA 1
ATOM 5476 C C . ARG B 1 135 ? 1.748 -6.105 26.609 1 64.06 135 ARG B C 1
ATOM 5478 O O . ARG B 1 135 ? 1.357 -5.438 25.656 1 64.06 135 ARG B O 1
ATOM 5485 N N . GLN B 1 136 ? 0.922 -6.758 27.344 1 62 136 GLN B N 1
ATOM 5486 C CA . GLN B 1 136 ? -0.509 -6.504 27.234 1 62 136 GLN B CA 1
ATOM 5487 C C . GLN B 1 136 ? -1.177 -6.453 28.594 1 62 136 GLN B C 1
ATOM 5489 O O . GLN B 1 136 ? -0.66 -7.016 29.562 1 62 136 GLN B O 1
ATOM 5494 N N . ARG B 1 137 ? -2.285 -5.59 28.688 1 59.81 137 ARG B N 1
ATOM 5495 C CA . ARG B 1 137 ? -3.186 -5.637 29.844 1 59.81 137 ARG B CA 1
ATOM 5496 C C . ARG B 1 137 ? -4.254 -6.707 29.656 1 59.81 137 ARG B C 1
ATOM 5498 O O . ARG B 1 137 ? -5.012 -6.676 28.688 1 59.81 137 ARG B O 1
ATOM 5505 N N . ILE B 1 138 ? -4.273 -7.664 30.484 1 60.56 138 ILE B N 1
ATOM 5506 C CA . ILE B 1 138 ? -5.129 -8.836 30.312 1 60.56 138 ILE B CA 1
ATOM 5507 C C . ILE B 1 138 ? -6.285 -8.773 31.312 1 60.56 138 ILE B C 1
ATOM 5509 O O . ILE B 1 138 ? -6.094 -8.398 32.469 1 60.56 138 ILE B O 1
ATOM 5513 N N . TRP B 1 139 ? -7.527 -8.836 30.75 1 59.59 139 TRP B N 1
ATOM 5514 C CA . TRP B 1 139 ? -8.727 -8.867 31.578 1 59.59 139 TRP B CA 1
ATOM 5515 C C . TRP B 1 139 ? -9.289 -10.281 31.656 1 59.59 139 TRP B C 1
ATOM 5517 O O . TRP B 1 139 ? -9.117 -11.078 30.734 1 59.59 139 TRP B O 1
ATOM 5527 N N . ASN B 1 140 ? -9.766 -10.648 32.781 1 58.19 140 ASN B N 1
ATOM 5528 C CA . ASN B 1 140 ? -10.516 -11.883 32.969 1 58.19 140 ASN B CA 1
ATOM 5529 C C . ASN B 1 140 ? -12.016 -11.633 32.969 1 58.19 140 ASN B C 1
ATOM 5531 O O . ASN B 1 140 ? -12.484 -10.617 33.5 1 58.19 140 ASN B O 1
ATOM 5535 N N . VAL B 1 141 ? -12.688 -12.422 32.125 1 57.09 141 VAL B N 1
ATOM 5536 C CA . VAL 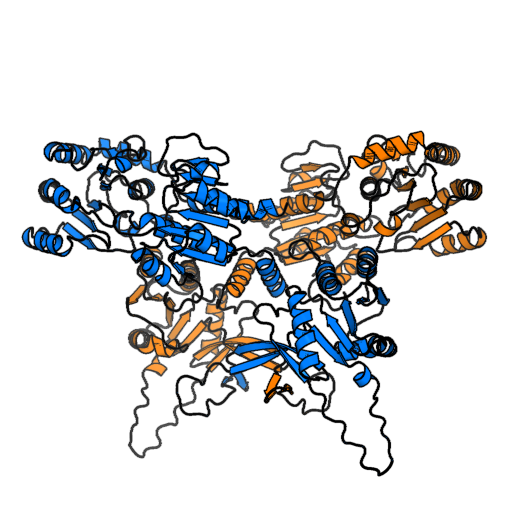B 1 141 ? -14.141 -12.305 32.094 1 57.09 141 VAL B CA 1
ATOM 5537 C C . VAL B 1 141 ? -14.758 -13.109 33.25 1 57.09 141 VAL B C 1
ATOM 5539 O O . VAL B 1 141 ? -14.477 -14.297 33.406 1 57.09 141 VAL B O 1
ATOM 5542 N N . ARG B 1 142 ? -15.352 -12.461 34.156 1 54.91 142 ARG B N 1
ATOM 5543 C CA . ARG B 1 142 ? -16.172 -13.141 35.156 1 54.91 142 ARG B CA 1
ATOM 5544 C C . ARG B 1 142 ? -17.656 -12.82 34.938 1 54.91 142 ARG B C 1
ATOM 5546 O O . ARG B 1 142 ? -18.141 -11.766 35.344 1 54.91 142 ARG B O 1
ATOM 5553 N N . GLY B 1 143 ? -18.359 -13.648 34.344 1 55.69 143 GLY B N 1
ATOM 5554 C CA . GLY B 1 143 ? -19.766 -13.414 34.031 1 55.69 143 GLY B CA 1
ATOM 5555 C C . GLY B 1 143 ? -19.969 -12.32 33 1 55.69 143 GLY B C 1
ATOM 5556 O O . GLY B 1 143 ? -19.422 -12.383 31.906 1 55.69 143 GLY B O 1
ATOM 5557 N N . ASP B 1 144 ? -20.797 -11.383 33.438 1 59.91 144 ASP B N 1
ATOM 5558 C CA . ASP B 1 144 ? -21.109 -10.242 32.594 1 59.91 144 ASP B CA 1
ATOM 5559 C C . ASP B 1 144 ? -20.203 -9.055 32.875 1 59.91 144 ASP B C 1
ATOM 5561 O O . ASP B 1 144 ? -20.391 -7.969 32.344 1 59.91 144 ASP B O 1
ATOM 5565 N N . SER B 1 145 ? -19.328 -9.297 33.844 1 58.34 145 SER B N 1
ATOM 5566 C CA . SER B 1 145 ? -18.469 -8.211 34.281 1 58.34 145 SER B CA 1
ATOM 5567 C C . SER B 1 145 ? -17 -8.523 34.031 1 58.34 145 SER B C 1
ATOM 5569 O O . SER B 1 145 ? -16.641 -9.688 33.844 1 58.34 145 SER B O 1
ATOM 5571 N N . LEU B 1 146 ? -16.25 -7.535 33.75 1 60.19 146 LEU B N 1
ATOM 5572 C CA . LEU B 1 146 ? -14.805 -7.691 33.562 1 60.19 146 LEU B CA 1
ATOM 5573 C C . LEU B 1 146 ? -14.055 -7.488 34.875 1 60.19 146 LEU B C 1
ATOM 5575 O O . LEU B 1 146 ? -14.391 -6.59 35.656 1 60.19 146 LEU B O 1
ATOM 5579 N N . GLU B 1 147 ? -13.406 -8.484 35.312 1 56.47 147 GLU B N 1
ATOM 5580 C CA . GLU B 1 147 ? -12.492 -8.344 36.469 1 56.47 147 GLU B CA 1
ATOM 5581 C C . GLU B 1 147 ? -11.039 -8.297 36 1 56.47 147 GLU B C 1
ATOM 5583 O O . GLU B 1 147 ? -10.672 -8.969 35.031 1 56.47 147 GLU B O 1
ATOM 5588 N N . ARG B 1 148 ? -10.383 -7.297 36.5 1 52.81 148 ARG B N 1
ATOM 5589 C CA . ARG B 1 148 ? -8.969 -7.211 36.125 1 52.81 148 ARG B CA 1
ATOM 5590 C C . ARG B 1 148 ? -8.227 -8.477 36.5 1 52.81 148 ARG B C 1
ATOM 5592 O O . ARG B 1 148 ? -8.43 -9.016 37.594 1 52.81 148 ARG B O 1
ATOM 5599 N N . LEU B 1 149 ? -7.766 -9.289 35.656 1 45.34 149 LEU B N 1
ATOM 5600 C CA . LEU B 1 149 ? -7.078 -10.539 35.969 1 45.34 149 LEU B CA 1
ATOM 5601 C C . LEU B 1 149 ? -6.008 -10.312 37.031 1 45.34 149 LEU B C 1
ATOM 5603 O O . LEU B 1 149 ? -5.871 -11.117 37.969 1 45.34 149 LEU B O 1
ATOM 5607 N N . LEU B 1 150 ? -4.766 -9.836 36.719 1 40.84 150 LEU B N 1
ATOM 5608 C CA . LEU B 1 150 ? -3.66 -9.867 37.656 1 40.84 150 LEU B CA 1
ATOM 5609 C C . LEU B 1 150 ? -3.824 -8.781 38.719 1 40.84 150 LEU B C 1
ATOM 5611 O O . LEU B 1 150 ? -4.059 -7.617 38.406 1 40.84 150 LEU B O 1
ATOM 5615 N N . ASP B 1 151 ? -4.312 -9.172 39.781 1 38.06 151 ASP B N 1
ATOM 5616 C CA . ASP B 1 151 ? -4.273 -8.398 41.031 1 38.06 151 ASP B CA 1
ATOM 5617 C C . ASP B 1 151 ? -2.982 -7.586 41.125 1 38.06 151 ASP B C 1
ATOM 5619 O O . ASP B 1 151 ? -1.886 -8.133 41 1 38.06 151 ASP B O 1
ATOM 5623 N N . CYS B 1 152 ? -2.943 -6.324 40.719 1 36.34 152 CYS B N 1
ATOM 5624 C CA . CYS B 1 152 ? -1.849 -5.488 41.188 1 36.34 152 CYS B CA 1
ATOM 5625 C C . CYS B 1 152 ? -1.523 -5.793 42.625 1 36.34 152 CYS B C 1
ATOM 5627 O O . CYS B 1 152 ? -2.219 -5.328 43.531 1 36.34 152 CYS B O 1
ATOM 5629 N N . ALA B 1 153 ? -1.132 -6.914 42.938 1 32.69 153 ALA B N 1
ATOM 5630 C CA . ALA B 1 153 ? -0.782 -7.043 44.344 1 32.69 153 ALA B CA 1
ATOM 5631 C C . ALA B 1 153 ? -0.031 -5.809 44.844 1 32.69 153 ALA B C 1
ATOM 5633 O O . ALA B 1 153 ? -0.147 -5.43 46 1 32.69 153 ALA B O 1
ATOM 5634 N N . THR B 1 154 ? 1.319 -5.711 44.375 1 33 154 THR B N 1
ATOM 5635 C CA . THR B 1 154 ? 2.166 -4.793 45.125 1 33 154 THR B CA 1
ATOM 5636 C C . THR B 1 154 ? 1.695 -3.354 44.938 1 33 154 THR B C 1
ATOM 5638 O O . THR B 1 154 ? 1.055 -3.023 43.938 1 33 154 THR B O 1
ATOM 5641 N N . GLY B 1 155 ? 1.677 -2.436 45.938 1 32.72 155 GLY B N 1
ATOM 5642 C CA . GLY B 1 155 ? 1.447 -1.053 46.312 1 32.72 155 GLY B CA 1
ATOM 5643 C C . GLY B 1 155 ? 1.703 -0.068 45.188 1 32.72 155 GLY B C 1
ATOM 5644 O O . GLY B 1 155 ? 1.495 1.137 45.375 1 32.72 155 GLY B O 1
ATOM 5645 N N . GLU B 1 156 ? 2.881 -0.161 44.531 1 33.66 156 GLU B N 1
ATOM 5646 C CA . GLU B 1 156 ? 3.209 1.074 43.812 1 33.66 156 GLU B CA 1
ATOM 5647 C C . GLU B 1 156 ? 2.283 1.289 42.625 1 33.66 156 GLU B C 1
ATOM 5649 O O . GLU B 1 156 ? 2.051 0.368 41.844 1 33.66 156 GLU B O 1
ATOM 5654 N N . ALA B 1 157 ? 1.41 2.273 42.688 1 35.25 157 ALA B N 1
ATOM 5655 C CA . ALA B 1 157 ? 0.385 2.854 41.812 1 35.25 157 ALA B CA 1
ATOM 5656 C C . ALA B 1 157 ? 0.71 2.615 40.344 1 35.25 157 ALA B C 1
ATOM 5658 O O . ALA B 1 157 ? -0.194 2.494 39.5 1 35.25 157 ALA B O 1
ATOM 5659 N N . GLY B 1 158 ? 1.982 2.871 39.812 1 37.78 158 GLY B N 1
ATOM 5660 C CA . GLY B 1 158 ? 2.365 3.066 38.406 1 37.78 158 GLY B CA 1
ATOM 5661 C C . GLY B 1 158 ? 2.334 1.785 37.594 1 37.78 158 GLY B C 1
ATOM 5662 O O . GLY B 1 158 ? 2.391 1.823 36.375 1 37.78 158 GLY B O 1
ATOM 5663 N N . ALA B 1 159 ? 2.941 0.536 38.031 1 39.28 159 ALA B N 1
ATOM 5664 C CA . ALA B 1 159 ? 3.416 -0.667 37.344 1 39.28 159 ALA B CA 1
ATOM 5665 C C . ALA B 1 159 ? 2.271 -1.649 37.125 1 39.28 159 ALA B C 1
ATOM 5667 O O . ALA B 1 159 ? 2.502 -2.795 36.719 1 39.28 159 ALA B O 1
ATOM 5668 N N . CYS B 1 160 ? 1.227 -1.658 37.625 1 41.09 160 CYS B N 1
ATOM 5669 C CA . CYS B 1 160 ? 0.193 -2.684 37.719 1 41.09 160 CYS B CA 1
ATOM 5670 C C . CYS B 1 160 ? -0.328 -3.059 36.344 1 41.09 160 CYS B C 1
ATOM 5672 O O . CYS B 1 160 ? -1.09 -4.016 36.188 1 41.09 160 CYS B O 1
ATOM 5674 N N . GLY B 1 161 ? -0.246 -2.277 35.25 1 48.59 161 GLY B N 1
ATOM 5675 C CA . GLY B 1 161 ? -1.186 -2.381 34.125 1 48.59 161 GLY B CA 1
ATOM 5676 C C . GLY B 1 161 ? -0.727 -3.336 33.062 1 48.59 161 GLY B C 1
ATOM 5677 O O . GLY B 1 161 ? -1.513 -4.148 32.562 1 48.59 161 GLY B O 1
ATOM 5678 N N . GLU B 1 162 ? 0.419 -3.199 32.562 1 58.06 162 GLU B N 1
ATOM 5679 C CA . GLU B 1 162 ? 0.83 -4.016 31.422 1 58.06 162 GLU B CA 1
ATOM 5680 C C . GLU B 1 162 ? 1.721 -5.172 31.875 1 58.06 162 GLU B C 1
ATOM 5682 O O . GLU B 1 162 ? 2.613 -4.992 32.688 1 58.06 162 GLU B O 1
ATOM 5687 N N . GLU B 1 163 ? 1.321 -6.445 31.75 1 61.31 163 GLU B N 1
ATOM 5688 C CA . GLU B 1 163 ? 2.146 -7.629 31.969 1 61.31 163 GLU B CA 1
ATOM 5689 C C . GLU B 1 163 ? 2.934 -8 30.719 1 61.31 163 GLU B C 1
ATOM 5691 O O . GLU B 1 163 ? 2.416 -7.902 29.609 1 61.31 163 GLU B O 1
ATOM 5696 N N . GLN B 1 164 ? 4.25 -8.188 30.969 1 65.25 164 GLN B N 1
ATOM 5697 C CA . GLN B 1 164 ? 5.102 -8.648 29.875 1 65.25 164 GLN B CA 1
ATOM 5698 C C . GLN B 1 164 ? 5.172 -10.172 29.828 1 65.25 164 GLN B C 1
ATOM 5700 O O . GLN B 1 164 ? 5.383 -10.82 30.859 1 65.25 164 GLN B O 1
ATOM 5705 N N . PHE B 1 165 ? 4.797 -10.812 28.781 1 69.31 165 PHE B N 1
ATOM 5706 C CA . PHE B 1 165 ? 4.938 -12.25 28.625 1 69.31 165 PHE B CA 1
ATOM 5707 C C . PHE B 1 165 ? 5.535 -12.594 27.266 1 69.31 165 PHE B C 1
ATOM 5709 O O . PHE B 1 165 ? 5.629 -11.734 26.391 1 69.31 165 PHE B O 1
ATOM 5716 N N . LEU B 1 166 ? 6.102 -13.867 27.234 1 73.75 166 LEU B N 1
ATOM 5717 C CA . LEU B 1 166 ? 6.723 -14.336 26 1 73.75 166 LEU B CA 1
ATOM 5718 C C . LEU B 1 166 ? 5.77 -15.219 25.219 1 73.75 166 LEU B C 1
ATOM 5720 O O . LEU B 1 166 ? 5.062 -16.047 25.797 1 73.75 166 LEU B O 1
ATOM 5724 N N . VAL B 1 167 ? 5.746 -14.922 23.969 1 75.5 167 VAL B N 1
ATOM 5725 C CA . VAL B 1 167 ? 4.934 -15.727 23.062 1 75.5 167 VAL B CA 1
ATOM 5726 C C . VAL B 1 167 ? 5.824 -16.391 22.016 1 75.5 167 VAL B C 1
ATOM 5728 O O . VAL B 1 167 ? 6.781 -15.773 21.531 1 75.5 167 VAL B O 1
ATOM 5731 N N . GLU B 1 168 ? 5.496 -17.656 21.75 1 76.69 168 GLU B N 1
ATOM 5732 C CA . GLU B 1 168 ? 6.246 -18.344 20.703 1 76.69 168 GLU B CA 1
ATOM 5733 C C . GLU B 1 168 ? 5.91 -17.797 19.312 1 76.69 168 GLU B C 1
ATOM 5735 O O . GLU B 1 168 ? 4.738 -17.594 19 1 76.69 168 GLU B O 1
ATOM 5740 N N . SER B 1 169 ? 6.957 -17.5 18.5 1 77 169 SER B N 1
ATOM 5741 C CA . SER B 1 169 ? 6.738 -17.016 17.141 1 77 169 SER B CA 1
ATOM 5742 C C . SER B 1 169 ? 6.777 -18.172 16.141 1 77 169 SER B C 1
ATOM 5744 O O . SER B 1 169 ? 6.332 -18.016 15 1 77 169 SER B O 1
ATOM 5746 N N . ARG B 1 170 ? 7.289 -19.281 16.5 1 78.25 170 ARG B N 1
ATOM 5747 C CA . ARG B 1 170 ? 7.305 -20.516 15.719 1 78.25 170 ARG B CA 1
ATOM 5748 C C . ARG B 1 170 ? 8.031 -20.328 14.391 1 78.25 170 ARG B C 1
ATOM 5750 O O . ARG B 1 170 ? 7.773 -21.031 13.422 1 78.25 170 ARG B O 1
ATOM 5757 N N . ALA B 1 171 ? 8.914 -19.359 14.312 1 88.06 171 ALA B N 1
ATOM 5758 C CA . ALA B 1 171 ? 9.625 -19.062 13.07 1 88.06 171 ALA B CA 1
ATOM 5759 C C . ALA B 1 171 ? 10.695 -20.125 12.797 1 88.06 171 ALA B C 1
ATOM 5761 O O . ALA B 1 171 ? 10.922 -20.5 11.648 1 88.06 171 ALA B O 1
ATOM 5762 N N . LEU B 1 172 ? 11.281 -20.5 13.836 1 91.94 172 LEU B N 1
ATOM 5763 C CA . LEU B 1 172 ? 12.414 -21.406 13.75 1 91.94 172 LEU B CA 1
ATOM 5764 C C . LEU B 1 172 ? 12.484 -22.297 14.984 1 91.94 172 LEU B C 1
ATOM 5766 O O . LEU B 1 172 ? 12.281 -21.828 16.109 1 91.94 172 LEU B O 1
ATOM 5770 N N . ILE B 1 173 ? 12.625 -23.594 14.766 1 92.56 173 ILE B N 1
ATOM 5771 C CA . ILE B 1 173 ? 12.836 -24.562 15.836 1 92.56 173 ILE B CA 1
ATOM 5772 C C . ILE B 1 173 ? 14.094 -25.375 15.547 1 92.56 173 ILE B C 1
ATOM 5774 O O . ILE B 1 173 ? 14.305 -25.828 14.414 1 92.56 173 ILE B O 1
ATOM 5778 N N . ILE B 1 174 ? 14.93 -25.484 16.5 1 95.44 174 ILE B N 1
ATOM 5779 C CA . ILE B 1 174 ? 16.094 -26.375 16.406 1 95.44 174 ILE B CA 1
ATOM 5780 C C . ILE B 1 174 ? 15.977 -27.5 17.438 1 95.44 174 ILE B C 1
ATOM 5782 O O . ILE B 1 174 ? 15.586 -27.266 18.578 1 95.44 174 ILE B O 1
ATOM 5786 N N . LEU B 1 175 ? 16.266 -28.641 16.984 1 93.56 175 LEU B N 1
ATOM 5787 C CA . LEU B 1 175 ? 16.156 -29.734 17.953 1 93.56 175 LEU B CA 1
ATOM 5788 C C . LEU B 1 175 ? 17.188 -30.812 17.656 1 93.56 175 LEU B C 1
ATOM 5790 O O . LEU B 1 175 ? 17.625 -30.969 16.516 1 93.56 175 LEU B O 1
ATOM 5794 N N . ARG B 1 176 ? 17.547 -31.484 18.672 1 93.94 176 ARG B N 1
ATOM 5795 C CA . ARG B 1 176 ? 18.344 -32.719 18.562 1 93.94 176 ARG B CA 1
ATOM 5796 C C . ARG B 1 176 ? 17.484 -33.906 18.172 1 93.94 176 ARG B C 1
ATOM 5798 O O . ARG B 1 176 ? 16.516 -34.219 18.859 1 93.94 176 ARG B O 1
ATOM 5805 N N . LEU B 1 177 ? 17.859 -34.531 17.109 1 92.81 177 LEU B N 1
ATOM 5806 C CA . LEU B 1 177 ? 16.984 -35.562 16.531 1 92.81 177 LEU B CA 1
ATOM 5807 C C . LEU B 1 177 ? 16.984 -36.812 17.391 1 92.81 177 LEU B C 1
ATOM 5809 O O . LEU B 1 177 ? 16.016 -37.562 17.406 1 92.81 177 LEU B O 1
ATOM 5813 N N . ALA B 1 178 ? 18.016 -37.031 18.141 1 86.19 178 ALA B N 1
ATOM 5814 C CA . ALA B 1 178 ? 18.125 -38.219 19 1 86.19 178 ALA B CA 1
ATOM 5815 C C . ALA B 1 178 ? 17.047 -38.25 20.062 1 86.19 178 ALA B C 1
ATOM 5817 O O . ALA B 1 178 ? 16.672 -39.312 20.562 1 86.19 178 ALA B O 1
ATOM 5818 N N . LEU B 1 179 ? 16.578 -37.062 20.375 1 80.88 179 LEU B N 1
ATOM 5819 C CA . LEU B 1 179 ? 15.555 -36.938 21.406 1 80.88 179 LEU B CA 1
ATOM 5820 C C . LEU B 1 179 ? 14.227 -37.531 20.938 1 80.88 179 LEU B C 1
ATOM 5822 O O . LEU B 1 179 ? 13.352 -37.812 21.766 1 80.88 179 LEU B O 1
ATOM 5826 N N . LEU B 1 180 ? 14.008 -37.594 19.719 1 77.69 180 LEU B N 1
ATOM 5827 C CA . LEU B 1 180 ? 12.734 -38.062 19.172 1 77.69 180 LEU B CA 1
ATOM 5828 C C . LEU B 1 180 ? 12.672 -39.594 19.172 1 77.69 180 LEU B C 1
ATOM 5830 O O . LEU B 1 180 ? 11.586 -40.156 19.125 1 77.69 180 LEU B O 1
ATOM 5834 N N . ARG B 1 181 ? 13.773 -40.281 19.125 1 65.19 181 ARG B N 1
ATOM 5835 C CA . ARG B 1 181 ? 13.828 -41.75 19.125 1 65.19 181 ARG B CA 1
ATOM 5836 C C . ARG B 1 181 ? 13.406 -42.312 20.484 1 65.19 181 ARG B C 1
ATOM 5838 O O . ARG B 1 181 ? 12.914 -43.438 20.562 1 65.19 181 ARG B O 1
ATOM 5845 N N . GLU B 1 182 ? 13.805 -41.656 21.531 1 55.97 182 GLU B N 1
ATOM 5846 C CA . GLU B 1 182 ? 13.625 -42.281 22.844 1 55.97 182 GLU B CA 1
ATOM 5847 C C . GLU B 1 182 ? 12.148 -42.344 23.219 1 55.97 182 GLU B C 1
ATOM 5849 O O . GLU B 1 182 ? 11.492 -41.344 23.422 1 55.97 182 GLU B O 1
ATOM 5854 N N . THR B 1 183 ? 11.484 -43.156 22.484 1 47.16 183 THR B N 1
ATOM 5855 C CA . THR B 1 183 ? 10.203 -43.594 23.031 1 47.16 183 THR B CA 1
ATOM 5856 C C . THR B 1 183 ? 10.305 -43.844 24.531 1 47.16 183 THR B C 1
ATOM 5858 O O . THR B 1 183 ? 11.281 -44.406 25.016 1 47.16 183 THR B O 1
ATOM 5861 N N . PRO B 1 184 ? 9.555 -43.062 25.281 1 40.84 184 PRO B N 1
ATOM 5862 C CA . PRO B 1 184 ? 9.617 -43.531 26.672 1 40.84 184 PRO B CA 1
ATOM 5863 C C . PRO B 1 184 ? 9.57 -45.062 26.797 1 40.84 184 PRO B C 1
ATOM 5865 O O . PRO B 1 184 ? 8.594 -45.688 26.375 1 40.84 184 PRO B O 1
ATOM 5868 N N . GLN B 1 185 ? 10.547 -45.75 26.375 1 35.28 185 GLN B N 1
ATOM 5869 C CA . GLN B 1 185 ? 10.508 -47.156 26.781 1 35.28 185 GLN B CA 1
ATOM 5870 C C . GLN B 1 185 ? 10.195 -47.281 28.266 1 35.28 185 GLN B C 1
ATOM 5872 O O . GLN B 1 185 ? 10.906 -46.719 29.109 1 35.28 185 GLN B O 1
ATOM 5877 N N . VAL B 1 186 ? 8.93 -47.531 28.547 1 34.5 186 VAL B N 1
ATOM 5878 C CA . VAL B 1 186 ? 8.523 -48.062 29.844 1 34.5 186 VAL B CA 1
ATOM 5879 C C . VAL B 1 186 ? 9.43 -49.219 30.25 1 34.5 186 VAL B C 1
ATOM 5881 O O . VAL B 1 186 ? 9.297 -50.344 29.734 1 34.5 186 VAL B O 1
ATOM 5884 N N . VAL B 1 187 ? 10.711 -49.062 30.328 1 33.34 187 VAL B N 1
ATOM 5885 C CA . VAL B 1 187 ? 11.375 -50.156 30.984 1 33.34 187 VAL B CA 1
ATOM 5886 C C . VAL B 1 187 ? 10.828 -50.344 32.406 1 33.34 187 VAL B C 1
ATOM 5888 O O . VAL B 1 187 ? 10.82 -49.375 33.188 1 33.34 187 VAL B O 1
ATOM 5891 N N . SER B 1 188 ? 9.977 -51.312 32.625 1 33.06 188 SER B N 1
ATOM 5892 C CA . SER B 1 188 ? 9.391 -51.844 33.844 1 33.06 188 SER B CA 1
ATOM 5893 C C . SER B 1 188 ? 10.461 -52.062 34.906 1 33.06 188 SER B C 1
ATOM 5895 O O . SER B 1 188 ? 10.156 -52.5 36.031 1 33.06 188 SER B O 1
ATOM 5897 N N . GLY B 1 189 ? 11.75 -52.406 34.562 1 35.06 189 GLY B N 1
ATOM 5898 C CA . GLY B 1 189 ? 12.422 -52.969 35.75 1 35.06 189 GLY B CA 1
ATOM 5899 C C . GLY B 1 189 ? 12.703 -51.906 36.812 1 35.06 189 GLY B C 1
ATOM 5900 O O . GLY B 1 189 ? 12.672 -50.719 36.562 1 35.06 189 GLY B O 1
ATOM 5901 N N . PRO B 1 190 ? 12.734 -52.375 38.188 1 35.41 190 PRO B N 1
ATOM 5902 C CA . PRO B 1 190 ? 12.867 -51.531 39.406 1 35.41 190 PRO B CA 1
ATOM 5903 C C . PRO B 1 190 ? 14 -50.531 39.281 1 35.41 190 PRO B C 1
ATOM 5905 O O . PRO B 1 190 ? 14.305 -49.844 40.281 1 35.41 190 PRO B O 1
ATOM 5908 N N . GLY B 1 191 ? 14.945 -50.844 38.469 1 34.69 191 GLY B N 1
ATOM 5909 C CA . GLY B 1 191 ? 16.047 -49.906 38.625 1 34.69 191 GLY B CA 1
ATOM 5910 C C . GLY B 1 191 ? 15.703 -48.5 38.188 1 34.69 191 GLY B C 1
ATOM 5911 O O . GLY B 1 191 ? 14.859 -48.312 37.312 1 34.69 191 GLY B O 1
ATOM 5912 N N . ARG B 1 192 ? 16.047 -47.531 39.125 1 37.22 192 ARG B N 1
ATOM 5913 C CA . ARG B 1 192 ? 15.852 -46.094 39 1 37.22 192 ARG B CA 1
ATOM 5914 C C . ARG B 1 192 ? 16.219 -45.594 37.594 1 37.22 192 ARG B C 1
ATOM 5916 O O . ARG B 1 192 ? 17.391 -45.688 37.188 1 37.22 192 ARG B O 1
ATOM 5923 N N . ALA B 1 193 ? 15.469 -45.875 36.688 1 37.41 193 ALA B N 1
ATOM 5924 C CA . ALA B 1 193 ? 15.672 -45.344 35.344 1 37.41 193 ALA B CA 1
ATOM 5925 C C . ALA B 1 193 ? 16.203 -43.906 35.406 1 37.41 193 ALA B C 1
ATOM 5927 O O . ALA B 1 193 ? 15.766 -43.125 36.25 1 37.41 193 ALA B O 1
ATOM 5928 N N . PRO B 1 194 ? 17.531 -43.688 35 1 39.31 194 PRO B N 1
ATOM 5929 C CA . PRO B 1 194 ? 18 -42.281 35.094 1 39.31 194 PRO B CA 1
ATOM 5930 C C . PRO B 1 194 ? 16.922 -41.281 34.719 1 39.31 194 PRO B C 1
ATOM 5932 O O . PRO B 1 194 ? 16.062 -41.562 33.875 1 39.31 194 PRO B O 1
ATOM 5935 N N . GLU B 1 195 ? 16.391 -40.594 35.719 1 43.06 195 GLU B N 1
ATOM 5936 C CA . GLU B 1 195 ? 15.469 -39.5 35.469 1 43.06 195 GLU B CA 1
ATOM 5937 C C . GLU B 1 195 ? 15.797 -38.781 34.188 1 43.06 195 GLU B C 1
ATOM 5939 O O . GLU B 1 195 ? 16.953 -38.406 33.938 1 43.06 195 GLU B O 1
ATOM 5944 N N . PRO B 1 196 ? 15.148 -39.062 33.094 1 47.62 196 PRO B N 1
ATOM 5945 C CA . PRO B 1 196 ? 15.398 -38.344 31.844 1 47.62 196 PRO B CA 1
ATOM 5946 C C . PRO B 1 196 ? 15.734 -36.875 32.062 1 47.62 196 PRO B C 1
ATOM 5948 O O . PRO B 1 196 ? 15.117 -36.219 32.906 1 47.62 196 PRO B O 1
ATOM 5951 N N . ARG B 1 197 ? 17.031 -36.469 32.094 1 54.81 197 ARG B N 1
ATOM 5952 C CA . ARG B 1 197 ? 17.406 -35.062 32.156 1 54.81 197 ARG B CA 1
ATOM 5953 C C . ARG B 1 197 ? 16.391 -34.188 31.422 1 54.81 197 ARG B C 1
ATOM 5955 O O . ARG B 1 197 ? 15.898 -34.562 30.344 1 54.81 197 ARG B O 1
ATOM 5962 N N . PRO B 1 198 ? 15.844 -33.25 32.125 1 63.56 198 PRO B N 1
ATOM 5963 C CA . PRO B 1 198 ? 14.891 -32.344 31.484 1 63.56 198 PRO B CA 1
ATOM 5964 C C . PRO B 1 198 ? 15.469 -31.672 30.25 1 63.56 198 PRO B C 1
ATOM 5966 O O . PRO B 1 198 ? 16.641 -31.297 30.234 1 63.56 198 PRO B O 1
ATOM 5969 N N . ASN B 1 199 ? 14.781 -31.828 29.078 1 75.81 199 ASN B N 1
ATOM 5970 C CA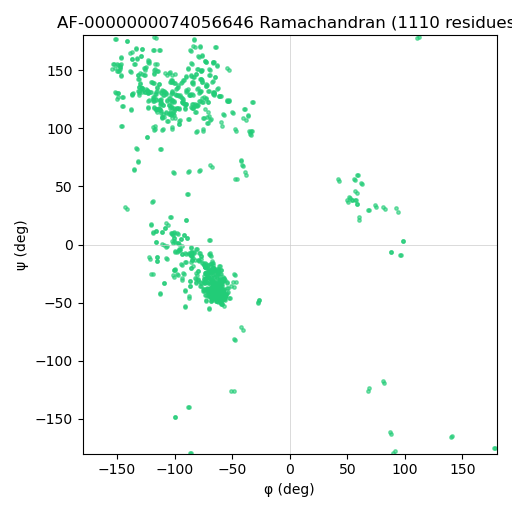 . ASN B 1 199 ? 15.172 -31.188 27.812 1 75.81 199 ASN B CA 1
ATOM 5971 C C . ASN B 1 199 ? 15.438 -29.703 28 1 75.81 199 ASN B C 1
ATOM 5973 O O . ASN B 1 199 ? 14.625 -28.984 28.578 1 75.81 199 ASN B O 1
ATOM 5977 N N . LYS B 1 200 ? 16.656 -29.281 27.844 1 85.12 200 LYS B N 1
ATOM 5978 C CA . LYS B 1 200 ? 17.031 -27.875 27.891 1 85.12 200 LYS B CA 1
ATOM 5979 C C . LYS B 1 200 ? 16.531 -27.125 26.672 1 85.12 200 LYS B C 1
ATOM 5981 O O . LYS B 1 200 ? 17.078 -27.266 25.578 1 85.12 200 LYS B O 1
ATOM 5986 N N . VAL B 1 201 ? 15.539 -26.391 26.891 1 86.44 201 VAL B N 1
ATOM 5987 C CA . VAL B 1 201 ? 14.961 -25.578 25.812 1 86.44 201 VAL B CA 1
ATOM 5988 C C . VAL B 1 201 ? 15.359 -24.125 26 1 86.44 201 VAL B C 1
ATOM 5990 O O . VAL B 1 201 ? 15.156 -23.547 27.078 1 86.44 201 VAL B O 1
ATOM 5993 N N . ILE B 1 202 ? 15.961 -23.5 24.953 1 88.31 202 ILE B N 1
ATOM 5994 C CA . ILE B 1 202 ? 16.391 -22.094 25.062 1 88.31 202 ILE B CA 1
ATOM 5995 C C . ILE B 1 202 ? 15.578 -21.234 24.109 1 88.31 202 ILE B C 1
ATOM 5997 O O . ILE B 1 202 ? 15.133 -21.703 23.062 1 88.31 202 ILE B O 1
ATOM 6001 N N . PRO B 1 203 ? 15.344 -19.969 24.469 1 88.25 203 PRO B N 1
ATOM 6002 C CA . PRO B 1 203 ? 14.633 -19.047 23.594 1 88.25 203 PRO B CA 1
ATOM 6003 C C . PRO B 1 203 ? 15.57 -18.281 22.656 1 88.25 203 PRO B C 1
ATOM 6005 O O . PRO B 1 203 ? 16.734 -18.047 23 1 88.25 203 PRO B O 1
ATOM 6008 N N . TYR B 1 204 ? 15.117 -18.062 21.531 1 88.94 204 TYR B N 1
ATOM 6009 C CA . TYR B 1 204 ? 15.734 -17.109 20.609 1 88.94 204 TYR B CA 1
ATOM 6010 C C . TYR B 1 204 ? 14.797 -15.945 20.312 1 88.94 204 TYR B C 1
ATOM 6012 O O . TYR B 1 204 ? 13.703 -16.141 19.781 1 88.94 204 TYR B O 1
ATOM 6020 N N . PHE B 1 205 ? 15.18 -14.797 20.688 1 85.38 205 PHE B N 1
ATOM 6021 C CA . PHE B 1 205 ? 14.336 -13.617 20.562 1 85.38 205 PHE B CA 1
ATOM 6022 C C . PHE B 1 205 ? 14.453 -13.008 19.172 1 85.38 205 PHE B C 1
ATOM 6024 O O . PHE B 1 205 ? 15.555 -12.68 18.734 1 85.38 205 PHE B O 1
ATOM 6031 N N . LEU B 1 206 ? 13.227 -13.07 18.578 1 83.06 206 LEU B N 1
ATOM 6032 C CA . LEU B 1 206 ? 13.133 -12.391 17.297 1 83.06 206 LEU B CA 1
ATOM 6033 C C . LEU B 1 206 ? 12.43 -11.039 17.453 1 83.06 206 LEU B C 1
ATOM 6035 O O . LEU B 1 206 ? 11.484 -10.914 18.219 1 83.06 206 LEU B O 1
ATOM 6039 N N . ASN B 1 207 ? 13.016 -9.953 17.5 1 69.56 207 ASN B N 1
ATOM 6040 C CA . ASN B 1 207 ? 12.414 -8.633 17.656 1 69.56 207 ASN B CA 1
ATOM 6041 C C . ASN B 1 207 ? 11.289 -8.414 16.656 1 69.56 207 ASN B C 1
ATOM 6043 O O . ASN B 1 207 ? 10.352 -9.219 16.578 1 69.56 207 ASN B O 1
ATOM 6047 N N . GLU B 1 208 ? 11.242 -7.434 15.883 1 69 208 GLU B N 1
ATOM 6048 C CA . GLU B 1 208 ? 10.211 -6.992 14.953 1 69 208 GLU B CA 1
ATOM 6049 C C . GLU B 1 208 ? 10.086 -7.945 13.773 1 69 208 GLU B C 1
ATOM 6051 O O . GLU B 1 208 ? 9.117 -7.883 13.016 1 69 208 GLU B O 1
ATOM 6056 N N . ARG B 1 209 ? 10.836 -8.953 13.883 1 77.38 209 ARG B N 1
ATOM 6057 C CA . ARG B 1 209 ? 10.844 -9.82 12.703 1 77.38 209 ARG B CA 1
ATOM 6058 C C . ARG B 1 209 ? 10.086 -11.117 12.977 1 77.38 209 ARG B C 1
ATOM 6060 O O . ARG B 1 209 ? 9.938 -11.953 12.086 1 77.38 209 ARG B O 1
ATOM 6067 N N . ALA B 1 210 ? 9.656 -11.18 14.156 1 78.44 210 ALA B N 1
ATOM 6068 C CA . ALA B 1 210 ? 8.977 -12.422 14.523 1 78.44 210 ALA B CA 1
ATOM 6069 C C . ALA B 1 210 ? 7.492 -12.359 14.18 1 78.44 210 ALA B C 1
ATOM 6071 O O . ALA B 1 210 ? 6.641 -12.367 15.07 1 78.44 210 ALA B O 1
ATOM 6072 N N . ILE B 1 211 ? 7.164 -12.234 12.914 1 86.81 211 ILE B N 1
ATOM 6073 C CA . ILE B 1 211 ? 5.754 -12.18 12.539 1 86.81 211 ILE B CA 1
ATOM 6074 C C . ILE B 1 211 ? 5.383 -13.422 11.734 1 86.81 211 ILE B C 1
ATOM 6076 O O . ILE B 1 211 ? 5.961 -13.688 10.68 1 86.81 211 ILE B O 1
ATOM 6080 N N . GLU B 1 212 ? 4.488 -14.18 12.281 1 88.38 212 GLU B N 1
ATOM 6081 C CA . GLU B 1 212 ? 3.873 -15.289 11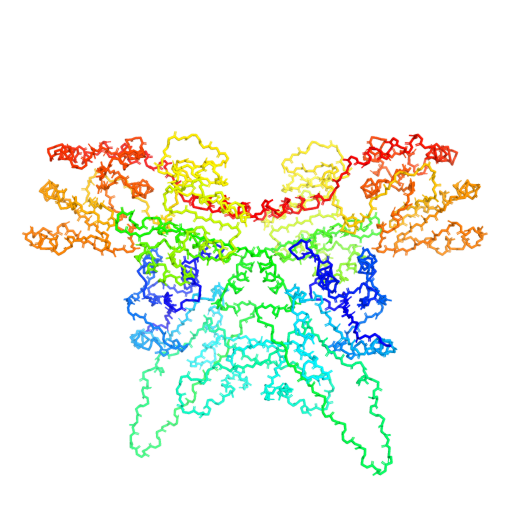.562 1 88.38 212 GLU B CA 1
ATOM 6082 C C . GLU B 1 212 ? 2.615 -14.844 10.828 1 88.38 212 GLU B C 1
ATOM 6084 O O . GLU B 1 212 ? 1.739 -14.203 11.414 1 88.38 212 GLU B O 1
ATOM 6089 N N . ILE B 1 213 ? 2.523 -15.203 9.594 1 91.12 213 ILE B N 1
ATOM 6090 C CA . ILE B 1 213 ? 1.338 -14.828 8.828 1 91.12 213 ILE B CA 1
ATOM 6091 C C . ILE B 1 213 ? 0.156 -15.695 9.25 1 91.12 213 ILE B C 1
ATOM 6093 O O . ILE B 1 213 ? 0.114 -16.891 8.938 1 91.12 213 ILE B O 1
ATOM 6097 N N . GLN B 1 214 ? -0.747 -15.07 9.922 1 86.69 214 GLN B N 1
ATOM 6098 C CA . GLN B 1 214 ? -1.949 -15.758 10.367 1 86.69 214 GLN B CA 1
ATOM 6099 C C . GLN B 1 214 ? -3.199 -15.172 9.719 1 86.69 214 GLN B C 1
ATOM 6101 O O . GLN B 1 214 ? -4.316 -15.594 10.023 1 86.69 214 GLN B O 1
ATOM 6106 N N . GLY B 1 215 ? -2.957 -14.273 8.922 1 89.44 215 GLY B N 1
ATOM 6107 C CA . GLY B 1 215 ? -4.02 -13.602 8.18 1 89.44 215 GLY B CA 1
ATOM 6108 C C . GLY B 1 215 ? -3.518 -12.484 7.289 1 89.44 215 GLY B C 1
ATOM 6109 O O . GLY B 1 215 ? -2.311 -12.258 7.191 1 89.44 215 GLY B O 1
ATOM 6110 N N . TYR B 1 216 ? -4.461 -11.828 6.715 1 90.75 216 TYR B N 1
ATOM 6111 C CA . TYR B 1 216 ? -4.09 -10.789 5.762 1 90.75 216 TYR B CA 1
ATOM 6112 C C . TYR B 1 216 ? -3.422 -9.617 6.473 1 90.75 216 TYR B C 1
ATOM 6114 O O . TYR B 1 216 ? -2.555 -8.953 5.902 1 90.75 216 TYR B O 1
ATOM 6122 N N . GLN B 1 217 ? -3.766 -9.32 7.719 1 90.62 217 GLN B N 1
ATOM 6123 C CA . GLN B 1 217 ? -3.148 -8.219 8.453 1 90.62 217 GLN B CA 1
ATOM 6124 C C . GLN B 1 217 ? -1.646 -8.438 8.609 1 90.62 217 GLN B C 1
ATOM 6126 O O . GLN B 1 217 ? -0.851 -7.531 8.375 1 90.62 217 GLN B O 1
ATOM 6131 N N . ASP B 1 218 ? -1.326 -9.664 8.977 1 91.62 218 ASP B N 1
ATOM 6132 C CA . ASP B 1 218 ? 0.091 -10 9.07 1 91.62 218 ASP B CA 1
ATOM 6133 C C . ASP B 1 218 ? 0.771 -9.898 7.707 1 91.62 218 ASP B C 1
ATOM 6135 O O . ASP B 1 218 ? 1.91 -9.445 7.605 1 91.62 218 ASP B O 1
ATOM 6139 N N . TRP B 1 219 ? -0.009 -10.375 6.715 1 94.31 219 TRP B N 1
ATOM 6140 C CA . TRP B 1 219 ? 0.512 -10.312 5.352 1 94.31 219 TRP B CA 1
ATOM 6141 C C . TRP B 1 219 ? 0.877 -8.875 4.977 1 94.31 219 TRP B C 1
ATOM 6143 O O . TRP B 1 219 ? 1.976 -8.625 4.477 1 94.31 219 TRP B O 1
ATOM 6153 N N . TRP B 1 220 ? 0.035 -7.945 5.324 1 94.5 220 TRP B N 1
ATOM 6154 C CA . TRP B 1 220 ? 0.229 -6.547 4.965 1 94.5 220 TRP B CA 1
ATOM 6155 C C . TRP B 1 220 ? 1.435 -5.961 5.691 1 94.5 220 TRP B C 1
ATOM 6157 O O . TRP B 1 220 ? 2.221 -5.215 5.102 1 94.5 220 TRP B O 1
ATOM 6167 N N . ILE B 1 221 ? 1.576 -6.316 6.906 1 94 221 ILE B N 1
ATOM 6168 C CA . ILE B 1 221 ? 2.695 -5.816 7.699 1 94 221 ILE B CA 1
ATOM 6169 C C . ILE B 1 221 ? 4.012 -6.324 7.113 1 94 221 ILE B C 1
ATOM 6171 O O . ILE B 1 221 ? 4.941 -5.547 6.902 1 94 221 ILE B O 1
ATOM 6175 N N . CYS B 1 222 ? 4.031 -7.621 6.816 1 94.44 222 CYS B N 1
ATOM 6176 C CA . CYS B 1 222 ? 5.25 -8.211 6.273 1 94.44 222 CYS B CA 1
ATOM 6177 C C . CYS B 1 222 ? 5.602 -7.598 4.922 1 94.44 222 CYS B C 1
ATOM 6179 O O . CYS B 1 222 ? 6.773 -7.344 4.641 1 94.44 222 CYS B O 1
ATOM 6181 N N . GLU B 1 223 ? 4.602 -7.398 4.156 1 94.56 223 GLU B N 1
ATOM 6182 C CA . GLU B 1 223 ? 4.828 -6.805 2.846 1 94.56 223 GLU B CA 1
ATOM 6183 C C . GLU B 1 223 ? 5.445 -5.41 2.971 1 94.56 223 GLU B C 1
ATOM 6185 O O . GLU B 1 223 ? 6.41 -5.09 2.275 1 94.56 223 GLU B O 1
ATOM 6190 N N . ARG B 1 224 ? 4.918 -4.586 3.85 1 93.69 224 ARG B N 1
ATOM 6191 C CA . ARG B 1 224 ? 5.422 -3.234 4.059 1 93.69 224 ARG B CA 1
ATOM 6192 C C . ARG B 1 224 ? 6.844 -3.26 4.605 1 93.69 224 ARG B C 1
ATOM 6194 O O . ARG B 1 224 ? 7.695 -2.48 4.172 1 93.69 224 ARG B O 1
ATOM 6201 N N . LEU B 1 225 ? 7.078 -4.148 5.516 1 93.38 225 LEU B N 1
ATOM 6202 C CA . LEU B 1 225 ? 8.406 -4.234 6.125 1 93.38 225 LEU B CA 1
ATOM 6203 C C . LEU B 1 225 ? 9.445 -4.672 5.098 1 93.38 225 LEU B C 1
ATOM 6205 O O . LEU B 1 225 ? 10.57 -4.176 5.102 1 93.38 225 LEU B O 1
ATOM 6209 N N . LEU B 1 226 ? 9.062 -5.59 4.223 1 93.19 226 LEU B N 1
ATOM 6210 C CA . LEU B 1 226 ? 9.977 -6.094 3.209 1 93.19 226 LEU B CA 1
ATOM 6211 C C . LEU B 1 226 ? 10.266 -5.031 2.154 1 93.19 226 LEU B C 1
ATOM 6213 O O . LEU B 1 226 ? 11.352 -5.004 1.568 1 93.19 226 LEU B O 1
ATOM 6217 N N . ARG B 1 227 ? 9.281 -4.133 1.952 1 93.25 227 ARG B N 1
ATOM 6218 C CA . ARG B 1 227 ? 9.438 -3.104 0.93 1 93.25 227 ARG B CA 1
ATOM 6219 C C . ARG B 1 227 ? 9.969 -1.809 1.532 1 93.25 227 ARG B C 1
ATOM 6221 O O . ARG B 1 227 ? 10.219 -0.839 0.812 1 93.25 227 ARG B O 1
ATOM 6228 N N . ARG B 1 228 ? 10.133 -1.735 2.793 1 93.12 228 ARG B N 1
ATOM 6229 C CA . ARG B 1 228 ? 10.531 -0.528 3.51 1 93.12 228 ARG B CA 1
ATOM 6230 C C . ARG B 1 228 ? 11.945 -0.107 3.129 1 93.12 228 ARG B C 1
ATOM 6232 O O . ARG B 1 228 ? 12.852 -0.94 3.07 1 93.12 228 ARG B O 1
ATOM 6239 N N . ARG B 1 229 ? 12.133 1.133 2.801 1 95.94 229 ARG B N 1
ATOM 6240 C CA . ARG B 1 229 ? 13.414 1.75 2.469 1 95.94 229 ARG B CA 1
ATOM 6241 C C . ARG B 1 229 ? 13.758 2.865 3.451 1 95.94 229 ARG B C 1
ATOM 6243 O O . ARG B 1 229 ? 12.977 3.162 4.355 1 95.94 229 ARG B O 1
ATOM 6250 N N . HIS B 1 230 ? 14.961 3.303 3.4 1 97.06 230 HIS B N 1
ATOM 6251 C CA . HIS B 1 230 ? 15.422 4.328 4.332 1 97.06 230 HIS B CA 1
ATOM 6252 C C . HIS B 1 230 ? 15.594 5.672 3.631 1 97.06 230 HIS B C 1
ATOM 6254 O O . HIS B 1 230 ? 16.469 5.824 2.771 1 97.06 230 HIS B O 1
ATOM 6260 N N . VAL B 1 231 ? 14.766 6.645 4.004 1 97.88 231 VAL B N 1
ATOM 6261 C CA . VAL B 1 231 ? 14.82 8.008 3.477 1 97.88 231 VAL B CA 1
ATOM 6262 C C . VAL B 1 231 ? 15.523 8.922 4.48 1 97.88 231 VAL B C 1
ATOM 6264 O O . VAL B 1 231 ? 15.094 9.031 5.629 1 97.88 231 VAL B O 1
ATOM 6267 N N . VAL B 1 232 ? 16.562 9.547 4.051 1 98.31 232 VAL B N 1
ATOM 6268 C CA . VAL B 1 232 ? 17.312 10.445 4.922 1 98.31 232 VAL B CA 1
ATOM 6269 C C . VAL B 1 232 ? 17.156 11.883 4.445 1 98.31 232 VAL B C 1
ATOM 6271 O O . VAL B 1 232 ? 17.484 12.211 3.303 1 98.31 232 VAL B O 1
ATOM 6274 N N . PHE B 1 233 ? 16.656 12.711 5.309 1 98.06 233 PHE B N 1
ATOM 6275 C CA . PHE B 1 233 ? 16.547 14.141 5.047 1 98.06 233 PHE B CA 1
ATOM 6276 C C . PHE B 1 233 ? 17.75 14.898 5.59 1 98.06 233 PHE B C 1
ATOM 6278 O O . PHE B 1 233 ? 18.078 14.781 6.773 1 98.06 233 PHE B O 1
ATOM 6285 N N . VAL B 1 234 ? 18.406 15.586 4.727 1 97.75 234 VAL B N 1
ATOM 6286 C CA . VAL B 1 234 ? 19.547 16.422 5.141 1 97.75 234 VAL B CA 1
ATOM 6287 C C . VAL B 1 234 ? 19.141 17.891 5.129 1 97.75 234 VAL B C 1
ATOM 6289 O O . VAL B 1 234 ? 18.781 18.438 4.082 1 97.75 234 VAL B O 1
ATOM 6292 N N . VAL B 1 235 ? 19.234 18.484 6.27 1 95.38 235 VAL B N 1
ATOM 6293 C CA . VAL B 1 235 ? 18.703 19.844 6.363 1 95.38 235 VAL B CA 1
ATOM 6294 C C . VAL B 1 235 ? 19.703 20.734 7.102 1 95.38 235 VAL B C 1
ATOM 6296 O O . VAL B 1 235 ? 20.562 20.234 7.832 1 95.38 235 VAL B O 1
ATOM 6299 N N . ALA B 1 236 ? 19.562 21.969 6.797 1 89.25 236 ALA B N 1
ATOM 6300 C CA . ALA B 1 236 ? 20.281 23.016 7.52 1 89.25 236 ALA B CA 1
ATOM 6301 C C . ALA B 1 236 ? 19.312 24.047 8.086 1 89.25 236 ALA B C 1
ATOM 6303 O O . ALA B 1 236 ? 18.328 24.406 7.434 1 89.25 236 ALA B O 1
ATOM 6304 N N . GLY B 1 237 ? 19.469 24.391 9.359 1 79.75 237 GLY B N 1
ATOM 6305 C CA . GLY B 1 237 ? 18.656 25.406 10 1 79.75 237 GLY B CA 1
ATOM 6306 C C . GLY B 1 237 ? 19.406 26.203 11.047 1 79.75 237 GLY B C 1
ATOM 6307 O O . GLY B 1 237 ? 19.703 25.703 12.133 1 79.75 237 GLY B O 1
ATOM 6308 N N . TYR B 1 238 ? 19.797 27.344 10.734 1 76.62 238 TYR B N 1
ATOM 6309 C CA . TYR B 1 238 ? 20.453 28.312 11.609 1 76.62 238 TYR B CA 1
ATOM 6310 C C . TYR B 1 238 ? 20.062 29.734 11.227 1 76.62 238 TYR B C 1
ATOM 6312 O O . TYR B 1 238 ? 19.453 29.953 10.18 1 76.62 238 TYR B O 1
ATOM 6320 N N . PRO B 1 239 ? 20.203 30.656 11.977 1 68.81 239 PRO B N 1
ATOM 6321 C CA . PRO B 1 239 ? 19.656 32 11.797 1 68.81 239 PRO B CA 1
ATOM 6322 C C . PRO B 1 239 ? 19.969 32.594 10.414 1 68.81 239 PRO B C 1
ATOM 6324 O O . PRO B 1 239 ? 19.109 33.25 9.812 1 68.81 239 PRO B O 1
ATOM 6327 N N . ALA B 1 240 ? 21.094 32.344 9.828 1 68.62 240 ALA B N 1
ATOM 6328 C CA . ALA B 1 240 ? 21.484 32.938 8.547 1 68.62 240 ALA B CA 1
ATOM 6329 C C . ALA B 1 240 ? 20.703 32.281 7.398 1 68.62 240 ALA B C 1
ATOM 6331 O O . ALA B 1 240 ? 20.344 32.969 6.434 1 68.62 240 ALA B O 1
ATOM 6332 N N . ILE B 1 241 ? 20.406 31.047 7.508 1 73.44 241 ILE B N 1
ATOM 6333 C CA .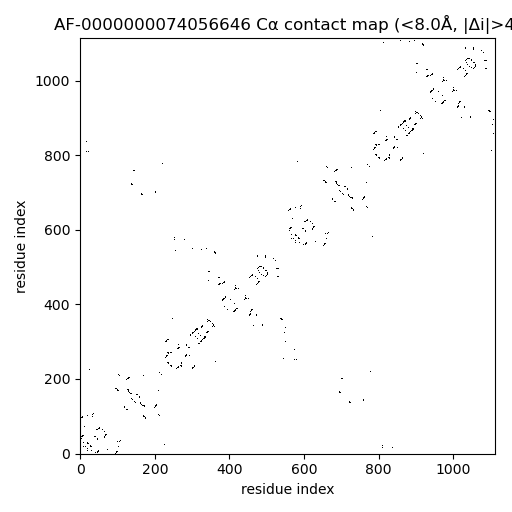 ILE B 1 241 ? 19.75 30.344 6.414 1 73.44 241 ILE B CA 1
ATOM 6334 C C . ILE B 1 241 ? 18.234 30.297 6.664 1 73.44 241 ILE B C 1
ATOM 6336 O O . ILE B 1 241 ? 17.453 30.188 5.723 1 73.44 241 ILE B O 1
ATOM 6340 N N . GLY B 1 242 ? 17.812 30.359 7.91 1 73.25 242 GLY B N 1
ATOM 6341 C CA . GLY B 1 242 ? 16.406 30.312 8.25 1 73.25 242 GLY B CA 1
ATOM 6342 C C . GLY B 1 242 ? 15.914 28.891 8.508 1 73.25 242 GLY B C 1
ATOM 6343 O O . GLY B 1 242 ? 16.688 27.938 8.469 1 73.25 242 GLY B O 1
ATOM 6344 N N . MET B 1 243 ? 14.609 28.75 8.781 1 78.81 243 MET B N 1
ATOM 6345 C CA . MET B 1 243 ? 14.016 27.469 9.172 1 78.81 243 MET B CA 1
ATOM 6346 C C . MET B 1 243 ? 13.109 26.938 8.062 1 78.81 243 MET B C 1
ATOM 6348 O O . MET B 1 243 ? 12.523 25.859 8.203 1 78.81 243 MET B O 1
ATOM 6352 N N . GLY B 1 244 ? 13 27.625 6.992 1 81.5 244 GLY B N 1
ATOM 6353 C CA . GLY B 1 244 ? 12.109 27.234 5.91 1 81.5 244 GLY B CA 1
ATOM 6354 C C . GLY B 1 244 ? 12.391 25.844 5.363 1 81.5 244 GLY B C 1
ATOM 6355 O O . GLY B 1 244 ? 11.469 25.062 5.125 1 81.5 244 GLY B O 1
ATOM 6356 N N . HIS B 1 245 ? 13.664 25.5 5.262 1 86.69 245 HIS B N 1
ATOM 6357 C CA . HIS B 1 245 ? 14.078 24.203 4.734 1 86.69 245 HIS B CA 1
ATOM 6358 C C . HIS B 1 245 ? 13.727 23.078 5.703 1 86.69 245 HIS B C 1
ATOM 6360 O O . HIS B 1 245 ? 13.312 22 5.281 1 86.69 245 HIS B O 1
ATOM 6366 N N . VAL B 1 246 ? 13.891 23.375 6.957 1 87.94 246 VAL B N 1
ATOM 6367 C CA . VAL B 1 246 ? 13.578 22.391 7.984 1 87.94 246 VAL B CA 1
ATOM 6368 C C . VAL B 1 246 ? 12.078 22.094 7.973 1 87.94 246 VAL B C 1
ATOM 6370 O O . VAL B 1 246 ? 11.672 20.922 7.969 1 87.94 246 VAL B O 1
ATOM 6373 N N . PHE B 1 247 ? 11.32 23.109 7.848 1 85.75 247 PHE B N 1
ATOM 6374 C CA . PHE B 1 247 ? 9.867 22.938 7.891 1 85.75 247 PHE B CA 1
ATOM 6375 C C . PHE B 1 247 ? 9.375 22.203 6.645 1 85.75 247 PHE B C 1
ATOM 6377 O O . PHE B 1 247 ? 8.453 21.391 6.723 1 85.75 247 PHE B O 1
ATOM 6384 N N . ARG B 1 248 ? 9.984 22.531 5.543 1 90.75 248 ARG B N 1
ATOM 6385 C CA . ARG B 1 248 ? 9.602 21.797 4.336 1 90.75 248 ARG B CA 1
ATOM 6386 C C . ARG B 1 248 ? 9.938 20.312 4.461 1 90.75 248 ARG B C 1
ATOM 6388 O O . ARG B 1 248 ? 9.117 19.453 4.121 1 90.75 248 ARG B O 1
ATOM 6395 N N . ALA B 1 249 ? 11.109 20.062 4.91 1 93.94 249 ALA B N 1
ATOM 6396 C CA . ALA B 1 249 ? 11.531 18.672 5.082 1 93.94 249 ALA B CA 1
ATOM 6397 C C . ALA B 1 249 ? 10.594 17.922 6.02 1 93.94 249 ALA B C 1
ATOM 6399 O O . ALA B 1 249 ? 10.211 16.781 5.746 1 93.94 249 ALA B O 1
ATOM 6400 N N . LEU B 1 250 ? 10.211 18.609 7.066 1 91.62 250 LEU B N 1
ATOM 6401 C CA . LEU B 1 250 ? 9.297 18.016 8.023 1 91.62 250 LEU B CA 1
ATOM 6402 C C . LEU B 1 250 ? 7.934 17.75 7.387 1 91.62 250 LEU B C 1
ATOM 6404 O O . LEU B 1 250 ? 7.316 16.719 7.633 1 91.62 250 LEU B O 1
ATOM 6408 N N . MET B 1 251 ? 7.527 18.656 6.629 1 92.69 251 MET B N 1
ATOM 6409 C CA . MET B 1 251 ? 6.25 18.516 5.938 1 92.69 251 MET B CA 1
ATOM 6410 C C . MET B 1 251 ? 6.273 17.328 4.984 1 92.69 251 MET B C 1
ATOM 6412 O O . MET B 1 251 ? 5.316 16.547 4.93 1 92.69 251 MET B O 1
ATOM 6416 N N . LEU B 1 252 ? 7.324 17.172 4.285 1 95.5 252 LEU B N 1
ATOM 6417 C CA . LEU B 1 252 ? 7.461 16.047 3.361 1 95.5 252 LEU B CA 1
ATOM 6418 C C . LEU B 1 252 ? 7.562 14.734 4.121 1 95.5 252 LEU B C 1
ATOM 6420 O O . LEU B 1 252 ? 6.914 13.75 3.75 1 95.5 252 LEU B O 1
ATOM 6424 N N . ALA B 1 253 ? 8.352 14.727 5.168 1 95.25 253 ALA B N 1
ATOM 6425 C CA . ALA B 1 253 ? 8.5 13.531 6 1 95.25 253 ALA B CA 1
ATOM 6426 C C . ALA B 1 253 ? 7.164 13.094 6.586 1 95.25 253 ALA B C 1
ATOM 6428 O O . ALA B 1 253 ? 6.887 11.898 6.688 1 95.25 253 ALA B O 1
ATOM 6429 N N . HIS B 1 254 ? 6.383 14.062 6.895 1 93.38 254 HIS B N 1
ATOM 6430 C CA . HIS B 1 254 ? 5.055 13.836 7.453 1 93.38 254 HIS B CA 1
ATOM 6431 C C . HIS B 1 254 ? 4.203 12.984 6.523 1 93.38 254 HIS B C 1
ATOM 6433 O O . HIS B 1 254 ? 3.379 12.188 6.98 1 93.38 254 HIS B O 1
ATOM 6439 N N . GLU B 1 255 ? 4.426 13.078 5.281 1 94.12 255 GLU B N 1
ATOM 6440 C CA . GLU B 1 255 ? 3.607 12.391 4.285 1 94.12 255 GLU B CA 1
ATOM 6441 C C . GLU B 1 255 ? 4.09 10.961 4.062 1 94.12 255 GLU B C 1
ATOM 6443 O O . GLU B 1 255 ? 3.393 10.156 3.445 1 94.12 255 GLU B O 1
ATOM 6448 N N . ILE B 1 256 ? 5.219 10.672 4.523 1 94.19 256 ILE B N 1
ATOM 6449 C CA . ILE B 1 256 ? 5.812 9.367 4.266 1 94.19 256 ILE B CA 1
ATOM 6450 C C . ILE B 1 256 ? 5.637 8.461 5.484 1 94.19 256 ILE B C 1
ATOM 6452 O O . ILE B 1 256 ? 6.277 8.68 6.52 1 94.19 256 ILE B O 1
ATOM 6456 N N . THR B 1 257 ? 4.844 7.441 5.391 1 92.56 257 THR B N 1
ATOM 6457 C CA . THR B 1 257 ? 4.586 6.551 6.516 1 92.56 257 THR B CA 1
ATOM 6458 C C . THR B 1 257 ? 5.109 5.148 6.223 1 92.56 257 THR B C 1
ATOM 6460 O O . THR B 1 257 ? 5.23 4.324 7.133 1 92.56 257 THR B O 1
ATOM 6463 N N . SER B 1 258 ? 5.422 4.871 5.004 1 92.44 258 SER B N 1
ATOM 6464 C CA . SER B 1 258 ? 5.75 3.516 4.578 1 92.44 258 SER B CA 1
ATOM 6465 C C . SER B 1 258 ? 7.246 3.242 4.707 1 92.44 258 SER B C 1
ATOM 6467 O O . SER B 1 258 ? 7.68 2.094 4.629 1 92.44 258 SER B O 1
ATOM 6469 N N . HIS B 1 259 ? 8.062 4.246 4.871 1 94.94 259 HIS B N 1
ATOM 6470 C CA . HIS B 1 259 ? 9.516 4.094 4.891 1 94.94 259 HIS B CA 1
ATOM 6471 C C . HIS B 1 259 ? 10.109 4.641 6.188 1 94.94 259 HIS B C 1
ATOM 6473 O O . HIS B 1 259 ? 9.445 5.395 6.906 1 94.94 259 HIS B O 1
ATOM 6479 N N . LYS B 1 260 ? 11.281 4.18 6.504 1 94.12 260 LYS B N 1
ATOM 6480 C CA . LYS B 1 260 ? 12.031 4.711 7.637 1 94.12 260 LYS B CA 1
ATOM 6481 C C . LYS B 1 260 ? 12.578 6.105 7.328 1 94.12 260 LYS B C 1
ATOM 6483 O O . LYS B 1 260 ? 13.07 6.352 6.227 1 94.12 260 LYS B O 1
ATOM 6488 N N . ILE B 1 261 ? 12.461 7.027 8.305 1 95.75 261 ILE B N 1
ATOM 6489 C CA . ILE B 1 261 ? 12.906 8.398 8.094 1 95.75 261 ILE B CA 1
ATOM 6490 C C . ILE B 1 261 ? 13.969 8.758 9.133 1 95.75 261 ILE B C 1
ATOM 6492 O O . ILE B 1 261 ? 13.797 8.484 10.32 1 95.75 261 ILE B O 1
ATOM 6496 N N . THR B 1 262 ? 15.031 9.289 8.719 1 96.38 262 THR B N 1
ATOM 6497 C CA . THR B 1 262 ? 16.062 9.867 9.57 1 96.38 262 THR B CA 1
ATOM 6498 C C . THR B 1 262 ? 16.438 11.273 9.102 1 96.38 262 THR B C 1
ATOM 6500 O O . THR B 1 262 ? 16.531 11.523 7.898 1 96.38 262 THR B O 1
ATOM 6503 N N . PHE B 1 263 ? 16.609 12.18 10.062 1 96.69 263 PHE B N 1
ATOM 6504 C CA . PHE B 1 263 ? 17.062 13.523 9.742 1 96.69 263 PHE B CA 1
ATOM 6505 C C . PHE B 1 263 ? 18.547 13.688 10.07 1 96.69 263 PHE B C 1
ATOM 6507 O O . PHE B 1 263 ? 19 13.25 11.133 1 96.69 263 PHE B O 1
ATOM 6514 N N . VAL B 1 264 ? 19.281 14.219 9.156 1 96.81 264 VAL B N 1
ATOM 6515 C CA . VAL B 1 264 ? 20.672 14.633 9.398 1 96.81 264 VAL B CA 1
ATOM 6516 C C . VAL B 1 264 ? 20.766 16.156 9.336 1 96.81 264 VAL B C 1
ATOM 6518 O O . VAL B 1 264 ? 20.406 16.766 8.328 1 96.81 264 VAL B O 1
ATOM 6521 N N . CYS B 1 265 ? 21.219 16.734 10.375 1 94.62 265 CYS B N 1
ATOM 6522 C CA . CYS B 1 265 ? 21.391 18.188 10.438 1 94.62 265 CYS B CA 1
ATOM 6523 C C . CYS B 1 265 ? 22.859 18.562 10.305 1 94.62 265 CYS B C 1
ATOM 6525 O O . CYS B 1 265 ? 23.734 17.906 10.875 1 94.62 265 CYS B O 1
ATOM 6527 N N . THR B 1 266 ? 23.078 19.594 9.578 1 92.56 266 THR B N 1
ATOM 6528 C CA . THR B 1 266 ? 24.438 20.078 9.438 1 92.56 266 THR B CA 1
ATOM 6529 C C . THR B 1 266 ? 24.984 20.547 10.789 1 92.56 266 THR B C 1
ATOM 6531 O O . THR B 1 266 ? 24.219 20.75 11.734 1 92.56 266 THR B O 1
ATOM 6534 N N . ARG B 1 267 ? 26.234 20.812 10.875 1 87.25 267 ARG B N 1
ATOM 6535 C CA . ARG B 1 267 ? 26.969 21.078 12.117 1 87.25 267 ARG B CA 1
ATOM 6536 C C . ARG B 1 267 ? 26.438 22.328 12.812 1 87.25 267 ARG B C 1
ATOM 6538 O O . ARG B 1 267 ? 26.281 22.359 14.031 1 87.25 267 ARG B O 1
ATOM 6545 N N . GLU B 1 268 ? 26.031 23.344 12.086 1 84.19 268 GLU B N 1
ATOM 6546 C CA . GLU B 1 268 ? 25.641 24.641 12.641 1 84.19 268 GLU B CA 1
ATOM 6547 C C . GLU B 1 268 ? 24.141 24.688 12.914 1 84.19 268 GLU B C 1
ATOM 6549 O O . GLU B 1 268 ? 23.625 25.719 13.359 1 84.19 268 GLU B O 1
ATOM 6554 N N . SER B 1 269 ? 23.484 23.609 12.789 1 84.75 269 SER B N 1
ATOM 6555 C CA . SER B 1 269 ? 22.016 23.641 12.734 1 84.75 269 SER B CA 1
ATOM 6556 C C . SER B 1 269 ? 21.406 23.266 14.078 1 84.75 269 SER B C 1
ATOM 6558 O O . SER B 1 269 ? 20.562 22.375 14.148 1 84.75 269 SER B O 1
ATOM 6560 N N . GLU B 1 270 ? 21.625 23.953 15.125 1 79.88 270 GLU B N 1
ATOM 6561 C CA . GLU B 1 270 ? 21.109 23.656 16.453 1 79.88 270 GLU B CA 1
ATOM 6562 C C . GLU B 1 270 ? 19.594 23.875 16.516 1 79.88 270 GLU B C 1
ATOM 6564 O O . GLU B 1 270 ? 18.875 23.062 17.094 1 79.88 270 GLU B O 1
ATOM 6569 N N . LEU B 1 271 ? 19.188 24.922 15.945 1 76.75 271 LEU B N 1
ATOM 6570 C CA . LEU B 1 271 ? 17.766 25.234 15.945 1 76.75 271 LEU B CA 1
ATOM 6571 C C . LEU B 1 271 ? 16.969 24.156 15.219 1 76.75 271 LEU B C 1
ATOM 6573 O O . LEU B 1 271 ? 15.875 23.781 15.664 1 76.75 271 LEU B O 1
ATOM 6577 N N . ALA B 1 272 ? 17.516 23.688 14.172 1 80.5 272 ALA B N 1
ATOM 6578 C CA . ALA B 1 272 ? 16.875 22.625 13.406 1 80.5 272 ALA B CA 1
ATOM 6579 C C . ALA B 1 272 ? 16.703 21.359 14.258 1 80.5 272 ALA B C 1
ATOM 6581 O O . ALA B 1 272 ? 15.641 20.734 14.242 1 80.5 272 ALA B O 1
ATOM 6582 N N . VAL B 1 273 ? 17.641 21.047 14.984 1 82.12 273 VAL B N 1
ATOM 6583 C CA . VAL B 1 273 ? 17.625 19.844 15.828 1 82.12 273 VAL B CA 1
ATOM 6584 C C . VAL B 1 273 ? 16.484 19.922 16.828 1 82.12 273 VAL B C 1
ATOM 6586 O O . VAL B 1 273 ? 15.734 18.969 17 1 82.12 273 VAL B O 1
ATOM 6589 N N . GLU B 1 274 ? 16.328 21 17.359 1 79.81 274 GLU B N 1
ATOM 6590 C CA . GLU B 1 274 ? 15.273 21.172 18.359 1 79.81 274 GLU B CA 1
ATOM 6591 C C . GLU B 1 274 ? 13.891 21.031 17.734 1 79.81 274 GLU B C 1
ATOM 6593 O O . GLU B 1 274 ? 13.016 20.359 18.297 1 79.81 274 GLU B O 1
ATOM 6598 N N . SER B 1 275 ? 13.758 21.656 16.641 1 78.5 275 SER B N 1
ATOM 6599 C CA . SER B 1 275 ? 12.461 21.625 15.969 1 78.5 275 SER B CA 1
ATOM 6600 C C . SER B 1 275 ? 12.102 20.203 15.531 1 78.5 275 SER B C 1
ATOM 6602 O O . SER B 1 275 ? 10.945 19.797 15.648 1 78.5 275 SER B O 1
ATOM 6604 N N . ILE B 1 276 ? 13.039 19.5 15.086 1 83.69 276 ILE B N 1
ATOM 6605 C CA . ILE B 1 276 ? 12.82 18.141 14.578 1 83.69 276 ILE B CA 1
ATOM 6606 C C . ILE B 1 276 ? 12.594 17.188 15.75 1 83.69 276 ILE B C 1
ATOM 6608 O O . ILE B 1 276 ? 11.75 16.297 15.68 1 83.69 276 ILE B O 1
ATOM 6612 N N . ALA B 1 277 ? 13.305 17.375 16.781 1 76.94 277 ALA B N 1
ATOM 6613 C CA . ALA B 1 277 ? 13.164 16.547 17.969 1 76.94 277 ALA B CA 1
ATOM 6614 C C . ALA B 1 277 ? 11.75 16.641 18.531 1 76.94 277 ALA B C 1
ATOM 6616 O O . ALA B 1 277 ? 11.203 15.641 19.031 1 76.94 277 ALA B O 1
ATOM 6617 N N . ARG B 1 278 ? 11.227 17.766 18.359 1 73.38 278 ARG B N 1
ATOM 6618 C CA . ARG B 1 278 ? 9.875 17.984 18.875 1 73.38 278 ARG B CA 1
ATOM 6619 C C . ARG B 1 278 ? 8.852 17.141 18.109 1 73.38 278 ARG B C 1
ATOM 6621 O O . ARG B 1 278 ? 7.777 16.844 18.625 1 73.38 278 ARG B O 1
ATOM 6628 N N . LYS B 1 279 ? 9.25 16.75 16.984 1 78.88 279 LYS B N 1
ATOM 6629 C CA . LYS B 1 279 ? 8.32 15.977 16.172 1 78.88 279 LYS B CA 1
ATOM 6630 C C . LYS B 1 279 ? 8.617 14.484 16.25 1 78.88 279 LYS B C 1
ATOM 6632 O O . LYS B 1 279 ? 8.008 13.68 15.547 1 78.88 279 LYS B O 1
ATOM 6637 N N . ASP B 1 280 ? 9.547 14.016 17.078 1 78.94 280 ASP B N 1
ATOM 6638 C CA . ASP B 1 280 ? 9.844 12.633 17.438 1 78.94 280 ASP B CA 1
ATOM 6639 C C . ASP B 1 280 ? 10.43 11.867 16.25 1 78.94 280 ASP B C 1
ATOM 6641 O O . ASP B 1 280 ? 10.117 10.695 16.047 1 78.94 280 ASP B O 1
ATOM 6645 N N . TYR B 1 281 ? 11.125 12.594 15.367 1 87.69 281 TYR B N 1
ATOM 6646 C CA . TYR B 1 281 ? 11.891 11.922 14.32 1 87.69 281 TYR B CA 1
ATOM 6647 C C . TYR B 1 281 ? 13.305 11.602 14.805 1 87.69 281 TYR B C 1
ATOM 6649 O O . TYR B 1 281 ? 13.828 12.273 15.695 1 87.69 281 TYR B O 1
ATOM 6657 N N . ARG B 1 282 ? 13.844 10.555 14.234 1 89.94 282 ARG B N 1
ATOM 6658 C CA . ARG B 1 282 ? 15.25 10.273 14.492 1 89.94 282 ARG B CA 1
ATOM 6659 C C . ARG B 1 282 ? 16.141 11.352 13.883 1 89.94 282 ARG B C 1
ATOM 6661 O O . ARG B 1 282 ? 15.977 11.711 12.711 1 89.94 282 ARG B O 1
ATOM 6668 N N . ILE B 1 283 ? 17.078 11.883 14.742 1 93.38 283 ILE B N 1
ATOM 6669 C CA . ILE B 1 283 ? 17.922 12.984 14.289 1 93.38 283 ILE B CA 1
ATOM 6670 C C . ILE B 1 283 ? 19.391 12.648 14.555 1 93.38 283 ILE B C 1
ATOM 6672 O O . ILE B 1 283 ? 19.734 12.086 15.594 1 93.38 283 ILE B O 1
ATOM 6676 N N . VAL B 1 284 ? 20.219 12.906 13.547 1 94.12 284 VAL B N 1
ATOM 6677 C CA . VAL B 1 284 ? 21.672 12.789 13.656 1 94.12 284 VAL B CA 1
ATOM 6678 C C . VAL B 1 284 ? 22.328 14.125 13.297 1 94.12 284 VAL B C 1
ATOM 6680 O O . VAL B 1 284 ? 22.047 14.695 12.242 1 94.12 284 VAL B O 1
ATOM 6683 N N . ARG B 1 285 ? 23.078 14.617 14.172 1 92.94 285 ARG B N 1
ATOM 6684 C CA . ARG B 1 285 ? 23.812 15.844 13.898 1 92.94 285 ARG B CA 1
ATOM 6685 C C . ARG B 1 285 ? 25.188 15.547 13.328 1 92.94 285 ARG B C 1
ATOM 6687 O O . ARG B 1 285 ? 25.875 14.648 13.812 1 92.94 285 ARG B O 1
ATOM 6694 N N . GLN B 1 286 ? 25.547 16.391 12.391 1 93.12 286 GLN B N 1
ATOM 6695 C CA . GLN B 1 286 ? 26.859 16.234 11.789 1 93.12 286 GLN B CA 1
ATOM 6696 C C . GLN B 1 286 ? 27.969 16.5 12.805 1 93.12 286 GLN B C 1
ATOM 6698 O O . GLN B 1 286 ? 27.953 17.531 13.484 1 93.12 286 GLN B O 1
ATOM 6703 N N . GLY B 1 287 ? 28.875 15.539 12.859 1 89.19 287 GLY B N 1
ATOM 6704 C CA . GLY B 1 287 ? 30.031 15.742 13.695 1 89.19 287 GLY B CA 1
ATOM 6705 C C . GLY B 1 287 ? 31.172 16.453 12.977 1 89.19 287 GLY B C 1
ATOM 6706 O O . GLY B 1 287 ? 30.953 17.438 12.273 1 89.19 287 GLY B O 1
ATOM 6707 N N . HIS B 1 288 ? 32.406 16.016 13.227 1 90.12 288 HIS B N 1
ATOM 6708 C CA . HIS B 1 288 ? 33.594 16.609 12.633 1 90.12 288 HIS B CA 1
ATOM 6709 C C . HIS B 1 288 ? 33.875 16.031 11.242 1 90.12 288 HIS B C 1
ATOM 6711 O O . HIS B 1 288 ? 34.594 16.625 10.445 1 90.12 288 HIS B O 1
ATOM 6717 N N . GLU B 1 289 ? 33.219 15 10.914 1 91.56 289 GLU B N 1
ATOM 6718 C CA . GLU B 1 289 ? 33.406 14.336 9.633 1 91.56 289 GLU B CA 1
ATOM 6719 C C . GLU B 1 289 ? 32.688 15.086 8.508 1 91.56 289 GLU B C 1
ATOM 6721 O O . GLU B 1 289 ? 32 16.062 8.758 1 91.56 289 GLU B O 1
ATOM 6726 N N . ASP B 1 290 ? 33 14.641 7.285 1 94.12 290 ASP B N 1
ATOM 6727 C CA . ASP B 1 290 ? 32.312 15.195 6.121 1 94.12 290 ASP B CA 1
ATOM 6728 C C . ASP B 1 290 ? 30.812 14.844 6.145 1 94.12 290 ASP B C 1
ATOM 6730 O O . ASP B 1 290 ? 30.438 13.766 6.621 1 94.12 290 ASP B O 1
ATOM 6734 N N . LEU B 1 291 ? 30.047 15.727 5.703 1 95.75 291 LEU B N 1
ATOM 6735 C CA . LEU B 1 291 ? 28.609 15.547 5.711 1 95.75 291 LEU B CA 1
ATOM 6736 C C . LEU B 1 291 ? 28.219 14.25 5.012 1 95.75 291 LEU B C 1
ATOM 6738 O O . LEU B 1 291 ? 27.359 13.516 5.496 1 95.75 291 LEU B O 1
ATOM 6742 N N . ALA B 1 292 ? 28.875 13.969 3.896 1 97.19 292 ALA B N 1
ATOM 6743 C CA . ALA B 1 292 ? 28.562 12.773 3.127 1 97.19 292 ALA B CA 1
ATOM 6744 C C . ALA B 1 292 ? 28.766 11.516 3.969 1 97.19 292 ALA B C 1
ATOM 6746 O O . ALA B 1 292 ? 28 10.562 3.871 1 97.19 292 ALA B O 1
ATOM 6747 N N . ASP B 1 293 ? 29.766 11.5 4.762 1 96.69 293 ASP B N 1
ATOM 6748 C CA . ASP B 1 293 ? 30.047 10.344 5.605 1 96.69 293 ASP B CA 1
ATOM 6749 C C . ASP B 1 293 ? 28.953 10.148 6.656 1 96.69 293 ASP B C 1
ATOM 6751 O O . ASP B 1 293 ? 28.547 9.016 6.926 1 96.69 293 ASP B O 1
ATOM 6755 N N . THR B 1 294 ? 28.562 11.234 7.227 1 96.69 294 THR B N 1
ATOM 6756 C CA . THR B 1 294 ? 27.484 11.172 8.211 1 96.69 294 THR B CA 1
ATOM 6757 C C . THR B 1 294 ? 26.203 10.625 7.586 1 96.69 294 THR B C 1
ATOM 6759 O O . THR B 1 294 ? 25.516 9.797 8.188 1 96.69 294 THR B O 1
ATOM 6762 N N . VAL B 1 295 ? 25.953 11.055 6.414 1 97.88 295 VAL B N 1
ATOM 6763 C CA . VAL B 1 295 ? 24.75 10.633 5.703 1 97.88 295 VAL B CA 1
ATOM 6764 C C . VAL B 1 295 ? 24.844 9.156 5.336 1 97.88 295 VAL B C 1
ATOM 6766 O O . VAL B 1 295 ? 23.922 8.375 5.598 1 97.88 295 VAL B O 1
ATOM 6769 N N . LEU B 1 296 ? 25.953 8.75 4.758 1 97.31 296 LEU B N 1
ATOM 6770 C CA . LEU B 1 296 ? 26.141 7.383 4.277 1 97.31 296 LEU B CA 1
ATOM 6771 C C . LEU B 1 296 ? 26.172 6.398 5.441 1 97.31 296 LEU B C 1
ATOM 6773 O O . LEU B 1 296 ? 25.828 5.223 5.277 1 97.31 296 LEU B O 1
ATOM 6777 N N . ALA B 1 297 ? 26.562 6.887 6.629 1 96.56 297 ALA B N 1
ATOM 6778 C CA . ALA B 1 297 ? 26.562 6.043 7.82 1 96.56 297 ALA B CA 1
ATOM 6779 C C . ALA B 1 297 ? 25.141 5.574 8.164 1 96.56 297 ALA B C 1
ATOM 6781 O O . ALA B 1 297 ? 24.969 4.57 8.852 1 96.56 297 ALA B O 1
ATOM 6782 N N . GLN B 1 298 ? 24.156 6.297 7.664 1 96.62 298 GLN B N 1
ATOM 6783 C CA . GLN B 1 298 ? 22.766 5.906 7.922 1 96.62 298 GLN B CA 1
ATOM 6784 C C . GLN B 1 298 ? 22.297 4.871 6.906 1 96.62 298 GLN B C 1
ATOM 6786 O O . GLN B 1 298 ? 21.172 4.383 6.992 1 96.62 298 GLN B O 1
ATOM 6791 N N . ARG B 1 299 ? 23.047 4.559 5.855 1 96.38 299 ARG B N 1
ATOM 6792 C CA . ARG B 1 299 ? 22.734 3.598 4.801 1 96.38 299 ARG B CA 1
ATOM 6793 C C . ARG B 1 299 ? 21.438 3.969 4.086 1 96.38 299 ARG B C 1
ATOM 6795 O O . ARG B 1 299 ? 20.516 3.156 4.004 1 96.38 299 ARG B O 1
ATOM 6802 N N . PRO B 1 300 ? 21.406 5.156 3.492 1 97.69 300 PRO B N 1
ATOM 6803 C CA . PRO B 1 300 ? 20.188 5.645 2.863 1 97.69 300 PRO B CA 1
ATOM 6804 C C . PRO B 1 300 ? 19.922 5.008 1.5 1 97.69 300 PRO B C 1
ATOM 6806 O O . PRO B 1 300 ? 20.875 4.695 0.772 1 97.69 300 PRO B O 1
ATOM 6809 N N . ASP B 1 301 ? 18.609 4.734 1.2 1 97.25 301 ASP B N 1
ATOM 6810 C CA . ASP B 1 301 ? 18.203 4.426 -0.163 1 97.25 301 ASP B CA 1
ATOM 6811 C C . ASP B 1 301 ? 17.891 5.699 -0.948 1 97.25 301 ASP B C 1
ATOM 6813 O O . ASP B 1 301 ? 18.109 5.754 -2.16 1 97.25 301 ASP B O 1
ATOM 6817 N N . LEU B 1 302 ? 17.406 6.688 -0.251 1 97.94 302 LEU B N 1
ATOM 6818 C CA . LEU B 1 302 ? 17.078 7.996 -0.808 1 97.94 302 LEU B CA 1
ATOM 6819 C C . LEU B 1 302 ? 17.547 9.117 0.112 1 97.94 302 LEU B C 1
ATOM 6821 O O . LEU B 1 302 ? 17.328 9.07 1.323 1 97.94 302 LEU B O 1
ATOM 6825 N N . VAL B 1 303 ? 18.234 10.047 -0.432 1 98.56 303 VAL B N 1
ATOM 6826 C CA . VAL B 1 303 ? 18.688 11.219 0.311 1 98.56 303 VAL B CA 1
ATOM 6827 C C . VAL B 1 303 ? 17.969 12.469 -0.208 1 98.56 303 VAL B C 1
ATOM 6829 O O . VAL B 1 303 ? 17.984 12.742 -1.408 1 98.56 303 VAL B O 1
ATOM 6832 N N . VAL B 1 304 ? 17.312 13.172 0.657 1 98.5 304 VAL B N 1
ATOM 6833 C CA . VAL B 1 304 ? 16.641 14.422 0.328 1 98.5 304 VAL B CA 1
ATOM 6834 C C . VAL B 1 304 ? 17.438 15.602 0.899 1 98.5 304 VAL B C 1
ATOM 6836 O O . VAL B 1 304 ? 17.406 15.844 2.107 1 98.5 304 VAL B O 1
ATOM 6839 N N . ASN B 1 305 ? 18.078 16.281 0.026 1 97.94 305 ASN B N 1
ATOM 6840 C CA . ASN B 1 305 ? 18.875 17.438 0.431 1 97.94 305 ASN B CA 1
ATOM 6841 C C . ASN B 1 305 ? 18.047 18.719 0.394 1 97.94 305 ASN B C 1
ATOM 6843 O O . ASN B 1 305 ? 17.578 19.125 -0.667 1 97.94 305 ASN B O 1
ATOM 6847 N N . ASP B 1 306 ? 17.938 19.344 1.506 1 94.62 306 ASP B N 1
ATOM 6848 C CA . ASP B 1 306 ? 17.219 20.609 1.593 1 94.62 306 ASP B CA 1
ATOM 6849 C C . ASP B 1 306 ? 18 21.625 2.412 1 94.62 306 ASP B C 1
ATOM 6851 O O . ASP B 1 306 ? 17.562 22.031 3.496 1 94.62 306 ASP B O 1
ATOM 6855 N N . PHE B 1 307 ? 19.141 21.969 1.854 1 90.69 307 PHE B N 1
ATOM 6856 C CA . PHE B 1 307 ? 19.984 22.953 2.51 1 90.69 307 PHE B CA 1
ATOM 6857 C C . PHE B 1 307 ? 20.656 23.859 1.485 1 90.69 307 PHE B C 1
ATOM 6859 O O . PHE B 1 307 ? 21.828 24.203 1.62 1 90.69 307 PHE B O 1
ATOM 6866 N N . LEU B 1 308 ? 19.906 24.062 0.402 1 87.44 308 LEU B N 1
ATOM 6867 C CA . LEU B 1 308 ? 20.266 24.969 -0.674 1 87.44 308 LEU B CA 1
ATOM 6868 C C . LEU B 1 308 ? 21.25 24.312 -1.634 1 87.44 308 LEU B C 1
ATOM 6870 O O . LEU B 1 308 ? 20.953 23.266 -2.207 1 87.44 308 LEU B O 1
ATOM 6874 N N . ASN B 1 309 ? 22.5 24.812 -1.815 1 90.94 309 ASN B N 1
ATOM 6875 C CA . ASN B 1 309 ? 23.406 24.344 -2.865 1 90.94 309 ASN B CA 1
ATOM 6876 C C . ASN B 1 309 ? 24.266 23.188 -2.389 1 90.94 309 ASN B C 1
ATOM 6878 O O . ASN B 1 309 ? 24.875 23.25 -1.32 1 90.94 309 ASN B O 1
ATOM 6882 N N . THR B 1 310 ? 24.328 22.203 -3.205 1 95 310 THR B N 1
ATOM 6883 C CA . THR B 1 310 ? 25.188 21.062 -2.926 1 95 310 THR B CA 1
ATOM 6884 C C . THR B 1 310 ? 26.453 21.109 -3.783 1 95 310 THR B C 1
ATOM 6886 O O . THR B 1 310 ? 26.438 21.672 -4.879 1 95 310 THR B O 1
ATOM 6889 N N . GLY B 1 311 ? 27.516 20.594 -3.217 1 96.12 311 GLY B N 1
ATOM 6890 C CA . GLY B 1 311 ? 28.75 20.469 -3.973 1 96.12 311 GLY B CA 1
ATOM 6891 C C . GLY B 1 311 ? 28.812 19.188 -4.793 1 96.12 311 GLY B C 1
ATOM 6892 O O . GLY B 1 311 ? 28.172 18.203 -4.461 1 96.12 311 GLY B O 1
ATOM 6893 N N . ALA B 1 312 ? 29.609 19.219 -5.836 1 96.69 312 ALA B N 1
ATOM 6894 C CA . ALA B 1 312 ? 29.766 18.062 -6.703 1 96.69 312 ALA B CA 1
ATOM 6895 C C . ALA B 1 312 ? 30.391 16.891 -5.949 1 96.69 312 ALA B C 1
ATOM 6897 O O . ALA B 1 312 ? 29.953 15.75 -6.09 1 96.69 312 ALA B O 1
ATOM 6898 N N . ALA B 1 313 ? 31.312 17.203 -5.129 1 96.5 313 ALA B N 1
ATOM 6899 C CA . ALA B 1 313 ? 32 16.156 -4.387 1 96.5 313 ALA B CA 1
ATOM 6900 C C . ALA B 1 313 ? 31.062 15.445 -3.426 1 96.5 313 ALA B C 1
ATOM 6902 O O . ALA B 1 313 ? 31.078 14.219 -3.307 1 96.5 313 ALA B O 1
ATOM 6903 N N . TYR B 1 314 ? 30.281 16.188 -2.85 1 96.69 314 TYR B N 1
ATOM 6904 C CA . TYR B 1 314 ? 29.281 15.664 -1.914 1 96.69 314 TYR B CA 1
ATOM 6905 C C . TYR B 1 314 ? 28.297 14.734 -2.617 1 96.69 314 TYR B C 1
ATOM 6907 O O . TYR B 1 314 ? 28.078 13.609 -2.168 1 96.69 314 TYR B O 1
ATOM 6915 N N . MET B 1 315 ? 27.812 15.086 -3.686 1 97.81 315 MET B N 1
ATOM 6916 C CA . MET B 1 315 ? 26.812 14.32 -4.43 1 97.81 315 MET B CA 1
ATOM 6917 C C . MET B 1 315 ? 27.438 13.07 -5.039 1 97.81 315 MET B C 1
ATOM 6919 O O . MET B 1 315 ? 26.797 12.016 -5.074 1 97.81 315 MET B O 1
ATOM 6923 N N . GLU B 1 316 ? 28.641 13.211 -5.57 1 97.38 316 GLU B N 1
ATOM 6924 C CA . GLU B 1 316 ? 29.344 12.062 -6.133 1 97.38 316 GLU B CA 1
ATOM 6925 C C . GLU B 1 316 ? 29.531 10.969 -5.09 1 97.38 316 GLU B C 1
ATOM 6927 O O . GLU B 1 316 ? 29.375 9.781 -5.387 1 97.38 316 GLU B O 1
ATOM 6932 N N . ARG B 1 317 ? 29.875 11.352 -3.947 1 97.12 317 ARG B N 1
ATOM 6933 C CA . ARG B 1 317 ? 30.062 10.398 -2.861 1 97.12 317 ARG B CA 1
ATOM 6934 C C . ARG B 1 317 ? 28.766 9.672 -2.531 1 97.12 317 ARG B C 1
ATOM 6936 O O . ARG B 1 317 ? 28.766 8.461 -2.303 1 97.12 317 ARG B O 1
ATOM 6943 N N . LEU B 1 318 ? 27.688 10.375 -2.459 1 97.75 318 LEU B N 1
ATOM 6944 C CA . LEU B 1 318 ? 26.391 9.766 -2.17 1 97.75 318 LEU B CA 1
ATOM 6945 C C . LEU B 1 318 ? 26 8.766 -3.258 1 97.75 318 LEU B C 1
ATOM 6947 O O . LEU B 1 318 ? 25.547 7.664 -2.957 1 97.75 318 LEU B O 1
ATOM 6951 N N . ARG B 1 319 ? 26.25 9.141 -4.473 1 95.88 319 ARG B N 1
ATOM 6952 C CA . ARG B 1 319 ? 25.938 8.266 -5.602 1 95.88 319 ARG B CA 1
ATOM 6953 C C . ARG B 1 319 ? 26.797 7.008 -5.57 1 95.88 319 ARG B C 1
ATOM 6955 O O . ARG B 1 319 ? 26.312 5.91 -5.824 1 95.88 319 ARG B O 1
ATOM 6962 N N . ALA B 1 320 ? 28 7.23 -5.297 1 96 320 ALA B N 1
ATOM 6963 C CA . ALA B 1 320 ? 28.922 6.094 -5.195 1 96 320 ALA B CA 1
ATOM 6964 C C . ALA B 1 320 ? 28.484 5.137 -4.086 1 96 320 ALA B C 1
ATOM 6966 O O . ALA B 1 320 ? 28.703 3.93 -4.176 1 96 320 ALA B O 1
ATOM 6967 N N . GLY B 1 321 ? 27.891 5.719 -3.105 1 95.69 321 GLY B N 1
ATOM 6968 C CA . GLY B 1 321 ? 27.391 4.906 -2.012 1 95.69 321 GLY B CA 1
ATOM 6969 C C . GLY B 1 321 ? 26.078 4.207 -2.338 1 95.69 321 GLY B C 1
ATOM 6970 O O . GLY B 1 321 ? 25.578 3.42 -1.538 1 95.69 321 GLY B O 1
ATOM 6971 N N . GLY B 1 322 ? 25.453 4.523 -3.512 1 94.06 322 GLY B N 1
ATOM 6972 C CA . GLY B 1 322 ? 24.266 3.822 -3.977 1 94.06 322 GLY B CA 1
ATOM 6973 C C . GLY B 1 322 ? 22.984 4.562 -3.67 1 94.06 322 GLY B C 1
ATOM 6974 O O . GLY B 1 322 ? 21.891 4.051 -3.926 1 94.06 322 GLY B O 1
ATOM 6975 N N . ALA B 1 323 ? 23.094 5.715 -3.102 1 95.94 323 ALA B N 1
ATOM 6976 C CA . ALA B 1 323 ? 21.891 6.449 -2.719 1 95.94 323 ALA B CA 1
ATOM 6977 C C . ALA B 1 323 ? 21.328 7.25 -3.895 1 95.94 323 ALA B C 1
ATOM 6979 O O . ALA B 1 323 ? 22.094 7.82 -4.68 1 95.94 323 ALA B O 1
ATOM 6980 N N . ARG B 1 324 ? 20.047 7.273 -4.078 1 97 324 ARG B N 1
ATOM 6981 C CA . ARG B 1 324 ? 19.391 8.234 -4.953 1 97 324 ARG B CA 1
ATOM 6982 C C . ARG B 1 324 ? 19.203 9.578 -4.258 1 97 324 ARG B C 1
ATOM 6984 O O . ARG B 1 324 ? 19.062 9.641 -3.033 1 97 324 ARG B O 1
ATOM 6991 N N . CYS B 1 325 ? 19.188 10.648 -5.016 1 97.94 325 CYS B N 1
ATOM 6992 C CA . CYS B 1 325 ? 19.203 11.961 -4.375 1 97.94 325 CYS B CA 1
ATOM 6993 C C . CYS B 1 325 ? 18.125 12.859 -4.945 1 97.94 325 CYS B C 1
ATOM 6995 O O . CYS B 1 325 ? 17.906 12.898 -6.16 1 97.94 325 CYS B O 1
ATOM 6997 N N . VAL B 1 326 ? 17.438 13.539 -4.082 1 98.12 326 VAL B N 1
ATOM 6998 C CA . VAL B 1 326 ? 16.516 14.617 -4.395 1 98.12 326 VAL B CA 1
ATOM 6999 C C . VAL B 1 326 ? 16.984 15.914 -3.748 1 98.12 326 VAL B C 1
ATOM 7001 O O . VAL B 1 326 ? 17.25 15.953 -2.543 1 98.12 326 VAL B O 1
ATOM 7004 N N . ASN B 1 327 ? 17.125 16.906 -4.539 1 97.38 327 ASN B N 1
ATOM 7005 C CA . ASN B 1 327 ? 17.578 18.188 -4.023 1 97.38 327 ASN B CA 1
ATOM 7006 C C . ASN B 1 327 ? 16.484 19.25 -4.121 1 97.38 327 ASN B C 1
ATOM 7008 O O . ASN B 1 327 ? 15.812 19.359 -5.145 1 97.38 327 ASN B O 1
ATOM 7012 N N . PHE B 1 328 ? 16.406 20 -3.068 1 94.88 328 PHE B N 1
ATOM 7013 C CA . PHE B 1 328 ? 15.469 21.125 -3.08 1 94.88 328 PHE B CA 1
ATOM 7014 C C . PHE B 1 328 ? 16.203 22.453 -3.162 1 94.88 328 PHE B C 1
ATOM 7016 O O . PHE B 1 328 ? 17.172 22.672 -2.416 1 94.88 328 PHE B O 1
ATOM 7023 N N . GLU B 1 329 ? 15.766 23.328 -4.082 1 89.19 329 GLU B N 1
ATOM 7024 C CA . GLU B 1 329 ? 16.297 24.672 -4.266 1 89.19 329 GLU B CA 1
ATOM 7025 C C . GLU B 1 329 ? 17.812 24.656 -4.418 1 89.19 329 GLU B C 1
ATOM 7027 O O . GLU B 1 329 ? 18.516 25.469 -3.811 1 89.19 329 GLU B O 1
ATOM 7032 N N . ASP B 1 330 ? 18.281 23.688 -5.133 1 91.31 330 ASP B N 1
ATOM 7033 C CA . ASP B 1 330 ? 19.703 23.5 -5.359 1 91.31 330 ASP B CA 1
ATOM 7034 C C . ASP B 1 330 ? 20.125 24.047 -6.723 1 91.31 330 ASP B C 1
ATOM 7036 O O . ASP B 1 330 ? 19.688 23.547 -7.762 1 91.31 330 ASP B O 1
ATOM 7040 N N . GLU B 1 331 ? 20.953 25.016 -6.668 1 87.12 331 GLU B N 1
ATOM 7041 C CA . GLU B 1 331 ? 21.5 25.578 -7.895 1 87.12 331 GLU B CA 1
ATOM 7042 C C . GLU B 1 331 ? 23.031 25.453 -7.914 1 87.12 331 GLU B C 1
ATOM 7044 O O . GLU B 1 331 ? 23.703 26.141 -8.68 1 87.12 331 GLU B O 1
ATOM 7049 N N . GLY B 1 332 ? 23.562 24.609 -7.086 1 91.62 332 GLY B N 1
ATOM 7050 C CA . GLY B 1 332 ? 25 24.406 -7.016 1 91.62 332 GLY B CA 1
ATOM 7051 C C . GLY B 1 332 ? 25.5 23.375 -8.008 1 91.62 332 GLY B C 1
ATOM 7052 O O . GLY B 1 332 ? 24.719 22.812 -8.773 1 91.62 332 GLY B O 1
ATOM 7053 N N . PRO B 1 333 ? 26.734 23.172 -7.949 1 94.44 333 PRO B N 1
ATOM 7054 C CA . PRO B 1 333 ? 27.344 22.234 -8.891 1 94.44 333 PRO B CA 1
ATOM 7055 C C . PRO B 1 333 ? 26.875 20.797 -8.688 1 94.44 333 PRO B C 1
ATOM 7057 O O . PRO B 1 333 ? 26.922 19.984 -9.609 1 94.44 333 PRO B O 1
ATOM 7060 N N . GLY B 1 334 ? 26.406 20.484 -7.551 1 95.75 334 GLY B N 1
ATOM 7061 C CA . GLY B 1 334 ? 25.938 19.125 -7.277 1 95.75 334 GLY B CA 1
ATOM 7062 C C . GLY B 1 334 ? 24.562 18.844 -7.836 1 95.75 334 GLY B C 1
ATOM 7063 O O . GLY B 1 334 ? 24.141 17.688 -7.93 1 95.75 334 GLY B O 1
ATOM 7064 N N . ALA B 1 335 ? 23.859 19.812 -8.227 1 93.81 335 ALA B N 1
ATOM 7065 C CA . ALA B 1 335 ? 22.484 19.688 -8.711 1 93.81 335 ALA B CA 1
ATOM 7066 C C . ALA B 1 335 ? 22.422 18.766 -9.93 1 93.81 335 ALA B C 1
ATOM 7068 O O . ALA B 1 335 ? 21.469 18.016 -10.102 1 93.81 335 ALA B O 1
ATOM 7069 N N . ALA B 1 336 ? 23.422 18.75 -10.703 1 93.5 336 ALA B N 1
ATOM 7070 C CA . ALA B 1 336 ? 23.453 17.984 -11.938 1 93.5 336 ALA B CA 1
ATOM 7071 C C . ALA B 1 336 ? 23.531 16.484 -11.648 1 93.5 336 ALA B C 1
ATOM 7073 O O . ALA B 1 336 ? 23.219 15.664 -12.516 1 93.5 336 ALA B O 1
ATOM 7074 N N . LEU B 1 337 ? 23.953 16.156 -10.5 1 95.62 337 LEU B N 1
ATOM 7075 C CA . LEU B 1 337 ? 24.156 14.758 -10.156 1 95.62 337 LEU B CA 1
ATOM 7076 C C . LEU B 1 337 ? 22.938 14.203 -9.406 1 95.62 337 LEU B C 1
ATOM 7078 O O . LEU B 1 337 ? 22.875 13.008 -9.109 1 95.62 337 LEU B O 1
ATOM 7082 N N . ALA B 1 338 ? 21.969 15.023 -9.102 1 96.56 338 ALA B N 1
ATOM 7083 C CA . ALA B 1 338 ? 20.766 14.578 -8.398 1 96.56 338 ALA B CA 1
ATOM 7084 C C . ALA B 1 338 ? 19.828 13.836 -9.344 1 96.56 338 ALA B C 1
ATOM 7086 O O . ALA B 1 338 ? 19.828 14.086 -10.555 1 96.56 338 ALA B O 1
ATOM 7087 N N . ASN B 1 339 ? 19.078 12.891 -8.82 1 96.5 339 ASN B N 1
ATOM 7088 C CA . ASN B 1 339 ? 18.047 12.203 -9.609 1 96.5 339 ASN B CA 1
ATOM 7089 C C . ASN B 1 339 ? 16.844 13.094 -9.867 1 96.5 339 ASN B C 1
ATOM 7091 O O . ASN B 1 339 ? 16.156 12.938 -10.883 1 96.5 339 ASN B O 1
ATOM 7095 N N . LEU B 1 340 ? 16.578 14 -8.977 1 96.56 340 LEU B N 1
ATOM 7096 C CA . LEU B 1 340 ? 15.469 14.953 -9.047 1 96.56 340 LEU B CA 1
ATOM 7097 C C . LEU B 1 340 ? 15.812 16.25 -8.32 1 96.56 340 LEU B C 1
ATOM 7099 O O . LEU B 1 340 ? 16.344 16.219 -7.211 1 96.56 340 LEU B O 1
ATOM 7103 N N . VAL B 1 341 ? 15.609 17.359 -8.93 1 96 341 VAL B N 1
ATOM 7104 C CA . VAL B 1 341 ? 15.734 18.672 -8.312 1 96 341 VAL B CA 1
ATOM 7105 C C . VAL B 1 341 ? 14.391 19.391 -8.344 1 96 341 VAL B C 1
ATOM 7107 O O . VAL B 1 341 ? 13.758 19.5 -9.398 1 96 341 VAL B O 1
ATOM 7110 N N . VAL B 1 342 ? 13.961 19.844 -7.211 1 94.88 342 VAL B N 1
ATOM 7111 C CA . VAL B 1 342 ? 12.703 20.562 -7.121 1 94.88 342 VAL B CA 1
ATOM 7112 C C . VAL B 1 342 ? 12.969 22.031 -6.742 1 94.88 342 VAL B C 1
ATOM 7114 O O . VAL B 1 342 ? 13.477 22.312 -5.652 1 94.88 342 VAL B O 1
ATOM 7117 N N . ASN B 1 343 ? 12.641 22.906 -7.594 1 90.44 343 ASN B N 1
ATOM 7118 C CA . ASN B 1 343 ? 12.797 24.344 -7.387 1 90.44 343 ASN B CA 1
ATOM 7119 C C . ASN B 1 343 ? 11.477 25.078 -7.562 1 90.44 343 ASN B C 1
ATOM 7121 O O . ASN B 1 343 ? 11.188 25.594 -8.648 1 90.44 343 ASN B O 1
ATOM 7125 N N . ALA B 1 344 ? 10.852 25.219 -6.523 1 87.62 344 ALA B N 1
ATOM 7126 C CA . ALA B 1 344 ? 9.547 25.859 -6.617 1 87.62 344 ALA B CA 1
ATOM 7127 C C . ALA B 1 344 ? 9.68 27.375 -6.723 1 87.62 344 ALA B C 1
ATOM 7129 O O . ALA B 1 344 ? 8.844 28.047 -7.34 1 87.62 344 ALA B O 1
ATOM 7130 N N . LEU B 1 345 ? 10.695 27.953 -6.152 1 82.06 345 LEU B N 1
ATOM 7131 C CA . LEU B 1 345 ? 10.805 29.391 -6.012 1 82.06 345 LEU B CA 1
ATOM 7132 C C . LEU B 1 345 ? 11.547 30 -7.195 1 82.06 345 LEU B C 1
ATOM 7134 O O . LEU B 1 345 ? 11.422 31.203 -7.465 1 82.06 345 LEU B O 1
ATOM 7138 N N . TYR B 1 346 ? 12.375 29.156 -7.809 1 74.38 346 TYR B N 1
ATOM 7139 C CA . TYR B 1 346 ? 13.211 29.688 -8.883 1 74.38 346 TYR B CA 1
ATOM 7140 C C . TYR B 1 346 ? 12.664 29.281 -10.25 1 74.38 346 TYR B C 1
ATOM 7142 O O . TYR B 1 346 ? 12.406 28.094 -10.492 1 74.38 346 TYR B O 1
ATOM 7150 N N . GLU B 1 347 ? 12.164 30.219 -11.031 1 66.44 347 GLU B N 1
ATOM 7151 C CA . GLU B 1 347 ? 11.609 29.875 -12.336 1 66.44 347 GLU B CA 1
ATOM 7152 C C . GLU B 1 347 ? 12.68 29.938 -13.422 1 66.44 347 GLU B C 1
ATOM 7154 O O . GLU B 1 347 ? 12.367 30.156 -14.602 1 66.44 347 GLU B O 1
ATOM 7159 N N . SER B 1 348 ? 13.891 29.859 -13.102 1 60.16 348 SER B N 1
ATOM 7160 C CA . SER B 1 348 ? 14.891 30.141 -14.117 1 60.16 348 SER B CA 1
ATOM 7161 C C . SER B 1 348 ? 14.875 29.094 -15.219 1 60.16 348 SER B C 1
ATOM 7163 O O . SER B 1 348 ? 15.328 29.344 -16.344 1 60.16 348 SER B O 1
ATOM 7165 N N . GLY B 1 349 ? 14.227 27.922 -14.961 1 62.56 349 GLY B N 1
ATOM 7166 C CA . GLY B 1 349 ? 14.453 26.953 -16.016 1 62.56 349 GLY B CA 1
ATOM 7167 C C . GLY B 1 349 ? 13.203 26.172 -16.391 1 62.56 349 GLY B C 1
ATOM 7168 O O . GLY B 1 349 ? 12.117 26.453 -15.883 1 62.56 349 GLY B O 1
ATOM 7169 N N . ARG B 1 350 ? 13.273 25.484 -17.578 1 69.94 350 ARG B N 1
ATOM 7170 C CA . ARG B 1 350 ? 12.227 24.578 -18.062 1 69.94 350 ARG B CA 1
ATOM 7171 C C . ARG B 1 350 ? 12.242 23.266 -17.297 1 69.94 350 ARG B C 1
ATOM 7173 O O . ARG B 1 350 ? 13.312 22.703 -17.031 1 69.94 350 ARG B O 1
ATOM 7180 N N . THR B 1 351 ? 11.078 23 -16.812 1 77.5 351 THR B N 1
ATOM 7181 C CA . THR B 1 351 ? 10.906 21.719 -16.141 1 77.5 351 THR B CA 1
ATOM 7182 C C . THR B 1 351 ? 11.344 20.578 -17.031 1 77.5 351 THR B C 1
ATOM 7184 O O . THR B 1 351 ? 11.062 20.562 -18.234 1 77.5 351 THR B O 1
ATOM 7187 N N . THR B 1 352 ? 12.242 19.797 -16.562 1 83.06 352 THR B N 1
ATOM 7188 C CA . THR B 1 352 ? 12.648 18.547 -17.188 1 83.06 352 THR B CA 1
ATOM 7189 C C . THR B 1 352 ? 12.328 17.359 -16.297 1 83.06 352 THR B C 1
ATOM 7191 O O . THR B 1 352 ? 11.68 17.5 -15.258 1 83.06 352 THR B O 1
ATOM 7194 N N . GLU B 1 353 ? 12.633 16.203 -16.828 1 82.75 353 GLU B N 1
ATOM 7195 C CA . GLU B 1 353 ? 12.406 14.984 -16.047 1 82.75 353 GLU B CA 1
ATOM 7196 C C . GLU B 1 353 ? 13.172 15.031 -14.727 1 82.75 353 GLU B C 1
ATOM 7198 O O . GLU B 1 353 ? 12.672 14.562 -13.695 1 82.75 353 GLU B O 1
ATOM 7203 N N . ARG B 1 354 ? 14.266 15.664 -14.742 1 90 354 ARG B N 1
ATOM 7204 C CA . ARG B 1 354 ? 15.109 15.688 -13.555 1 90 354 ARG B CA 1
ATOM 7205 C C . ARG B 1 354 ? 14.938 16.984 -12.781 1 90 354 ARG B C 1
ATOM 7207 O O . ARG B 1 354 ? 15.266 17.062 -11.594 1 90 354 ARG B O 1
ATOM 7214 N N . LEU B 1 355 ? 14.477 18 -13.453 1 91.06 355 LEU B N 1
ATOM 7215 C CA . LEU B 1 355 ? 14.281 19.297 -12.82 1 91.06 355 LEU B CA 1
ATOM 7216 C C . LEU B 1 355 ? 12.812 19.703 -12.852 1 91.06 355 LEU B C 1
ATOM 7218 O O . LEU B 1 355 ? 12.219 19.812 -13.93 1 91.06 355 LEU B O 1
ATOM 7222 N N . ARG B 1 356 ? 12.219 19.844 -11.711 1 92.31 356 ARG B N 1
ATOM 7223 C CA . ARG B 1 356 ? 10.844 20.312 -11.562 1 92.31 356 ARG B CA 1
ATOM 7224 C C . ARG B 1 356 ? 10.797 21.703 -10.953 1 92.31 356 ARG B C 1
ATOM 7226 O O . ARG B 1 356 ? 11.133 21.891 -9.781 1 92.31 356 ARG B O 1
ATOM 7233 N N . CYS B 1 357 ? 10.359 22.703 -11.758 1 90.06 357 CYS B N 1
ATOM 7234 C CA . CYS B 1 357 ? 10.406 24.078 -11.305 1 90.06 357 CYS B CA 1
ATOM 7235 C C . CYS B 1 357 ? 9.039 24.734 -11.43 1 90.06 357 CYS B C 1
ATOM 7237 O O . CYS B 1 357 ? 8.203 24.312 -12.227 1 90.06 357 CYS B O 1
ATOM 7239 N N . GLY B 1 358 ? 8.875 25.703 -10.516 1 89.12 358 GLY B N 1
ATOM 7240 C CA . GLY B 1 358 ? 7.68 26.531 -10.641 1 89.12 358 GLY B CA 1
ATOM 7241 C C . GLY B 1 358 ? 6.676 26.297 -9.531 1 89.12 358 GLY B C 1
ATOM 7242 O O . GLY B 1 358 ? 6.887 25.453 -8.656 1 89.12 358 GLY B O 1
ATOM 7243 N N . ALA B 1 359 ? 5.625 27.062 -9.617 1 90.62 359 ALA B N 1
ATOM 7244 C CA . ALA B 1 359 ? 4.617 27.125 -8.562 1 90.62 359 ALA B CA 1
ATOM 7245 C C . ALA B 1 359 ? 3.895 25.781 -8.422 1 90.62 359 ALA B C 1
ATOM 7247 O O . ALA B 1 359 ? 3.4 25.453 -7.34 1 90.62 359 ALA B O 1
ATOM 7248 N N . ASP B 1 360 ? 3.908 24.984 -9.438 1 91.5 360 ASP B N 1
ATOM 7249 C CA . ASP B 1 360 ? 3.223 23.688 -9.43 1 91.5 360 ASP B CA 1
ATOM 7250 C C . ASP B 1 360 ? 3.906 22.719 -8.477 1 91.5 360 ASP B C 1
ATOM 7252 O O . ASP B 1 360 ? 3.352 21.656 -8.156 1 91.5 360 ASP B O 1
ATOM 7256 N N . TYR B 1 361 ? 5.062 23.078 -7.984 1 93.31 361 TYR B N 1
ATOM 7257 C CA . TYR B 1 361 ? 5.816 22.172 -7.129 1 93.31 361 TYR B CA 1
ATOM 7258 C C . TYR B 1 361 ? 6.023 22.781 -5.742 1 93.31 361 TYR B C 1
ATOM 7260 O O . TYR B 1 361 ? 6.844 22.281 -4.961 1 93.31 361 TYR B O 1
ATOM 7268 N N . PHE B 1 362 ? 5.309 23.875 -5.512 1 93.56 362 PHE B N 1
ATOM 7269 C CA . PHE B 1 362 ? 5.281 24.422 -4.16 1 93.56 362 PHE B CA 1
ATOM 7270 C C . PHE B 1 362 ? 4.438 23.547 -3.242 1 93.56 362 PHE B C 1
ATOM 7272 O O . PHE B 1 362 ? 3.264 23.297 -3.525 1 93.56 362 PHE B O 1
ATOM 7279 N N . CYS B 1 363 ? 5.035 23.125 -2.16 1 94.25 363 CYS B N 1
ATOM 7280 C CA . CYS B 1 363 ? 4.324 22.266 -1.224 1 94.25 363 CYS B CA 1
ATOM 7281 C C . CYS B 1 363 ? 3.537 23.078 -0.21 1 94.25 363 CYS B C 1
ATOM 7283 O O . CYS B 1 363 ? 4.121 23.688 0.691 1 94.25 363 CYS B O 1
ATOM 7285 N N . LEU B 1 364 ? 2.27 23.047 -0.371 1 94.69 364 LEU B N 1
ATOM 7286 C CA . LEU B 1 364 ? 1.365 23.781 0.51 1 94.69 364 LEU B CA 1
ATOM 7287 C C . LEU B 1 364 ? 1.191 23.047 1.838 1 94.69 364 LEU B C 1
ATOM 7289 O O . LEU B 1 364 ? 0.985 21.828 1.859 1 94.69 364 LEU B O 1
ATOM 7293 N N . ARG B 1 365 ? 1.305 23.734 2.961 1 91.5 365 ARG B N 1
ATOM 7294 C CA . ARG B 1 365 ? 1.092 23.156 4.281 1 91.5 365 ARG B CA 1
ATOM 7295 C C . ARG B 1 365 ? -0.346 22.672 4.438 1 91.5 365 ARG B C 1
ATOM 7297 O O . ARG B 1 365 ? -1.271 23.266 3.887 1 91.5 365 ARG B O 1
ATOM 7304 N N . ASP B 1 366 ? -0.602 21.719 5.262 1 89.94 366 ASP B N 1
ATOM 7305 C CA . ASP B 1 366 ? -1.893 21.062 5.426 1 89.94 366 ASP B CA 1
ATOM 7306 C C . ASP B 1 366 ? -2.939 22.031 5.977 1 89.94 366 ASP B C 1
ATOM 7308 O O . ASP B 1 366 ? -4.113 21.953 5.613 1 89.94 366 ASP B O 1
ATOM 7312 N N . GLU B 1 367 ? -2.537 22.906 6.824 1 89.94 367 GLU B N 1
ATOM 7313 C CA . GLU B 1 367 ? -3.492 23.828 7.445 1 89.94 367 GLU B CA 1
ATOM 7314 C C . GLU B 1 367 ? -4.211 24.672 6.398 1 89.94 367 GLU B C 1
ATOM 7316 O O . GLU B 1 367 ? -5.324 25.141 6.633 1 89.94 367 GLU B O 1
ATOM 7321 N N . PHE B 1 368 ? -3.537 24.844 5.246 1 94.19 368 PHE B N 1
ATOM 7322 C CA . PHE B 1 368 ? -4.109 25.703 4.215 1 94.19 368 PHE B CA 1
ATOM 7323 C C . PHE B 1 368 ? -5.07 24.922 3.33 1 94.19 368 PHE B C 1
ATOM 7325 O O . PHE B 1 368 ? -5.918 25.5 2.652 1 94.19 368 PHE B O 1
ATOM 7332 N N . VAL B 1 369 ? -4.969 23.641 3.301 1 89.81 369 VAL B N 1
ATOM 7333 C CA . VAL B 1 369 ? -5.84 22.797 2.482 1 89.81 369 VAL B CA 1
ATOM 7334 C C . VAL B 1 369 ? -7.27 22.875 3.002 1 89.81 369 VAL B C 1
ATOM 7336 O O . VAL B 1 369 ? -8.219 22.969 2.219 1 89.81 369 VAL B O 1
ATOM 7339 N N . ASP B 1 370 ? -7.418 22.984 4.301 1 86.12 370 ASP B N 1
ATOM 7340 C CA . ASP B 1 370 ? -8.75 23 4.906 1 86.12 370 ASP B CA 1
ATOM 7341 C C . ASP B 1 370 ? -9.195 24.422 5.223 1 86.12 370 ASP B C 1
ATOM 7343 O O . ASP B 1 370 ? -10.266 24.625 5.793 1 86.12 370 ASP B O 1
ATOM 7347 N N . ALA B 1 371 ? -8.383 25.375 4.875 1 93.31 371 ALA B N 1
ATOM 7348 C CA . ALA B 1 371 ? -8.695 26.766 5.176 1 93.31 371 ALA B CA 1
ATOM 7349 C C . ALA B 1 371 ? -9.75 27.312 4.223 1 93.31 371 ALA B C 1
ATOM 7351 O O . ALA B 1 371 ? -9.883 26.828 3.094 1 93.31 371 ALA B O 1
ATOM 7352 N N . ARG B 1 372 ? -10.5 28.25 4.75 1 92.62 372 ARG B N 1
ATOM 7353 C CA . ARG B 1 372 ? -11.461 28.938 3.9 1 92.62 372 ARG B CA 1
ATOM 7354 C C . ARG B 1 372 ? -10.773 30.031 3.082 1 92.62 372 ARG B C 1
ATOM 7356 O O . ARG B 1 372 ? -10.219 30.984 3.641 1 92.62 372 ARG B O 1
ATOM 7363 N N . ARG B 1 373 ? -10.805 29.938 1.805 1 96.19 373 ARG B N 1
ATOM 7364 C CA . ARG B 1 373 ? -10.227 30.953 0.939 1 96.19 373 ARG B CA 1
ATOM 7365 C C . ARG B 1 373 ? -11.031 32.25 1 1 96.19 373 ARG B C 1
ATOM 7367 O O . ARG B 1 373 ? -12.266 32.219 1.065 1 96.19 373 ARG B O 1
ATOM 7374 N N . ASN B 1 374 ? -10.344 33.312 0.892 1 97.44 374 ASN B N 1
ATOM 7375 C CA . ASN B 1 374 ? -10.969 34.594 1.164 1 97.44 374 ASN B CA 1
ATOM 7376 C C . ASN B 1 374 ? -11.797 35.094 -0.022 1 97.44 374 ASN B C 1
ATOM 7378 O O . ASN B 1 374 ? -11.344 35.031 -1.167 1 97.44 374 ASN B O 1
ATOM 7382 N N . PRO B 1 375 ? -13 35.562 0.255 1 96.38 375 PRO B N 1
ATOM 7383 C CA . PRO B 1 375 ? -13.75 36.25 -0.791 1 96.38 375 PRO B CA 1
ATOM 7384 C C . PRO B 1 375 ? -13.234 37.688 -1.035 1 96.38 375 PRO B C 1
ATOM 7386 O O . PRO B 1 375 ? -12.469 38.219 -0.227 1 96.38 375 PRO B O 1
ATOM 7389 N N . LEU B 1 376 ? -13.625 38.25 -2.195 1 96.19 376 LEU B N 1
ATOM 7390 C CA . LEU B 1 376 ? -13.289 39.625 -2.471 1 96.19 376 LEU B CA 1
ATOM 7391 C C . LEU B 1 376 ? -14.281 40.562 -1.796 1 96.19 376 LEU B C 1
ATOM 7393 O O . LEU B 1 376 ? -15.492 40.5 -2.037 1 96.19 376 LEU B O 1
ATOM 7397 N N . ARG B 1 377 ? -13.766 41.406 -0.944 1 95.19 377 ARG B N 1
ATOM 7398 C CA . ARG B 1 377 ? -14.578 42.438 -0.335 1 95.19 377 ARG B CA 1
ATOM 7399 C C . ARG B 1 377 ? -14.328 43.812 -1.005 1 95.19 377 ARG B C 1
ATOM 7401 O O . ARG B 1 377 ? -13.195 44.094 -1.384 1 95.19 377 ARG B O 1
ATOM 7408 N N . PRO B 1 378 ? -15.344 44.562 -1.061 1 93.94 378 PRO B N 1
ATOM 7409 C CA . PRO B 1 378 ? -15.156 45.844 -1.727 1 93.94 378 PRO B CA 1
ATOM 7410 C C . PRO B 1 378 ? -14.18 46.75 -0.984 1 93.94 378 PRO B C 1
ATOM 7412 O O . PRO B 1 378 ? -13.336 47.406 -1.609 1 93.94 378 PRO B O 1
ATOM 7415 N N . ASP B 1 379 ? -14.344 46.812 0.343 1 95.44 379 ASP B N 1
ATOM 7416 C CA . ASP B 1 379 ? -13.453 47.625 1.148 1 95.44 379 ASP B CA 1
ATOM 7417 C C . ASP B 1 379 ? -12.484 46.781 1.955 1 95.44 379 ASP B C 1
ATOM 7419 O O . ASP B 1 379 ? -12.836 45.656 2.393 1 95.44 379 ASP B O 1
ATOM 7423 N N . VAL B 1 380 ? -11.32 47.344 2.105 1 97.31 380 VAL B N 1
ATOM 7424 C CA . VAL B 1 380 ? -10.32 46.656 2.922 1 97.31 380 VAL B CA 1
ATOM 7425 C C . VAL B 1 380 ? -10.664 46.812 4.402 1 97.31 380 VAL B C 1
ATOM 7427 O O . VAL B 1 380 ? -10.828 47.938 4.891 1 97.31 380 VAL B O 1
ATOM 7430 N N . ARG B 1 381 ? -10.812 45.75 5.043 1 97.5 381 ARG B N 1
ATOM 7431 C CA . ARG B 1 381 ? -11.125 45.781 6.469 1 97.5 381 ARG B CA 1
ATOM 7432 C C . ARG B 1 381 ? -9.93 45.312 7.301 1 97.5 381 ARG B C 1
ATOM 7434 O O . ARG B 1 381 ? -9.742 45.75 8.43 1 97.5 381 ARG B O 1
ATOM 7441 N N . THR B 1 382 ? -9.234 44.438 6.746 1 98.12 382 THR B N 1
ATOM 7442 C CA . THR B 1 382 ? -8.117 43.844 7.492 1 98.12 382 THR B CA 1
ATOM 7443 C C . THR B 1 382 ? -6.879 43.719 6.613 1 98.12 382 THR B C 1
ATOM 7445 O O . THR B 1 382 ? -6.949 43.219 5.5 1 98.12 382 THR B O 1
ATOM 7448 N N . VAL B 1 383 ? -5.727 44.219 7.137 1 98.5 383 VAL B N 1
ATOM 7449 C CA . VAL B 1 383 ? -4.426 44.094 6.484 1 98.5 383 VAL B CA 1
ATOM 7450 C C . VAL B 1 383 ? -3.525 43.156 7.301 1 98.5 383 VAL B C 1
ATOM 7452 O O . VAL B 1 383 ? -3.363 43.344 8.508 1 98.5 383 VAL B O 1
ATOM 7455 N N . LEU B 1 384 ? -3.014 42.125 6.633 1 98.44 384 LEU B N 1
ATOM 7456 C CA . LEU B 1 384 ? -2.061 41.25 7.266 1 98.44 384 LEU B CA 1
ATOM 7457 C C . LEU B 1 384 ? -0.627 41.688 7.004 1 98.44 384 LEU B C 1
ATOM 7459 O O . LEU B 1 384 ? -0.246 41.906 5.852 1 98.44 384 LEU B O 1
ATOM 7463 N N . LEU B 1 385 ? 0.095 41.906 8.023 1 97.94 385 LEU B N 1
ATOM 7464 C CA . LEU B 1 385 ? 1.502 42.281 7.941 1 97.94 385 LEU B CA 1
ATOM 7465 C C . LEU B 1 385 ? 2.395 41.156 8.477 1 97.94 385 LEU B C 1
ATOM 7467 O O . LEU B 1 385 ? 2.303 40.781 9.648 1 97.94 385 LEU B O 1
ATOM 7471 N N . THR B 1 386 ? 3.242 40.531 7.609 1 95.5 386 THR B N 1
ATOM 7472 C CA . THR B 1 386 ? 4.109 39.438 8.055 1 95.5 386 THR B CA 1
ATOM 7473 C C . THR B 1 386 ? 5.395 39.406 7.227 1 95.5 386 THR B C 1
ATOM 7475 O O . THR B 1 386 ? 5.344 39.406 5.996 1 95.5 386 THR B O 1
ATOM 7478 N N . PHE B 1 387 ? 6.535 39.438 7.801 1 92 387 PHE B N 1
ATOM 7479 C CA . PHE B 1 387 ? 7.812 39.438 7.102 1 92 387 PHE B CA 1
ATOM 7480 C C . PHE B 1 387 ? 8.648 38.219 7.469 1 92 387 PHE B C 1
ATOM 7482 O O . PHE B 1 387 ? 9.859 38.312 7.668 1 92 387 PHE B O 1
ATOM 7489 N N . GLY B 1 388 ? 7.969 37.062 7.641 1 80.38 388 GLY B N 1
ATOM 7490 C CA . GLY B 1 388 ? 8.633 35.75 7.797 1 80.38 388 GLY B CA 1
ATOM 7491 C C . GLY B 1 388 ? 8.992 35.438 9.234 1 80.38 388 GLY B C 1
ATOM 7492 O O . GLY B 1 388 ? 8.477 36.062 10.164 1 80.38 388 GLY B O 1
ATOM 7493 N N . GLY B 1 389 ? 9.922 34.469 9.406 1 76.94 389 GLY B N 1
ATOM 7494 C CA . GLY B 1 389 ? 10.234 33.906 10.711 1 76.94 389 GLY B CA 1
ATOM 7495 C C . GLY B 1 389 ? 11.203 34.781 11.508 1 76.94 389 GLY B C 1
ATOM 7496 O O . GLY B 1 389 ? 11.102 34.844 12.734 1 76.94 389 GLY B O 1
ATOM 7497 N N . THR B 1 390 ? 12.07 35.438 10.891 1 77.31 390 THR B N 1
ATOM 7498 C CA . THR B 1 390 ? 13.117 36.125 11.633 1 77.31 390 THR B CA 1
ATOM 7499 C C . THR B 1 390 ? 12.969 37.656 11.508 1 77.31 390 THR B C 1
ATOM 7501 O O . THR B 1 390 ? 13.141 38.375 12.484 1 77.31 390 THR B O 1
ATOM 7504 N N . ASP B 1 391 ? 12.641 38.25 10.234 1 86.19 391 ASP B N 1
ATOM 7505 C CA . ASP B 1 391 ? 12.523 39.688 10 1 86.19 391 ASP B CA 1
ATOM 7506 C C . ASP B 1 391 ? 13.656 40.438 10.688 1 86.19 391 ASP B C 1
ATOM 7508 O O . ASP B 1 391 ? 13.406 41.375 11.461 1 86.19 391 ASP B O 1
ATOM 7512 N N . GLN B 1 392 ? 14.859 40.031 10.375 1 79.38 392 GLN B N 1
ATOM 7513 C CA . GLN B 1 392 ? 16.062 40.531 11.031 1 79.38 392 GLN B CA 1
ATOM 7514 C C . GLN B 1 392 ? 16.156 42.031 10.977 1 79.38 392 GLN B C 1
ATOM 7516 O O . GLN B 1 392 ? 16.625 42.688 11.914 1 79.38 392 GLN B O 1
ATOM 7521 N N . ARG B 1 393 ? 15.672 42.688 9.969 1 84.5 393 ARG B N 1
ATOM 7522 C CA . ARG B 1 393 ? 15.805 44.125 9.773 1 84.5 393 ARG B CA 1
ATOM 7523 C C . ARG B 1 393 ? 14.594 44.875 10.328 1 84.5 393 ARG B C 1
ATOM 7525 O O . ARG B 1 393 ? 14.438 46.094 10.102 1 84.5 393 ARG B O 1
ATOM 7532 N N . ASP B 1 394 ? 13.719 44.219 10.938 1 92 394 ASP B N 1
ATOM 7533 C CA . ASP B 1 394 ? 12.523 44.75 11.562 1 92 394 ASP B CA 1
ATOM 7534 C C . ASP B 1 394 ? 11.672 45.531 10.547 1 92 394 ASP B C 1
ATOM 7536 O O . ASP B 1 394 ? 11.281 46.656 10.781 1 92 394 ASP B O 1
ATOM 7540 N N . CYS B 1 395 ? 11.5 44.938 9.43 1 93.12 395 CYS B N 1
ATOM 7541 C CA . CYS B 1 395 ? 10.648 45.5 8.383 1 93.12 395 CYS B CA 1
ATOM 7542 C C . CYS B 1 395 ? 9.227 45.688 8.883 1 93.12 395 CYS B C 1
ATOM 7544 O O . CYS B 1 395 ? 8.531 46.625 8.469 1 93.12 395 CYS B O 1
ATOM 7546 N N . SER B 1 396 ? 8.812 44.875 9.75 1 95.81 396 SER B N 1
ATOM 7547 C CA . SER B 1 396 ? 7.477 44.969 10.328 1 95.81 396 SER B CA 1
ATOM 7548 C C . SER B 1 396 ? 7.227 46.312 10.961 1 95.81 396 SER B C 1
ATOM 7550 O O . SER B 1 396 ? 6.195 46.969 10.719 1 95.81 396 SER B O 1
ATOM 7552 N N . ARG B 1 397 ? 8.188 46.781 11.742 1 96.31 397 ARG B N 1
ATOM 7553 C CA . ARG B 1 397 ? 8.055 48.062 12.414 1 96.31 397 ARG B CA 1
ATOM 7554 C C . ARG B 1 397 ? 8 49.219 11.414 1 96.31 397 ARG B C 1
ATOM 7556 O O . ARG B 1 397 ? 7.145 50.094 11.523 1 96.31 397 ARG B O 1
ATOM 7563 N N . ARG B 1 398 ? 8.883 49.156 10.492 1 96.25 398 ARG B N 1
ATOM 7564 C CA . ARG B 1 398 ? 8.945 50.219 9.484 1 96.25 398 ARG B CA 1
ATOM 7565 C C . ARG B 1 398 ? 7.625 50.344 8.727 1 96.25 398 ARG B C 1
ATOM 7567 O O . ARG B 1 398 ? 7.062 51.438 8.602 1 96.25 398 ARG B O 1
ATOM 7574 N N . ILE B 1 399 ? 7.168 49.219 8.242 1 97.12 399 ILE B N 1
ATOM 7575 C CA . ILE B 1 399 ? 5.953 49.219 7.434 1 97.12 399 ILE B CA 1
ATOM 7576 C C . ILE B 1 399 ? 4.754 49.594 8.297 1 97.12 399 ILE B C 1
ATOM 7578 O O . ILE B 1 399 ? 3.895 50.375 7.852 1 97.12 399 ILE B O 1
ATOM 7582 N N . LEU B 1 400 ? 4.719 49.094 9.492 1 97.81 400 LEU B N 1
ATOM 7583 C CA . LEU B 1 400 ? 3.631 49.469 10.398 1 97.81 400 LEU B CA 1
ATOM 7584 C C . LEU B 1 400 ? 3.561 50.969 10.586 1 97.81 400 LEU B C 1
ATOM 7586 O O . LEU B 1 400 ? 2.479 51.562 10.516 1 97.81 400 LEU B O 1
ATOM 7590 N N . ASP B 1 401 ? 4.68 51.562 10.781 1 97.19 401 ASP B N 1
ATOM 7591 C CA . ASP B 1 401 ? 4.727 53.031 11.008 1 97.19 401 ASP B CA 1
ATOM 7592 C C . ASP B 1 401 ? 4.195 53.781 9.797 1 97.19 401 ASP B C 1
ATOM 7594 O O . ASP B 1 401 ? 3.611 54.875 9.945 1 97.19 401 ASP B O 1
ATOM 7598 N N . ILE B 1 402 ? 4.449 53.25 8.68 1 97.25 402 ILE B N 1
ATOM 7599 C CA . ILE B 1 402 ? 4.062 53.906 7.441 1 97.25 402 ILE B CA 1
ATOM 7600 C C . ILE B 1 402 ? 2.557 53.781 7.23 1 97.25 402 ILE B C 1
ATOM 7602 O O . ILE B 1 402 ? 1.883 54.75 6.863 1 97.25 402 ILE B O 1
ATOM 7606 N N . ILE B 1 403 ? 1.987 52.625 7.539 1 97.56 403 ILE B N 1
ATOM 7607 C CA . ILE B 1 403 ? 0.622 52.375 7.094 1 97.56 403 ILE B CA 1
ATOM 7608 C C . ILE B 1 403 ? -0.352 52.625 8.242 1 97.56 403 ILE B C 1
ATOM 7610 O O . ILE B 1 403 ? -1.55 52.812 8.016 1 97.56 403 ILE B O 1
ATOM 7614 N N . GLU B 1 404 ? 0.114 52.594 9.461 1 97.56 404 GLU B N 1
ATOM 7615 C CA . GLU B 1 404 ? -0.745 52.656 10.641 1 97.56 404 GLU B CA 1
ATOM 7616 C C . GLU B 1 404 ? -1.601 53.938 10.609 1 97.56 404 GLU B C 1
ATOM 7618 O O . GLU B 1 404 ? -2.811 53.875 10.836 1 97.56 404 GLU B O 1
ATOM 7623 N N . PRO B 1 405 ? -1.05 55.094 10.328 1 96.69 405 PRO B N 1
ATOM 7624 C CA . PRO B 1 405 ? -1.886 56.281 10.289 1 96.69 405 PRO B CA 1
ATOM 7625 C C . PRO B 1 405 ? -2.992 56.219 9.242 1 96.69 405 PRO B C 1
ATOM 7627 O O . PRO B 1 405 ? -4.094 56.719 9.461 1 96.69 405 PRO B O 1
ATOM 7630 N N . ILE B 1 406 ? -2.693 55.656 8.188 1 97.25 406 ILE B N 1
ATOM 7631 C CA . ILE B 1 406 ? -3.672 55.5 7.117 1 97.25 406 ILE B CA 1
ATOM 7632 C C . ILE B 1 406 ? -4.766 54.531 7.551 1 97.25 406 ILE B C 1
ATOM 7634 O O . ILE B 1 406 ? -5.957 54.812 7.41 1 97.25 406 ILE B O 1
ATOM 7638 N N . CYS B 1 407 ? -4.371 53.438 8.109 1 97.69 407 CYS B N 1
ATOM 7639 C CA . CYS B 1 407 ? -5.312 52.406 8.57 1 97.69 407 CYS B CA 1
ATOM 7640 C C . CYS B 1 407 ? -6.215 52.969 9.672 1 97.69 407 CYS B C 1
ATOM 7642 O O . CYS B 1 407 ? -7.414 52.688 9.688 1 97.69 407 CYS B O 1
ATOM 7644 N N . ARG B 1 408 ? -5.633 53.719 10.547 1 96.56 408 ARG B N 1
ATOM 7645 C CA . ARG B 1 408 ? -6.402 54.344 11.617 1 96.56 408 ARG B CA 1
ATOM 7646 C C . ARG B 1 408 ? -7.469 55.281 11.055 1 96.56 408 ARG B C 1
ATOM 7648 O O . ARG B 1 408 ? -8.625 55.25 11.484 1 96.56 408 ARG B O 1
ATOM 7655 N N . ALA B 1 409 ? -7.07 56 10.07 1 96.12 409 ALA B N 1
ATOM 7656 C CA . ALA B 1 409 ? -7.977 56.969 9.453 1 96.12 409 ALA B CA 1
ATOM 7657 C C . ALA B 1 409 ? -9.125 56.281 8.727 1 96.12 409 ALA B C 1
ATOM 7659 O O . ALA B 1 409 ? -10.25 56.781 8.719 1 96.12 409 ALA B O 1
ATOM 7660 N N . TYR B 1 410 ? -8.906 55.156 8.18 1 96 410 TYR B N 1
ATOM 7661 C CA . TYR B 1 410 ? -9.898 54.469 7.371 1 96 410 TYR B CA 1
ATOM 7662 C C . TYR B 1 410 ? -10.594 53.375 8.18 1 96 410 TYR B C 1
ATOM 7664 O O . TYR B 1 410 ? -11.484 52.688 7.676 1 96 410 TYR B O 1
ATOM 7672 N N . GLY B 1 411 ? -10.172 53.125 9.383 1 96.75 411 GLY B N 1
ATOM 7673 C CA . GLY B 1 411 ? -10.766 52.094 10.227 1 96.75 411 GLY B CA 1
ATOM 7674 C C . GLY B 1 411 ? -10.375 50.688 9.812 1 96.75 411 GLY B C 1
ATOM 7675 O O . GLY B 1 411 ? -11.195 49.781 9.875 1 96.75 411 GLY B O 1
ATOM 7676 N N . ILE B 1 412 ? -9.156 50.531 9.289 1 97.94 412 ILE B N 1
ATOM 7677 C CA . ILE B 1 412 ? -8.648 49.25 8.82 1 97.94 412 ILE B CA 1
ATOM 7678 C C . ILE B 1 412 ? -7.875 48.562 9.938 1 97.94 412 ILE B C 1
ATOM 7680 O O . ILE B 1 412 ? -6.996 49.156 10.555 1 97.94 412 ILE B O 1
ATOM 7684 N N . SER B 1 413 ? -8.281 47.344 10.211 1 98.19 413 SER B N 1
ATOM 7685 C CA . SER B 1 413 ? -7.555 46.562 11.211 1 98.19 413 SER B CA 1
ATOM 7686 C C . SER B 1 413 ? -6.238 46.031 10.641 1 98.19 413 SER B C 1
ATOM 7688 O O . SER B 1 413 ? -6.164 45.656 9.477 1 98.19 413 SER B O 1
ATOM 7690 N N . VAL B 1 414 ? -5.164 46.031 11.492 1 98.25 414 VAL B N 1
ATOM 7691 C CA . VAL B 1 414 ? -3.857 45.531 11.094 1 98.25 414 VAL B CA 1
ATOM 7692 C C . VAL B 1 414 ? -3.5 44.281 11.93 1 98.25 414 VAL B C 1
ATOM 7694 O O . VAL B 1 414 ? -3.396 44.375 13.156 1 98.25 414 VAL B O 1
ATOM 7697 N N . ARG B 1 415 ? -3.355 43.156 11.305 1 98 415 ARG B N 1
ATOM 7698 C CA . ARG B 1 415 ? -2.855 41.938 11.93 1 98 415 ARG B CA 1
ATOM 7699 C C . ARG B 1 415 ? -1.36 41.781 11.68 1 98 415 ARG B C 1
ATOM 7701 O O . ARG B 1 415 ? -0.943 41.406 10.578 1 98 415 ARG B O 1
ATOM 7708 N N . LEU B 1 416 ? -0.645 42.062 12.68 1 97.88 416 LEU B N 1
ATOM 7709 C CA . LEU B 1 416 ? 0.807 41.938 12.602 1 97.88 416 LEU B CA 1
ATOM 7710 C C . LEU B 1 416 ? 1.272 40.594 13.156 1 97.88 416 LEU B C 1
ATOM 7712 O O . LEU B 1 416 ? 1.053 40.312 14.328 1 97.88 416 LEU B O 1
ATOM 7716 N N . VAL B 1 417 ? 1.896 39.75 12.305 1 96.06 417 VAL B N 1
ATOM 7717 C CA . VAL B 1 417 ? 2.35 38.406 12.703 1 96.06 417 VAL B CA 1
ATOM 7718 C C . VAL B 1 417 ? 3.865 38.312 12.555 1 96.06 417 VAL B C 1
ATOM 7720 O O . VAL B 1 417 ? 4.406 38.562 11.469 1 96.06 417 VAL B O 1
ATOM 7723 N N . ALA B 1 418 ? 4.52 37.969 13.617 1 93.19 418 ALA B N 1
ATOM 7724 C CA . ALA B 1 418 ? 5.965 37.781 13.594 1 93.19 418 ALA B CA 1
ATOM 7725 C C . ALA B 1 418 ? 6.32 36.344 13.953 1 93.19 418 ALA B C 1
ATOM 7727 O O . ALA B 1 418 ? 5.57 35.656 14.664 1 93.19 418 ALA B O 1
ATOM 7728 N N . GLY B 1 419 ? 7.418 35.875 13.406 1 84.19 419 GLY B N 1
ATOM 7729 C CA . GLY B 1 419 ? 7.855 34.5 13.648 1 84.19 419 GLY B CA 1
ATOM 7730 C C . GLY B 1 419 ? 8.625 34.344 14.945 1 84.19 419 GLY B C 1
ATOM 7731 O O . GLY B 1 419 ? 8.867 35.344 15.656 1 84.19 419 GLY B O 1
ATOM 7732 N N . PRO B 1 420 ? 8.961 33.156 15.242 1 78.31 420 PRO B N 1
ATOM 7733 C CA . PRO B 1 420 ? 9.664 32.875 16.5 1 78.31 420 PRO B CA 1
ATOM 7734 C C . PRO B 1 420 ? 11.07 33.469 16.547 1 78.31 420 PRO B C 1
ATOM 7736 O O . PRO B 1 420 ? 11.594 33.75 17.625 1 78.31 420 PRO B O 1
ATOM 7739 N N . GLY B 1 421 ? 11.641 33.719 15.445 1 77.38 421 GLY B N 1
ATOM 7740 C CA . GLY B 1 421 ? 12.984 34.281 15.391 1 77.38 421 GLY B CA 1
ATOM 7741 C C . GLY B 1 421 ? 13 35.781 15.398 1 77.38 421 GLY B C 1
ATOM 7742 O O . GLY B 1 421 ? 14.055 36.406 15.25 1 77.38 421 GLY B O 1
ATOM 7743 N N . TYR B 1 422 ? 11.898 36.438 15.562 1 87.19 422 TYR B N 1
ATOM 7744 C CA . TYR B 1 422 ? 11.789 37.906 15.586 1 87.19 422 TYR B CA 1
ATOM 7745 C C . TYR B 1 422 ? 12.438 38.469 16.844 1 87.19 422 TYR B C 1
ATOM 7747 O O . TYR B 1 422 ? 11.859 38.406 17.922 1 87.19 422 TYR B O 1
ATOM 7755 N N . ALA B 1 423 ? 13.578 39.094 16.703 1 85.69 423 ALA B N 1
ATOM 7756 C CA . ALA B 1 423 ? 14.391 39.562 17.828 1 85.69 423 ALA B CA 1
ATOM 7757 C C . ALA B 1 423 ? 13.82 40.844 18.438 1 85.69 423 ALA B C 1
ATOM 7759 O O . ALA B 1 423 ? 14.172 41.219 19.547 1 85.69 423 ALA B O 1
ATOM 7760 N N . HIS B 1 424 ? 12.867 41.531 17.781 1 93.25 424 HIS B N 1
ATOM 7761 C CA . HIS B 1 424 ? 12.391 42.844 18.188 1 93.25 424 HIS B CA 1
ATOM 7762 C C . HIS B 1 424 ? 11.023 42.75 18.859 1 93.25 424 HIS B C 1
ATOM 7764 O O . HIS B 1 424 ? 10.258 43.719 18.859 1 93.25 424 HIS B O 1
ATOM 7770 N N . LYS B 1 425 ? 10.742 41.625 19.375 1 94.38 425 LYS B N 1
ATOM 7771 C CA . LYS B 1 425 ? 9.414 41.406 19.938 1 94.38 425 LYS B CA 1
ATOM 7772 C C . LYS B 1 425 ? 9.102 42.406 21.047 1 94.38 425 LYS B C 1
ATOM 7774 O O . LYS B 1 425 ? 8.055 43.062 21.016 1 94.38 425 LYS B O 1
ATOM 7779 N N . GLU B 1 426 ? 9.961 42.562 22.016 1 95.5 426 GLU B N 1
ATOM 7780 C CA . GLU B 1 426 ? 9.75 43.469 23.156 1 95.5 426 GLU B CA 1
ATOM 7781 C C . GLU B 1 426 ? 9.617 44.906 22.703 1 95.5 426 GLU B C 1
ATOM 7783 O O . GLU B 1 426 ? 8.75 45.656 23.188 1 95.5 426 GLU B O 1
ATOM 7788 N N . ALA B 1 427 ? 10.516 45.219 21.781 1 96.12 427 ALA B N 1
ATOM 7789 C CA . ALA B 1 427 ? 10.469 46.594 21.25 1 96.12 427 ALA B CA 1
ATOM 7790 C C . ALA B 1 427 ? 9.156 46.844 20.516 1 96.12 427 ALA B C 1
ATOM 7792 O O . ALA B 1 427 ? 8.586 47.938 20.625 1 96.12 427 ALA B O 1
ATOM 7793 N N . MET B 1 428 ? 8.711 45.906 19.766 1 96.56 428 MET B N 1
ATOM 7794 C CA . MET B 1 428 ? 7.449 46.031 19.047 1 96.56 428 MET B CA 1
ATOM 7795 C C . MET B 1 428 ? 6.277 46.156 20.016 1 96.56 428 MET B C 1
ATOM 7797 O O . MET B 1 428 ? 5.414 47.031 19.828 1 96.56 428 MET B O 1
ATOM 7801 N N . GLU B 1 429 ? 6.258 45.375 21.062 1 96.44 429 GLU B N 1
ATOM 7802 C CA . GLU B 1 429 ? 5.195 45.438 22.062 1 96.44 429 GLU B CA 1
ATOM 7803 C C . GLU B 1 429 ? 5.168 46.812 22.75 1 96.44 429 GLU B C 1
ATOM 7805 O O . GLU B 1 429 ? 4.094 47.375 22.969 1 96.44 429 GLU B O 1
ATOM 7810 N N . ALA B 1 430 ? 6.352 47.281 23.078 1 96.69 430 ALA B N 1
ATOM 7811 C CA . ALA B 1 430 ? 6.449 48.594 23.672 1 96.69 430 ALA B CA 1
ATOM 7812 C C . ALA B 1 430 ? 5.922 49.656 22.719 1 96.69 430 ALA B C 1
ATOM 7814 O O . ALA B 1 430 ? 5.23 50.594 23.141 1 96.69 430 ALA B O 1
ATOM 7815 N N . HIS B 1 431 ? 6.312 49.5 21.5 1 96.81 431 HIS B N 1
ATOM 7816 C CA . HIS B 1 431 ? 5.875 50.438 20.484 1 96.81 431 HIS B CA 1
ATOM 7817 C C . HIS B 1 431 ? 4.355 50.438 20.344 1 96.81 431 HIS B C 1
ATOM 7819 O O . HIS B 1 431 ? 3.734 51.5 20.234 1 96.81 431 HIS B O 1
ATOM 7825 N N . LEU B 1 432 ? 3.742 49.312 20.344 1 96.62 432 LEU B N 1
ATOM 7826 C CA . LEU B 1 432 ? 2.299 49.188 20.188 1 96.62 432 LEU B CA 1
ATOM 7827 C C . LEU B 1 432 ? 1.563 49.781 21.391 1 96.62 432 LEU B C 1
ATOM 7829 O O . LEU B 1 432 ? 0.485 50.344 21.234 1 96.62 432 LEU B O 1
ATOM 7833 N N . ARG B 1 433 ? 2.125 49.562 22.562 1 95.81 433 ARG B N 1
ATOM 7834 C CA . ARG B 1 433 ? 1.542 50.156 23.766 1 95.81 433 ARG B CA 1
ATOM 7835 C C . ARG B 1 433 ? 1.498 51.688 23.656 1 95.81 433 ARG B C 1
ATOM 7837 O O . ARG B 1 433 ? 0.514 52.312 24.047 1 95.81 433 ARG B O 1
ATOM 7844 N N . LYS B 1 434 ? 2.541 52.188 23.125 1 95.69 434 LYS B N 1
ATOM 7845 C CA . LYS B 1 434 ? 2.625 53.656 22.953 1 95.69 434 LYS B CA 1
ATOM 7846 C C . LYS B 1 434 ? 1.657 54.125 21.891 1 95.69 434 LYS B C 1
ATOM 7848 O O . LYS B 1 434 ? 1.1 55.219 22 1 95.69 434 LYS B O 1
ATOM 7853 N N . LEU B 1 435 ? 1.605 53.344 20.844 1 94.12 435 LEU B N 1
ATOM 7854 C CA . LEU B 1 435 ? 0.726 53.688 19.734 1 94.12 435 LEU B CA 1
ATOM 7855 C C . LEU B 1 435 ? -0.729 53.75 20.188 1 94.12 435 LEU B C 1
ATOM 7857 O O . LEU B 1 435 ? -1.524 54.531 19.641 1 94.12 435 LEU B O 1
ATOM 7861 N N . GLU B 1 436 ? -1.179 52.906 21.188 1 94.19 436 GLU B N 1
ATOM 7862 C CA . GLU B 1 436 ? -2.52 52.844 21.766 1 94.19 436 GLU B CA 1
ATOM 7863 C C . GLU B 1 436 ? -3.584 52.75 20.672 1 94.19 436 GLU B C 1
ATOM 7865 O O . GLU B 1 436 ? -4.559 53.5 20.688 1 94.19 436 GLU B O 1
ATOM 7870 N N . ASN B 1 437 ? -3.355 52.094 19.656 1 95.62 437 ASN B N 1
ATOM 7871 C CA . ASN B 1 437 ? -4.297 51.844 18.562 1 95.62 437 ASN B CA 1
ATOM 7872 C C . ASN B 1 437 ? -4.941 50.469 18.672 1 95.62 437 ASN B C 1
ATOM 7874 O O . ASN B 1 437 ? -4.289 49.438 18.422 1 95.62 437 ASN B O 1
ATOM 7878 N N . PRO B 1 438 ? -6.172 50.344 19 1 95.12 438 PRO B N 1
ATOM 7879 C CA . PRO B 1 438 ? -6.844 49.062 19.219 1 95.12 438 PRO B CA 1
ATOM 7880 C C . PRO B 1 438 ? -7.031 48.281 17.922 1 95.12 438 PRO B C 1
ATOM 7882 O O . PRO B 1 438 ? -7.391 47.094 17.969 1 95.12 438 PRO B O 1
ATOM 7885 N N . LEU B 1 439 ? -6.754 48.844 16.812 1 96.88 439 LEU B N 1
ATOM 7886 C CA . LEU B 1 439 ? -6.949 48.188 15.531 1 96.88 439 LEU B CA 1
ATOM 7887 C C . LEU B 1 439 ? -5.734 47.344 15.164 1 96.88 439 LEU B C 1
ATOM 7889 O O . LEU B 1 439 ? -5.777 46.562 14.195 1 96.88 439 LEU B O 1
ATOM 7893 N N . VAL B 1 440 ? -4.688 47.469 15.906 1 97.69 440 VAL B N 1
ATOM 7894 C CA . VAL B 1 440 ? -3.473 46.719 15.602 1 97.69 440 VAL B CA 1
ATOM 7895 C C . VAL B 1 440 ? -3.346 45.562 16.562 1 97.69 440 VAL B C 1
ATOM 7897 O O . VAL B 1 440 ? -3.312 45.75 17.781 1 97.69 440 VAL B O 1
ATOM 7900 N N . GLU B 1 441 ? -3.383 44.406 16.016 1 96.38 441 GLU B N 1
ATOM 7901 C CA . GLU B 1 441 ? -3.189 43.188 16.781 1 96.38 441 GLU B CA 1
ATOM 7902 C C . GLU B 1 441 ? -1.852 42.531 16.453 1 96.38 441 GLU B C 1
ATOM 7904 O O . GLU B 1 441 ? -1.532 42.312 15.281 1 96.38 441 GLU B O 1
ATOM 7909 N N . PHE B 1 442 ? -1.078 42.219 17.484 1 96.44 442 PHE B N 1
ATOM 7910 C CA . PHE B 1 442 ? 0.241 41.594 17.312 1 96.44 442 PHE B CA 1
ATOM 7911 C C . PHE B 1 442 ? 0.246 40.156 17.781 1 96.44 442 PHE B C 1
ATOM 7913 O O . PHE B 1 442 ? -0.123 39.875 18.922 1 96.44 442 PHE B O 1
ATOM 7920 N N . THR B 1 443 ? 0.549 39.25 16.875 1 94.75 443 THR B N 1
ATOM 7921 C CA . THR B 1 443 ? 0.687 37.812 17.188 1 94.75 443 THR B CA 1
ATOM 7922 C C . THR B 1 443 ? 2.117 37.344 16.938 1 94.75 443 THR B C 1
ATOM 7924 O O . THR B 1 443 ? 2.674 37.562 15.852 1 94.75 443 THR B O 1
ATOM 7927 N N . TRP B 1 444 ? 2.705 36.781 17.922 1 92.06 444 TRP B N 1
ATOM 7928 C CA . TRP B 1 444 ? 4.074 36.281 17.828 1 92.06 444 TRP B CA 1
ATOM 7929 C C . TRP B 1 444 ? 4.109 34.75 17.844 1 92.06 444 TRP B C 1
ATOM 7931 O O . TRP B 1 444 ? 3.441 34.125 18.672 1 92.06 444 TRP B O 1
ATOM 7941 N N . ALA B 1 445 ? 4.832 34.125 16.938 1 84.69 445 ALA B N 1
ATOM 7942 C CA . ALA B 1 445 ? 5.148 32.719 16.891 1 84.69 445 ALA B CA 1
ATOM 7943 C C . ALA B 1 445 ? 3.877 31.859 16.875 1 84.69 445 ALA B C 1
ATOM 7945 O O . ALA B 1 445 ? 3.734 30.938 17.672 1 84.69 445 ALA B O 1
ATOM 7946 N N . THR B 1 446 ? 3.035 32.125 15.938 1 86.06 446 THR B N 1
ATOM 7947 C CA . THR B 1 446 ? 1.812 31.344 15.797 1 86.06 446 THR B CA 1
ATOM 7948 C C . THR B 1 446 ? 2.064 30.094 14.961 1 86.06 446 THR B C 1
ATOM 7950 O O . THR B 1 446 ? 2.873 30.125 14.031 1 86.06 446 THR B O 1
ATOM 7953 N N . ASN B 1 447 ? 1.352 29.016 15.328 1 81.88 447 ASN B N 1
ATOM 7954 C CA . ASN B 1 447 ? 1.425 27.781 14.562 1 81.88 447 ASN B CA 1
ATOM 7955 C C . ASN B 1 447 ? 0.221 27.625 13.633 1 81.88 447 ASN B C 1
ATOM 7957 O O . ASN B 1 447 ? 0.028 26.562 13.031 1 81.88 447 ASN B O 1
ATOM 7961 N N . VAL B 1 448 ? -0.551 28.734 13.539 1 89 448 VAL B N 1
ATOM 7962 C CA . VAL B 1 448 ? -1.739 28.672 12.688 1 89 448 VAL B CA 1
ATOM 7963 C C . VAL B 1 448 ? -1.784 29.891 11.766 1 89 448 VAL B C 1
ATOM 7965 O O . VAL B 1 448 ? -2.725 30.688 11.828 1 89 448 VAL B O 1
ATOM 7968 N N . MET B 1 449 ? -0.959 29.906 10.844 1 91.69 449 MET B N 1
ATOM 7969 C CA . MET B 1 449 ? -0.847 31.031 9.914 1 91.69 449 MET B CA 1
ATOM 7970 C C . MET B 1 449 ? -2.076 31.125 9.016 1 91.69 449 MET B C 1
ATOM 7972 O O . MET B 1 449 ? -2.471 32.219 8.609 1 91.69 449 MET B O 1
ATOM 7976 N N . SER B 1 450 ? -2.686 29.969 8.656 1 94.44 450 SER B N 1
ATOM 7977 C CA . SER B 1 450 ? -3.875 29.969 7.809 1 94.44 450 SER B CA 1
ATOM 7978 C C . SER B 1 450 ? -5.004 30.781 8.445 1 94.44 450 SER B C 1
ATOM 7980 O O . SER B 1 450 ? -5.707 31.531 7.762 1 94.44 450 SER B O 1
ATOM 7982 N N . ARG B 1 451 ? -5.113 30.641 9.75 1 93.12 451 ARG B N 1
ATOM 7983 C CA . ARG B 1 451 ? -6.141 31.391 10.477 1 93.12 451 ARG B CA 1
ATOM 7984 C C . ARG B 1 451 ? -5.879 32.906 10.398 1 93.12 451 ARG B C 1
ATOM 7986 O O . ARG B 1 451 ? -6.82 33.688 10.312 1 93.12 451 ARG B O 1
ATOM 7993 N N . MET B 1 452 ? -4.609 33.25 10.438 1 94.44 452 MET B N 1
ATOM 7994 C CA . MET B 1 452 ? -4.23 34.656 10.336 1 94.44 452 MET B CA 1
ATOM 7995 C C . MET B 1 452 ? -4.555 35.219 8.961 1 94.44 452 MET B C 1
ATOM 7997 O O . MET B 1 452 ? -4.875 36.406 8.82 1 94.44 452 MET B O 1
ATOM 8001 N N . MET B 1 453 ? -4.48 34.344 7.992 1 96.81 453 MET B N 1
ATOM 8002 C CA . MET B 1 453 ? -4.719 34.781 6.621 1 96.81 453 MET B CA 1
ATOM 8003 C C . MET B 1 453 ? -6.211 34.844 6.32 1 96.81 453 MET B C 1
ATOM 8005 O O . MET B 1 453 ? -6.648 35.625 5.477 1 96.81 453 MET B O 1
ATOM 8009 N N . GLU B 1 454 ? -6.98 34 7 1 96.12 454 GLU B N 1
ATOM 8010 C CA . GLU B 1 454 ? -8.43 34 6.816 1 96.12 454 GLU B CA 1
ATOM 8011 C C . GLU B 1 454 ? -9.016 35.375 7.191 1 96.12 454 GLU B C 1
ATOM 8013 O O . GLU B 1 454 ? -8.711 35.906 8.258 1 96.12 454 GLU B O 1
ATOM 8018 N N . GLY B 1 455 ? -9.766 35.938 6.309 1 95.25 455 GLY B N 1
ATOM 8019 C CA . GLY B 1 455 ? -10.43 37.219 6.574 1 95.25 455 GLY B CA 1
ATOM 8020 C C . GLY B 1 455 ? -9.57 38.438 6.215 1 95.25 455 GLY B C 1
ATOM 8021 O O . GLY B 1 455 ? -10.047 39.562 6.25 1 95.25 455 GLY B O 1
ATOM 8022 N N . ALA B 1 456 ? -8.32 38.219 5.844 1 97.62 456 ALA B N 1
ATOM 8023 C CA . ALA B 1 456 ? -7.473 39.312 5.406 1 97.62 456 ALA B CA 1
ATOM 8024 C C . ALA B 1 456 ? -7.832 39.75 3.992 1 97.62 456 ALA B C 1
ATOM 8026 O O . ALA B 1 456 ? -8.109 38.938 3.129 1 97.62 456 ALA B O 1
ATOM 8027 N N . ASP B 1 457 ? -7.82 41.062 3.803 1 97.94 457 ASP B N 1
ATOM 8028 C CA . ASP B 1 457 ? -8.172 41.625 2.496 1 97.94 457 ASP B CA 1
ATOM 8029 C C . ASP B 1 457 ? -6.922 42 1.71 1 97.94 457 ASP B C 1
ATOM 8031 O O . ASP B 1 457 ? -6.961 42.125 0.483 1 97.94 457 ASP B O 1
ATOM 8035 N N . LEU B 1 458 ? -5.961 42.281 2.402 1 98 458 LEU B N 1
ATOM 8036 C CA . LEU B 1 458 ? -4.68 42.719 1.849 1 98 458 LEU B CA 1
ATOM 8037 C C . LEU B 1 458 ? -3.527 42.219 2.723 1 98 458 LEU B C 1
ATOM 8039 O O . LEU B 1 458 ? -3.666 42.125 3.943 1 98 458 LEU B O 1
ATOM 8043 N N . ALA B 1 459 ? -2.414 41.906 2.053 1 98.44 459 ALA B N 1
ATOM 8044 C CA . ALA B 1 459 ? -1.253 41.469 2.824 1 98.44 459 ALA B CA 1
ATOM 8045 C C . ALA B 1 459 ? -0.003 42.25 2.418 1 98.44 459 ALA B C 1
ATOM 8047 O O . ALA B 1 459 ? 0.112 42.688 1.274 1 98.44 459 ALA B O 1
ATOM 8048 N N . ILE B 1 460 ? 0.842 42.469 3.322 1 98 460 ILE B N 1
ATOM 8049 C CA . ILE B 1 460 ? 2.18 43 3.098 1 98 460 ILE B CA 1
ATOM 8050 C C . ILE B 1 460 ? 3.223 42.031 3.66 1 98 460 ILE B C 1
ATOM 8052 O O . ILE B 1 460 ? 3.219 41.75 4.855 1 98 460 ILE B O 1
ATOM 8056 N N . CYS B 1 461 ? 4.047 41.531 2.838 1 95.88 461 CYS B N 1
ATOM 8057 C CA . CYS B 1 461 ? 4.949 40.469 3.283 1 95.88 461 CYS B CA 1
ATOM 8058 C C . CYS B 1 461 ? 6.242 40.5 2.477 1 95.88 461 CYS B C 1
ATOM 8060 O O . CYS B 1 461 ? 6.441 41.344 1.626 1 95.88 461 CYS B O 1
ATOM 8062 N N . SER B 1 462 ? 7.145 39.625 2.838 1 92.25 462 SER B N 1
ATOM 8063 C CA . SER B 1 462 ? 8.383 39.469 2.084 1 92.25 462 SER B CA 1
ATOM 8064 C C . SER B 1 462 ? 8.172 38.531 0.884 1 92.25 462 SER B C 1
ATOM 8066 O O . SER B 1 462 ? 7.109 37.938 0.733 1 92.25 462 SER B O 1
ATOM 8068 N N . ALA B 1 463 ? 9.203 38.5 0.036 1 89.25 463 ALA B N 1
ATOM 8069 C CA . ALA B 1 463 ? 9.109 37.75 -1.204 1 89.25 463 ALA B CA 1
ATOM 8070 C C . ALA B 1 463 ? 9.562 36.281 -0.989 1 89.25 463 ALA B C 1
ATOM 8072 O O . ALA B 1 463 ? 10.336 35.75 -1.781 1 89.25 463 ALA B O 1
ATOM 8073 N N . GLY B 1 464 ? 9.125 35.688 0.109 1 85.81 464 GLY B N 1
ATOM 8074 C CA . GLY B 1 464 ? 9.445 34.312 0.406 1 85.81 464 GLY B CA 1
ATOM 8075 C C . GLY B 1 464 ? 8.328 33.344 0.058 1 85.81 464 GLY B C 1
ATOM 8076 O O . GLY B 1 464 ? 7.613 33.562 -0.929 1 85.81 464 GLY B O 1
ATOM 8077 N N . ARG B 1 465 ? 8.227 32.281 0.811 1 87.38 465 ARG B N 1
ATOM 8078 C CA . ARG B 1 465 ? 7.262 31.234 0.562 1 87.38 465 ARG B CA 1
ATOM 8079 C C . ARG B 1 465 ? 5.852 31.672 0.933 1 87.38 465 ARG B C 1
ATOM 8081 O O . ARG B 1 465 ? 4.867 31.125 0.434 1 87.38 465 ARG B O 1
ATOM 8088 N N . THR B 1 466 ? 5.754 32.656 1.719 1 91.62 466 THR B N 1
ATOM 8089 C CA . THR B 1 466 ? 4.477 33.156 2.211 1 91.62 466 THR B CA 1
ATOM 8090 C C . THR B 1 466 ? 3.592 33.625 1.055 1 91.62 466 THR B C 1
ATOM 8092 O O . THR B 1 466 ? 2.365 33.5 1.123 1 91.62 466 THR B O 1
ATOM 8095 N N . VAL B 1 467 ? 4.203 34.094 -0.013 1 94.19 467 VAL B N 1
ATOM 8096 C CA . VAL B 1 467 ? 3.447 34.625 -1.14 1 94.19 467 VAL B CA 1
ATOM 8097 C C . VAL B 1 467 ? 2.598 33.531 -1.765 1 94.19 467 VAL B C 1
ATOM 8099 O O . VAL B 1 467 ? 1.485 33.781 -2.232 1 94.19 467 VAL B O 1
ATOM 8102 N N . TYR B 1 468 ? 3.08 32.281 -1.751 1 94.75 468 TYR B N 1
ATOM 8103 C CA . TYR B 1 468 ? 2.322 31.172 -2.311 1 94.75 468 TYR B CA 1
ATOM 8104 C C . TYR B 1 468 ? 1.104 30.859 -1.451 1 94.75 468 TYR B C 1
ATOM 8106 O O . TYR B 1 468 ? 0.022 30.578 -1.974 1 94.75 468 TYR B O 1
ATOM 8114 N N . GLU B 1 469 ? 1.28 30.953 -0.225 1 95.38 469 GLU B N 1
ATOM 8115 C CA . GLU B 1 469 ? 0.178 30.719 0.703 1 95.38 469 GLU B CA 1
ATOM 8116 C C . GLU B 1 469 ? -0.886 31.797 0.579 1 95.38 469 GLU B C 1
ATOM 8118 O O . GLU B 1 469 ? -2.084 31.5 0.569 1 95.38 469 GLU B O 1
ATOM 8123 N N . LEU B 1 470 ? -0.409 32.969 0.437 1 97.19 470 LEU B N 1
ATOM 8124 C CA . LEU B 1 470 ? -1.322 34.094 0.248 1 97.19 470 LEU B CA 1
ATOM 8125 C C . LEU B 1 470 ? -2.104 33.969 -1.054 1 97.19 470 LEU B C 1
ATOM 8127 O O . LEU B 1 470 ? -3.318 34.156 -1.08 1 97.19 470 LEU B O 1
ATOM 8131 N N . ALA B 1 471 ? -1.354 33.625 -2.082 1 97.38 471 ALA B N 1
ATOM 8132 C CA . ALA B 1 471 ? -2.012 33.438 -3.371 1 97.38 471 ALA B CA 1
ATOM 8133 C C . ALA B 1 471 ? -3.072 32.344 -3.287 1 97.38 471 ALA B C 1
ATOM 8135 O O . ALA B 1 471 ? -4.184 32.5 -3.797 1 97.38 471 ALA B O 1
ATOM 8136 N N . HIS B 1 472 ? -2.74 31.266 -2.621 1 97.25 472 HIS B N 1
ATOM 8137 C CA . HIS B 1 472 ? -3.695 30.172 -2.434 1 97.25 472 HIS B CA 1
ATOM 8138 C C . HIS B 1 472 ? -4.93 30.656 -1.673 1 97.25 472 HIS B C 1
ATOM 8140 O O . HIS B 1 472 ? -6.055 30.266 -1.999 1 97.25 472 HIS B O 1
ATOM 8146 N N . MET B 1 473 ? -4.742 31.516 -0.715 1 97.69 473 MET B N 1
ATOM 8147 C CA . MET B 1 473 ? -5.809 32 0.151 1 97.69 473 MET B CA 1
ATOM 8148 C C . MET B 1 473 ? -6.535 33.188 -0.492 1 97.69 473 MET B C 1
ATOM 8150 O O . MET B 1 473 ? -7.508 33.688 0.064 1 97.69 473 MET B O 1
ATOM 8154 N N . ARG B 1 474 ? -6.09 33.625 -1.666 1 97.94 474 ARG B N 1
ATOM 8155 C CA . ARG B 1 474 ? -6.672 34.75 -2.408 1 97.94 474 ARG B CA 1
ATOM 8156 C C . ARG B 1 474 ? -6.562 36.031 -1.617 1 97.94 474 ARG B C 1
ATOM 8158 O O . ARG B 1 474 ? -7.555 36.75 -1.446 1 97.94 474 ARG B O 1
ATOM 8165 N N . VAL B 1 475 ? -5.348 36.312 -1.206 1 98.25 475 VAL B N 1
ATOM 8166 C CA . VAL B 1 475 ? -5.066 37.562 -0.507 1 98.25 475 VAL B CA 1
ATOM 8167 C C . VAL B 1 475 ? -4.078 38.406 -1.32 1 98.25 475 VAL B C 1
ATOM 8169 O O . VAL B 1 475 ? -2.863 38.219 -1.203 1 98.25 475 VAL B O 1
ATOM 8172 N N . PRO B 1 476 ? -4.613 39.344 -2.049 1 97.94 476 PRO B N 1
ATOM 8173 C CA . PRO B 1 476 ? -3.682 40.25 -2.75 1 97.94 476 PRO B CA 1
ATOM 8174 C C . PRO B 1 476 ? -2.656 40.875 -1.812 1 97.94 476 PRO B C 1
ATOM 8176 O O . PRO B 1 476 ? -2.928 41.031 -0.622 1 97.94 476 PRO B O 1
ATOM 8179 N N . GLY B 1 477 ? -1.484 41.156 -2.398 1 96.56 477 GLY B N 1
ATOM 8180 C CA . GLY B 1 477 ? -0.479 41.625 -1.449 1 96.56 477 GLY B CA 1
ATOM 8181 C C . GLY B 1 477 ? 0.553 42.531 -2.07 1 96.56 477 GLY B C 1
ATOM 8182 O O . GLY B 1 477 ? 0.671 42.625 -3.295 1 96.56 477 GLY B O 1
ATOM 8183 N N . MET B 1 478 ? 1.155 43.375 -1.21 1 96.62 478 MET B N 1
ATOM 8184 C CA . MET B 1 478 ? 2.367 44.125 -1.473 1 96.62 478 MET B CA 1
ATOM 8185 C C . MET B 1 478 ? 3.6 43.406 -0.947 1 96.62 478 MET B C 1
ATOM 8187 O O . MET B 1 478 ? 3.619 42.969 0.202 1 96.62 478 MET B O 1
ATOM 8191 N N . VAL B 1 479 ? 4.586 43.25 -1.81 1 96.69 479 VAL B N 1
ATOM 8192 C CA . VAL B 1 479 ? 5.699 42.375 -1.442 1 96.69 479 VAL B CA 1
ATOM 8193 C C . VAL B 1 479 ? 7.012 43.156 -1.521 1 96.69 479 VAL B C 1
ATOM 8195 O O . VAL B 1 479 ? 7.25 43.906 -2.488 1 96.69 479 VAL B O 1
ATOM 8198 N N . LEU B 1 480 ? 7.762 43.062 -0.514 1 94.75 480 LEU B N 1
ATOM 8199 C CA . LEU B 1 480 ? 9.109 43.625 -0.454 1 94.75 480 LEU B CA 1
ATOM 8200 C C . LEU B 1 480 ? 10.141 42.531 -0.219 1 94.75 480 LEU B C 1
ATOM 8202 O O . LEU B 1 480 ? 9.914 41.625 0.574 1 94.75 480 LEU B O 1
ATOM 8206 N N . ALA B 1 481 ? 11.297 42.594 -0.876 1 91.56 481 ALA B N 1
ATOM 8207 C CA . ALA B 1 481 ? 12.336 41.594 -0.731 1 91.56 481 ALA B CA 1
ATOM 8208 C C . ALA B 1 481 ? 13.344 42 0.342 1 91.56 481 ALA B C 1
ATOM 8210 O O . ALA B 1 481 ? 13.727 43.156 0.441 1 91.56 481 ALA B O 1
ATOM 8211 N N . HIS B 1 482 ? 13.727 41 1.083 1 84.88 482 HIS B N 1
ATOM 8212 C CA . HIS B 1 482 ? 14.734 41.25 2.111 1 84.88 482 HIS B CA 1
ATOM 8213 C C . HIS B 1 482 ? 16.125 41.438 1.495 1 84.88 482 HIS B C 1
ATOM 8215 O O . HIS B 1 482 ? 16.922 42.219 2 1 84.88 482 HIS B O 1
ATOM 8221 N N . HIS B 1 483 ? 16.453 40.562 0.518 1 82.38 483 HIS B N 1
ATOM 8222 C CA . HIS B 1 483 ? 17.766 40.531 -0.13 1 82.38 483 HIS B CA 1
ATOM 8223 C C . HIS B 1 483 ? 17.641 40.25 -1.623 1 82.38 483 HIS B C 1
ATOM 8225 O O . HIS B 1 483 ? 16.547 39.969 -2.113 1 82.38 483 HIS B O 1
ATOM 8231 N N . GLU B 1 484 ? 18.719 40.312 -2.191 1 82.88 484 GLU B N 1
ATOM 8232 C CA . GLU B 1 484 ? 18.766 40.188 -3.645 1 82.88 484 GLU B CA 1
ATOM 8233 C C . GLU B 1 484 ? 18.281 38.812 -4.102 1 82.88 484 GLU B C 1
ATOM 8235 O O . GLU B 1 484 ? 17.625 38.688 -5.133 1 82.88 484 GLU B O 1
ATOM 8240 N N . ARG B 1 485 ? 18.562 37.875 -3.375 1 76.69 485 ARG B N 1
ATOM 8241 C CA . ARG B 1 485 ? 18.156 36.531 -3.736 1 76.69 485 ARG B CA 1
ATOM 8242 C C . ARG B 1 485 ? 16.641 36.406 -3.736 1 76.69 485 ARG B C 1
ATOM 8244 O O . ARG B 1 485 ? 16.062 35.781 -4.637 1 76.69 485 ARG B O 1
ATOM 8251 N N . GLU B 1 486 ? 16.047 37 -2.764 1 81.88 486 GLU B N 1
ATOM 8252 C CA . GLU B 1 486 ? 14.594 36.969 -2.668 1 81.88 486 GLU B CA 1
ATOM 8253 C C . GLU B 1 486 ? 13.945 37.75 -3.805 1 81.88 486 GLU B C 1
ATOM 8255 O O . GLU B 1 486 ? 12.852 37.406 -4.262 1 81.88 486 GLU B O 1
ATOM 8260 N N . ALA B 1 487 ? 14.672 38.75 -4.23 1 85.38 487 ALA B N 1
ATOM 8261 C CA . ALA B 1 487 ? 14.164 39.594 -5.316 1 85.38 487 ALA B CA 1
ATOM 8262 C C . ALA B 1 487 ? 14.094 38.781 -6.625 1 85.38 487 ALA B C 1
ATOM 8264 O O . ALA B 1 487 ? 13.367 39.188 -7.547 1 85.38 487 ALA B O 1
ATOM 8265 N N . ARG B 1 488 ? 14.75 37.688 -6.617 1 80.38 488 ARG B N 1
ATOM 8266 C CA . ARG B 1 488 ? 14.773 36.875 -7.82 1 80.38 488 ARG B CA 1
ATOM 8267 C C . ARG B 1 488 ? 13.562 35.938 -7.875 1 80.38 488 ARG B C 1
ATOM 8269 O O . ARG B 1 488 ? 13.32 35.281 -8.898 1 80.38 488 ARG B O 1
ATOM 8276 N N . HIS B 1 489 ? 12.844 35.906 -6.84 1 84.31 489 HIS B N 1
ATOM 8277 C CA . HIS B 1 489 ? 11.609 35.156 -6.867 1 84.31 489 HIS B CA 1
ATOM 8278 C C . HIS B 1 489 ? 10.555 35.812 -7.727 1 84.31 489 HIS B C 1
ATOM 8280 O O . HIS B 1 489 ? 10.031 36.875 -7.352 1 84.31 489 HIS B O 1
ATOM 8286 N N . THR B 1 490 ? 10.164 35.25 -8.781 1 85.69 490 THR B N 1
ATOM 8287 C CA . THR B 1 490 ? 9.367 35.938 -9.781 1 85.69 490 THR B CA 1
ATOM 8288 C C . THR B 1 490 ? 7.879 35.656 -9.57 1 85.69 490 THR B C 1
ATOM 8290 O O . THR B 1 490 ? 7.039 36.188 -10.297 1 85.69 490 THR B O 1
ATOM 8293 N N . PHE B 1 491 ? 7.543 34.906 -8.586 1 91.88 491 PHE B N 1
ATOM 8294 C CA . PHE B 1 491 ? 6.133 34.594 -8.391 1 91.88 491 PHE B CA 1
ATOM 8295 C C . PHE B 1 491 ? 5.371 35.812 -7.875 1 91.88 491 PHE B C 1
ATOM 8297 O O . PHE B 1 491 ? 4.246 36.062 -8.305 1 91.88 491 PHE B O 1
ATOM 8304 N N . ALA B 1 492 ? 6.012 36.594 -6.996 1 92.69 492 ALA B N 1
ATOM 8305 C CA . ALA B 1 492 ? 5.355 37.719 -6.359 1 92.69 492 ALA B CA 1
ATOM 8306 C C . ALA B 1 492 ? 5.285 38.906 -7.309 1 92.69 492 ALA B C 1
ATOM 8308 O O . ALA B 1 492 ? 5.852 39.969 -7.031 1 92.69 492 ALA B O 1
ATOM 8309 N N . ARG B 1 493 ? 4.578 38.75 -8.383 1 93.81 493 ARG B N 1
ATOM 8310 C CA . ARG B 1 493 ? 4.406 39.75 -9.43 1 93.81 493 ARG B CA 1
ATOM 8311 C C . ARG B 1 493 ? 2.928 39.969 -9.734 1 93.81 493 ARG B C 1
ATOM 8313 O O . ARG B 1 493 ? 2.074 39.188 -9.297 1 93.81 493 ARG B O 1
ATOM 8320 N N . PRO B 1 494 ? 2.646 41 -10.469 1 94.75 494 PRO B N 1
ATOM 8321 C CA . PRO B 1 494 ? 1.245 41.344 -10.742 1 94.75 494 PRO B CA 1
ATOM 8322 C C . PRO B 1 494 ? 0.496 40.188 -11.43 1 94.75 494 PRO B C 1
ATOM 8324 O O . PRO B 1 494 ? -0.701 40 -11.195 1 94.75 494 PRO B O 1
ATOM 8327 N N . ARG B 1 495 ? 1.146 39.375 -12.148 1 94.44 495 ARG B N 1
ATOM 8328 C CA . ARG B 1 495 ? 0.505 38.281 -12.859 1 94.44 495 ARG B CA 1
ATOM 8329 C C . ARG B 1 495 ? -0.054 37.25 -11.875 1 94.44 495 ARG B C 1
ATOM 8331 O O . ARG B 1 495 ? -0.937 36.469 -12.227 1 94.44 495 ARG B O 1
ATOM 8338 N N . ASN B 1 496 ? 0.455 37.281 -10.68 1 95.69 496 ASN B N 1
ATOM 8339 C CA . ASN B 1 496 ? -0.031 36.344 -9.664 1 95.69 496 ASN B CA 1
ATOM 8340 C C . ASN B 1 496 ? -0.697 37.094 -8.508 1 95.69 496 ASN B C 1
ATOM 8342 O O . ASN B 1 496 ? -0.861 36.531 -7.418 1 95.69 496 ASN B O 1
ATOM 8346 N N . GLY B 1 497 ? -0.937 38.375 -8.734 1 96.94 497 GLY B N 1
ATOM 8347 C CA . GLY B 1 497 ? -1.757 39.094 -7.785 1 96.94 497 GLY B CA 1
ATOM 8348 C C . GLY B 1 497 ? -0.945 39.812 -6.711 1 96.94 497 GLY B C 1
ATOM 8349 O O . GLY B 1 497 ? -1.415 39.969 -5.586 1 96.94 497 GLY B O 1
ATOM 8350 N N . PHE B 1 498 ? 0.255 40.188 -7.047 1 97.5 498 PHE B N 1
ATOM 8351 C CA . PHE B 1 498 ? 1.097 40.875 -6.074 1 97.5 498 PHE B CA 1
ATOM 8352 C C . PHE B 1 498 ? 1.706 42.156 -6.676 1 97.5 498 PHE B C 1
ATOM 8354 O O . PHE B 1 498 ? 2.016 42.188 -7.871 1 97.5 498 PHE B O 1
ATOM 8361 N N . ALA B 1 499 ? 1.791 43.156 -5.867 1 97 499 ALA B N 1
ATOM 8362 C CA . ALA B 1 499 ? 2.564 44.375 -6.211 1 97 499 ALA B CA 1
ATOM 8363 C C . ALA B 1 499 ? 3.969 44.281 -5.621 1 97 499 ALA B C 1
ATOM 8365 O O . ALA B 1 499 ? 4.148 44.438 -4.41 1 97 499 ALA B O 1
ATOM 8366 N N . PHE B 1 500 ? 4.91 44.062 -6.484 1 95.75 500 PHE B N 1
ATOM 8367 C CA . PHE B 1 500 ? 6.289 44.031 -6.016 1 95.75 500 PHE B CA 1
ATOM 8368 C C . PHE B 1 500 ? 6.844 45.438 -5.875 1 95.75 500 PHE B C 1
ATOM 8370 O O . PHE B 1 500 ? 6.934 46.188 -6.859 1 95.75 500 PHE B O 1
ATOM 8377 N N . VAL B 1 501 ? 7.238 45.781 -4.664 1 95.25 501 VAL B N 1
ATOM 8378 C CA . VAL B 1 501 ? 7.621 47.156 -4.367 1 95.25 501 VAL B CA 1
ATOM 8379 C C . VAL B 1 501 ? 9.125 47.344 -4.582 1 95.25 501 VAL B C 1
ATOM 8381 O O . VAL B 1 501 ? 9.562 48.375 -5.086 1 95.25 501 VAL B O 1
ATOM 8384 N N . GLY B 1 502 ? 9.898 46.344 -4.199 1 92.62 502 GLY B N 1
ATOM 8385 C CA . GLY B 1 502 ? 11.344 46.406 -4.355 1 92.62 502 GLY B CA 1
ATOM 8386 C C . GLY B 1 502 ? 12.102 45.812 -3.176 1 92.62 502 GLY B C 1
ATOM 8387 O O . GLY B 1 502 ? 11.539 45.062 -2.379 1 92.62 502 GLY B O 1
ATOM 8388 N N . LEU B 1 503 ? 13.422 46.156 -3.139 1 92.5 503 LEU B N 1
ATOM 8389 C CA . LEU B 1 503 ? 14.273 45.75 -2.021 1 92.5 503 LEU B CA 1
ATOM 8390 C C . LEU B 1 503 ? 14.055 46.656 -0.819 1 92.5 503 LEU B C 1
ATOM 8392 O O . LEU B 1 503 ? 14.109 47.906 -0.945 1 92.5 503 LEU B O 1
ATOM 8396 N N . MET B 1 504 ? 13.859 46.062 0.252 1 88 504 MET B N 1
ATOM 8397 C CA . MET B 1 504 ? 13.469 46.781 1.47 1 88 504 MET B CA 1
ATOM 8398 C C . MET B 1 504 ? 14.445 47.906 1.786 1 88 504 MET B C 1
ATOM 8400 O O . MET B 1 504 ? 14.039 48.969 2.25 1 88 504 MET B O 1
ATOM 8404 N N . ASP B 1 505 ? 15.711 47.656 1.547 1 87.69 505 ASP B N 1
ATOM 8405 C CA . ASP B 1 505 ? 16.734 48.656 1.921 1 87.69 505 ASP B CA 1
ATOM 8406 C C . ASP B 1 505 ? 16.875 49.719 0.853 1 87.69 505 ASP B C 1
ATOM 8408 O O . ASP B 1 505 ? 17.531 50.75 1.081 1 87.69 505 ASP B O 1
ATOM 8412 N N . ARG B 1 506 ? 16.234 49.594 -0.267 1 90.88 506 ARG B N 1
ATOM 8413 C CA . ARG B 1 506 ? 16.422 50.531 -1.371 1 90.88 506 ARG B CA 1
ATOM 8414 C C . ARG B 1 506 ? 15.148 51.312 -1.656 1 90.88 506 ARG B C 1
ATOM 8416 O O . ARG B 1 506 ? 15.172 52.281 -2.406 1 90.88 506 ARG B O 1
ATOM 8423 N N . VAL B 1 507 ? 14.109 50.906 -1.077 1 92.94 507 VAL B N 1
ATOM 8424 C CA . VAL B 1 507 ? 12.836 51.531 -1.372 1 92.94 507 VAL B CA 1
ATOM 8425 C C . VAL B 1 507 ? 12.531 52.594 -0.309 1 92.94 507 VAL B C 1
ATOM 8427 O O . VAL B 1 507 ? 12.766 52.375 0.881 1 92.94 507 VAL B O 1
ATOM 8430 N N . ASP B 1 508 ? 12.086 53.719 -0.729 1 93.19 508 ASP B N 1
ATOM 8431 C CA . ASP B 1 508 ? 11.773 54.812 0.217 1 93.19 508 ASP B CA 1
ATOM 8432 C C . ASP B 1 508 ? 10.352 54.656 0.754 1 93.19 508 ASP B C 1
ATOM 8434 O O . ASP B 1 508 ? 9.531 53.938 0.182 1 93.19 508 ASP B O 1
ATOM 8438 N N . ASP B 1 509 ? 10.047 55.406 1.805 1 96.06 509 ASP B N 1
ATOM 8439 C CA . ASP B 1 509 ? 8.781 55.312 2.52 1 96.06 509 ASP B CA 1
ATOM 8440 C C . ASP B 1 509 ? 7.633 55.875 1.676 1 96.06 509 ASP B C 1
ATOM 8442 O O . ASP B 1 509 ? 6.504 55.375 1.756 1 96.06 509 ASP B O 1
ATOM 8446 N N . VAL B 1 510 ? 7.922 56.844 0.905 1 96.12 510 VAL B N 1
ATOM 8447 C CA . VAL B 1 510 ? 6.902 57.469 0.078 1 96.12 510 VAL B CA 1
ATOM 8448 C C . VAL B 1 510 ? 6.379 56.469 -0.953 1 96.12 510 VAL B C 1
ATOM 8450 O O . VAL B 1 510 ? 5.168 56.375 -1.179 1 96.12 510 VAL B O 1
ATOM 8453 N N . LYS B 1 511 ? 7.309 55.781 -1.467 1 96.06 511 LYS B N 1
ATOM 8454 C CA . LYS B 1 511 ? 6.914 54.781 -2.449 1 96.06 511 LYS B CA 1
ATOM 8455 C C . LYS B 1 511 ? 6.051 53.688 -1.811 1 96.06 511 LYS B C 1
ATOM 8457 O O . LYS B 1 511 ? 5.043 53.281 -2.385 1 96.06 511 LYS B O 1
ATOM 8462 N N . ILE B 1 512 ? 6.438 53.219 -0.678 1 96.75 512 ILE B N 1
ATOM 8463 C CA . ILE B 1 512 ? 5.684 52.219 0.048 1 96.75 512 ILE B CA 1
ATOM 8464 C C . ILE B 1 512 ? 4.273 52.719 0.335 1 96.75 512 ILE B C 1
ATOM 8466 O O . ILE B 1 512 ? 3.291 52.031 0.096 1 96.75 512 ILE B O 1
ATOM 8470 N N . ARG B 1 513 ? 4.176 53.938 0.768 1 97.25 513 ARG B N 1
ATOM 8471 C CA . ARG B 1 513 ? 2.891 54.562 1.081 1 97.25 513 ARG B CA 1
ATOM 8472 C C . ARG B 1 513 ? 2.006 54.656 -0.158 1 97.25 513 ARG B C 1
ATOM 8474 O O . ARG B 1 513 ? 0.817 54.344 -0.101 1 97.25 513 ARG B O 1
ATOM 8481 N N . ASN B 1 514 ? 2.6 55.031 -1.241 1 96.88 514 ASN B N 1
ATOM 8482 C CA . ASN B 1 514 ? 1.843 55.188 -2.479 1 96.88 514 ASN B CA 1
ATOM 8483 C C . ASN B 1 514 ? 1.298 53.875 -2.977 1 96.88 514 ASN B C 1
ATOM 8485 O O . ASN B 1 514 ? 0.152 53.781 -3.424 1 96.88 514 ASN B O 1
ATOM 8489 N N . VAL B 1 515 ? 2.119 52.906 -2.924 1 96.88 515 VAL B N 1
ATOM 8490 C CA . VAL B 1 515 ? 1.687 51.562 -3.367 1 96.88 515 VAL B CA 1
ATOM 8491 C C . VAL B 1 515 ? 0.574 51.062 -2.457 1 96.88 515 VAL B C 1
ATOM 8493 O O . VAL B 1 515 ? -0.399 50.469 -2.928 1 96.88 515 VAL B O 1
ATOM 8496 N N . PHE B 1 516 ? 0.696 51.312 -1.179 1 97.31 516 PHE B N 1
ATOM 8497 C CA . PHE B 1 516 ? -0.327 50.906 -0.227 1 97.31 516 PHE B CA 1
ATOM 8498 C C . PHE B 1 516 ? -1.664 51.562 -0.548 1 97.31 516 PHE B C 1
ATOM 8500 O O . PHE B 1 516 ? -2.695 50.906 -0.608 1 97.31 516 PHE B O 1
ATOM 8507 N N . LEU B 1 517 ? -1.595 52.812 -0.755 1 97.06 517 LEU B N 1
ATOM 8508 C CA . LEU B 1 517 ? -2.811 53.531 -1.087 1 97.06 517 LEU B CA 1
ATOM 8509 C C . LEU B 1 517 ? -3.426 53.031 -2.381 1 97.06 517 LEU B C 1
ATOM 8511 O O . LEU B 1 517 ? -4.648 52.906 -2.492 1 97.06 517 LEU B O 1
ATOM 8515 N N . ALA B 1 518 ? -2.588 52.719 -3.285 1 96.44 518 ALA B N 1
ATOM 8516 C CA . ALA B 1 518 ? -3.07 52.156 -4.547 1 96.44 518 ALA B CA 1
ATOM 8517 C C . ALA B 1 518 ? -3.746 50.812 -4.328 1 96.44 518 ALA B C 1
ATOM 8519 O O . ALA B 1 518 ? -4.742 50.5 -4.984 1 96.44 518 ALA B O 1
ATOM 8520 N N . MET B 1 519 ? -3.258 50.031 -3.424 1 96.81 519 MET B N 1
ATOM 8521 C CA . MET B 1 519 ? -3.762 48.688 -3.154 1 96.81 519 MET B CA 1
ATOM 8522 C C . MET B 1 519 ? -5.09 48.75 -2.408 1 96.81 519 MET B C 1
ATOM 8524 O O . MET B 1 519 ? -5.832 47.75 -2.379 1 96.81 519 MET B O 1
ATOM 8528 N N . LEU B 1 520 ? -5.406 49.875 -1.81 1 96.25 520 LEU B N 1
ATOM 8529 C CA . LEU B 1 520 ? -6.676 50.031 -1.107 1 96.25 520 LEU B CA 1
ATOM 8530 C C . LEU B 1 520 ? -7.824 50.188 -2.094 1 96.25 520 LEU B C 1
ATOM 8532 O O . LEU B 1 520 ? -8.992 50.031 -1.733 1 96.25 520 LEU B O 1
ATOM 8536 N N . LYS B 1 521 ? -7.402 50.531 -3.314 1 95 521 LYS B N 1
ATOM 8537 C CA . LYS B 1 521 ? -8.43 50.688 -4.34 1 95 521 LYS B CA 1
ATOM 8538 C C . LYS B 1 521 ? -9.008 49.344 -4.766 1 95 521 LYS B C 1
ATOM 8540 O O . LYS B 1 521 ? -8.258 48.406 -5.02 1 95 521 LYS B O 1
ATOM 8545 N N . GLN B 1 522 ? -10.258 49.344 -4.895 1 94.12 522 GLN B N 1
ATOM 8546 C CA . GLN B 1 522 ? -10.961 48.094 -5.164 1 94.12 522 GLN B CA 1
ATOM 8547 C C . GLN B 1 522 ? -10.586 47.531 -6.535 1 94.12 522 GLN B C 1
ATOM 8549 O O . GLN B 1 522 ? -10.438 46.312 -6.703 1 94.12 522 GLN B O 1
ATOM 8554 N N . ALA B 1 523 ? -10.477 48.375 -7.473 1 95.12 523 ALA B N 1
ATOM 8555 C CA . ALA B 1 523 ? -10.234 47.906 -8.844 1 95.12 523 ALA B CA 1
ATOM 8556 C C . ALA B 1 523 ? -8.938 47.125 -8.945 1 95.12 523 ALA B C 1
ATOM 8558 O O . ALA B 1 523 ? -8.906 46.062 -9.562 1 95.12 523 ALA B O 1
ATOM 8559 N N . ARG B 1 524 ? -7.98 47.594 -8.367 1 94.94 524 ARG B N 1
ATOM 8560 C CA . ARG B 1 524 ? -6.684 46.938 -8.406 1 94.94 524 ARG B CA 1
ATOM 8561 C C . ARG B 1 524 ? -6.723 45.625 -7.617 1 94.94 524 ARG B C 1
ATOM 8563 O O . ARG B 1 524 ? -6.246 44.594 -8.094 1 94.94 524 ARG B O 1
ATOM 8570 N N . ARG B 1 525 ? -7.281 45.625 -6.516 1 96.31 525 ARG B N 1
ATOM 8571 C CA . ARG B 1 525 ? -7.363 44.438 -5.676 1 96.31 525 ARG B CA 1
ATOM 8572 C C . ARG B 1 525 ? -8.18 43.344 -6.352 1 96.31 525 ARG B C 1
ATOM 8574 O O . ARG B 1 525 ? -7.844 42.156 -6.266 1 96.31 525 ARG B O 1
ATOM 8581 N N . ALA B 1 526 ? -9.227 43.781 -6.965 1 97.19 526 ALA B N 1
ATOM 8582 C CA . ALA B 1 526 ? -10.086 42.844 -7.668 1 97.19 526 ALA B CA 1
ATOM 8583 C C . ALA B 1 526 ? -9.32 42.125 -8.773 1 97.19 526 ALA B C 1
ATOM 8585 O O . ALA B 1 526 ? -9.492 40.906 -8.961 1 97.19 526 ALA B O 1
ATOM 8586 N N . ARG B 1 527 ? -8.547 42.844 -9.484 1 97.06 527 ARG B N 1
ATOM 8587 C CA . ARG B 1 527 ? -7.727 42.25 -10.531 1 97.06 527 ARG B CA 1
ATOM 8588 C C . ARG B 1 527 ? -6.75 41.25 -9.945 1 97.06 527 ARG B C 1
ATOM 8590 O O . ARG B 1 527 ? -6.59 40.125 -10.484 1 97.06 527 ARG B O 1
ATOM 8597 N N . PHE B 1 528 ? -6.176 41.594 -8.906 1 97.75 528 PHE B N 1
ATOM 8598 C CA . PHE B 1 528 ? -5.223 40.719 -8.234 1 97.75 528 PHE B CA 1
ATOM 8599 C C . PHE B 1 528 ? -5.926 39.5 -7.68 1 97.75 528 PHE B C 1
ATOM 8601 O O . PHE B 1 528 ? -5.434 38.375 -7.828 1 97.75 528 PHE B O 1
ATOM 8608 N N . TRP B 1 529 ? -7.008 39.688 -7.094 1 97.5 529 TRP B N 1
ATOM 8609 C CA . TRP B 1 529 ? -7.805 38.625 -6.531 1 97.5 529 TRP B CA 1
ATOM 8610 C C . TRP B 1 529 ? -8.195 37.625 -7.609 1 97.5 529 TRP B C 1
ATOM 8612 O O . TRP B 1 529 ? -8.102 36.406 -7.406 1 97.5 529 TRP B O 1
ATOM 8622 N N . GLU B 1 530 ? -8.609 38.094 -8.75 1 97.62 530 GLU B N 1
ATOM 8623 C CA . GLU B 1 530 ? -9.016 37.219 -9.859 1 97.62 530 GLU B CA 1
ATOM 8624 C C . GLU B 1 530 ? -7.863 36.344 -10.328 1 97.62 530 GLU B C 1
ATOM 8626 O O . GLU B 1 530 ? -8.055 35.188 -10.664 1 97.62 530 GLU B O 1
ATOM 8631 N N . ARG B 1 531 ? -6.742 36.938 -10.352 1 97.31 531 ARG B N 1
ATOM 8632 C CA . ARG B 1 531 ? -5.551 36.188 -10.742 1 97.31 531 ARG B CA 1
ATOM 8633 C C . ARG B 1 531 ? -5.25 35.062 -9.734 1 97.31 531 ARG B C 1
ATOM 8635 O O . ARG B 1 531 ? -4.895 33.969 -10.125 1 97.31 531 ARG B O 1
ATOM 8642 N N . GLN B 1 532 ? -5.414 35.375 -8.547 1 97.69 532 GLN B N 1
ATOM 8643 C CA . GLN B 1 532 ? -5.137 34.375 -7.492 1 97.69 532 GLN B CA 1
ATOM 8644 C C . GLN B 1 532 ? -6.223 33.312 -7.43 1 97.69 532 GLN B C 1
ATOM 8646 O O . GLN B 1 532 ? -5.949 32.156 -7.082 1 97.69 532 GLN B O 1
ATOM 8651 N N . ASN B 1 533 ? -7.402 33.719 -7.75 1 96.69 533 ASN B N 1
ATOM 8652 C CA . ASN B 1 533 ? -8.531 32.781 -7.758 1 96.69 533 ASN B CA 1
ATOM 8653 C C . ASN B 1 533 ? -8.305 31.641 -8.75 1 96.69 533 ASN B C 1
ATOM 8655 O O . ASN B 1 533 ? -8.914 30.578 -8.625 1 96.69 533 ASN B O 1
ATOM 8659 N N . ARG B 1 534 ? -7.426 31.781 -9.695 1 95.38 534 ARG B N 1
ATOM 8660 C CA . ARG B 1 534 ? -7.133 30.781 -10.711 1 95.38 534 ARG B CA 1
ATOM 8661 C C . ARG B 1 534 ? -6.07 29.797 -10.219 1 95.38 534 ARG B C 1
ATOM 8663 O O . ARG B 1 534 ? -5.812 28.781 -10.867 1 95.38 534 ARG B O 1
ATOM 8670 N N . LEU B 1 535 ? -5.527 30.094 -9.117 1 95.25 535 LEU B N 1
ATOM 8671 C CA . LEU B 1 535 ? -4.43 29.281 -8.609 1 95.25 535 LEU B CA 1
ATOM 8672 C C . LEU B 1 535 ? -4.93 28.297 -7.547 1 95.25 535 LEU B C 1
ATOM 8674 O O . LEU B 1 535 ? -5.809 28.641 -6.75 1 95.25 535 LEU B O 1
ATOM 8678 N N . ASP B 1 536 ? -4.414 27.031 -7.586 1 94.19 536 ASP B N 1
ATOM 8679 C CA . ASP B 1 536 ? -4.695 26 -6.59 1 94.19 536 ASP B CA 1
ATOM 8680 C C . ASP B 1 536 ? -3.48 25.109 -6.371 1 94.19 536 ASP B C 1
ATOM 8682 O O . ASP B 1 536 ? -3.025 24.422 -7.293 1 94.19 536 ASP B O 1
ATOM 8686 N N . PHE B 1 537 ? -2.984 25.094 -5.16 1 95.62 537 PHE B N 1
ATOM 8687 C CA . PHE B 1 537 ? -1.75 24.359 -4.891 1 95.62 537 PHE B CA 1
ATOM 8688 C C . PHE B 1 537 ? -2.029 23.109 -4.074 1 95.62 537 PHE B C 1
ATOM 8690 O O . PHE B 1 537 ? -1.101 22.453 -3.58 1 95.62 537 PHE B O 1
ATOM 8697 N N . THR B 1 538 ? -3.238 22.609 -3.908 1 94.19 538 THR B N 1
ATOM 8698 C CA . THR B 1 538 ? -3.656 21.547 -3.002 1 94.19 538 THR B CA 1
ATOM 8699 C C . THR B 1 538 ? -3.031 20.219 -3.404 1 94.19 538 THR B C 1
ATOM 8701 O O . THR B 1 538 ? -2.689 19.406 -2.545 1 94.19 538 THR B O 1
ATOM 8704 N N . ALA B 1 539 ? -2.805 19.984 -4.598 1 93.56 539 ALA B N 1
ATOM 8705 C CA . ALA B 1 539 ? -2.344 18.688 -5.082 1 93.56 539 ALA B CA 1
ATOM 8706 C C . ALA B 1 539 ? -0.822 18.641 -5.18 1 93.56 539 ALA B C 1
ATOM 8708 O O . ALA B 1 539 ? -0.238 17.594 -5.426 1 93.56 539 ALA B O 1
ATOM 8709 N N . ASN B 1 540 ? -0.132 19.797 -4.988 1 95.56 540 ASN B N 1
ATOM 8710 C CA . ASN B 1 540 ? 1.292 19.922 -5.273 1 95.56 540 ASN B CA 1
ATOM 8711 C C . ASN B 1 540 ? 2.133 19.016 -4.387 1 95.56 540 ASN B C 1
ATOM 8713 O O . ASN B 1 540 ? 3.012 18.312 -4.879 1 95.56 540 ASN B O 1
ATOM 8717 N N . LYS B 1 541 ? 1.855 19.062 -3.123 1 95.5 541 LYS B N 1
ATOM 8718 C CA . LYS B 1 541 ? 2.656 18.297 -2.168 1 95.5 541 LYS B CA 1
ATOM 8719 C C . LYS B 1 541 ? 2.619 16.812 -2.482 1 95.5 541 LYS B C 1
ATOM 8721 O O . LYS B 1 541 ? 3.658 16.141 -2.502 1 95.5 541 LYS B O 1
ATOM 8726 N N . ALA B 1 542 ? 1.433 16.312 -2.703 1 93.94 542 ALA B N 1
ATOM 8727 C CA . ALA B 1 542 ? 1.281 14.906 -3.061 1 93.94 542 ALA B CA 1
ATOM 8728 C C . ALA B 1 542 ? 2.064 14.57 -4.328 1 93.94 542 ALA B C 1
ATOM 8730 O O . ALA B 1 542 ? 2.666 13.5 -4.43 1 93.94 542 ALA B O 1
ATOM 8731 N N . ARG B 1 543 ? 2.029 15.422 -5.258 1 94.75 543 ARG B N 1
ATOM 8732 C CA . ARG B 1 543 ? 2.764 15.258 -6.504 1 94.75 543 ARG B CA 1
ATOM 8733 C C . ARG B 1 543 ? 4.262 15.148 -6.246 1 94.75 543 ARG B C 1
ATOM 8735 O O . ARG B 1 543 ? 4.922 14.234 -6.758 1 94.75 543 ARG B O 1
ATOM 8742 N N . VAL B 1 544 ? 4.773 16.078 -5.477 1 96.44 544 VAL B N 1
ATOM 8743 C CA . VAL B 1 544 ? 6.203 16.109 -5.18 1 96.44 544 VAL B CA 1
ATOM 8744 C C . VAL B 1 544 ? 6.602 14.836 -4.438 1 96.44 544 VAL B C 1
ATOM 8746 O O . VAL B 1 544 ? 7.594 14.188 -4.781 1 96.44 544 VAL B O 1
ATOM 8749 N N . VAL B 1 545 ? 5.848 14.453 -3.463 1 96.5 545 VAL B N 1
ATOM 8750 C CA . VAL B 1 545 ? 6.125 13.242 -2.691 1 96.5 545 VAL B CA 1
ATOM 8751 C C . VAL B 1 545 ? 6.086 12.023 -3.609 1 96.5 545 VAL B C 1
ATOM 8753 O O . VAL B 1 545 ? 6.93 11.133 -3.5 1 96.5 545 VAL B O 1
ATOM 8756 N N . GLY B 1 546 ? 5.078 12 -4.492 1 94.81 546 GLY B N 1
ATOM 8757 C CA . GLY B 1 546 ? 5 10.922 -5.465 1 94.81 546 GLY B CA 1
ATOM 8758 C C . GLY B 1 546 ? 6.246 10.797 -6.32 1 94.81 546 GLY B C 1
ATOM 8759 O O . GLY B 1 546 ? 6.758 9.695 -6.523 1 94.81 546 GLY B O 1
ATOM 8760 N N . LEU B 1 547 ? 6.746 11.891 -6.773 1 95.25 547 LEU B N 1
ATOM 8761 C CA . LEU B 1 547 ? 7.953 11.906 -7.59 1 95.25 547 LEU B CA 1
ATOM 8762 C C . LEU B 1 547 ? 9.148 11.383 -6.801 1 95.25 547 LEU B C 1
ATOM 8764 O O . LEU B 1 547 ? 9.969 10.633 -7.332 1 95.25 547 LEU B O 1
ATOM 8768 N N . MET B 1 548 ? 9.25 11.773 -5.559 1 96 548 MET B N 1
ATOM 8769 C CA . MET B 1 548 ? 10.344 11.344 -4.691 1 96 548 MET B CA 1
ATOM 8770 C C . MET B 1 548 ? 10.312 9.828 -4.492 1 96 548 MET B C 1
ATOM 8772 O O . MET B 1 548 ? 11.32 9.156 -4.68 1 96 548 MET B O 1
ATOM 8776 N N . LEU B 1 549 ? 9.172 9.32 -4.191 1 94.5 549 LEU B N 1
ATOM 8777 C CA . LEU B 1 549 ? 9.039 7.91 -3.84 1 94.5 549 LEU B CA 1
ATOM 8778 C C . LEU B 1 549 ? 9.156 7.027 -5.078 1 94.5 549 LEU B C 1
ATOM 8780 O O . LEU B 1 549 ? 9.57 5.871 -4.988 1 94.5 549 LEU B O 1
ATOM 8784 N N . ASP B 1 550 ? 8.758 7.551 -6.246 1 93.12 550 ASP B N 1
ATOM 8785 C CA . ASP B 1 550 ? 8.914 6.824 -7.5 1 93.12 550 ASP B CA 1
ATOM 8786 C C . ASP B 1 550 ? 10.383 6.453 -7.742 1 93.12 550 ASP B C 1
ATOM 8788 O O . ASP B 1 550 ? 10.672 5.449 -8.391 1 93.12 550 ASP B O 1
ATOM 8792 N N . LEU B 1 551 ? 11.281 7.227 -7.254 1 94 551 LEU B N 1
ATOM 8793 C CA . LEU B 1 551 ? 12.711 6.965 -7.418 1 94 551 LEU B CA 1
ATOM 8794 C C . LEU B 1 551 ? 13.117 5.691 -6.688 1 94 551 LEU B C 1
ATOM 8796 O O . LEU B 1 551 ? 14.125 5.07 -7.027 1 94 551 LEU B O 1
ATOM 8800 N N . LEU B 1 552 ? 12.391 5.371 -5.633 1 92.06 552 LEU B N 1
ATOM 8801 C CA . LEU B 1 552 ? 12.68 4.168 -4.863 1 92.06 552 LEU B CA 1
ATOM 8802 C C . LEU B 1 552 ? 12.164 2.924 -5.574 1 92.06 552 LEU B C 1
ATOM 8804 O O . LEU B 1 552 ? 12.703 1.831 -5.406 1 92.06 552 LEU B O 1
ATOM 8808 N N . ASP B 1 553 ? 11 2.988 -6.348 1 80.19 553 ASP B N 1
ATOM 8809 C CA . ASP B 1 553 ? 10.367 1.854 -7.016 1 80.19 553 ASP B CA 1
ATOM 8810 C C . ASP B 1 553 ? 11.125 1.479 -8.289 1 80.19 553 ASP B C 1
ATOM 8812 O O . ASP B 1 553 ? 11.133 0.314 -8.688 1 80.19 553 ASP B O 1
ATOM 8816 N N . ARG B 1 554 ? 11.68 2.379 -9.055 1 64.75 554 ARG B N 1
ATOM 8817 C CA . ARG B 1 554 ? 12.352 2.133 -10.328 1 64.75 554 ARG B CA 1
ATOM 8818 C C . ARG B 1 554 ? 13.57 1.237 -10.133 1 64.75 554 ARG B C 1
ATOM 8820 O O . ARG B 1 554 ? 13.992 0.547 -11.07 1 64.75 554 ARG B O 1
ATOM 8827 N N . ASP B 1 555 ? 14.086 1.242 -9.055 1 53.97 555 ASP B N 1
ATOM 8828 C CA . ASP B 1 555 ? 15.234 0.361 -8.867 1 53.97 555 ASP B CA 1
ATOM 8829 C C . ASP B 1 555 ? 14.812 -1.105 -8.875 1 53.97 555 ASP B C 1
ATOM 8831 O O . ASP B 1 555 ? 15.594 -1.982 -9.25 1 53.97 555 ASP B O 1
ATOM 8835 N N . GLU B 1 556 ? 13.609 -1.406 -8.477 1 46.66 556 GLU B N 1
ATOM 8836 C CA . GLU B 1 556 ? 13.203 -2.807 -8.391 1 46.66 556 GLU B CA 1
ATOM 8837 C C . GLU B 1 556 ? 12.82 -3.355 -9.758 1 46.66 556 GLU B C 1
ATOM 8839 O O . GLU B 1 556 ? 12.82 -4.57 -9.969 1 46.66 556 GLU B O 1
ATOM 8844 N N . ALA B 1 557 ? 12.453 -2.551 -10.727 1 39.06 557 ALA B N 1
ATOM 8845 C CA . ALA B 1 557 ? 12.141 -3.062 -12.055 1 39.06 557 ALA B CA 1
ATOM 8846 C C . ALA B 1 557 ? 13.422 -3.281 -12.867 1 39.06 557 ALA B C 1
ATOM 8848 O O . ALA B 1 557 ? 14.336 -2.455 -12.828 1 39.06 557 ALA B O 1
#

Foldseek 3Di:
DAAEAEEEEDEQVPAQDHVQQQDDQLHRGLLRLQVVQRVVQDPQARYEYEYLDPVSVVVSVVSRHHYDYDVPQDDPDPPVCVSCLVVLLVCLVPYFKYKYAYSQQNLDHNVLVVVQVVVCVVVVAQKEFEKEKDKAQDWDDDDPDIDRPDPPPDPDPPPSGIDIDIDTLRRMMMHGSVVSPPDVPPPPDPPPPPPPPPGGYYYDYDYPRSQGDNDVVSSVVSSLVVLAFEEEEEEEDDPVQHCVLLVVVVQLVVVDDSYAYEYEYEQRHPVSVVVVVVVVHHYHYDDPDDPLVSRCVVVGQEYEYRYAEDECVSLVSCVVSNHAYEYENYPYPNLVSHQAYEAAQFPPDDDDNRYHYYVLQQDDHPLLLPFAAEDADQFFAEEEEEADAAPVVPLVVVLCVLCVVVCLVVNHAYEYEYHPNHPCVVVVVVVCVVVPDPSYDYHYHDPRVSVVLYPGQEYEYELDSVVSSNLQSLHAYEYEHQDDVSVNRPCQPVLSRHHYQYHSVPGDSVSSNVVVVVCRHRVSSVSSSVSSVPDHNNCNSVVNSVSSVVSSVVVVD/DAAEAEEEEDEQVPAQDHVQQQDDQLHRGLLRLQVVQRVVQDPQARYEYEYLDPVSVVVSVVSRHHYDYDVPQDDPDPPVCVSCLVVLLVCLVPYFKYKYAYSQQNLDHNVLVVVQVVVCVVVVAQKEFEKEKDKAQDWDDDDPDIDRPDPPPDPDPPPSGIDIDIDTLRRMMMHGSVVSPPDVPPPPDPPPPPPPPPGGYYYDYDYPRSQGDNDVVSSVVSSLVVLAFEEEEEEEDDPVQHCVLLVVVVQLVVPDDSYAYEYEYEQRRPVSVVVVVVVVHHYHYDDPDDPLVSVCVVVHQEYEYRYAEDECVSLVSCVVSNHAYEYENYPYPNLVSHQAYEAAQFPPDDDDNRYHYYVLQQDDHPLLLPFAAEDADQFFAEEEEEADAACVVPLVVVLCVLCVVVCLVVNHAYEYEYHPNHPCVVVVVVVVVVVVDPSYDYHYHDPRVSVVLYPGQEYEYELDSVVSSNLQSLHAYEYEHQDDVSVNRPCQPVLSRHHYQYHSVPGDSVSSNVVVVVCRHRVSSVSSSVSSVPDHNNCNSVVNSVSSVVSSVVVVD

Radius of gyration: 36.11 Å; Cα contacts (8 Å, |Δi|>4): 2169; chains: 2; bounding box: 67×110×107 Å

Sequence (1114 aa):
MKERCIVIPAIKKNAVIPDQLVKKLAGVTLMERAIHTARAVAPGEDIVVLTDSQEISLICERTGVGFHWNKDLRFTSLDIVAEMRDLLGDLARRYEHCIILRASCPLLTWVDVEDAWKKYLEAGADSLVTVKSVRQRIWNVRGDSLERLLDCATGEAGACGEEQFLVESRALIILRLALLRETPQVVSGPGRAPEPRPNKVIPYFLNERAIEIQGYQDWWICERLLRRRHVVFVVAGYPAIGMGHVFRALMLAHEITSHKITFVCTRESELAVESIARKDYRIVRQGHEDLADTVLAQRPDLVVNDFLNTGAAYMERLRAGGARCVNFEDEGPGAALANLVVNALYESGRTTERLRCGADYFCLRDEFVDARRNPLRPDVRTVLLTFGGTDQRDCSRRILDIIEPICRAYGISVRLVAGPGYAHKEAMEAHLRKLENPLVEFTWATNVMSRMMEGADLAICSAGRTVYELAHMRVPGMVLAHHEREARHTFARPRNGFAFVGLMDRVDDVKIRNVFLAMLKQARRARFWERQNRLDFTANKARVVGLMLDLLDRDEAMKERCIVIPAIKKNAVIPDQLVKKLAGVTLMERAIHTARAVAPGEDIVVLTDSQEISLICERTGVGFHWNKDLRFTSLDIVAEMRDLLGDLARRYEHCIILRASCPLLTWVDVEDAWKKYLEAGADSLVTVKSVRQRIWNVRGDSLERLLDCATGEAGACGEEQFLVESRALIILRLALLRETPQVVSGPGRAPEPRPNKVIPYFLNERAIEIQGYQDWWICERLLRRRHVVFVVAGYPAIGMGHVFRALMLAHEITSHKITFVCTRESELAVESIARKDYRIVRQGHEDLADTVLAQRPDLVVNDFLNTGAAYMERLRAGGARCVNFEDEGPGAALANLVVNALYESGRTTERLRCGADYFCLRDEFVDARRNPLRPDVRTVLLTFGGTDQRDCSRRILDIIEPICRAYGISVRLVAGPGYAHKEAMEAHLRKLENPLVEFTWATNVMSRMMEGADLAICSAGRTVYELAHMRVPGMVLAHHEREARHTFARPRNGFAFVGLMDRVDDVKIRNVFLAMLKQARRARFWERQNRLDFTANKARVVGLMLDLLDRDEA

InterPro domains:
  IPR029044 Nucleotide-diphospho-sugar transferases [G3DSA:3.90.550.10] (2-230)
  IPR029044 Nucleotide-diphospho-sugar transferases [SSF53448] (5-231)

Solvent-accessible surface area (backbone atoms only — not comparable to full-atom values): 59695 Å² total; per-residue (Å²): 118,45,66,61,34,37,38,32,65,50,53,70,90,74,46,72,42,61,59,43,55,75,31,64,53,82,84,39,25,26,44,58,49,41,49,53,32,48,51,70,76,38,61,34,89,44,30,37,32,40,26,37,39,68,60,57,47,50,52,28,58,76,69,52,33,39,68,48,80,36,78,79,62,76,77,88,60,88,52,58,64,71,68,37,42,68,63,48,55,62,44,37,74,46,24,48,28,40,36,39,42,36,32,53,22,72,62,62,44,46,65,55,53,52,50,50,50,52,51,37,58,74,63,68,45,42,29,33,39,25,26,32,83,43,72,47,44,58,35,33,79,54,84,78,33,66,40,75,50,70,70,58,70,74,81,65,85,86,71,56,59,61,48,76,42,36,28,73,38,66,39,38,38,38,35,43,33,69,67,70,67,64,54,84,68,80,69,79,62,87,62,80,62,77,72,75,75,77,80,43,41,34,74,39,80,35,70,95,43,52,50,52,53,72,37,65,62,43,45,50,44,51,35,46,61,72,67,42,48,34,38,31,39,36,29,39,13,34,86,91,79,33,56,64,41,41,52,48,51,50,55,55,51,65,72,51,78,69,44,48,66,36,37,37,28,42,71,75,14,62,62,38,51,55,60,43,50,74,44,66,50,51,74,42,70,39,68,93,63,57,65,54,56,59,52,54,73,67,62,39,50,30,36,38,38,28,59,42,60,41,50,46,69,50,42,51,52,40,46,74,69,64,28,42,35,36,31,32,57,41,81,31,72,14,43,80,73,35,63,30,35,41,21,35,61,47,64,87,59,79,63,47,94,41,34,45,46,20,69,74,55,35,65,61,60,70,67,53,69,78,45,71,60,34,74,90,61,75,64,66,50,26,35,32,37,35,48,56,47,35,42,86,83,45,56,61,59,57,52,44,65,64,45,45,64,56,26,62,73,70,66,30,30,35,42,36,44,39,25,78,57,36,82,54,53,67,61,49,52,54,49,49,62,70,63,68,50,90,47,57,44,81,46,70,51,70,85,52,63,49,65,65,51,43,74,28,52,31,31,38,30,35,44,56,73,60,47,58,55,31,25,54,35,28,30,23,32,42,30,32,12,87,46,73,73,34,59,60,33,68,64,58,25,64,83,44,13,18,45,61,74,43,45,56,90,76,50,56,70,66,56,54,47,50,53,49,58,52,57,58,34,45,71,55,37,51,54,17,28,56,40,11,65,73,47,80,44,78,62,15,37,60,49,53,52,48,59,58,54,49,63,65,55,58,70,76,104,116,46,64,61,34,37,38,31,64,48,50,70,90,74,46,75,42,62,60,43,54,75,31,65,53,82,84,38,26,26,44,58,51,41,49,52,32,48,51,70,76,38,61,34,88,44,28,37,31,40,27,36,40,69,60,58,48,51,53,27,58,76,69,53,34,39,67,48,80,35,75,80,62,75,76,87,60,88,52,59,65,71,70,38,42,67,62,47,55,62,44,39,76,46,23,48,28,39,36,38,41,33,34,53,22,73,61,62,44,44,65,55,54,52,49,49,50,51,50,37,60,73,64,68,46,42,28,34,40,26,28,34,84,42,74,46,44,59,34,33,78,55,86,79,31,67,39,75,51,70,71,56,70,74,82,64,86,86,71,57,60,61,47,76,42,33,28,72,38,67,40,39,38,37,36,43,33,70,67,70,66,62,54,83,68,79,69,78,63,87,62,79,61,77,72,75,74,78,79,44,41,33,74,38,81,35,69,95,44,53,50,52,53,70,38,65,62,43,46,52,45,51,35,44,61,72,67,41,47,35,38,32,38,36,30,38,13,34,86,90,79,32,55,65,41,40,53,49,51,49,55,55,51,65,73,52,76,70,43,49,64,38,36,36,28,41,70,75,14,60,62,36,50,55,60,43,50,74,44,66,50,51,74,44,71,41,67,91,63,57,66,54,55,58,52,55,72,67,61,38,50,31,37,38,40,27,58,42,60,39,49,47,68,50,44,52,52,40,45,73,69,62,28,43,35,35,30,32,57,40,82,32,72,15,44,81,72,36,63,30,35,42,21,34,61,48,64,87,60,78,63,48,95,41,34,44,46,21,69,74,53,35,65,60,60,70,67,55,68,77,44,69,60,35,74,92,61,73,64,65,49,26,36,32,38,37,48,55,46,35,43,88,79,44,57,60,60,57,51,44,66,64,46,46,65,57,26,62,74,70,67,30,30,36,43,36,42,40,25,77,57,36,83,53,52,68,59,49,53,53,49,49,61,71,62,68,51,90,48,56,44,81,44,71,51,72,85,52,62,50,65,65,52,44,74,27,52,32,32,38,31,35,43,57,73,62,47,57,55,31,26,53,35,27,32,24,31,42,28,32,12,85,46,73,72,34,59,59,34,66,65,58,26,64,83,45,13,19,47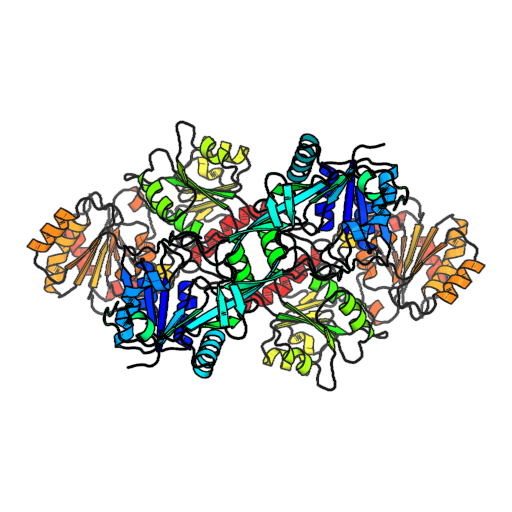,60,73,42,46,57,89,75,50,56,69,66,58,54,48,51,53,51,58,52,56,60,34,46,71,56,37,50,56,18,29,58,40,11,65,74,46,79,44,77,64,17,37,60,49,52,51,50,58,58,54,48,63,66,56,58,70,78,104